Protein AF-0000000078949110 (afdb_homodimer)

Solvent-accessible surface area (backbone atoms only — not comparable to full-atom values): 43193 Å² total; per-residue (Å²): 131,86,78,84,68,80,86,79,82,76,79,74,78,76,80,79,73,82,74,72,78,74,80,65,83,63,80,73,73,74,68,74,80,67,79,79,68,74,84,76,77,80,49,69,48,63,39,64,66,60,83,47,96,80,57,63,56,23,34,49,20,56,70,68,18,57,61,73,33,51,44,63,53,48,57,71,72,58,41,80,30,63,53,30,54,44,43,53,49,53,48,49,52,57,60,41,47,79,79,43,52,50,91,63,30,30,33,39,50,19,75,79,65,41,47,70,56,48,55,45,32,51,31,51,28,40,94,92,32,74,63,19,63,16,56,42,74,40,63,64,95,45,69,68,45,10,41,65,63,27,50,57,45,54,54,46,79,45,52,37,32,32,26,30,76,55,95,86,36,77,41,85,52,33,38,39,37,38,39,33,24,40,34,49,34,73,50,74,43,73,46,97,84,68,51,76,44,79,48,73,43,81,45,54,69,67,58,43,51,55,52,46,51,54,43,52,49,50,53,52,51,58,55,39,27,58,86,36,74,75,26,55,51,33,72,25,39,38,38,39,34,40,28,41,39,49,55,71,84,50,91,58,44,38,34,49,46,29,33,30,45,18,47,54,79,45,69,67,46,69,78,41,80,42,59,46,45,65,35,50,38,84,42,70,65,23,50,73,75,36,43,69,61,40,51,35,48,53,50,51,50,50,50,57,28,48,26,66,72,42,93,54,82,58,37,33,43,33,38,25,51,76,88,34,76,47,35,39,41,33,41,39,54,42,79,80,67,50,52,62,58,50,51,46,50,50,31,43,47,47,54,46,48,67,72,58,44,71,57,77,26,30,38,36,37,43,33,24,26,76,91,58,40,72,46,32,39,38,38,22,49,56,74,52,72,54,44,75,45,73,61,130,134,94,78,86,82,82,81,79,80,76,81,76,80,72,88,82,78,84,76,75,79,76,81,65,83,66,82,71,77,74,67,75,79,65,81,79,68,71,82,76,75,79,48,69,50,63,40,65,65,59,84,48,95,80,57,64,56,22,33,48,19,55,69,68,18,56,62,72,32,52,45,62,53,48,57,71,72,57,43,80,30,62,53,30,53,43,43,52,50,53,47,49,52,56,58,41,47,78,79,43,50,51,89,63,30,30,33,38,49,20,76,78,64,42,48,71,56,47,54,44,31,51,32,49,28,40,93,91,33,75,64,19,62,17,58,41,74,40,63,65,94,45,70,67,44,10,40,66,62,27,51,56,45,53,57,48,77,45,52,37,32,32,25,30,76,55,95,87,37,78,40,84,51,30,38,39,36,38,40,35,25,38,34,49,35,72,48,72,43,73,47,98,84,67,51,77,45,80,50,72,42,80,45,54,67,67,59,45,49,56,52,46,51,54,44,50,49,50,53,53,52,57,55,40,27,60,86,35,74,75,26,55,51,35,71,25,38,38,38,41,33,38,28,40,40,48,56,68,84,49,91,58,42,38,34,49,46,29,33,30,45,18,46,54,78,47,68,68,48,70,78,39,80,42,60,45,43,67,36,50,38,84,41,71,67,23,50,74,74,35,43,72,62,42,52,35,48,53,50,50,50,51,50,57,27,46,26,66,72,41,94,53,81,59,37,32,42,34,38,27,50,76,87,34,75,46,35,38,42,32,40,39,56,44,79,81,65,51,53,63,57,50,52,43,50,50,33,43,48,48,55,47,47,67,72,58,42,70,58,78,26,30,39,37,36,42,34,25,28,79,92,58,41,72,46,32,40,38,37,23,50,55,76,51,73,52,43,75,45,73,61,130

Sequence (784 aa):
MLKKMGIGLMASVLFLSGCFPFVQDTEDNVVDMGEEGDPQEQEVGVVPQASTAENFYSSVLYDGTYIHGRTRGFGSAVVYNRADLDQLELGLTEIAKEHFDPETYFFREGQFILRDELNSWLMRESDDNPNGLNPPLGKGDNMREREEDQPRYLSHILEHNYLVEDNGEYKLGGIVIGLSMNSVYNFRVEDDQGRYNFYETDISENKMLEEGEKIAQEVVNRLRSQEREDGSFNDIPIVIALFREQPRDSVIPGNFVATAVAEPDKELSGLQSINERYYLFPSDDANNNARNDSDNFLRFREEVQGFFESYVGIVGKGYYRDNSLQELTIDVPIRYQGKTEIVALSQFIADRIEQRFPKNIKVQVYINSVGEKQEAIVVRQPNEEPFIHIFRMLKKMGIGLMASVLFLSGCFPFVQDTEDNVVDMGEEGDPQEQEVGVVPQASTAENFYSSVLYDGTYIHGRTRGFGSAVVYNRADLDQLELGLTEIAKEHFDPETYFFREGQFILRDELNSWLMRESDDNPNGLNPPLGKGDNMREREEDQPRYLSHILEHNYLVEDNGEYKLGGIVIGLSMNSVYNFRVEDDQGRYNFYETDISENKMLEEGEKIAQEVVNRLRSQEREDGSFNDIPIVIALFREQPRDSVIPGNFVATAVAEPDKELSGLQSINERYYLFPSDDANNNARNDSDNFLRFREEVQGFFESYVGIVGKGYYRDNSLQELTIDVPIRYQGKTEIVALSQFIADRIEQRFPKNIKVQVYINSVGEKQEAIVVRQPNEEPFIHIFR

Secondary structure (DSSP, 8-state):
-------------------------------------------EEEPPPP--TT-PPPBEEETTEEPPPTTTTHHHHH---HHHHHHHHHHHHHHHHTTS-TTTEEEEE--SS-HHHHHHHHSBP-SS-TT--BPPP-S-SSHHHHHHHS---EEEEEEEEEEEEETTEEEEEEEEEEEEE-SEEEEEEE-TTS-EEEEEEE--HHHHHHHHHHHHHHHHHHHT-TTSGGGGGGGS-EEEEEEEPPPTT-SS--EEEEEEEE-TTS-B-PPEE--EEEEEES-HHHHHH-HHHHHHHHHHHHHHHHHHT-----EEEEEEETTEEEEEEEEEEE----HHHHHHHHHHHHHHHHHHS-TTSEEEEEEEETTTEEEEEEEE-TTSPPEEEE--/-------------------------------------------EEEPPPP--TT-PPPBEEETTEEPPPTTTTHHHHH---HHHHHHHHHHHHHHHHTTS-TTTEEEEE--SS-HHHHHHHHSBP-SS-TT--BPPP-S-SSHHHHHHHS---EEEEEEEEEEEEETTEEEEEEEEEEEEE-SEEEEEEE-TTS-EEEEEEE--HHHHHHHHHHHHHHHHHHHT-TTSGGGGGGGS-EEEEEEEPPPTT-SS--EEEEEEEE-TT--B-PPEE--EEEEEES-HHHHHH-HHHHHHHHHHHHHHHHHHT-----EEEEEEETTEEEEEEEEEEE----HHHHHHHHHHHHHHHHHHS-TTSEEEEEEEETTTEEEEEEEE-TTSPPEEEE--

Radius of gyration: 35.21 Å; Cα contacts (8 Å, |Δi|>4): 1478; chains: 2; bounding box: 112×96×117 Å

Structure (mmCIF, N/CA/C/O backbone):
data_AF-0000000078949110-model_v1
#
loop_
_entity.id
_entity.type
_entity.pdbx_description
1 polymer 'BH0650 protein'
#
loop_
_atom_site.group_PDB
_atom_site.id
_atom_site.type_symbol
_atom_site.label_atom_id
_atom_site.label_alt_id
_atom_site.label_comp_id
_atom_site.label_asym_id
_atom_site.label_entity_id
_atom_site.label_seq_id
_atom_site.pdbx_PDB_ins_code
_atom_site.Cartn_x
_atom_site.Cartn_y
_atom_site.Cartn_z
_atom_site.occupancy
_atom_site.B_iso_or_equiv
_atom_site.auth_seq_id
_atom_site.auth_comp_id
_atom_site.auth_asym_id
_atom_site.auth_atom_id
_atom_site.pdbx_PDB_model_num
ATOM 1 N N . MET A 1 1 ? -33.031 52.219 -55.938 1 18.36 1 MET A N 1
ATOM 2 C CA . MET A 1 1 ? -32.812 52.875 -54.656 1 18.36 1 MET A CA 1
ATOM 3 C C . MET A 1 1 ? -33.969 52.5 -53.688 1 18.36 1 MET A C 1
ATOM 5 O O . MET A 1 1 ? -34 52.969 -52.562 1 18.36 1 MET A O 1
ATOM 9 N N . LEU A 1 2 ? -35.062 52.219 -54.375 1 19.25 2 LEU A N 1
ATOM 10 C CA . LEU A 1 2 ? -36.375 52.219 -53.688 1 19.25 2 LEU A CA 1
ATOM 11 C C . LEU A 1 2 ? -36.312 51.312 -52.469 1 19.25 2 LEU A C 1
ATOM 13 O O . LEU A 1 2 ? -35.812 50.219 -52.531 1 19.25 2 LEU A O 1
ATOM 17 N N . LYS A 1 3 ? -36.75 51.844 -51.25 1 21.36 3 LYS A N 1
ATOM 18 C CA . LYS A 1 3 ? -36.938 52.094 -49.844 1 21.36 3 LYS A CA 1
ATOM 19 C C . LYS A 1 3 ? -37.906 51.062 -49.219 1 21.36 3 LYS A C 1
ATOM 21 O O . LYS A 1 3 ? -39.125 51.156 -49.406 1 21.36 3 LYS A O 1
ATOM 26 N N . LYS A 1 4 ? -37.531 49.75 -49.469 1 23.06 4 LYS A N 1
ATOM 27 C CA . LYS A 1 4 ? -38.094 48.438 -49.125 1 23.06 4 LYS A CA 1
ATOM 28 C C . LYS A 1 4 ? -38.594 48.406 -47.688 1 23.06 4 LYS A C 1
ATOM 30 O O . LYS A 1 4 ? -37.812 48.188 -46.781 1 23.06 4 LYS A O 1
ATOM 35 N N . MET A 1 5 ? -39.406 49.312 -47.281 1 21.11 5 MET A N 1
ATOM 36 C CA . MET A 1 5 ? -39.969 49.719 -46 1 21.11 5 MET A CA 1
ATOM 37 C C . MET A 1 5 ? -40.656 48.531 -45.312 1 21.11 5 MET A C 1
ATOM 39 O O . MET A 1 5 ? -41 48.594 -44.125 1 21.11 5 MET A O 1
ATOM 43 N N . GLY A 1 6 ? -40.969 47.438 -46.062 1 23.23 6 GLY A N 1
ATOM 44 C CA . GLY A 1 6 ? -42.312 47.094 -45.625 1 23.23 6 GLY A CA 1
ATOM 45 C C . GLY A 1 6 ? -42.406 46.719 -44.156 1 23.23 6 GLY A C 1
ATOM 46 O O . GLY A 1 6 ? -41.375 46.438 -43.531 1 23.23 6 GLY A O 1
ATOM 47 N N . ILE A 1 7 ? -43.594 46.344 -43.562 1 25.47 7 ILE A N 1
ATOM 48 C CA . ILE A 1 7 ? -44.625 46.312 -42.531 1 25.47 7 ILE A CA 1
ATOM 49 C C . ILE A 1 7 ? -44.281 45.188 -41.531 1 25.47 7 ILE A C 1
ATOM 51 O O . ILE A 1 7 ? -44 44.062 -41.938 1 25.47 7 ILE A O 1
ATOM 55 N N . GLY A 1 8 ? -43.844 45.438 -40.219 1 24.33 8 GLY A N 1
ATOM 56 C CA . GLY A 1 8 ? -43.375 45.094 -38.906 1 24.33 8 GLY A CA 1
ATOM 57 C C . GLY A 1 8 ? -44.281 44.125 -38.188 1 24.33 8 GLY A C 1
ATOM 58 O O . GLY A 1 8 ? -44.156 43.906 -36.969 1 24.33 8 GLY A O 1
ATOM 59 N N . LEU A 1 9 ? -45.281 43.469 -38.906 1 24.45 9 LEU A N 1
ATOM 60 C CA . LEU A 1 9 ? -46.406 43.062 -38.094 1 24.45 9 LEU A CA 1
ATOM 61 C C . LEU A 1 9 ? -46 42.062 -37.031 1 24.45 9 LEU A C 1
ATOM 63 O O . LEU A 1 9 ? -45.344 41.062 -37.344 1 24.45 9 LEU A O 1
ATOM 67 N N . MET A 1 10 ? -46.125 42.344 -35.656 1 23.84 10 MET A N 1
ATOM 68 C CA . MET A 1 10 ? -45.844 42.031 -34.25 1 23.84 10 MET A CA 1
ATOM 69 C C . MET A 1 10 ? -46.531 40.75 -33.844 1 23.84 10 MET A C 1
ATOM 71 O O . MET A 1 10 ? -47.781 40.719 -33.719 1 23.84 10 MET A O 1
ATOM 75 N N . ALA A 1 11 ? -46.438 39.719 -34.531 1 23.95 11 ALA A N 1
ATOM 76 C CA . ALA A 1 11 ? -47.281 38.562 -34.312 1 23.95 11 ALA A CA 1
ATOM 77 C C . ALA A 1 11 ? -47.25 38.125 -32.844 1 23.95 11 ALA A C 1
ATOM 79 O O . ALA A 1 11 ? -46.188 37.75 -32.344 1 23.95 11 ALA A O 1
ATOM 80 N N . SER A 1 12 ? -48.094 38.656 -31.891 1 22.78 12 SER A N 1
ATOM 81 C CA . SER A 1 12 ? -48.344 38.562 -30.453 1 22.78 12 SER A CA 1
ATOM 82 C C . SER A 1 12 ? -48.75 37.156 -30.047 1 22.78 12 SER A C 1
ATOM 84 O O . SER A 1 12 ? -49.812 36.656 -30.422 1 22.78 12 SER A O 1
ATOM 86 N N . VAL A 1 13 ? -48 36.219 -30.391 1 25.86 13 VAL A N 1
ATOM 87 C CA . VAL A 1 13 ? -48.438 34.844 -30.219 1 25.86 13 VAL A CA 1
ATOM 88 C C . VAL A 1 13 ? -48.906 34.656 -28.766 1 25.86 13 VAL A C 1
ATOM 90 O O . VAL A 1 13 ? -48.125 34.812 -27.828 1 25.86 13 VAL A O 1
ATOM 93 N N . LEU A 1 14 ? -50.156 34.875 -28.484 1 23.41 14 LEU A N 1
ATOM 94 C CA . LEU A 1 14 ? -51 34.812 -27.297 1 23.41 14 LEU A CA 1
ATOM 95 C C . LEU A 1 14 ? -50.938 33.438 -26.656 1 23.41 14 LEU A C 1
ATOM 97 O O . LEU A 1 14 ? -51.344 32.438 -27.266 1 23.41 14 LEU A O 1
ATOM 101 N N . PHE A 1 15 ? -49.75 33.031 -26.141 1 26.47 15 PHE A N 1
ATOM 102 C CA . PHE A 1 15 ? -49.531 31.797 -25.406 1 26.47 15 PHE A CA 1
ATOM 103 C C . PHE A 1 15 ? -50.656 31.547 -24.406 1 26.47 15 PHE A C 1
ATOM 105 O O . PHE A 1 15 ? -50.844 32.344 -23.484 1 26.47 15 PHE A O 1
ATOM 112 N N . LEU A 1 16 ? -51.719 30.969 -24.828 1 24 16 LEU A N 1
ATOM 113 C CA . LEU A 1 16 ? -53 30.609 -24.234 1 24 16 LEU A CA 1
ATOM 114 C C . LEU A 1 16 ? -52.812 29.891 -22.906 1 24 16 LEU A C 1
ATOM 116 O O . LEU A 1 16 ? -51.875 29.094 -22.75 1 24 16 LEU A O 1
ATOM 120 N N . SER A 1 17 ? -53.438 30.344 -21.734 1 25.06 17 SER A N 1
ATOM 121 C CA . SER A 1 17 ? -53.656 30.406 -20.297 1 25.06 17 SER A CA 1
ATOM 122 C C . SER A 1 17 ? -54.188 29.094 -19.766 1 25.06 17 SER A C 1
ATOM 124 O O . SER A 1 17 ? -54.625 29.016 -18.609 1 25.06 17 SER A O 1
ATOM 126 N N . GLY A 1 18 ? -54 27.906 -20.375 1 25.11 18 GLY A N 1
ATOM 127 C CA . GLY A 1 18 ? -55 26.938 -19.969 1 25.11 18 GLY A CA 1
ATOM 128 C C . GLY A 1 18 ? -55 26.656 -18.469 1 25.11 18 GLY A C 1
ATOM 129 O O . GLY A 1 18 ? -53.938 26.625 -17.844 1 25.11 18 GLY A O 1
ATOM 130 N N . CYS A 1 19 ? -56.031 27.109 -17.781 1 24.56 19 CYS A N 1
ATOM 131 C CA . CYS A 1 19 ? -56.469 27.234 -16.391 1 24.56 19 CYS A CA 1
ATOM 132 C C . CYS A 1 19 ? -56.469 25.875 -15.695 1 24.56 19 CYS A C 1
ATOM 134 O O . CYS A 1 19 ? -57.312 25.031 -15.992 1 24.56 19 CYS A O 1
ATOM 136 N N . PHE A 1 20 ? -55.375 25.109 -15.82 1 22.92 20 PHE A N 1
ATOM 137 C CA . PHE A 1 20 ? -55.469 23.812 -15.156 1 22.92 20 PHE A CA 1
ATOM 138 C C . PHE A 1 20 ? -56.031 23.953 -13.75 1 22.92 20 PHE A C 1
ATOM 140 O O . PHE A 1 20 ? -55.562 24.797 -12.977 1 22.92 20 PHE A O 1
ATOM 147 N N . PRO A 1 21 ? -57.25 23.562 -13.5 1 23.31 21 PRO A N 1
ATOM 148 C CA . PRO A 1 21 ? -58.031 23.797 -12.289 1 23.31 21 PRO A CA 1
ATOM 149 C C . PRO A 1 21 ? -57.344 23.281 -11.023 1 23.31 21 PRO A C 1
ATOM 151 O O . PRO A 1 21 ? -56.719 22.203 -11.055 1 23.31 21 PRO A O 1
ATOM 154 N N . PHE A 1 22 ? -56.688 24.203 -10.273 1 21.75 22 PHE A N 1
ATOM 155 C CA . PHE A 1 22 ? -56.094 24.109 -8.938 1 21.75 22 PHE A CA 1
ATOM 156 C C . PHE A 1 22 ? -57.094 23.469 -7.973 1 21.75 22 PHE A C 1
ATOM 158 O O . PHE A 1 22 ? -58.062 24.109 -7.539 1 21.75 22 PHE A O 1
ATOM 165 N N . VAL A 1 23 ? -57.625 22.234 -8.484 1 22.27 23 VAL A N 1
ATOM 166 C CA . VAL A 1 23 ? -58.562 21.719 -7.492 1 22.27 23 VAL A CA 1
ATOM 167 C C . VAL A 1 23 ? -57.938 21.828 -6.098 1 22.27 23 VAL A C 1
ATOM 169 O O . VAL A 1 23 ? -56.875 21.266 -5.832 1 22.27 23 VAL A O 1
ATOM 172 N N . GLN A 1 24 ? -58.344 22.891 -5.344 1 22.56 24 GLN A N 1
ATOM 173 C CA . GLN A 1 24 ? -58.125 23.453 -4.008 1 22.56 24 GLN A CA 1
ATOM 174 C C . GLN A 1 24 ? -58.562 22.453 -2.932 1 22.56 24 GLN A C 1
ATOM 176 O O . GLN A 1 24 ? -59.219 22.828 -1.958 1 22.56 24 GLN A O 1
ATOM 181 N N . ASP A 1 25 ? -58.844 21.203 -3.258 1 24.28 25 ASP A N 1
ATOM 182 C CA . ASP A 1 25 ? -59.562 20.719 -2.072 1 24.28 25 ASP A CA 1
ATOM 183 C C . ASP A 1 25 ? -58.688 20.875 -0.821 1 24.28 25 ASP A C 1
ATOM 185 O O . ASP A 1 25 ? -57.531 20.422 -0.788 1 24.28 25 ASP A O 1
ATOM 189 N N . THR A 1 26 ? -59.094 21.859 0.025 1 24.12 26 THR A N 1
ATOM 190 C CA . THR A 1 26 ? -58.75 22.438 1.312 1 24.12 26 THR A CA 1
ATOM 191 C C . THR A 1 26 ? -58.781 21.375 2.41 1 24.12 26 THR A C 1
ATOM 193 O O . THR A 1 26 ? -58.656 21.703 3.594 1 24.12 26 THR A O 1
ATOM 196 N N . GLU A 1 27 ? -59.094 20.125 2.16 1 25.02 27 GLU A N 1
ATOM 197 C CA . GLU A 1 27 ? -59.438 19.547 3.455 1 25.02 27 GLU A CA 1
ATOM 198 C C . GLU A 1 27 ? -58.312 19.703 4.453 1 25.02 27 GLU A C 1
ATOM 200 O O . GLU A 1 27 ? -57.156 19.438 4.121 1 25.02 27 GLU A O 1
ATOM 205 N N . ASP A 1 28 ? -58.594 20.516 5.508 1 24.92 28 ASP A N 1
ATOM 206 C CA . ASP A 1 28 ? -57.906 20.922 6.727 1 24.92 28 ASP A CA 1
ATOM 207 C C . ASP A 1 28 ? -57.344 19.719 7.473 1 24.92 28 ASP A C 1
ATOM 209 O O . ASP A 1 28 ? -57.969 19.25 8.438 1 24.92 28 ASP A O 1
ATOM 213 N N . ASN A 1 29 ? -57.188 18.594 6.902 1 25.78 29 ASN A N 1
ATOM 214 C CA . ASN A 1 29 ? -56.875 17.609 7.926 1 25.78 29 ASN A CA 1
ATOM 215 C C . ASN A 1 29 ? -55.719 18.062 8.797 1 25.78 29 ASN A C 1
ATOM 217 O O . ASN A 1 29 ? -54.594 18.297 8.297 1 25.78 29 ASN A O 1
ATOM 221 N N . VAL A 1 30 ? -56.062 18.672 9.906 1 24.14 30 VAL A N 1
ATOM 222 C CA . VAL A 1 30 ? -55.219 18.953 11.062 1 24.14 30 VAL A CA 1
ATOM 223 C C . VAL A 1 30 ? -54.281 17.766 11.32 1 24.14 30 VAL A C 1
ATOM 225 O O . VAL A 1 30 ? -54.75 16.688 11.703 1 24.14 30 VAL A O 1
ATOM 228 N N . VAL A 1 31 ? -53.5 17.422 10.461 1 26.16 31 VAL A N 1
ATOM 229 C CA . VAL A 1 31 ? -52.5 16.453 10.938 1 26.16 31 VAL A CA 1
ATOM 230 C C . VAL A 1 31 ? -51.969 16.891 12.305 1 26.16 31 VAL A C 1
ATOM 232 O O . VAL A 1 31 ? -51.531 18.016 12.477 1 26.16 31 VAL A O 1
ATOM 235 N N . ASP A 1 32 ? -52.594 16.422 13.305 1 26.48 32 ASP A N 1
ATOM 236 C CA . ASP A 1 32 ? -52.062 16.5 14.664 1 26.48 32 ASP A CA 1
ATOM 237 C C . ASP A 1 32 ? -50.531 16.531 14.672 1 26.48 32 ASP A C 1
ATOM 239 O O . ASP A 1 32 ? -49.875 15.719 14.008 1 26.48 32 ASP A O 1
ATOM 243 N N . MET A 1 33 ? -50 17.719 14.828 1 27.97 33 MET A N 1
ATOM 244 C CA . MET A 1 33 ? -48.594 18.062 15.148 1 27.97 33 MET A CA 1
ATOM 245 C C . MET A 1 33 ? -48.031 17.094 16.188 1 27.97 33 MET A C 1
ATOM 247 O O . MET A 1 33 ? -48.438 17.141 17.359 1 27.97 33 MET A O 1
ATOM 251 N N . GLY A 1 34 ? -47.906 15.82 15.891 1 28.33 34 GLY A N 1
ATOM 252 C CA . GLY A 1 34 ? -47.375 14.852 16.844 1 28.33 34 GLY A CA 1
ATOM 253 C C . GLY A 1 34 ? -46.344 15.43 17.75 1 28.33 34 GLY A C 1
ATOM 254 O O . GLY A 1 34 ? -45.781 16.516 17.5 1 28.33 34 GLY A O 1
ATOM 255 N N . GLU A 1 35 ? -46.188 14.875 19.031 1 31.48 35 GLU A N 1
ATOM 256 C CA . GLU A 1 35 ? -45.312 15.172 20.172 1 31.48 35 GLU A CA 1
ATOM 257 C C . GLU A 1 35 ? -43.906 15.531 19.719 1 31.48 35 GLU A C 1
ATOM 259 O O . GLU A 1 35 ? -43.406 15 18.719 1 31.48 35 GLU A O 1
ATOM 264 N N . GLU A 1 36 ? -43.406 16.734 20.016 1 33.53 36 GLU A N 1
ATOM 265 C CA . GLU A 1 36 ? -42.031 17.234 20.031 1 33.53 36 GLU A CA 1
ATOM 266 C C . GLU A 1 36 ? -41.062 16.141 20.469 1 33.53 36 GLU A C 1
ATOM 268 O O . GLU A 1 36 ? -41.094 15.672 21.609 1 33.53 36 GLU A O 1
ATOM 273 N N . GLY A 1 37 ? -40.719 15.141 19.75 1 34.47 37 GLY A N 1
ATOM 274 C CA . GLY A 1 37 ? -39.781 14.125 20.188 1 34.47 37 GLY A CA 1
ATOM 275 C C . GLY A 1 37 ? -38.625 14.688 21 1 34.47 37 GLY A C 1
ATOM 276 O O . GLY A 1 37 ? -38.312 15.875 20.891 1 34.47 37 GLY A O 1
ATOM 277 N N . ASP A 1 38 ? -38.406 14.289 22.234 1 38.72 38 ASP A N 1
ATOM 278 C CA . ASP A 1 38 ? -37.312 14.688 23.125 1 38.72 38 ASP A CA 1
ATOM 279 C C . ASP A 1 38 ? -36.062 15.062 22.328 1 38.72 38 ASP A C 1
ATOM 281 O O . ASP A 1 38 ? -35.75 14.422 21.328 1 38.72 38 ASP A O 1
ATOM 285 N N . PRO A 1 39 ? -35.5 16.25 22.219 1 43.03 39 PRO A N 1
ATOM 286 C CA . PRO A 1 39 ? -34.188 16.5 21.578 1 43.03 39 PRO A CA 1
ATOM 287 C C . PRO A 1 39 ? -33.219 15.336 21.719 1 43.03 39 PRO A C 1
ATOM 289 O O . PRO A 1 39 ? -32.875 14.953 22.828 1 43.03 39 PRO A O 1
ATOM 292 N N . GLN A 1 40 ? -33.188 14.219 21.156 1 48.34 40 GLN A N 1
ATOM 293 C CA . GLN A 1 40 ? -32.312 13.055 21.203 1 48.34 40 GLN A CA 1
ATOM 294 C C . GLN A 1 40 ? -30.859 13.477 21.406 1 48.34 40 GLN A C 1
ATOM 296 O O . GLN A 1 40 ? -30.297 14.18 20.562 1 48.34 40 GLN A O 1
ATOM 301 N N . GLU A 1 41 ? -30.312 13.625 22.688 1 64.75 41 GLU A N 1
ATOM 302 C CA . GLU A 1 41 ? -28.938 13.93 23.094 1 64.75 41 GLU A CA 1
ATOM 303 C C . GLU A 1 41 ? -27.922 13.242 22.188 1 64.75 41 GLU A C 1
ATOM 305 O O . GLU A 1 41 ? -28.047 12.047 21.906 1 64.75 41 GLU A O 1
ATOM 310 N N . GLN A 1 42 ? -27.109 14 21.391 1 79.19 42 GLN A N 1
ATOM 311 C CA . GLN A 1 42 ? -26.016 13.5 20.562 1 79.19 42 GLN A CA 1
ATOM 312 C C . GLN A 1 42 ? -25.109 12.578 21.359 1 79.19 42 GLN A C 1
ATOM 314 O O . GLN A 1 42 ? -24.672 12.922 22.453 1 79.19 42 GLN A O 1
ATOM 319 N N . GLU A 1 43 ? -25.094 11.297 20.938 1 86.25 43 GLU A N 1
ATOM 320 C CA . GLU A 1 43 ? -24.203 10.344 21.594 1 86.25 43 GLU A CA 1
ATOM 321 C C . GLU A 1 43 ? -22.75 10.562 21.141 1 86.25 43 GLU A C 1
ATOM 323 O O . GLU A 1 43 ? -22.453 10.57 19.953 1 86.25 43 GLU A O 1
ATOM 328 N N . VAL A 1 44 ? -21.938 10.961 22.109 1 89 44 VAL A N 1
ATOM 329 C CA . VAL A 1 44 ? -20.516 11.18 21.828 1 89 44 VAL A CA 1
ATOM 330 C C . VAL A 1 44 ? -19.734 9.93 22.203 1 89 44 VAL A C 1
ATOM 332 O O . VAL A 1 44 ? -19.906 9.375 23.297 1 89 44 VAL A O 1
ATOM 335 N N . GLY A 1 45 ? -18.969 9.359 21.266 1 90.5 45 GLY A N 1
ATOM 336 C CA . GLY A 1 45 ? -18.094 8.219 21.453 1 90.5 45 GLY A CA 1
ATOM 337 C C . GLY A 1 45 ? -16.719 8.414 20.844 1 90.5 45 GLY A C 1
ATOM 338 O O . GLY A 1 45 ? -16.359 9.531 20.469 1 90.5 45 GLY A O 1
ATOM 339 N N . VAL A 1 46 ? -15.906 7.426 20.969 1 92.44 46 VAL A N 1
ATOM 340 C CA . VAL A 1 46 ? -14.562 7.516 20.406 1 92.44 46 VAL A CA 1
ATOM 341 C C . VAL A 1 46 ? -14.242 6.242 19.625 1 92.44 46 VAL A C 1
ATOM 343 O O . VAL A 1 46 ? -14.82 5.184 19.891 1 92.44 46 VAL A O 1
ATOM 346 N N . VAL A 1 47 ? -13.438 6.402 18.656 1 90.56 47 VAL A N 1
ATOM 347 C CA . VAL A 1 47 ? -12.844 5.227 18.031 1 90.56 47 VAL A CA 1
ATOM 348 C C . VAL A 1 47 ? -11.836 4.582 18.984 1 90.56 47 VAL A C 1
ATOM 350 O O . VAL A 1 47 ? -10.969 5.262 19.531 1 90.56 47 VAL A O 1
ATOM 353 N N . PRO A 1 48 ? -11.969 3.301 19.203 1 85.5 48 PRO A N 1
ATOM 354 C CA . PRO A 1 48 ? -10.961 2.686 20.078 1 85.5 48 PRO A CA 1
ATOM 355 C C . PRO A 1 48 ? -9.539 2.871 19.547 1 85.5 48 PRO A C 1
ATOM 357 O O . PRO A 1 48 ? -9.312 2.826 18.328 1 85.5 48 PRO A O 1
ATOM 360 N N . GLN A 1 49 ? -8.727 3.127 20.453 1 82.69 49 GLN A N 1
ATOM 361 C CA . GLN A 1 49 ? -7.328 3.299 20.078 1 82.69 49 GLN A CA 1
ATOM 362 C C . GLN A 1 49 ? -6.707 1.975 19.641 1 82.69 49 GLN A C 1
ATOM 364 O O . GLN A 1 49 ? -6.809 0.973 20.359 1 82.69 49 GLN A O 1
ATOM 369 N N . ALA A 1 50 ? -6.18 1.993 18.469 1 81.38 50 ALA A N 1
ATOM 370 C CA . ALA A 1 50 ? -5.461 0.805 18.016 1 81.38 50 ALA A CA 1
ATOM 371 C C . ALA A 1 50 ? -4.047 0.767 18.594 1 81.38 50 ALA A C 1
ATOM 373 O O . ALA A 1 50 ? -3.404 1.809 18.734 1 81.38 50 ALA A O 1
ATOM 374 N N . SER A 1 51 ? -3.676 -0.421 18.922 1 78.88 51 SER A N 1
ATOM 375 C CA . SER A 1 51 ? -2.303 -0.576 19.406 1 78.88 51 SER A CA 1
ATOM 376 C C . SER A 1 51 ? -1.31 -0.525 18.25 1 78.88 51 SER A C 1
ATOM 378 O O . SER A 1 51 ? -1.132 -1.512 17.531 1 78.88 51 SER A O 1
ATOM 380 N N . THR A 1 52 ? -0.805 0.622 18.016 1 82.06 52 THR A N 1
ATOM 381 C CA . THR A 1 52 ? 0.205 0.807 16.984 1 82.06 52 THR A CA 1
ATOM 382 C C . THR A 1 52 ? 1.462 1.451 17.562 1 82.06 52 THR A C 1
ATOM 384 O O . THR A 1 52 ? 1.403 2.117 18.594 1 82.06 52 THR A O 1
ATOM 387 N N . ALA A 1 53 ? 2.516 1.224 16.875 1 80.38 53 ALA A N 1
ATOM 388 C CA . ALA A 1 53 ? 3.779 1.821 17.297 1 80.38 53 ALA A CA 1
ATOM 389 C C . ALA A 1 53 ? 3.73 3.342 17.188 1 80.38 53 ALA A C 1
ATOM 391 O O . ALA A 1 53 ? 4.414 4.047 17.938 1 80.38 53 ALA A O 1
ATOM 392 N N . GLU A 1 54 ? 2.91 3.887 16.391 1 86.06 54 GLU A N 1
ATOM 393 C CA . GLU A 1 54 ? 2.844 5.328 16.172 1 86.06 54 GLU A CA 1
ATOM 394 C C . GLU A 1 54 ? 1.939 6.004 17.203 1 86.06 54 GLU A C 1
ATOM 396 O O . GLU A 1 54 ? 1.938 7.23 17.328 1 86.06 54 GLU A O 1
ATOM 401 N N . ASN A 1 55 ? 1.188 5.344 17.969 1 90.06 55 ASN A N 1
ATOM 402 C CA . ASN A 1 55 ? 0.375 5.855 19.062 1 90.06 55 ASN A CA 1
ATOM 403 C C . ASN A 1 55 ? -0.533 6.992 18.609 1 90.06 55 ASN A C 1
ATOM 405 O O . ASN A 1 55 ? -0.514 8.078 19.188 1 90.06 55 ASN A O 1
ATOM 409 N N . PHE A 1 56 ? -1.338 6.781 17.672 1 93.31 56 PHE A N 1
ATOM 410 C CA . PHE A 1 56 ? -2.264 7.781 17.156 1 93.31 56 PHE A CA 1
ATOM 411 C C . PHE A 1 56 ? -3.346 8.102 18.188 1 93.31 56 PHE A C 1
ATOM 413 O O . PHE A 1 56 ? -3.725 7.238 18.984 1 93.31 56 PHE A O 1
ATOM 420 N N . TYR A 1 57 ? -3.855 9.32 18.156 1 95.81 57 TYR A N 1
ATOM 421 C CA . TYR A 1 57 ? -4.988 9.688 19 1 95.81 57 TYR A CA 1
ATOM 422 C C . TYR A 1 57 ? -6.25 8.953 18.562 1 95.81 57 TYR A C 1
ATOM 424 O O . TYR A 1 57 ? -6.48 8.75 17.375 1 95.81 57 TYR A O 1
ATOM 432 N N . SER A 1 58 ? -7.027 8.594 19.562 1 95 58 SER A N 1
ATOM 433 C CA . SER A 1 58 ? -8.398 8.203 19.25 1 95 58 SER A CA 1
ATOM 434 C C . SER A 1 58 ? -9.234 9.414 18.844 1 95 58 SER A C 1
ATOM 436 O O . SER A 1 58 ? -9.109 10.492 19.422 1 95 58 SER A O 1
ATOM 438 N N . SER A 1 59 ? -10.047 9.195 17.828 1 95.19 59 SER A N 1
ATOM 439 C CA . SER A 1 59 ? -10.883 10.297 17.344 1 95.19 59 SER A CA 1
ATOM 440 C C . SER A 1 59 ? -12.25 10.281 18.016 1 95.19 59 SER A C 1
ATOM 442 O O . SER A 1 59 ? -12.812 9.211 18.266 1 95.19 59 SER A O 1
ATOM 444 N N . VAL A 1 60 ? -12.781 11.422 18.234 1 94.5 60 VAL A N 1
ATOM 445 C CA . VAL A 1 60 ? -14.117 11.57 18.797 1 94.5 60 VAL A CA 1
ATOM 446 C C . VAL A 1 60 ? -15.172 11.422 17.703 1 94.5 60 VAL A C 1
ATOM 448 O O . VAL A 1 60 ? -15 11.938 16.609 1 94.5 60 VAL A O 1
ATOM 451 N N . LEU A 1 61 ? -16.203 10.703 18.047 1 93.38 61 LEU A N 1
ATOM 452 C CA . LEU A 1 61 ? -17.312 10.484 17.141 1 93.38 61 LEU A CA 1
ATOM 453 C C . LEU A 1 61 ? -18.594 11.117 17.703 1 93.38 61 LEU A C 1
ATOM 455 O O . LEU A 1 61 ? -18.812 11.133 18.906 1 93.38 61 LEU A O 1
ATOM 459 N N . TYR A 1 62 ? -19.391 11.641 16.812 1 92.12 62 TYR A N 1
ATOM 460 C CA . TYR A 1 62 ? -20.703 12.156 17.125 1 92.12 62 TYR A CA 1
ATOM 461 C C . TYR A 1 62 ? -21.797 11.352 16.438 1 92.12 62 TYR A C 1
ATOM 463 O O . TYR A 1 62 ? -21.891 11.352 15.203 1 92.12 62 TYR A O 1
ATOM 471 N N . ASP A 1 63 ? -22.562 10.617 17.188 1 91.38 63 ASP A N 1
ATOM 472 C CA . ASP A 1 63 ? -23.578 9.695 16.688 1 91.38 63 ASP A CA 1
ATOM 473 C C . ASP A 1 63 ? -22.953 8.664 15.75 1 91.38 63 ASP A C 1
ATOM 475 O O . ASP A 1 63 ? -23.469 8.406 14.664 1 91.38 63 ASP A O 1
ATOM 479 N N . GLY A 1 64 ? -21.734 8.336 16.141 1 89.75 64 GLY A N 1
ATOM 480 C CA . GLY A 1 64 ? -21.047 7.281 15.43 1 89.75 64 GLY A CA 1
ATOM 481 C C . GLY A 1 64 ? -20.344 7.77 14.18 1 89.75 64 GLY A C 1
ATOM 482 O O . GLY A 1 64 ? -19.766 6.973 13.438 1 89.75 64 GLY A O 1
ATOM 483 N N . THR A 1 65 ? -20.312 9.039 14.008 1 93.19 65 THR A N 1
ATOM 484 C CA . THR A 1 65 ? -19.781 9.609 12.773 1 93.19 65 THR A CA 1
ATOM 485 C C . THR A 1 65 ? -18.578 10.5 13.055 1 93.19 65 THR A C 1
ATOM 487 O O . THR A 1 65 ? -18.547 11.211 14.062 1 93.19 65 THR A O 1
ATOM 490 N N . TYR A 1 66 ? -17.672 10.383 12.172 1 93.31 66 TYR A N 1
ATOM 491 C CA . TYR A 1 66 ? -16.5 11.25 12.242 1 93.31 66 TYR A CA 1
ATOM 492 C C . TYR A 1 66 ? -16.844 12.672 11.82 1 93.31 66 TYR A C 1
ATOM 494 O O . TYR A 1 66 ? -17.5 12.883 10.797 1 93.31 66 TYR A O 1
ATOM 502 N N . ILE A 1 67 ? -16.438 13.602 12.633 1 91.88 67 ILE A N 1
ATOM 503 C CA . ILE A 1 67 ? -16.719 14.992 12.297 1 91.88 67 ILE A CA 1
ATOM 504 C C . ILE A 1 67 ? -15.508 15.602 11.594 1 91.88 67 ILE A C 1
ATOM 506 O O . ILE A 1 67 ? -14.422 15.68 12.156 1 91.88 67 ILE A O 1
ATOM 510 N N . HIS A 1 68 ? -15.773 16.047 10.391 1 91.88 68 HIS A N 1
ATOM 511 C CA . HIS A 1 68 ? -14.719 16.656 9.594 1 91.88 68 HIS A CA 1
ATOM 512 C C . HIS A 1 68 ? -14.445 18.094 10.031 1 91.88 68 HIS A C 1
ATOM 514 O O . HIS A 1 68 ? -15.32 18.75 10.617 1 91.88 68 HIS A O 1
ATOM 520 N N . GLY A 1 69 ? -13.258 18.5 9.734 1 93.19 69 GLY A N 1
ATOM 521 C CA . GLY A 1 69 ? -12.93 19.891 10.016 1 93.19 69 GLY A CA 1
ATOM 522 C C . GLY A 1 69 ? -13.781 20.875 9.234 1 93.19 69 GLY A C 1
ATOM 523 O O . GLY A 1 69 ? -14.164 20.609 8.094 1 93.19 69 GLY A O 1
ATOM 524 N N . ARG A 1 70 ? -13.984 22.016 9.852 1 93.44 70 ARG A N 1
ATOM 525 C CA . ARG A 1 70 ? -14.805 23.031 9.211 1 93.44 70 ARG A CA 1
ATOM 526 C C . ARG A 1 70 ? -14.117 23.609 7.977 1 93.44 70 ARG A C 1
ATOM 528 O O . ARG A 1 70 ? -14.758 24.25 7.141 1 93.44 70 ARG A O 1
ATOM 535 N N . THR A 1 71 ? -12.867 23.344 7.883 1 91.62 71 THR A N 1
ATOM 536 C CA . THR A 1 71 ? -12.102 23.859 6.754 1 91.62 71 THR A CA 1
ATOM 537 C C . THR A 1 71 ? -11.625 22.719 5.855 1 91.62 71 THR A C 1
ATOM 539 O O . THR A 1 71 ? -10.609 22.844 5.168 1 91.62 71 THR A O 1
ATOM 542 N N . ARG A 1 72 ? -12.32 21.703 5.93 1 85.31 72 ARG A N 1
ATOM 543 C CA . ARG A 1 72 ? -11.984 20.5 5.156 1 85.31 72 ARG A CA 1
ATOM 544 C C . ARG A 1 72 ? -11.75 20.859 3.688 1 85.31 72 ARG A C 1
ATOM 546 O O . ARG A 1 72 ? -12.523 21.609 3.094 1 85.31 72 ARG A O 1
ATOM 553 N N . GLY A 1 73 ? -10.688 20.344 3.107 1 79.69 73 GLY A N 1
ATOM 554 C CA . GLY A 1 73 ? -10.406 20.531 1.692 1 79.69 73 GLY A CA 1
ATOM 555 C C . GLY A 1 73 ? -9.656 21.812 1.403 1 79.69 73 GLY A C 1
ATOM 556 O O . GLY A 1 73 ? -9.102 21.984 0.317 1 79.69 73 GLY A O 1
ATOM 557 N N . PHE A 1 74 ? -9.617 22.719 2.318 1 81.44 74 PHE A N 1
ATOM 558 C CA . PHE A 1 74 ? -8.984 24.016 2.105 1 81.44 74 PHE A CA 1
ATOM 559 C C . PHE A 1 74 ? -7.477 23.859 1.927 1 81.44 74 PHE A C 1
ATOM 561 O O . PHE A 1 74 ? -6.867 24.547 1.104 1 81.44 74 PHE A O 1
ATOM 568 N N . GLY A 1 75 ? -6.898 23.016 2.643 1 79.38 75 GLY A N 1
ATOM 569 C CA . GLY A 1 75 ? -5.473 22.75 2.533 1 79.38 75 GLY A CA 1
ATOM 570 C C . GLY A 1 75 ? -5.051 22.312 1.142 1 79.38 75 GLY A C 1
ATOM 571 O O . GLY A 1 75 ? -4.059 22.812 0.604 1 79.38 75 GLY A O 1
ATOM 572 N N . SER A 1 76 ? -5.809 21.484 0.605 1 75.56 76 SER A N 1
ATOM 573 C CA . SER A 1 76 ? -5.488 21 -0.732 1 75.56 76 SER A CA 1
ATOM 574 C C . SER A 1 76 ? -5.602 22.109 -1.769 1 75.56 76 SER A C 1
ATOM 576 O O . SER A 1 76 ? -4.977 22.047 -2.83 1 75.56 76 SER A O 1
ATOM 578 N N . ALA A 1 77 ? -6.312 23.094 -1.363 1 72.12 77 ALA A N 1
ATOM 579 C CA . ALA A 1 77 ? -6.547 24.188 -2.293 1 72.12 77 ALA A CA 1
ATOM 580 C C . ALA A 1 77 ? -5.414 25.219 -2.23 1 72.12 77 ALA A C 1
ATOM 582 O O . ALA A 1 77 ? -5.129 25.891 -3.217 1 72.12 77 ALA A O 1
ATOM 583 N N . VAL A 1 78 ? -4.801 25.219 -1.099 1 79.75 78 VAL A N 1
ATOM 584 C CA . VAL A 1 78 ? -3.91 26.375 -0.925 1 79.75 78 VAL A CA 1
ATOM 585 C C . VAL A 1 78 ? -2.475 25.875 -0.744 1 79.75 78 VAL A C 1
ATOM 587 O O . VAL A 1 78 ? -1.524 26.641 -0.964 1 79.75 78 VAL A O 1
ATOM 590 N N . VAL A 1 79 ? -2.369 24.703 -0.239 1 82.12 79 VAL A N 1
ATOM 591 C CA . VAL A 1 79 ? -1.044 24.109 -0.129 1 82.12 79 VAL A CA 1
ATOM 592 C C . VAL A 1 79 ? -0.778 23.219 -1.341 1 82.12 79 VAL A C 1
ATOM 594 O O . VAL A 1 79 ? -1.34 22.125 -1.453 1 82.12 79 VAL A O 1
ATOM 597 N N . TYR A 1 80 ? 0.079 23.609 -2.117 1 77.94 80 TYR A N 1
ATOM 598 C CA . TYR A 1 80 ? 0.25 23.016 -3.438 1 77.94 80 TYR A CA 1
ATOM 599 C C . TYR A 1 80 ? 0.956 21.672 -3.344 1 77.94 80 TYR A C 1
ATOM 601 O O . TYR A 1 80 ? 0.62 20.734 -4.074 1 77.94 80 TYR A O 1
ATOM 609 N N . ASN A 1 81 ? 1.793 21.594 -2.441 1 85.75 81 ASN A N 1
ATOM 610 C CA . ASN A 1 81 ? 2.572 20.375 -2.285 1 85.75 81 ASN A CA 1
ATOM 611 C C . ASN A 1 81 ? 1.895 19.391 -1.332 1 85.75 81 ASN A C 1
ATOM 613 O O . ASN A 1 81 ? 1.799 19.656 -0.131 1 85.75 81 ASN A O 1
ATOM 617 N N . ARG A 1 82 ? 1.492 18.297 -1.822 1 87.62 82 ARG A N 1
ATOM 618 C CA . ARG A 1 82 ? 0.796 17.297 -1.023 1 87.62 82 ARG A CA 1
ATOM 619 C C . ARG A 1 82 ? 1.678 16.797 0.115 1 87.62 82 ARG A C 1
ATOM 621 O O . ARG A 1 82 ? 1.188 16.531 1.214 1 87.62 82 ARG A O 1
ATOM 628 N N . ALA A 1 83 ? 2.936 16.672 -0.122 1 92.06 83 ALA A N 1
ATOM 629 C CA . ALA A 1 83 ? 3.863 16.219 0.914 1 92.06 83 ALA A CA 1
ATOM 630 C C . ALA A 1 83 ? 3.85 17.172 2.107 1 92.06 83 ALA A C 1
ATOM 632 O O . ALA A 1 83 ? 3.912 16.734 3.258 1 92.06 83 ALA A O 1
ATOM 633 N N . ASP A 1 84 ? 3.736 18.422 1.821 1 95.44 84 ASP A N 1
ATOM 634 C CA . ASP A 1 84 ? 3.652 19.422 2.883 1 95.44 84 ASP A CA 1
ATOM 635 C C . ASP A 1 84 ? 2.381 19.25 3.707 1 95.44 84 ASP A C 1
ATOM 637 O O . ASP A 1 84 ? 2.422 19.281 4.938 1 95.44 84 ASP A O 1
ATOM 641 N N . LEU A 1 85 ? 1.337 19.109 2.982 1 93.38 85 LEU A N 1
ATOM 642 C CA . LEU A 1 85 ? 0.056 18.969 3.666 1 93.38 85 LEU A CA 1
ATOM 643 C C . LEU A 1 85 ? 0.052 17.734 4.566 1 93.38 85 LEU A C 1
ATOM 645 O O . LEU A 1 85 ? -0.41 17.797 5.707 1 93.38 85 LEU A O 1
ATOM 649 N N . ASP A 1 86 ? 0.554 16.656 4.078 1 93.5 86 ASP A N 1
ATOM 650 C CA . ASP A 1 86 ? 0.631 15.422 4.859 1 93.5 86 ASP A CA 1
ATOM 651 C C . ASP A 1 86 ? 1.449 15.625 6.129 1 93.5 86 ASP A C 1
ATOM 653 O O . ASP A 1 86 ? 1.021 15.242 7.219 1 93.5 86 ASP A O 1
ATOM 657 N N . GLN A 1 87 ? 2.553 16.219 5.938 1 95.62 87 GLN A N 1
ATOM 658 C CA . GLN A 1 87 ? 3.434 16.422 7.086 1 95.62 87 GLN A CA 1
ATOM 659 C C . GLN A 1 87 ? 2.848 17.438 8.055 1 95.62 87 GLN A C 1
ATOM 661 O O . GLN A 1 87 ? 3 17.312 9.273 1 95.62 87 GLN A O 1
ATOM 666 N N . LEU A 1 88 ? 2.264 18.453 7.516 1 96.5 88 LEU A N 1
ATOM 667 C CA . LEU A 1 88 ? 1.606 19.422 8.375 1 96.5 88 LEU A CA 1
ATOM 668 C C . LEU A 1 88 ? 0.597 18.75 9.297 1 96.5 88 LEU A C 1
ATOM 670 O O . LEU A 1 88 ? 0.593 19 10.5 1 96.5 88 LEU A O 1
ATOM 674 N N . GLU A 1 89 ? -0.175 17.922 8.781 1 95.56 89 GLU A N 1
ATOM 675 C CA . GLU A 1 89 ? -1.238 17.281 9.547 1 95.56 89 GLU A CA 1
ATOM 676 C C . GLU A 1 89 ? -0.67 16.25 10.531 1 95.56 89 GLU A C 1
ATOM 678 O O . GLU A 1 89 ? -0.987 16.297 11.727 1 95.56 89 GLU A O 1
ATOM 683 N N . LEU A 1 90 ? 0.165 15.398 10.062 1 95.44 90 LEU A N 1
ATOM 684 C CA . LEU A 1 90 ? 0.722 14.367 10.93 1 95.44 90 LEU A CA 1
ATOM 685 C C . LEU A 1 90 ? 1.687 14.969 11.945 1 95.44 90 LEU A C 1
ATOM 687 O O . LEU A 1 90 ? 1.682 14.586 13.117 1 95.44 90 LEU A O 1
ATOM 691 N N . GLY A 1 91 ? 2.482 15.867 11.414 1 96.75 91 GLY A N 1
ATOM 692 C CA . GLY A 1 91 ? 3.443 16.5 12.305 1 96.75 91 GLY A CA 1
ATOM 693 C C . GLY A 1 91 ? 2.789 17.297 13.414 1 96.75 91 GLY A C 1
ATOM 694 O O . GLY A 1 91 ? 3.303 17.344 14.539 1 96.75 91 GLY A O 1
ATOM 695 N N . LEU A 1 92 ? 1.704 17.922 13.102 1 98.06 92 LEU A N 1
ATOM 696 C CA . LEU A 1 92 ? 1.008 18.719 14.117 1 98.06 92 LEU A CA 1
ATOM 697 C C . LEU A 1 92 ? 0.504 17.828 15.25 1 98.06 92 LEU A C 1
ATOM 699 O O . LEU A 1 92 ? 0.491 18.25 16.406 1 98.06 92 LEU A O 1
ATOM 703 N N . THR A 1 93 ? 0.102 16.609 14.93 1 97.5 93 THR A N 1
ATOM 704 C CA . THR A 1 93 ? -0.321 15.672 15.961 1 97.5 93 THR A CA 1
ATOM 705 C C . THR A 1 93 ? 0.863 15.25 16.828 1 97.5 93 THR A C 1
ATOM 707 O O . THR A 1 93 ? 0.709 15.031 18.031 1 97.5 93 THR A O 1
ATOM 710 N N . GLU A 1 94 ? 2.037 15.133 16.25 1 96 94 GLU A N 1
ATOM 711 C CA . GLU A 1 94 ? 3.23 14.797 17.016 1 96 94 GLU A CA 1
ATOM 712 C C . GLU A 1 94 ? 3.584 15.914 18 1 96 94 GLU A C 1
ATOM 714 O O . GLU A 1 94 ? 3.957 15.641 19.141 1 96 94 GLU A O 1
ATOM 719 N N . ILE A 1 95 ? 3.484 17.109 17.5 1 97.56 95 ILE A N 1
ATOM 720 C CA . ILE A 1 95 ? 3.723 18.25 18.375 1 97.56 95 ILE A CA 1
ATOM 721 C C . ILE A 1 95 ? 2.701 18.25 19.5 1 97.56 95 ILE A C 1
ATOM 723 O O . ILE A 1 95 ? 3.047 18.531 20.656 1 97.56 95 ILE A O 1
ATOM 727 N N . ALA A 1 96 ? 1.477 17.953 19.203 1 98.31 96 ALA A N 1
ATOM 728 C CA . ALA A 1 96 ? 0.408 17.906 20.203 1 98.31 96 ALA A CA 1
ATOM 729 C C . ALA A 1 96 ? 0.734 16.906 21.312 1 98.31 96 ALA A C 1
ATOM 731 O O . ALA A 1 96 ? 0.421 17.141 22.484 1 98.31 96 ALA A O 1
ATOM 732 N N . LYS A 1 97 ? 1.358 15.797 21 1 96.88 97 LYS A N 1
ATOM 733 C CA . LYS A 1 97 ? 1.655 14.734 21.953 1 96.88 97 LYS A CA 1
ATOM 734 C C . LYS A 1 97 ? 2.562 15.234 23.078 1 96.88 97 LYS A C 1
ATOM 736 O O . LYS A 1 97 ? 2.578 14.672 24.172 1 96.88 97 LYS A O 1
ATOM 741 N N . GLU A 1 98 ? 3.309 16.219 22.781 1 96 98 GLU A N 1
ATOM 742 C CA . GLU A 1 98 ? 4.191 16.797 23.797 1 96 98 GLU A CA 1
ATOM 743 C C . GLU A 1 98 ? 3.4 17.547 24.859 1 96 98 GLU A C 1
ATOM 745 O O . GLU A 1 98 ? 3.914 17.828 25.938 1 96 98 GLU A O 1
ATOM 750 N N . HIS A 1 99 ? 2.178 17.891 24.562 1 97.06 99 HIS A N 1
ATOM 751 C CA . HIS A 1 99 ? 1.364 18.719 25.453 1 97.06 99 HIS A CA 1
ATOM 752 C C . HIS A 1 99 ? 0.112 17.969 25.906 1 97.06 99 HIS A C 1
ATOM 754 O O . HIS A 1 99 ? -0.431 18.25 26.969 1 97.06 99 HIS A O 1
ATOM 760 N N . PHE A 1 100 ? -0.321 17.078 25.062 1 98.06 100 PHE A N 1
ATOM 761 C CA . PHE A 1 100 ? -1.562 16.344 25.281 1 98.06 100 PHE A CA 1
ATOM 762 C C . PHE A 1 100 ? -1.344 14.844 25.109 1 98.06 100 PHE A C 1
ATOM 764 O O . PHE A 1 100 ? -1.181 14.359 23.984 1 98.06 100 PHE A O 1
ATOM 771 N N . ASP A 1 101 ? -1.468 14.109 26.156 1 96.81 101 ASP A N 1
ATOM 772 C CA . ASP A 1 101 ? -1.199 12.672 26.156 1 96.81 101 ASP A CA 1
ATOM 773 C C . ASP A 1 101 ? -2.287 11.906 25.406 1 96.81 101 ASP A C 1
ATOM 775 O O . ASP A 1 101 ? -3.465 11.977 25.766 1 96.81 101 ASP A O 1
ATOM 779 N N . PRO A 1 102 ? -1.893 11.117 24.391 1 95.44 102 PRO A N 1
ATOM 780 C CA . PRO A 1 102 ? -2.895 10.383 23.625 1 95.44 102 PRO A CA 1
ATOM 781 C C . PRO A 1 102 ? -3.678 9.375 24.469 1 95.44 102 PRO A C 1
ATOM 783 O O . PRO A 1 102 ? -4.715 8.875 24.031 1 95.44 102 PRO A O 1
ATOM 786 N N . GLU A 1 103 ? -3.297 9.031 25.641 1 93.69 103 GLU A N 1
ATOM 787 C CA . GLU A 1 103 ? -4 8.102 26.516 1 93.69 103 GLU A CA 1
ATOM 788 C C . GLU A 1 103 ? -5.199 8.766 27.188 1 93.69 103 GLU A C 1
ATOM 790 O O . GLU A 1 103 ? -6.152 8.094 27.578 1 93.69 103 GLU A O 1
ATOM 795 N N . THR A 1 104 ? -5.094 10.078 27.328 1 95.12 104 THR A N 1
ATOM 796 C CA . THR A 1 104 ? -6.141 10.75 28.094 1 95.12 104 THR A CA 1
ATOM 797 C C . THR A 1 104 ? -6.844 11.805 27.234 1 95.12 104 THR A C 1
ATOM 799 O O . THR A 1 104 ? -7.914 12.297 27.594 1 95.12 104 THR A O 1
ATOM 802 N N . TYR A 1 105 ? -6.176 12.18 26.125 1 97.12 105 TYR A N 1
ATOM 803 C CA . TYR A 1 105 ? -6.789 13.156 25.219 1 97.12 105 TYR A CA 1
ATOM 804 C C . TYR A 1 105 ? -7.27 12.484 23.938 1 97.12 105 TYR A C 1
ATOM 806 O O . TYR A 1 105 ? -6.672 11.508 23.484 1 97.12 105 TYR A O 1
ATOM 814 N N . PHE A 1 106 ? -8.305 13.031 23.391 1 97.38 106 PHE A N 1
ATOM 815 C CA . PHE A 1 106 ? -8.922 12.539 22.156 1 97.38 106 PHE A CA 1
ATOM 816 C C . PHE A 1 106 ? -8.898 13.609 21.078 1 97.38 106 PHE A C 1
ATOM 818 O O . PHE A 1 106 ? -9 14.805 21.375 1 97.38 106 PHE A O 1
ATOM 825 N N . PHE A 1 107 ? -8.82 13.141 19.906 1 97.69 107 PHE A N 1
ATOM 826 C CA . PHE A 1 107 ? -8.594 14.047 18.797 1 97.69 107 PHE A CA 1
ATOM 827 C C . PHE A 1 107 ? -9.914 14.43 18.125 1 97.69 107 PHE A C 1
ATOM 829 O O . PHE A 1 107 ? -10.805 13.594 17.969 1 97.69 107 PHE A O 1
ATOM 836 N N . ARG A 1 108 ? -9.977 15.648 17.688 1 97.38 108 ARG A N 1
ATOM 837 C CA . ARG A 1 108 ? -11.031 16.172 16.828 1 97.38 108 ARG A CA 1
ATOM 838 C C . ARG A 1 108 ? -10.492 17.234 15.883 1 97.38 108 ARG A C 1
ATOM 840 O O . ARG A 1 108 ? -9.703 18.094 16.297 1 97.38 108 ARG A O 1
ATOM 847 N N . GLU A 1 109 ? -10.945 17.156 14.641 1 95.88 109 GLU A N 1
ATOM 848 C CA . GLU A 1 109 ? -10.547 18.188 13.68 1 95.88 109 GLU A CA 1
ATOM 849 C C . GLU A 1 109 ? -11.109 19.562 14.07 1 95.88 109 GLU A C 1
ATOM 851 O O . GLU A 1 109 ? -12.047 19.641 14.867 1 95.88 109 GLU A O 1
ATOM 856 N N . GLY A 1 110 ? -10.547 20.594 13.477 1 97.06 110 GLY A N 1
ATOM 857 C CA . GLY A 1 110 ? -10.891 21.969 13.812 1 97.06 110 GLY A CA 1
ATOM 858 C C . GLY A 1 110 ? -12.352 22.281 13.594 1 97.06 110 GLY A C 1
ATOM 859 O O . GLY A 1 110 ? -12.914 21.984 12.539 1 97.06 110 GLY A O 1
ATOM 860 N N . GLN A 1 111 ? -12.945 22.891 14.625 1 96 111 GLN A N 1
ATOM 861 C CA . GLN A 1 111 ? -14.367 23.219 14.562 1 96 111 GLN A CA 1
ATOM 862 C C . GLN A 1 111 ? -14.586 24.719 14.766 1 96 111 GLN A C 1
ATOM 864 O O . GLN A 1 111 ? -15.68 25.219 14.508 1 96 111 GLN A O 1
ATOM 869 N N . PHE A 1 112 ? -13.57 25.438 15.086 1 96.94 112 PHE A N 1
ATOM 870 C CA . PHE A 1 112 ? -13.812 26.766 15.633 1 96.94 112 PHE A CA 1
ATOM 871 C C . PHE A 1 112 ? -13.422 27.844 14.617 1 96.94 112 PHE A C 1
ATOM 873 O O . PHE A 1 112 ? -13.977 28.938 14.625 1 96.94 112 PHE A O 1
ATOM 880 N N . ILE A 1 113 ? -12.383 27.609 13.852 1 97.25 113 ILE A N 1
ATOM 881 C CA . ILE A 1 113 ? -12.086 28.5 12.734 1 97.25 113 ILE A CA 1
ATOM 882 C C . ILE A 1 113 ? -12.906 28.094 11.516 1 97.25 113 ILE A C 1
ATOM 884 O O . ILE A 1 113 ? -12.648 27.047 10.906 1 97.25 113 ILE A O 1
ATOM 888 N N . LEU A 1 114 ? -13.805 28.922 11.117 1 95.88 114 LEU A N 1
ATOM 889 C CA . LEU A 1 114 ? -14.711 28.594 10.023 1 95.88 114 LEU A CA 1
ATOM 890 C C . LEU A 1 114 ? -14.07 28.922 8.68 1 95.88 114 LEU A C 1
ATOM 892 O O . LEU A 1 114 ? -13.094 29.672 8.609 1 95.88 114 LEU A O 1
ATOM 896 N N . ARG A 1 115 ? -14.594 28.359 7.629 1 94.75 115 ARG A N 1
ATOM 897 C CA . ARG A 1 115 ? -14.023 28.469 6.289 1 94.75 115 ARG A CA 1
ATOM 898 C C . ARG A 1 115 ? -13.891 29.922 5.852 1 94.75 115 ARG A C 1
ATOM 900 O O . ARG A 1 115 ? -12.82 30.344 5.398 1 94.75 115 ARG A O 1
ATOM 907 N N . ASP A 1 116 ? -14.992 30.703 5.957 1 95.56 116 ASP A N 1
ATOM 908 C CA . ASP A 1 116 ? -14.984 32.094 5.539 1 95.56 116 ASP A CA 1
ATOM 909 C C . ASP A 1 116 ? -13.992 32.906 6.363 1 95.56 116 ASP A C 1
ATOM 911 O O . ASP A 1 116 ? -13.312 33.812 5.832 1 95.56 116 ASP A O 1
ATOM 915 N N . GLU A 1 117 ? -14 32.625 7.613 1 96.31 117 GLU A N 1
ATOM 916 C CA . GLU A 1 117 ? -13.047 33.281 8.5 1 96.31 117 GLU A CA 1
ATOM 917 C C . GLU A 1 117 ? -11.609 32.938 8.102 1 96.31 117 GLU A C 1
ATOM 919 O O . GLU A 1 117 ? -10.758 33.844 8.047 1 96.31 117 GLU A O 1
ATOM 924 N N . LEU A 1 118 ? -11.344 31.703 7.824 1 97.12 118 LEU A N 1
ATOM 925 C CA . LEU A 1 118 ? -10.008 31.281 7.398 1 97.12 118 LEU A CA 1
ATOM 926 C C . LEU A 1 118 ? -9.594 32 6.117 1 97.12 118 LEU A C 1
ATOM 928 O O . LEU A 1 118 ? -8.469 32.5 6.008 1 97.12 118 LEU A O 1
ATOM 932 N N . ASN A 1 119 ? -10.492 32.031 5.191 1 95.81 119 ASN A N 1
ATOM 933 C CA . ASN A 1 119 ? -10.211 32.719 3.938 1 95.81 119 ASN A CA 1
ATOM 934 C C . ASN A 1 119 ? -9.836 34.156 4.172 1 95.81 119 ASN A C 1
ATOM 936 O O . ASN A 1 119 ? -8.867 34.656 3.596 1 95.81 119 ASN A O 1
ATOM 940 N N . SER A 1 120 ? -10.609 34.812 4.984 1 97.12 120 SER A N 1
ATOM 941 C CA . SER A 1 120 ? -10.328 36.188 5.316 1 97.12 120 SER A CA 1
ATOM 942 C C . SER A 1 120 ? -8.969 36.344 5.984 1 97.12 120 SER A C 1
ATOM 944 O O . SER A 1 120 ? -8.203 37.25 5.648 1 97.12 120 SER A O 1
ATOM 946 N N . TRP A 1 121 ? -8.664 35.438 6.941 1 98 121 TRP A N 1
ATOM 947 C CA . TRP A 1 121 ? -7.402 35.5 7.672 1 98 121 TRP A CA 1
ATOM 948 C C . TRP A 1 121 ? -6.219 35.312 6.73 1 98 121 TRP A C 1
ATOM 950 O O . TRP A 1 121 ? -5.176 35.938 6.902 1 98 121 TRP A O 1
ATOM 960 N N . LEU A 1 122 ? -6.352 34.5 5.66 1 97.38 122 LEU A N 1
ATOM 961 C CA . LEU A 1 122 ? -5.23 34.125 4.801 1 97.38 122 LEU A CA 1
ATOM 962 C C . LEU A 1 122 ? -4.941 35.219 3.783 1 97.38 122 LEU A C 1
ATOM 964 O O . LEU A 1 122 ? -3.869 35.25 3.172 1 97.38 122 LEU A O 1
ATOM 968 N N . MET A 1 123 ? -5.848 36.125 3.609 1 96.62 123 MET A N 1
ATOM 969 C CA . MET A 1 123 ? -5.684 37.219 2.648 1 96.62 123 MET A CA 1
ATOM 970 C C . MET A 1 123 ? -4.871 38.375 3.254 1 96.62 123 MET A C 1
ATOM 972 O O . MET A 1 123 ? -4.512 38.312 4.43 1 96.62 123 MET A O 1
ATOM 976 N N . ARG A 1 124 ? -4.57 39.281 2.414 1 97.56 124 ARG A N 1
ATOM 977 C CA . ARG A 1 124 ? -3.875 40.5 2.865 1 97.56 124 ARG A CA 1
ATOM 978 C C . ARG A 1 124 ? -4.797 41.375 3.693 1 97.56 124 ARG A C 1
ATOM 980 O O . ARG A 1 124 ? -5.992 41.469 3.416 1 97.56 124 ARG A O 1
ATOM 987 N N . GLU A 1 125 ? -4.125 41.938 4.66 1 97.56 125 GLU A N 1
ATOM 988 C CA . GLU A 1 125 ? -4.828 43 5.355 1 97.56 125 GLU A CA 1
ATOM 989 C C . GLU A 1 125 ? -5.102 44.188 4.422 1 97.56 125 GLU A C 1
ATOM 991 O O . GLU A 1 125 ? -4.223 44.594 3.668 1 97.56 125 GLU A O 1
ATOM 996 N N . SER A 1 126 ? -6.301 44.656 4.457 1 96.19 126 SER A N 1
ATOM 997 C CA . SER A 1 126 ? -6.734 45.812 3.678 1 96.19 126 SER A CA 1
ATOM 998 C C . SER A 1 126 ? -7.949 46.5 4.309 1 96.19 126 SER A C 1
ATOM 1000 O O . SER A 1 126 ? -8.477 46 5.316 1 96.19 126 SER A O 1
ATOM 1002 N N . ASP A 1 127 ? -8.328 47.594 3.701 1 95.94 127 ASP A N 1
ATOM 1003 C CA . ASP A 1 127 ? -9.531 48.281 4.188 1 95.94 127 ASP A CA 1
ATOM 1004 C C . ASP A 1 127 ? -10.758 47.375 4.051 1 95.94 127 ASP A C 1
ATOM 1006 O O . ASP A 1 127 ? -11.641 47.406 4.91 1 95.94 127 ASP A O 1
ATOM 1010 N N . ASP A 1 128 ? -10.75 46.656 3.047 1 96.06 128 ASP A N 1
ATOM 1011 C CA . ASP A 1 128 ? -11.883 45.781 2.768 1 96.06 128 ASP A CA 1
ATOM 1012 C C . ASP A 1 128 ? -11.766 44.469 3.531 1 96.06 128 ASP A C 1
ATOM 1014 O O . ASP A 1 128 ? -12.742 43.75 3.656 1 96.06 128 ASP A O 1
ATOM 1018 N N . ASN A 1 129 ? -10.633 44.219 4.07 1 97.69 129 ASN A N 1
ATOM 1019 C CA . ASN A 1 129 ? -10.391 43 4.844 1 97.69 129 ASN A CA 1
ATOM 1020 C C . ASN A 1 129 ? -9.469 43.25 6.027 1 97.69 129 ASN A C 1
ATOM 1022 O O . ASN A 1 129 ? -8.312 42.812 6.035 1 97.69 129 ASN A O 1
ATOM 1026 N N . PRO A 1 130 ? -9.961 43.875 7.02 1 96.94 130 PRO A N 1
ATOM 1027 C CA . PRO A 1 130 ? -9.117 44.25 8.164 1 96.94 130 PRO A CA 1
ATOM 1028 C C . PRO A 1 130 ? -8.625 43.031 8.945 1 96.94 130 PRO A C 1
ATOM 1030 O O . PRO A 1 130 ? -7.719 43.156 9.773 1 96.94 130 PRO A O 1
ATOM 1033 N N . ASN A 1 131 ? -9.18 41.875 8.664 1 97.31 131 ASN A N 1
ATOM 1034 C CA . ASN A 1 131 ? -8.828 40.688 9.422 1 97.31 131 ASN A CA 1
ATOM 1035 C C . ASN A 1 131 ? -7.707 39.906 8.742 1 97.31 131 ASN A C 1
ATOM 1037 O O . ASN A 1 131 ? -7.297 38.844 9.234 1 97.31 131 ASN A O 1
ATOM 1041 N N . GLY A 1 132 ? -7.211 40.406 7.621 1 98.5 132 GLY A N 1
ATOM 1042 C CA . GLY A 1 132 ? -6.125 39.719 6.945 1 98.5 132 GLY A CA 1
ATOM 1043 C C . GLY A 1 132 ? -4.875 39.625 7.797 1 98.5 132 GLY A C 1
ATOM 1044 O O . GLY A 1 132 ? -4.5 40.562 8.5 1 98.5 132 GLY A O 1
ATOM 1045 N N . LEU A 1 133 ? -4.246 38.406 7.738 1 98.62 133 LEU A N 1
ATOM 1046 C CA . LEU A 1 133 ? -3.064 38.188 8.562 1 98.62 133 LEU A CA 1
ATOM 1047 C C . LEU A 1 133 ? -1.787 38.375 7.75 1 98.62 133 LEU A C 1
ATOM 1049 O O . LEU A 1 133 ? -0.696 38.469 8.312 1 98.62 133 LEU A O 1
ATOM 1053 N N . ASN A 1 134 ? -1.921 38.344 6.441 1 98.38 134 ASN A N 1
ATOM 1054 C CA . ASN A 1 134 ? -0.793 38.719 5.594 1 98.38 134 ASN A CA 1
ATOM 1055 C C . ASN A 1 134 ? -0.689 40.219 5.426 1 98.38 134 ASN A C 1
ATOM 1057 O O . ASN A 1 134 ? -1.703 40.938 5.441 1 98.38 134 ASN A O 1
ATOM 1061 N N . PRO A 1 135 ? 0.505 40.75 5.285 1 97.94 135 PRO A N 1
ATOM 1062 C CA . PRO A 1 135 ? 0.663 42.188 5.191 1 97.94 135 PRO A CA 1
ATOM 1063 C C . PRO A 1 135 ? 0.047 42.781 3.922 1 97.94 135 PRO A C 1
ATOM 1065 O O . PRO A 1 135 ? -0.075 42.094 2.914 1 97.94 135 PRO A O 1
ATOM 1068 N N . PRO A 1 136 ? -0.273 44.062 3.988 1 97.44 136 PRO A N 1
ATOM 1069 C CA . PRO A 1 136 ? -0.668 44.75 2.752 1 97.44 136 PRO A CA 1
ATOM 1070 C C . PRO A 1 136 ? 0.45 44.781 1.714 1 97.44 136 PRO A C 1
ATOM 1072 O O . PRO A 1 136 ? 1.597 44.469 2.025 1 97.44 136 PRO A O 1
ATOM 1075 N N . LEU A 1 137 ? 0.001 45.156 0.523 1 96.25 137 LEU A N 1
ATOM 1076 C CA . LEU A 1 137 ? 1.011 45.312 -0.517 1 96.25 137 LEU A CA 1
ATOM 1077 C C . LEU A 1 137 ? 2.074 46.312 -0.091 1 96.25 137 LEU A C 1
ATOM 1079 O O . LEU A 1 137 ? 1.763 47.312 0.562 1 96.25 137 LEU A O 1
ATOM 1083 N N . GLY A 1 138 ? 3.264 45.969 -0.47 1 96.44 138 GLY A N 1
ATOM 1084 C CA . GLY A 1 138 ? 4.383 46.781 -0.076 1 96.44 138 GLY A CA 1
ATOM 1085 C C . GLY A 1 138 ? 4.605 47.969 -1.01 1 96.44 138 GLY A C 1
ATOM 1086 O O . GLY A 1 138 ? 3.668 48.438 -1.65 1 96.44 138 GLY A O 1
ATOM 1087 N N . LYS A 1 139 ? 5.855 48.469 -1.007 1 96.81 139 LYS A N 1
ATOM 1088 C CA . LYS A 1 139 ? 6.262 49.594 -1.852 1 96.81 139 LYS A CA 1
ATOM 1089 C C . LYS A 1 139 ? 6.707 49.094 -3.229 1 96.81 139 LYS A C 1
ATOM 1091 O O . LYS A 1 139 ? 7.145 47.969 -3.381 1 96.81 139 LYS A O 1
ATOM 1096 N N . GLY A 1 140 ? 6.527 50 -4.211 1 95.25 140 GLY A N 1
ATOM 1097 C CA . GLY A 1 140 ? 6.984 49.688 -5.559 1 95.25 140 GLY A CA 1
ATOM 1098 C C . GLY A 1 140 ? 6.223 50.469 -6.629 1 95.25 140 GLY A C 1
ATOM 1099 O O . GLY A 1 140 ? 5.145 51 -6.363 1 95.25 140 GLY A O 1
ATOM 1100 N N . ASP A 1 141 ? 6.844 50.406 -7.902 1 94.12 141 ASP A N 1
ATOM 1101 C CA . ASP A 1 141 ? 6.281 51.188 -9.016 1 94.12 141 ASP A CA 1
ATOM 1102 C C . ASP A 1 141 ? 5.238 50.375 -9.766 1 94.12 141 ASP A C 1
ATOM 1104 O O . ASP A 1 141 ? 4.457 50.906 -10.547 1 94.12 141 ASP A O 1
ATOM 1108 N N . ASN A 1 142 ? 5.332 49.125 -9.586 1 92.94 142 ASN A N 1
ATOM 1109 C CA . ASN A 1 142 ? 4.371 48.25 -10.227 1 92.94 142 ASN A CA 1
ATOM 1110 C C . ASN A 1 142 ? 3.939 47.125 -9.289 1 92.94 142 ASN A C 1
ATOM 1112 O O . ASN A 1 142 ? 4.477 47 -8.188 1 92.94 142 ASN A O 1
ATOM 1116 N N . MET A 1 143 ? 2.98 46.406 -9.719 1 94 143 MET A N 1
ATOM 1117 C CA . MET A 1 143 ? 2.369 45.375 -8.875 1 94 143 MET A CA 1
ATOM 1118 C C . MET A 1 143 ? 3.385 44.312 -8.5 1 94 143 MET A C 1
ATOM 1120 O O . MET A 1 143 ? 3.367 43.781 -7.379 1 94 143 MET A O 1
ATOM 1124 N N . ARG A 1 144 ? 4.219 43.906 -9.43 1 95.38 144 ARG A N 1
ATOM 1125 C CA . ARG A 1 144 ? 5.234 42.875 -9.141 1 95.38 144 ARG A CA 1
ATOM 1126 C C . ARG A 1 144 ? 6.125 43.312 -7.98 1 95.38 144 ARG A C 1
ATOM 1128 O O . ARG A 1 144 ? 6.336 42.562 -7.035 1 95.38 144 ARG A O 1
ATOM 1135 N N . GLU A 1 145 ? 6.602 44.562 -8.07 1 96.12 145 GLU A N 1
ATOM 1136 C CA . GLU A 1 145 ? 7.496 45.094 -7.039 1 96.12 145 GLU A CA 1
ATOM 1137 C C . GLU A 1 145 ? 6.793 45.156 -5.688 1 96.12 145 GLU A C 1
ATOM 1139 O O . GLU A 1 145 ? 7.402 44.906 -4.652 1 96.12 145 GLU A O 1
ATOM 1144 N N . ARG A 1 146 ? 5.539 45.531 -5.699 1 96.56 146 ARG A N 1
ATOM 1145 C CA . ARG A 1 146 ? 4.777 45.656 -4.465 1 96.56 146 ARG A CA 1
ATOM 1146 C C . ARG A 1 146 ? 4.547 44.281 -3.812 1 96.56 146 ARG A C 1
ATOM 1148 O O . ARG A 1 146 ? 4.613 44.156 -2.588 1 96.56 146 ARG A O 1
ATOM 1155 N N . GLU A 1 147 ? 4.277 43.312 -4.602 1 96.25 147 GLU A N 1
ATOM 1156 C CA . GLU A 1 147 ? 4.129 41.938 -4.117 1 96.25 147 GLU A CA 1
ATOM 1157 C C . GLU A 1 147 ? 5.441 41.406 -3.549 1 96.25 147 GLU A C 1
ATOM 1159 O O . GLU A 1 147 ? 5.453 40.781 -2.502 1 96.25 147 GLU A O 1
ATOM 1164 N N . GLU A 1 148 ? 6.512 41.719 -4.227 1 96.81 148 GLU A N 1
ATOM 1165 C CA . GLU A 1 148 ? 7.824 41.219 -3.822 1 96.81 148 GLU A CA 1
ATOM 1166 C C . GLU A 1 148 ? 8.297 41.875 -2.537 1 96.81 148 GLU A C 1
ATOM 1168 O O . GLU A 1 148 ? 9.008 41.281 -1.733 1 96.81 148 GLU A O 1
ATOM 1173 N N . ASP A 1 149 ? 7.906 43.125 -2.381 1 96.62 149 ASP A N 1
ATOM 1174 C CA . ASP A 1 149 ? 8.297 43.906 -1.208 1 96.62 149 ASP A CA 1
ATOM 1175 C C . ASP A 1 149 ? 7.617 43.375 0.052 1 96.62 149 ASP A C 1
ATOM 1177 O O . ASP A 1 149 ? 8.188 43.438 1.144 1 96.62 149 ASP A O 1
ATOM 1181 N N . GLN A 1 150 ? 6.418 42.969 -0.089 1 97.38 150 GLN A N 1
ATOM 1182 C CA . GLN A 1 150 ? 5.66 42.375 1.012 1 97.38 150 GLN A CA 1
ATOM 1183 C C . GLN A 1 150 ? 4.945 41.125 0.572 1 97.38 150 GLN A C 1
ATOM 1185 O O . GLN A 1 150 ? 3.727 41.094 0.393 1 97.38 150 GLN A O 1
ATOM 1190 N N . PRO A 1 151 ? 5.68 40.062 0.521 1 97.69 151 PRO A N 1
ATOM 1191 C CA . PRO A 1 151 ? 5.051 38.812 0.131 1 97.69 151 PRO A CA 1
ATOM 1192 C C . PRO A 1 151 ? 4.051 38.281 1.169 1 97.69 151 PRO A C 1
ATOM 1194 O O . PRO A 1 151 ? 4.059 38.75 2.314 1 97.69 151 PRO A O 1
ATOM 1197 N N . ARG A 1 152 ? 3.164 37.438 0.74 1 97.12 152 ARG A N 1
ATOM 1198 C CA . ARG A 1 152 ? 2.346 36.719 1.708 1 97.12 152 ARG A CA 1
ATOM 1199 C C . ARG A 1 152 ? 3.152 35.625 2.398 1 97.12 152 ARG A C 1
ATOM 1201 O O . ARG A 1 152 ? 3.674 34.719 1.739 1 97.12 152 ARG A O 1
ATOM 1208 N N . TYR A 1 153 ? 3.17 35.719 3.691 1 98 153 TYR A N 1
ATOM 1209 C CA . TYR A 1 153 ? 3.977 34.781 4.469 1 98 153 TYR A CA 1
ATOM 1210 C C . TYR A 1 153 ? 3.154 33.562 4.891 1 98 153 TYR A C 1
ATOM 1212 O O . TYR A 1 153 ? 3.676 32.469 4.973 1 98 153 TYR A O 1
ATOM 1220 N N . LEU A 1 154 ? 1.933 33.781 5.188 1 98.12 154 LEU A N 1
ATOM 1221 C CA . LEU A 1 154 ? 1.021 32.75 5.684 1 98.12 154 LEU A CA 1
ATOM 1222 C C . LEU A 1 154 ? 0.254 32.125 4.535 1 98.12 154 LEU A C 1
ATOM 1224 O O . LEU A 1 154 ? -0.433 32.812 3.775 1 98.12 154 LEU A O 1
ATOM 1228 N N . SER A 1 155 ? 0.391 30.812 4.434 1 96.44 155 SER A N 1
ATOM 1229 C CA . SER A 1 155 ? -0.254 30.062 3.359 1 96.44 155 SER A CA 1
ATOM 1230 C C . SER A 1 155 ? -1.542 29.406 3.84 1 96.44 155 SER A C 1
ATOM 1232 O O . SER A 1 155 ? -2.533 29.359 3.109 1 96.44 155 SER A O 1
ATOM 1234 N N . HIS A 1 156 ? -1.514 28.828 4.984 1 96.62 156 HIS A N 1
ATOM 1235 C CA . HIS A 1 156 ? -2.621 28.031 5.508 1 96.62 156 HIS A CA 1
ATOM 1236 C C . HIS A 1 156 ? -2.605 28 7.035 1 96.62 156 HIS A C 1
ATOM 1238 O O . HIS A 1 156 ? -1.578 28.281 7.652 1 96.62 156 HIS A O 1
ATOM 1244 N N . ILE A 1 157 ? -3.777 27.812 7.598 1 98.12 157 ILE A N 1
ATOM 1245 C CA . ILE A 1 157 ? -3.92 27.594 9.031 1 98.12 157 ILE A CA 1
ATOM 1246 C C . ILE A 1 157 ? -4.676 26.281 9.281 1 98.12 157 ILE A C 1
ATOM 1248 O O . ILE A 1 157 ? -5.766 26.078 8.742 1 98.12 157 ILE A O 1
ATOM 1252 N N . LEU A 1 158 ? -4.047 25.422 10.055 1 97.5 158 LEU A N 1
ATOM 1253 C CA . LEU A 1 158 ? -4.66 24.141 10.422 1 97.5 158 LEU A CA 1
ATOM 1254 C C . LEU A 1 158 ? -4.996 24.109 11.906 1 97.5 158 LEU A C 1
ATOM 1256 O O . LEU A 1 158 ? -4.141 24.391 12.75 1 97.5 158 LEU A O 1
ATOM 1260 N N . GLU A 1 159 ? -6.211 23.812 12.211 1 98.5 159 GLU A N 1
ATOM 1261 C CA . GLU A 1 159 ? -6.688 23.719 13.586 1 98.5 159 GLU A CA 1
ATOM 1262 C C . GLU A 1 159 ? -6.926 22.266 13.984 1 98.5 159 GLU A C 1
ATOM 1264 O O . GLU A 1 159 ? -7.547 21.5 13.242 1 98.5 159 GLU A O 1
ATOM 1269 N N . HIS A 1 160 ? -6.371 21.875 15.094 1 98.38 160 HIS A N 1
ATOM 1270 C CA . HIS A 1 160 ? -6.668 20.609 15.758 1 98.38 160 HIS A CA 1
ATOM 1271 C C . HIS A 1 160 ? -7.207 20.844 17.172 1 98.38 160 HIS A C 1
ATOM 1273 O O . HIS A 1 160 ? -6.73 21.734 17.875 1 98.38 160 HIS A O 1
ATOM 1279 N N . ASN A 1 161 ? -8.195 20.031 17.547 1 98.56 161 ASN A N 1
ATOM 1280 C CA . ASN A 1 161 ? -8.758 20.094 18.891 1 98.56 161 ASN A CA 1
ATOM 1281 C C . ASN A 1 161 ? -8.5 18.812 19.672 1 98.56 161 ASN A C 1
ATOM 1283 O O . ASN A 1 161 ? -8.578 17.719 19.109 1 98.56 161 ASN A O 1
ATOM 1287 N N . TYR A 1 162 ? -8.18 18.969 20.875 1 98.5 162 TYR A N 1
ATOM 1288 C CA . TYR A 1 162 ? -7.93 17.844 21.766 1 98.5 162 TYR A CA 1
ATOM 1289 C C . TYR A 1 162 ? -8.875 17.891 22.969 1 98.5 162 TYR A C 1
ATOM 1291 O O . TYR A 1 162 ? -8.906 18.875 23.703 1 98.5 162 TYR A O 1
ATOM 1299 N N . LEU A 1 163 ? -9.594 16.812 23.094 1 98.06 163 LEU A N 1
ATOM 1300 C CA . LEU A 1 163 ? -10.656 16.75 24.094 1 98.06 163 LEU A CA 1
ATOM 1301 C C . LEU A 1 163 ? -10.273 15.805 25.234 1 98.06 163 LEU A C 1
ATOM 1303 O O . LEU A 1 163 ? -9.461 14.898 25.047 1 98.06 163 LEU A O 1
ATOM 1307 N N . VAL A 1 164 ? -10.852 16.016 26.422 1 96.88 164 VAL A N 1
ATOM 1308 C CA . VAL A 1 164 ? -10.68 15.164 27.594 1 96.88 164 VAL A CA 1
ATOM 1309 C C . VAL A 1 164 ? -12.047 14.656 28.062 1 96.88 164 VAL A C 1
ATOM 1311 O O . VAL A 1 164 ? -13.039 15.375 28 1 96.88 164 VAL A O 1
ATOM 1314 N N . GLU A 1 165 ? -12.008 13.398 28.406 1 93.44 165 GLU A N 1
ATOM 1315 C CA . GLU A 1 165 ? -13.234 12.82 28.938 1 93.44 165 GLU A CA 1
ATOM 1316 C C . GLU A 1 165 ? -13.461 13.234 30.391 1 93.44 165 GLU A C 1
ATOM 1318 O O . GLU A 1 165 ? -12.555 13.117 31.219 1 93.44 165 GLU A O 1
ATOM 1323 N N . ASP A 1 166 ? -14.609 13.781 30.641 1 90.62 166 ASP A N 1
ATOM 1324 C CA . ASP A 1 166 ? -15.008 14.172 32 1 90.62 166 ASP A CA 1
ATOM 1325 C C . ASP A 1 166 ? -16.438 13.703 32.312 1 90.62 166 ASP A C 1
ATOM 1327 O O . ASP A 1 166 ? -17.406 14.32 31.859 1 90.62 166 ASP A O 1
ATOM 1331 N N . ASN A 1 167 ? -16.609 12.664 33.094 1 88.12 167 ASN A N 1
ATOM 1332 C CA . ASN A 1 167 ? -17.906 12.117 33.531 1 88.12 167 ASN A CA 1
ATOM 1333 C C . ASN A 1 167 ? -18.766 11.758 32.312 1 88.12 167 ASN A C 1
ATOM 1335 O O . ASN A 1 167 ? -19.922 12.188 32.25 1 88.12 167 ASN A O 1
ATOM 1339 N N . GLY A 1 168 ? -18.172 11.148 31.344 1 84.5 168 GLY A N 1
ATOM 1340 C CA . GLY A 1 168 ? -18.906 10.648 30.188 1 84.5 168 GLY A CA 1
ATOM 1341 C C . GLY A 1 168 ? -19.047 11.672 29.078 1 84.5 168 GLY A C 1
ATOM 1342 O O . GLY A 1 168 ? -19.516 11.352 27.984 1 84.5 168 GLY A O 1
ATOM 1343 N N . GLU A 1 169 ? -18.641 12.852 29.422 1 90.25 169 GLU A N 1
ATOM 1344 C CA . GLU A 1 169 ? -18.672 13.898 28.406 1 90.25 169 GLU A CA 1
ATOM 1345 C C . GLU A 1 169 ? -17.281 14.234 27.906 1 90.25 169 GLU A C 1
ATOM 1347 O O . GLU A 1 169 ? -16.297 14.055 28.625 1 90.25 169 GLU A O 1
ATOM 1352 N N . TYR A 1 170 ? -17.219 14.648 26.688 1 94.25 170 TYR A N 1
ATOM 1353 C CA . TYR A 1 170 ? -15.953 15.07 26.109 1 94.25 170 TYR A CA 1
ATOM 1354 C C . TYR A 1 170 ? -15.883 16.578 25.969 1 94.25 170 TYR A C 1
ATOM 1356 O O . TYR A 1 170 ? -16.703 17.188 25.266 1 94.25 170 TYR A O 1
ATOM 1364 N N . LYS A 1 171 ? -14.969 17.141 26.719 1 95.06 171 LYS A N 1
ATOM 1365 C CA . LYS A 1 171 ? -14.812 18.594 26.734 1 95.06 171 LYS A CA 1
ATOM 1366 C C . LYS A 1 171 ? -13.492 19.016 26.094 1 95.06 171 LYS A C 1
ATOM 1368 O O . LYS A 1 171 ? -12.523 18.266 26.109 1 95.06 171 LYS A O 1
ATOM 1373 N N . LEU A 1 172 ? -13.523 20.203 25.547 1 96.94 172 LEU A N 1
ATOM 1374 C CA . LEU A 1 172 ? -12.312 20.734 24.938 1 96.94 172 LEU A CA 1
ATOM 1375 C C . LEU A 1 172 ? -11.219 20.938 25.984 1 96.94 172 LEU A C 1
ATOM 1377 O O . LEU A 1 172 ? -11.438 21.625 26.984 1 96.94 172 LEU A O 1
ATOM 1381 N N . GLY A 1 173 ? -10.055 20.297 25.734 1 97.75 173 GLY A N 1
ATOM 1382 C CA . GLY A 1 173 ? -8.938 20.391 26.656 1 97.75 173 GLY A CA 1
ATOM 1383 C C . GLY A 1 173 ? -7.773 21.188 26.109 1 97.75 173 GLY A C 1
ATOM 1384 O O . GLY A 1 173 ? -6.887 21.594 26.859 1 97.75 173 GLY A O 1
ATOM 1385 N N . GLY A 1 174 ? -7.793 21.406 24.828 1 98.44 174 GLY A N 1
ATOM 1386 C CA . GLY A 1 174 ? -6.723 22.156 24.188 1 98.44 174 GLY A CA 1
ATOM 1387 C C . GLY A 1 174 ? -6.914 22.328 22.703 1 98.44 174 GLY A C 1
ATOM 1388 O O . GLY A 1 174 ? -7.699 21.609 22.078 1 98.44 174 GLY A O 1
ATOM 1389 N N . ILE A 1 175 ? -6.23 23.312 22.188 1 98.75 175 ILE A N 1
ATOM 1390 C CA . ILE A 1 175 ? -6.234 23.609 20.766 1 98.75 175 ILE A CA 1
ATOM 1391 C C . ILE A 1 175 ? -4.801 23.688 20.25 1 98.75 175 ILE A C 1
ATOM 1393 O O . ILE A 1 175 ? -3.928 24.25 20.906 1 98.75 175 ILE A O 1
ATOM 1397 N N . VAL A 1 176 ? -4.57 23.047 19.156 1 98.81 176 VAL A N 1
ATOM 1398 C CA . VAL A 1 176 ? -3.281 23.172 18.484 1 98.81 176 VAL A CA 1
ATOM 1399 C C . VAL A 1 176 ? -3.48 23.781 17.094 1 98.81 176 VAL A C 1
ATOM 1401 O O . VAL A 1 176 ? -4.332 23.328 16.328 1 98.81 176 VAL A O 1
ATOM 1404 N N . ILE A 1 177 ? -2.723 24.828 16.812 1 98.81 177 ILE A N 1
ATOM 1405 C CA . ILE A 1 177 ? -2.82 25.531 15.547 1 98.81 177 ILE A CA 1
ATOM 1406 C C . ILE A 1 177 ? -1.513 25.391 14.773 1 98.81 177 ILE A C 1
ATOM 1408 O O . ILE A 1 177 ? -0.436 25.688 15.297 1 98.81 177 ILE A O 1
ATOM 1412 N N . GLY A 1 178 ? -1.656 24.859 13.562 1 98.62 178 GLY A N 1
ATOM 1413 C CA . GLY A 1 178 ? -0.534 24.891 12.641 1 98.62 178 GLY A CA 1
ATOM 1414 C C . GLY A 1 178 ? -0.591 26.062 11.672 1 98.62 178 GLY A C 1
ATOM 1415 O O . GLY A 1 178 ? -1.569 26.219 10.938 1 98.62 178 GLY A O 1
ATOM 1416 N N . LEU A 1 179 ? 0.451 26.891 11.711 1 98.75 179 LEU A N 1
ATOM 1417 C CA . LEU A 1 179 ? 0.614 27.938 10.711 1 98.75 179 LEU A CA 1
ATOM 1418 C C . LEU A 1 179 ? 1.555 27.484 9.602 1 98.75 179 LEU A C 1
ATOM 1420 O O . LEU A 1 179 ? 2.756 27.312 9.828 1 98.75 179 LEU A O 1
ATOM 1424 N N . SER A 1 180 ? 1.013 27.25 8.461 1 97.94 180 SER A N 1
ATOM 1425 C CA . SER A 1 180 ? 1.807 26.891 7.285 1 97.94 180 SER A CA 1
ATOM 1426 C C . SER A 1 180 ? 2.342 28.141 6.586 1 97.94 180 SER A C 1
ATOM 1428 O O . SER A 1 180 ? 1.567 28.953 6.086 1 97.94 180 SER A O 1
ATOM 1430 N N . MET A 1 181 ? 3.689 28.234 6.551 1 98.25 181 MET A N 1
ATOM 1431 C CA . MET A 1 181 ? 4.328 29.453 6.062 1 98.25 181 MET A CA 1
ATOM 1432 C C . MET A 1 181 ? 5.035 29.203 4.734 1 98.25 181 MET A C 1
ATOM 1434 O O . MET A 1 181 ? 5.672 28.172 4.555 1 98.25 181 MET A O 1
ATOM 1438 N N . ASN A 1 182 ? 4.977 30.188 3.898 1 96.94 182 ASN A N 1
ATOM 1439 C CA . ASN A 1 182 ? 5.645 30.094 2.604 1 96.94 182 ASN A CA 1
ATOM 1440 C C . ASN A 1 182 ? 7.156 30.219 2.742 1 96.94 182 ASN A C 1
ATOM 1442 O O . ASN A 1 182 ? 7.648 31.078 3.48 1 96.94 182 ASN A O 1
ATOM 1446 N N . SER A 1 183 ? 7.828 29.312 2.064 1 97.19 183 SER A N 1
ATOM 1447 C CA . SER A 1 183 ? 9.25 29.531 1.843 1 97.19 183 SER A CA 1
ATOM 1448 C C . SER A 1 183 ? 9.5 30.266 0.525 1 97.19 183 SER A C 1
ATOM 1450 O O . SER A 1 183 ? 10.516 30.938 0.369 1 97.19 183 SER A O 1
ATOM 1452 N N . VAL A 1 184 ? 8.688 29.984 -0.34 1 96.69 184 VAL A N 1
ATOM 1453 C CA . VAL A 1 184 ? 8.641 30.672 -1.63 1 96.69 184 VAL A CA 1
ATOM 1454 C C . VAL A 1 184 ? 7.23 31.203 -1.88 1 96.69 184 VAL A C 1
ATOM 1456 O O . VAL A 1 184 ? 6.254 30.453 -1.833 1 96.69 184 VAL A O 1
ATOM 1459 N N . TYR A 1 185 ? 7.133 32.469 -2.129 1 96.69 185 TYR A N 1
ATOM 1460 C CA . TYR A 1 185 ? 5.855 33.094 -2.434 1 96.69 185 TYR A CA 1
ATOM 1461 C C . TYR A 1 185 ? 5.621 33.156 -3.938 1 96.69 185 TYR A C 1
ATOM 1463 O O . TYR A 1 185 ? 6.383 33.812 -4.668 1 96.69 185 TYR A O 1
ATOM 1471 N N . ASN A 1 186 ? 4.621 32.406 -4.352 1 94.94 186 ASN A N 1
ATOM 1472 C CA . ASN A 1 186 ? 4.215 32.438 -5.754 1 94.94 186 ASN A CA 1
ATOM 1473 C C . ASN A 1 186 ? 3.02 33.344 -5.984 1 94.94 186 ASN A C 1
ATOM 1475 O O . ASN A 1 186 ? 2.025 33.281 -5.258 1 94.94 186 ASN A O 1
ATOM 1479 N N . PHE A 1 187 ? 3.135 34.188 -6.938 1 93.88 187 PHE A N 1
ATOM 1480 C CA . PHE A 1 187 ? 2.045 35.125 -7.207 1 93.88 187 PHE A CA 1
ATOM 1481 C C . PHE A 1 187 ? 1.968 35.438 -8.695 1 93.88 187 PHE A C 1
ATOM 1483 O O . PHE A 1 187 ? 2.871 35.094 -9.461 1 93.88 187 PHE A O 1
ATOM 1490 N N . ARG A 1 188 ? 0.822 35.938 -9.039 1 93.75 188 ARG A N 1
ATOM 1491 C CA . ARG A 1 188 ? 0.622 36.344 -10.43 1 93.75 188 ARG A CA 1
ATOM 1492 C C . ARG A 1 188 ? 0.189 37.812 -10.523 1 93.75 188 ARG A C 1
ATOM 1494 O O . ARG A 1 188 ? -0.429 38.344 -9.594 1 93.75 188 ARG A O 1
ATOM 1501 N N . VAL A 1 189 ? 0.607 38.375 -11.57 1 93.75 189 VAL A N 1
ATOM 1502 C CA . VAL A 1 189 ? 0.232 39.75 -11.852 1 93.75 189 VAL A CA 1
ATOM 1503 C C . VAL A 1 189 ? -0.424 39.844 -13.234 1 93.75 189 VAL A C 1
ATOM 1505 O O . VAL A 1 189 ? 0.048 39.219 -14.188 1 93.75 189 VAL A O 1
ATOM 1508 N N . GLU A 1 190 ? -1.544 40.469 -13.227 1 91.5 190 GLU A N 1
ATOM 1509 C CA . GLU A 1 190 ? -2.199 40.719 -14.508 1 91.5 190 GLU A CA 1
ATOM 1510 C C . GLU A 1 190 ? -1.635 41.969 -15.18 1 91.5 190 GLU A C 1
ATOM 1512 O O . GLU A 1 190 ? -1.512 43.031 -14.555 1 91.5 190 GLU A O 1
ATOM 1517 N N . ASP A 1 191 ? -1.273 41.781 -16.406 1 87.5 191 ASP A N 1
ATOM 1518 C CA . ASP A 1 191 ? -0.765 42.969 -17.109 1 87.5 191 ASP A CA 1
ATOM 1519 C C . ASP A 1 191 ? -1.9 43.75 -17.781 1 87.5 191 ASP A C 1
ATOM 1521 O O . ASP A 1 191 ? -3.076 43.438 -17.547 1 87.5 191 ASP A O 1
ATOM 1525 N N . ASP A 1 192 ? -1.396 44.812 -18.531 1 87.19 192 ASP A N 1
ATOM 1526 C CA . ASP A 1 192 ? -2.365 45.719 -19.125 1 87.19 192 ASP A CA 1
ATOM 1527 C C . ASP A 1 192 ? -3.191 45.031 -20.203 1 87.19 192 ASP A C 1
ATOM 1529 O O . ASP A 1 192 ? -4.277 45.5 -20.547 1 87.19 192 ASP A O 1
ATOM 1533 N N . GLN A 1 193 ? -2.707 44.031 -20.703 1 91.25 193 GLN A N 1
ATOM 1534 C CA . GLN A 1 193 ? -3.393 43.344 -21.797 1 91.25 193 GLN A CA 1
ATOM 1535 C C . GLN A 1 193 ? -4.227 42.188 -21.25 1 91.25 193 GLN A C 1
ATOM 1537 O O . GLN A 1 193 ? -4.805 41.406 -22.031 1 91.25 193 GLN A O 1
ATOM 1542 N N . GLY A 1 194 ? -4.195 42 -20.047 1 88.31 194 GLY A N 1
ATOM 1543 C CA . GLY A 1 194 ? -5 40.938 -19.438 1 88.31 194 GLY A CA 1
ATOM 1544 C C . GLY A 1 194 ? -4.273 39.625 -19.312 1 88.31 194 GLY A C 1
ATOM 1545 O O . GLY A 1 194 ? -4.871 38.594 -18.953 1 88.31 194 GLY A O 1
ATOM 1546 N N . ARG A 1 195 ? -3.027 39.594 -19.781 1 88.44 195 ARG A N 1
ATOM 1547 C CA . ARG A 1 195 ? -2.24 38.375 -19.672 1 88.44 195 ARG A CA 1
ATOM 1548 C C . ARG A 1 195 ? -1.637 38.25 -18.281 1 88.44 195 ARG A C 1
ATOM 1550 O O . ARG A 1 195 ? -1.197 39.219 -17.688 1 88.44 195 ARG A O 1
ATOM 1557 N N . TYR A 1 196 ? -1.641 37 -17.734 1 92 196 TYR A N 1
ATOM 1558 C CA . TYR A 1 196 ? -1.085 36.688 -16.406 1 92 196 TYR A CA 1
ATOM 1559 C C . TYR A 1 196 ? 0.391 36.344 -16.516 1 92 196 TYR A C 1
ATOM 1561 O O . TYR A 1 196 ? 0.774 35.5 -17.328 1 92 196 TYR A O 1
ATOM 1569 N N . ASN A 1 197 ? 1.17 37.094 -15.695 1 93.81 197 ASN A N 1
ATOM 1570 C CA . ASN A 1 197 ? 2.57 36.75 -15.5 1 93.81 197 ASN A CA 1
ATOM 1571 C C . ASN A 1 197 ? 2.818 36.156 -14.109 1 93.81 197 ASN A C 1
ATOM 1573 O O . ASN A 1 197 ? 2.316 36.688 -13.117 1 93.81 197 ASN A O 1
ATOM 1577 N N . PHE A 1 198 ? 3.533 35.062 -14.078 1 94 198 PHE A N 1
ATOM 1578 C CA . PHE A 1 198 ? 3.773 34.344 -12.836 1 94 198 PHE A CA 1
ATOM 1579 C C . PHE A 1 198 ? 5.176 34.625 -12.305 1 94 198 PHE A C 1
ATOM 1581 O O . PHE A 1 198 ? 6.137 34.688 -13.078 1 94 198 PHE A O 1
ATOM 1588 N N . TYR A 1 199 ? 5.203 34.906 -11.047 1 95.19 199 TYR A N 1
ATOM 1589 C CA . TYR A 1 199 ? 6.465 35.25 -10.398 1 95.19 199 TYR A CA 1
ATOM 1590 C C . TYR A 1 199 ? 6.625 34.5 -9.094 1 95.19 199 TYR A C 1
ATOM 1592 O O . TYR A 1 199 ? 5.668 33.875 -8.602 1 95.19 199 TYR A O 1
ATOM 1600 N N . GLU A 1 200 ? 7.855 34.406 -8.625 1 95.94 200 GLU A N 1
ATOM 1601 C CA . GLU A 1 200 ? 8.148 33.812 -7.312 1 95.94 200 GLU A CA 1
ATOM 1602 C C . GLU A 1 200 ? 9.195 34.656 -6.566 1 95.94 200 GLU A C 1
ATOM 1604 O O . GLU A 1 200 ? 10.047 35.281 -7.188 1 95.94 200 GLU A O 1
ATOM 1609 N N . THR A 1 201 ? 9.07 34.719 -5.316 1 96.62 201 THR A N 1
ATOM 1610 C CA . THR A 1 201 ? 10.062 35.375 -4.465 1 96.62 201 THR A CA 1
ATOM 1611 C C . THR A 1 201 ? 10.359 34.531 -3.234 1 96.62 201 THR A C 1
ATOM 1613 O O . THR A 1 201 ? 9.445 34.031 -2.576 1 96.62 201 THR A O 1
ATOM 1616 N N . ASP A 1 202 ? 11.656 34.375 -2.906 1 97.31 202 ASP A N 1
ATOM 1617 C CA . ASP A 1 202 ? 12.07 33.625 -1.743 1 97.31 202 ASP A CA 1
ATOM 1618 C C . ASP A 1 202 ? 11.805 34.375 -0.448 1 97.31 202 ASP A C 1
ATOM 1620 O O . ASP A 1 202 ? 11.961 35.594 -0.398 1 97.31 202 ASP A O 1
ATOM 1624 N N . ILE A 1 203 ? 11.422 33.688 0.551 1 98.06 203 ILE A N 1
ATOM 1625 C CA . ILE A 1 203 ? 11.266 34.25 1.896 1 98.06 203 ILE A CA 1
ATOM 1626 C C . ILE A 1 203 ? 12.297 33.594 2.83 1 98.06 203 ILE A C 1
ATOM 1628 O O . ILE A 1 203 ? 12.297 32.375 3.023 1 98.06 203 ILE A O 1
ATOM 1632 N N . SER A 1 204 ? 13.133 34.406 3.459 1 97.44 204 SER A N 1
ATOM 1633 C CA . SER A 1 204 ? 14.117 33.844 4.391 1 97.44 204 SER A CA 1
ATOM 1634 C C . SER A 1 204 ? 13.445 33.281 5.629 1 97.44 204 SER A C 1
ATOM 1636 O O . SER A 1 204 ? 12.367 33.719 6.023 1 97.44 204 SER A O 1
ATOM 1638 N N . GLU A 1 205 ? 14.109 32.312 6.223 1 96.62 205 GLU A N 1
ATOM 1639 C CA . GLU A 1 205 ? 13.562 31.688 7.43 1 96.62 205 GLU A CA 1
ATOM 1640 C C . GLU A 1 205 ? 13.414 32.719 8.547 1 96.62 205 GLU A C 1
ATOM 1642 O O . GLU A 1 205 ? 12.422 32.719 9.281 1 96.62 205 GLU A O 1
ATOM 1647 N N . ASN A 1 206 ? 14.406 33.562 8.648 1 97.38 206 ASN A N 1
ATOM 1648 C CA . ASN A 1 206 ? 14.367 34.594 9.688 1 97.38 206 ASN A CA 1
ATOM 1649 C C . ASN A 1 206 ? 13.164 35.5 9.531 1 97.38 206 ASN A C 1
ATOM 1651 O O . ASN A 1 206 ? 12.461 35.812 10.5 1 97.38 206 ASN A O 1
ATOM 1655 N N . LYS A 1 207 ? 12.984 36.031 8.344 1 97.75 207 LYS A N 1
ATOM 1656 C CA . LYS A 1 207 ? 11.836 36.875 8.102 1 97.75 207 LYS A CA 1
ATOM 1657 C C . LYS A 1 207 ? 10.523 36.156 8.328 1 97.75 207 LYS A C 1
ATOM 1659 O O . LYS A 1 207 ? 9.57 36.719 8.867 1 97.75 207 LYS A O 1
ATOM 1664 N N . MET A 1 208 ? 10.469 34.938 7.848 1 97.94 208 MET A N 1
ATOM 1665 C CA . MET A 1 208 ? 9.289 34.125 8.047 1 97.94 208 MET A CA 1
ATOM 1666 C C . MET A 1 208 ? 8.984 33.938 9.531 1 97.94 208 MET A C 1
ATOM 1668 O O . MET A 1 208 ? 7.828 34.062 9.945 1 97.94 208 MET A O 1
ATOM 1672 N N . LEU A 1 209 ? 10.008 33.719 10.383 1 98.12 209 LEU A N 1
ATOM 1673 C CA . LEU A 1 209 ? 9.836 33.531 11.82 1 98.12 209 LEU A CA 1
ATOM 1674 C C . LEU A 1 209 ? 9.312 34.812 12.469 1 98.12 209 LEU A C 1
ATOM 1676 O O . LEU A 1 209 ? 8.445 34.781 13.336 1 98.12 209 LEU A O 1
ATOM 1680 N N . GLU A 1 210 ? 9.844 35.906 12.055 1 97.69 210 GLU A N 1
ATOM 1681 C CA . GLU A 1 210 ? 9.406 37.188 12.578 1 97.69 210 GLU A CA 1
ATOM 1682 C C . GLU A 1 210 ? 7.922 37.438 12.297 1 97.69 210 GLU A C 1
ATOM 1684 O O . GLU A 1 210 ? 7.16 37.75 13.203 1 97.69 210 GLU A O 1
ATOM 1689 N N . GLU A 1 211 ? 7.613 37.25 11.031 1 98 211 GLU A N 1
ATOM 1690 C CA . GLU A 1 211 ? 6.215 37.438 10.656 1 98 211 GLU A CA 1
ATOM 1691 C C . GLU A 1 211 ? 5.332 36.375 11.281 1 98 211 GLU A C 1
ATOM 1693 O O . GLU A 1 211 ? 4.203 36.656 11.688 1 98 211 GLU A O 1
ATOM 1698 N N . GLY A 1 212 ? 5.809 35.188 11.328 1 98.44 212 GLY A N 1
ATOM 1699 C CA . GLY A 1 212 ? 5.082 34.094 11.945 1 98.44 212 GLY A CA 1
ATOM 1700 C C . GLY A 1 212 ? 4.746 34.344 13.398 1 98.44 212 GLY A C 1
ATOM 1701 O O . GLY A 1 212 ? 3.66 33.969 13.867 1 98.44 212 GLY A O 1
ATOM 1702 N N . GLU A 1 213 ? 5.676 34.875 14.109 1 98.06 213 GLU A N 1
ATOM 1703 C CA . GLU A 1 213 ? 5.445 35.188 15.516 1 98.06 213 GLU A CA 1
ATOM 1704 C C . GLU A 1 213 ? 4.32 36.188 15.688 1 98.06 213 GLU A C 1
ATOM 1706 O O . GLU A 1 213 ? 3.471 36.062 16.562 1 98.06 213 GLU A O 1
ATOM 1711 N N . LYS A 1 214 ? 4.336 37.219 14.844 1 98 214 LYS A N 1
ATOM 1712 C CA . LYS A 1 214 ? 3.283 38.219 14.883 1 98 214 LYS A CA 1
ATOM 1713 C C . LYS A 1 214 ? 1.92 37.594 14.586 1 98 214 LYS A C 1
ATOM 1715 O O . LYS A 1 214 ? 0.941 37.875 15.281 1 98 214 LYS A O 1
ATOM 1720 N N . ILE A 1 215 ? 1.939 36.844 13.57 1 98.62 215 ILE A N 1
ATOM 1721 C CA . ILE A 1 215 ? 0.699 36.188 13.156 1 98.62 215 ILE A CA 1
ATOM 1722 C C . ILE A 1 215 ? 0.203 35.25 14.266 1 98.62 215 ILE A C 1
ATOM 1724 O O . ILE A 1 215 ? -0.991 35.219 14.578 1 98.62 215 ILE A O 1
ATOM 1728 N N . ALA A 1 216 ? 1.089 34.5 14.875 1 98.75 216 ALA A N 1
ATOM 1729 C CA . ALA A 1 216 ? 0.754 33.594 15.969 1 98.75 216 ALA A CA 1
ATOM 1730 C C . ALA A 1 216 ? 0.068 34.312 17.109 1 98.75 216 ALA A C 1
ATOM 1732 O O . ALA A 1 216 ? -0.951 33.875 17.625 1 98.75 216 ALA A O 1
ATOM 1733 N N . GLN A 1 217 ? 0.629 35.438 17.484 1 98.06 217 GLN A N 1
ATOM 1734 C CA . GLN A 1 217 ? 0.059 36.25 18.562 1 98.06 217 GLN A CA 1
ATOM 1735 C C . GLN A 1 217 ? -1.355 36.688 18.219 1 98.06 217 GLN A C 1
ATOM 1737 O O . GLN A 1 217 ? -2.262 36.625 19.047 1 98.06 217 GLN A O 1
ATOM 1742 N N . GLU A 1 218 ? -1.477 37.125 17.016 1 98.12 218 GLU A N 1
ATOM 1743 C CA . GLU A 1 218 ? -2.783 37.625 16.578 1 98.12 218 GLU A CA 1
ATOM 1744 C C . GLU A 1 218 ? -3.814 36.5 16.562 1 98.12 218 GLU A C 1
ATOM 1746 O O . GLU A 1 218 ? -4.969 36.688 16.938 1 98.12 218 GLU A O 1
ATOM 1751 N N . VAL A 1 219 ? -3.445 35.312 16.062 1 98.44 219 VAL A N 1
ATOM 1752 C CA . VAL A 1 219 ? -4.34 34.188 16 1 98.44 219 VAL A CA 1
ATOM 1753 C C . VAL A 1 219 ? -4.809 33.812 17.406 1 98.44 219 VAL A C 1
ATOM 1755 O O . VAL A 1 219 ? -6.004 33.594 17.641 1 98.44 219 VAL A O 1
ATOM 1758 N N . VAL A 1 220 ? -3.918 33.781 18.406 1 98.31 220 VAL A N 1
ATOM 1759 C CA . VAL A 1 220 ? -4.27 33.438 19.781 1 98.31 220 VAL A CA 1
ATOM 1760 C C . VAL A 1 220 ? -5.211 34.531 20.344 1 98.31 220 VAL A C 1
ATOM 1762 O O . VAL A 1 220 ? -6.207 34.188 20.984 1 98.31 220 VAL A O 1
ATOM 1765 N N . ASN A 1 221 ? -4.902 35.812 20.078 1 97.19 221 ASN A N 1
ATOM 1766 C CA . ASN A 1 221 ? -5.758 36.875 20.531 1 97.19 221 ASN A CA 1
ATOM 1767 C C . ASN A 1 221 ? -7.184 36.75 20.016 1 97.19 221 ASN A C 1
ATOM 1769 O O . ASN A 1 221 ? -8.141 36.938 20.75 1 97.19 221 ASN A O 1
ATOM 1773 N N . ARG A 1 222 ? -7.254 36.406 18.781 1 97.31 222 ARG A N 1
ATOM 1774 C CA . ARG A 1 222 ? -8.57 36.281 18.156 1 97.31 222 ARG A CA 1
ATOM 1775 C C . ARG A 1 222 ? -9.312 35.062 18.734 1 97.31 222 ARG A C 1
ATOM 1777 O O . ARG A 1 222 ? -10.516 35.156 19 1 97.31 222 ARG A O 1
ATOM 1784 N N . LEU A 1 223 ? -8.641 33.938 18.906 1 97.69 223 LEU A N 1
ATOM 1785 C CA . LEU A 1 223 ? -9.266 32.75 19.453 1 97.69 223 LEU A CA 1
ATOM 1786 C C . LEU A 1 223 ? -9.742 33 20.891 1 97.69 223 LEU A C 1
ATOM 1788 O O . LEU A 1 223 ? -10.781 32.469 21.297 1 97.69 223 LEU A O 1
ATOM 1792 N N . ARG A 1 224 ? -9.07 33.812 21.625 1 97.12 224 ARG A N 1
ATOM 1793 C CA . ARG A 1 224 ? -9.375 34 23.047 1 97.12 224 ARG A CA 1
ATOM 1794 C C . ARG A 1 224 ? -10.297 35.219 23.234 1 97.12 224 ARG A C 1
ATOM 1796 O O . ARG A 1 224 ? -10.578 35.625 24.359 1 97.12 224 ARG A O 1
ATOM 1803 N N . SER A 1 225 ? -10.68 35.75 22.156 1 95 225 SER A N 1
ATOM 1804 C CA . SER A 1 225 ? -11.625 36.875 22.266 1 95 225 SER A CA 1
ATOM 1805 C C . SER A 1 225 ? -12.867 36.469 23.047 1 95 225 SER A C 1
ATOM 1807 O O . SER A 1 225 ? -13.336 35.344 22.953 1 95 225 SER A O 1
ATOM 1809 N N . GLN A 1 226 ? -13.453 37.406 23.734 1 90.5 226 GLN A N 1
ATOM 1810 C CA . GLN A 1 226 ? -14.648 37.188 24.531 1 90.5 226 GLN A CA 1
ATOM 1811 C C . GLN A 1 226 ? -15.828 36.781 23.656 1 90.5 226 GLN A C 1
ATOM 1813 O O . GLN A 1 226 ? -16.703 36.031 24.078 1 90.5 226 GLN A O 1
ATOM 1818 N N . GLU A 1 227 ? -15.781 37.188 22.469 1 89.94 227 GLU A N 1
ATOM 1819 C CA . GLU A 1 227 ? -16.875 36.938 21.531 1 89.94 227 GLU A CA 1
ATOM 1820 C C . GLU A 1 227 ? -16.875 35.5 21.047 1 89.94 227 GLU A C 1
ATOM 1822 O O . GLU A 1 227 ? -17.891 35 20.562 1 89.94 227 GLU A O 1
ATOM 1827 N N . ARG A 1 228 ? -15.711 34.875 21.281 1 91.69 228 ARG A N 1
ATOM 1828 C CA . ARG A 1 228 ? -15.578 33.5 20.828 1 91.69 228 ARG A CA 1
ATOM 1829 C C . ARG A 1 228 ? -15.867 32.5 21.969 1 91.69 228 ARG A C 1
ATOM 1831 O O . ARG A 1 228 ? -15.086 32.406 22.922 1 91.69 228 ARG A O 1
ATOM 1838 N N . GLU A 1 229 ? -16.938 31.781 21.844 1 91.38 229 GLU A N 1
ATOM 1839 C CA . GLU A 1 229 ? -17.297 30.766 22.812 1 91.38 229 GLU A CA 1
ATOM 1840 C C . GLU A 1 229 ? -17.312 31.328 24.234 1 91.38 229 GLU A C 1
ATOM 1842 O O . GLU A 1 229 ? -16.812 30.703 25.172 1 91.38 229 GLU A O 1
ATOM 1847 N N . ASP A 1 230 ? -17.734 32.531 24.375 1 90.25 230 ASP A N 1
ATOM 1848 C CA . ASP A 1 230 ? -17.859 33.219 25.656 1 90.25 230 ASP A CA 1
ATOM 1849 C C . ASP A 1 230 ? -16.516 33.219 26.406 1 90.25 230 ASP A C 1
ATOM 1851 O O . ASP A 1 230 ? -16.484 33.031 27.625 1 90.25 230 ASP A O 1
ATOM 1855 N N . GLY A 1 231 ? -15.414 33.219 25.656 1 90.12 231 GLY A N 1
ATOM 1856 C CA . GLY A 1 231 ? -14.078 33.312 26.234 1 90.12 231 GLY A CA 1
ATOM 1857 C C . GLY A 1 231 ? -13.57 32 26.781 1 90.12 231 GLY A C 1
ATOM 1858 O O . GLY A 1 231 ? -12.555 31.969 27.484 1 90.12 231 GLY A O 1
ATOM 1859 N N . SER A 1 232 ? -14.156 30.969 26.469 1 92.25 232 SER A N 1
ATOM 1860 C CA . SER A 1 232 ? -13.836 29.672 27.062 1 92.25 232 SER A CA 1
ATOM 1861 C C . SER A 1 232 ? -12.445 29.188 26.656 1 92.25 232 SER A C 1
ATOM 1863 O O . SER A 1 232 ? -11.836 28.375 27.359 1 92.25 232 SER A O 1
ATOM 1865 N N . PHE A 1 233 ? -11.891 29.781 25.609 1 96.94 233 PHE A N 1
ATOM 1866 C CA . PHE A 1 233 ? -10.586 29.344 25.125 1 96.94 233 PHE A CA 1
ATOM 1867 C C . PHE A 1 233 ? -9.469 29.906 26 1 96.94 233 PHE A C 1
ATOM 1869 O O . PHE A 1 233 ? -8.328 29.453 25.922 1 96.94 233 PHE A O 1
ATOM 1876 N N . ASN A 1 234 ? -9.828 30.875 26.875 1 96.25 234 ASN A N 1
ATOM 1877 C CA . ASN A 1 234 ? -8.859 31.375 27.844 1 96.25 234 ASN A CA 1
ATOM 1878 C C . ASN A 1 234 ? -8.516 30.312 28.891 1 96.25 234 ASN A C 1
ATOM 1880 O O . ASN A 1 234 ? -7.465 30.391 29.531 1 96.25 234 ASN A O 1
ATOM 1884 N N . ASP A 1 235 ? -9.32 29.312 29.047 1 95.94 235 ASP A N 1
ATOM 1885 C CA . ASP A 1 235 ? -9.203 28.344 30.141 1 95.94 235 ASP A CA 1
ATOM 1886 C C . ASP A 1 235 ? -8.43 27.109 29.688 1 95.94 235 ASP A C 1
ATOM 1888 O O . ASP A 1 235 ? -8.258 26.156 30.453 1 95.94 235 ASP A O 1
ATOM 1892 N N . ILE A 1 236 ? -8.016 27.062 28.5 1 97.56 236 ILE A N 1
ATOM 1893 C CA . ILE A 1 236 ? -7.32 25.891 27.969 1 97.56 236 ILE A CA 1
ATOM 1894 C C . ILE A 1 236 ? -6.023 26.312 27.281 1 97.56 236 ILE A C 1
ATOM 1896 O O . ILE A 1 236 ? -5.902 27.453 26.844 1 97.56 236 ILE A O 1
ATOM 1900 N N . PRO A 1 237 ? -5.031 25.406 27.219 1 98.5 237 PRO A N 1
ATOM 1901 C CA . PRO A 1 237 ? -3.816 25.734 26.469 1 98.5 237 PRO A CA 1
ATOM 1902 C C . PRO A 1 237 ? -4.059 25.797 24.953 1 98.5 237 PRO A C 1
ATOM 1904 O O . PRO A 1 237 ? -4.848 25.016 24.422 1 98.5 237 PRO A O 1
ATOM 1907 N N . ILE A 1 238 ? -3.424 26.75 24.359 1 98.75 238 ILE A N 1
ATOM 1908 C CA . ILE A 1 238 ? -3.361 26.844 22.906 1 98.75 238 ILE A CA 1
ATOM 1909 C C . ILE A 1 238 ? -1.909 26.75 22.438 1 98.75 238 ILE A C 1
ATOM 1911 O O . ILE A 1 238 ? -1.062 27.531 22.859 1 98.75 238 ILE A O 1
ATOM 1915 N N . VAL A 1 239 ? -1.622 25.719 21.641 1 98.81 239 VAL A N 1
ATOM 1916 C CA . VAL A 1 239 ? -0.281 25.516 21.109 1 98.81 239 VAL A CA 1
ATOM 1917 C C . VAL A 1 239 ? -0.238 25.984 19.656 1 98.81 239 VAL A C 1
ATOM 1919 O O . VAL A 1 239 ? -1.114 25.625 18.859 1 98.81 239 VAL A O 1
ATOM 1922 N N . ILE A 1 240 ? 0.735 26.812 19.328 1 98.88 240 ILE A N 1
ATOM 1923 C CA . ILE A 1 240 ? 0.954 27.25 17.953 1 98.88 240 ILE A CA 1
ATOM 1924 C C . ILE A 1 240 ? 2.24 26.625 17.406 1 98.88 240 ILE A C 1
ATOM 1926 O O . ILE A 1 240 ? 3.262 26.594 18.094 1 98.88 240 ILE A O 1
ATOM 1930 N N . ALA A 1 241 ? 2.168 26.062 16.234 1 98.81 241 ALA A N 1
ATOM 1931 C CA . ALA A 1 241 ? 3.35 25.516 15.57 1 98.81 241 ALA A CA 1
ATOM 1932 C C . ALA A 1 241 ? 3.537 26.156 14.195 1 98.81 241 ALA A C 1
ATOM 1934 O O . ALA A 1 241 ? 2.58 26.281 13.422 1 98.81 241 ALA A O 1
ATOM 1935 N N . LEU A 1 242 ? 4.762 26.578 13.922 1 98.88 242 LEU A N 1
ATOM 1936 C CA . LEU A 1 242 ? 5.094 27.172 12.625 1 98.88 242 LEU A CA 1
ATOM 1937 C C . LEU A 1 242 ? 5.703 26.125 11.695 1 98.88 242 LEU A C 1
ATOM 1939 O O . LEU A 1 242 ? 6.699 25.484 12.047 1 98.88 242 LEU A O 1
ATOM 1943 N N . PHE A 1 243 ? 5.102 25.922 10.586 1 98.5 243 PHE A N 1
ATOM 1944 C CA . PHE A 1 243 ? 5.531 24.984 9.555 1 98.5 243 PHE A CA 1
ATOM 1945 C C . PHE A 1 243 ? 6.074 25.719 8.344 1 98.5 243 PHE A C 1
ATOM 1947 O O . PHE A 1 243 ? 5.402 26.594 7.797 1 98.5 243 PHE A O 1
ATOM 1954 N N . ARG A 1 244 ? 7.266 25.438 7.969 1 98.12 244 ARG A N 1
ATOM 1955 C CA . ARG A 1 244 ? 7.844 26.047 6.773 1 98.12 244 ARG A CA 1
ATOM 1956 C C . ARG A 1 244 ? 7.668 25.141 5.562 1 98.12 244 ARG A C 1
ATOM 1958 O O . ARG A 1 244 ? 8.25 24.047 5.504 1 98.12 244 ARG A O 1
ATOM 1965 N N . GLU A 1 245 ? 6.934 25.562 4.59 1 97.06 245 GLU A N 1
ATOM 1966 C CA . GLU A 1 245 ? 6.652 24.781 3.393 1 97.06 245 GLU A CA 1
ATOM 1967 C C . GLU A 1 245 ? 7.898 24.641 2.518 1 97.06 245 GLU A C 1
ATOM 1969 O O . GLU A 1 245 ? 8.82 25.453 2.615 1 97.06 245 GLU A O 1
ATOM 1974 N N . GLN A 1 246 ? 7.855 23.578 1.689 1 96.25 246 GLN A N 1
ATOM 1975 C CA . GLN A 1 246 ? 8.836 23.453 0.611 1 96.25 246 GLN A CA 1
ATOM 1976 C C . GLN A 1 246 ? 8.328 24.125 -0.665 1 96.25 246 GLN A C 1
ATOM 1978 O O . GLN A 1 246 ? 7.137 24.391 -0.803 1 96.25 246 GLN A O 1
ATOM 1983 N N . PRO A 1 247 ? 9.352 24.391 -1.527 1 93.75 247 PRO A N 1
ATOM 1984 C CA . PRO A 1 247 ? 8.883 24.828 -2.844 1 93.75 247 PRO A CA 1
ATOM 1985 C C . PRO A 1 247 ? 7.91 23.844 -3.486 1 93.75 247 PRO A C 1
ATOM 1987 O O . PRO A 1 247 ? 7.918 22.656 -3.15 1 93.75 247 PRO A O 1
ATOM 1990 N N . ARG A 1 248 ? 7.137 24.281 -4.422 1 90 248 ARG A N 1
ATOM 1991 C CA . ARG A 1 248 ? 6.02 23.531 -4.98 1 90 248 ARG A CA 1
ATOM 1992 C C . ARG A 1 248 ? 6.504 22.25 -5.645 1 90 248 ARG A C 1
ATOM 1994 O O . ARG A 1 248 ? 5.797 21.234 -5.641 1 90 248 ARG A O 1
ATOM 2001 N N . ASP A 1 249 ? 7.656 22.141 -6.164 1 88.94 249 ASP A N 1
ATOM 2002 C CA . ASP A 1 249 ? 8.141 21 -6.934 1 88.94 249 ASP A CA 1
ATOM 2003 C C . ASP A 1 249 ? 8.992 20.078 -6.07 1 88.94 249 ASP A C 1
ATOM 2005 O O . ASP A 1 249 ? 9.555 19.109 -6.562 1 88.94 249 ASP A O 1
ATOM 2009 N N . SER A 1 250 ? 8.938 20.406 -4.832 1 92.12 250 SER A N 1
ATOM 2010 C CA . SER A 1 250 ? 9.773 19.609 -3.947 1 92.12 250 SER A CA 1
ATOM 2011 C C . SER A 1 250 ? 9.18 18.219 -3.744 1 92.12 250 SER A C 1
ATOM 2013 O O . SER A 1 250 ? 7.965 18.062 -3.609 1 92.12 250 SER A O 1
ATOM 2015 N N . VAL A 1 251 ? 10.133 17.188 -3.656 1 91.5 251 VAL A N 1
ATOM 2016 C CA . VAL A 1 251 ? 9.695 15.812 -3.451 1 91.5 251 VAL A CA 1
ATOM 2017 C C . VAL A 1 251 ? 9.688 15.492 -1.959 1 91.5 251 VAL A C 1
ATOM 2019 O O . VAL A 1 251 ? 9.125 14.484 -1.539 1 91.5 251 VAL A O 1
ATOM 2022 N N . ILE A 1 252 ? 10.312 16.281 -1.152 1 95.31 252 ILE A N 1
ATOM 2023 C CA . ILE A 1 252 ? 10.273 16.109 0.297 1 95.31 252 ILE A CA 1
ATOM 2024 C C . ILE A 1 252 ? 9.383 17.188 0.914 1 95.31 252 ILE A C 1
ATOM 2026 O O . ILE A 1 252 ? 9.219 18.266 0.343 1 95.31 252 ILE A O 1
ATOM 2030 N N . PRO A 1 253 ? 8.812 16.953 2.012 1 96.44 253 PRO A N 1
ATOM 2031 C CA . PRO A 1 253 ? 7.945 17.938 2.668 1 96.44 253 PRO A CA 1
ATOM 2032 C C . PRO A 1 253 ? 8.734 19 3.424 1 96.44 253 PRO A C 1
ATOM 2034 O O . PRO A 1 253 ? 9.945 18.859 3.619 1 96.44 253 PRO A O 1
ATOM 2037 N N . GLY A 1 254 ? 7.992 20.047 3.836 1 96.88 254 GLY A N 1
ATOM 2038 C CA . GLY A 1 254 ? 8.516 21.031 4.773 1 96.88 254 GLY A CA 1
ATOM 2039 C C . GLY A 1 254 ? 8.648 20.5 6.188 1 96.88 254 GLY A C 1
ATOM 2040 O O . GLY A 1 254 ? 8.656 19.281 6.398 1 96.88 254 GLY A O 1
ATOM 2041 N N . ASN A 1 255 ? 8.898 21.344 7.113 1 97.5 255 ASN A N 1
ATOM 2042 C CA . ASN A 1 255 ? 9.148 20.938 8.492 1 97.5 255 ASN A CA 1
ATOM 2043 C C . ASN A 1 255 ? 8.695 22.016 9.484 1 97.5 255 ASN A C 1
ATOM 2045 O O . ASN A 1 255 ? 8.625 23.188 9.141 1 97.5 255 ASN A O 1
ATOM 2049 N N . PHE A 1 256 ? 8.359 21.578 10.633 1 98.38 256 PHE A N 1
ATOM 2050 C CA . PHE A 1 256 ? 8.094 22.5 11.719 1 98.38 256 PHE A CA 1
ATOM 2051 C C . PHE A 1 256 ? 9.383 23.156 12.203 1 98.38 256 PHE A C 1
ATOM 2053 O O . PHE A 1 256 ? 10.414 22.5 12.328 1 98.38 256 PHE A O 1
ATOM 2060 N N . VAL A 1 257 ? 9.32 24.531 12.508 1 98.31 257 VAL A N 1
ATOM 2061 C CA . VAL A 1 257 ? 10.555 25.234 12.82 1 98.31 257 VAL A CA 1
ATOM 2062 C C . VAL A 1 257 ? 10.461 25.859 14.211 1 98.31 257 VAL A C 1
ATOM 2064 O O . VAL A 1 257 ? 11.477 26.188 14.828 1 98.31 257 VAL A O 1
ATOM 2067 N N . ALA A 1 258 ? 9.227 26 14.672 1 98.44 258 ALA A N 1
ATOM 2068 C CA . ALA A 1 258 ? 9.07 26.609 15.992 1 98.44 258 ALA A CA 1
ATOM 2069 C C . ALA A 1 258 ? 7.695 26.297 16.578 1 98.44 258 ALA A C 1
ATOM 2071 O O . ALA A 1 258 ? 6.777 25.906 15.859 1 98.44 258 ALA A O 1
ATOM 2072 N N . THR A 1 259 ? 7.594 26.406 17.844 1 98.38 259 THR A N 1
ATOM 2073 C CA . THR A 1 259 ? 6.336 26.266 18.578 1 98.38 259 THR A CA 1
ATOM 2074 C C . THR A 1 259 ? 6.234 27.328 19.672 1 98.38 259 THR A C 1
ATOM 2076 O O . THR A 1 259 ? 7.242 27.906 20.078 1 98.38 259 THR A O 1
ATOM 2079 N N . ALA A 1 260 ? 5.074 27.672 20.031 1 98.5 260 ALA A N 1
ATOM 2080 C CA . ALA A 1 260 ? 4.758 28.531 21.156 1 98.5 260 ALA A CA 1
ATOM 2081 C C . ALA A 1 260 ? 3.48 28.078 21.859 1 98.5 260 ALA A C 1
ATOM 2083 O O . ALA A 1 260 ? 2.629 27.422 21.25 1 98.5 260 ALA A O 1
ATOM 2084 N N . VAL A 1 261 ? 3.396 28.359 23.141 1 98.56 261 VAL A N 1
ATOM 2085 C CA . VAL A 1 261 ? 2.242 27.906 23.906 1 98.56 261 VAL A CA 1
ATOM 2086 C C . VAL A 1 261 ? 1.632 29.078 24.688 1 98.56 261 VAL A C 1
ATOM 2088 O O . VAL A 1 261 ? 2.354 29.891 25.25 1 98.56 261 VAL A O 1
ATOM 2091 N N . ALA A 1 262 ? 0.375 29.219 24.547 1 98.44 262 ALA A N 1
ATOM 2092 C CA . ALA A 1 262 ? -0.405 30.062 25.453 1 98.44 262 ALA A CA 1
ATOM 2093 C C . ALA A 1 262 ? -1.093 29.219 26.516 1 98.44 262 ALA A C 1
ATOM 2095 O O . ALA A 1 262 ? -2.125 28.594 26.266 1 98.44 262 ALA A O 1
ATOM 2096 N N . GLU A 1 263 ? -0.572 29.297 27.719 1 97.69 263 GLU A N 1
ATOM 2097 C CA . GLU A 1 263 ? -1.182 28.594 28.844 1 97.69 263 GLU A CA 1
ATOM 2098 C C . GLU A 1 263 ? -2.52 29.219 29.234 1 97.69 263 GLU A C 1
ATOM 2100 O O . GLU A 1 263 ? -2.828 30.344 28.812 1 97.69 263 GLU A O 1
ATOM 2105 N N . PRO A 1 264 ? -3.279 28.453 29.969 1 97 264 PRO A N 1
ATOM 2106 C CA . PRO A 1 264 ? -4.555 29.031 30.391 1 97 264 PRO A CA 1
ATOM 2107 C C . PRO A 1 264 ? -4.395 30.422 31 1 97 264 PRO A C 1
ATOM 2109 O O . PRO A 1 264 ? -3.561 30.625 31.891 1 97 264 PRO A O 1
ATOM 2112 N N . ASP A 1 265 ? -5.082 31.328 30.531 1 94.44 265 ASP A N 1
ATOM 2113 C CA . ASP A 1 265 ? -5.18 32.688 31 1 94.44 265 ASP A CA 1
ATOM 2114 C C . ASP A 1 265 ? -3.842 33.438 30.859 1 94.44 265 ASP A C 1
ATOM 2116 O O . ASP A 1 265 ? -3.551 34.375 31.609 1 94.44 265 ASP A O 1
ATOM 2120 N N . LYS A 1 266 ? -2.971 32.906 29.984 1 95.88 266 LYS A N 1
ATOM 2121 C CA . LYS A 1 266 ? -1.68 33.562 29.75 1 95.88 266 LYS A CA 1
ATOM 2122 C C . LYS A 1 266 ? -1.509 33.906 28.266 1 95.88 266 LYS A C 1
ATOM 2124 O O . LYS A 1 266 ? -2.182 33.344 27.406 1 95.88 266 LYS A O 1
ATOM 2129 N N . GLU A 1 267 ? -0.639 34.844 28.031 1 94.06 267 GLU A N 1
ATOM 2130 C CA . GLU A 1 267 ? -0.292 35.188 26.672 1 94.06 267 GLU A CA 1
ATOM 2131 C C . GLU A 1 267 ? 0.586 34.156 26.016 1 94.06 267 GLU A C 1
ATOM 2133 O O . GLU A 1 267 ? 1.09 33.25 26.688 1 94.06 267 GLU A O 1
ATOM 2138 N N . LEU A 1 268 ? 0.688 34.312 24.703 1 96 268 LEU A N 1
ATOM 2139 C CA . LEU A 1 268 ? 1.534 33.406 23.953 1 96 268 LEU A CA 1
ATOM 2140 C C . LEU A 1 268 ? 2.996 33.531 24.375 1 96 268 LEU A C 1
ATOM 2142 O O . LEU A 1 268 ? 3.5 34.656 24.5 1 96 268 LEU A O 1
ATOM 2146 N N . SER A 1 269 ? 3.557 32.406 24.641 1 94 269 SER A N 1
ATOM 2147 C CA . SER A 1 269 ? 4.977 32.438 24.984 1 94 269 SER A CA 1
ATOM 2148 C C . SER A 1 269 ? 5.824 32.844 23.781 1 94 269 SER A C 1
ATOM 2150 O O . SER A 1 269 ? 5.309 33 22.672 1 94 269 SER A O 1
ATOM 2152 N N . GLY A 1 270 ? 7.141 32.969 24.047 1 94.62 270 GLY A N 1
ATOM 2153 C CA . GLY A 1 270 ? 8.062 33.125 22.922 1 94.62 270 GLY A CA 1
ATOM 2154 C C . GLY A 1 270 ? 8.211 31.875 22.094 1 94.62 270 GLY A C 1
ATOM 2155 O O . GLY A 1 270 ? 7.812 30.781 22.531 1 94.62 270 GLY A O 1
ATOM 2156 N N . LEU A 1 271 ? 8.711 32.125 20.922 1 96.75 271 LEU A N 1
ATOM 2157 C CA . LEU A 1 271 ? 8.906 30.984 20.031 1 96.75 271 LEU A CA 1
ATOM 2158 C C . LEU A 1 271 ? 10.023 30.078 20.531 1 96.75 271 LEU A C 1
ATOM 2160 O O . LEU A 1 271 ? 11.094 30.562 20.922 1 96.75 271 LEU A O 1
ATOM 2164 N N . GLN A 1 272 ? 9.727 28.859 20.641 1 97.06 272 GLN A N 1
ATOM 2165 C CA . GLN A 1 272 ? 10.727 27.828 20.875 1 97.06 272 GLN A CA 1
ATOM 2166 C C . GLN A 1 272 ? 11.078 27.109 19.578 1 97.06 272 GLN A C 1
ATOM 2168 O O . GLN A 1 272 ? 10.203 26.547 18.906 1 97.06 272 GLN A O 1
ATOM 2173 N N . SER A 1 273 ? 12.344 27.062 19.328 1 96.44 273 SER A N 1
ATOM 2174 C CA . SER A 1 273 ? 12.781 26.484 18.047 1 96.44 273 SER A CA 1
ATOM 2175 C C . SER A 1 273 ? 12.633 24.969 18.047 1 96.44 273 SER A C 1
ATOM 2177 O O . SER A 1 273 ? 12.852 24.312 19.078 1 96.44 273 SER A O 1
ATOM 2179 N N . ILE A 1 274 ? 12.203 24.438 16.938 1 96.12 274 ILE A N 1
ATOM 2180 C CA . ILE A 1 274 ? 12.18 23.016 16.656 1 96.12 274 ILE A CA 1
ATOM 2181 C C . ILE A 1 274 ? 13.203 22.688 15.57 1 96.12 274 ILE A C 1
ATOM 2183 O O . ILE A 1 274 ? 13.242 23.344 14.523 1 96.12 274 ILE A O 1
ATOM 2187 N N . ASN A 1 275 ? 14.055 21.672 15.812 1 95.5 275 ASN A N 1
ATOM 2188 C CA . ASN A 1 275 ? 15.047 21.25 14.836 1 95.5 275 ASN A CA 1
ATOM 2189 C C . ASN A 1 275 ? 14.602 20 14.078 1 95.5 275 ASN A C 1
ATOM 2191 O O . ASN A 1 275 ? 15.031 18.891 14.406 1 95.5 275 ASN A O 1
ATOM 2195 N N . GLU A 1 276 ? 13.781 20.203 13.125 1 96.31 276 GLU A N 1
ATOM 2196 C CA . GLU A 1 276 ? 13.312 19.156 12.227 1 96.31 276 GLU A CA 1
ATOM 2197 C C . GLU A 1 276 ? 13.758 19.422 10.789 1 96.31 276 GLU A C 1
ATOM 2199 O O . GLU A 1 276 ? 13.812 20.562 10.352 1 96.31 276 GLU A O 1
ATOM 2204 N N . ARG A 1 277 ? 14.094 18.312 10.141 1 94.94 277 ARG A N 1
ATOM 2205 C CA . ARG A 1 277 ? 14.461 18.453 8.742 1 94.94 277 ARG A CA 1
ATOM 2206 C C . ARG A 1 277 ? 14.242 17.156 7.98 1 94.94 277 ARG A C 1
ATOM 2208 O O . ARG A 1 277 ? 14.195 16.078 8.578 1 94.94 277 ARG A O 1
ATOM 2215 N N . TYR A 1 278 ? 14.078 17.328 6.68 1 97.19 278 TYR A N 1
ATOM 2216 C CA . TYR A 1 278 ? 14.055 16.203 5.762 1 97.19 278 TYR A CA 1
ATOM 2217 C C . TYR A 1 278 ? 15.242 16.266 4.801 1 97.19 278 TYR A C 1
ATOM 2219 O O . TYR A 1 278 ? 15.641 17.344 4.363 1 97.19 278 TYR A O 1
ATOM 2227 N N . TYR A 1 279 ? 15.758 15.125 4.531 1 97.69 279 TYR A N 1
ATOM 2228 C CA . TYR A 1 279 ? 16.734 15 3.455 1 97.69 279 TYR A CA 1
ATOM 2229 C C . TYR A 1 279 ? 16.297 13.969 2.426 1 97.69 279 TYR A C 1
ATOM 2231 O O . TYR A 1 279 ? 15.75 12.922 2.783 1 97.69 279 TYR A O 1
ATOM 2239 N N . LEU A 1 280 ? 16.5 14.336 1.166 1 97.75 280 LEU A N 1
ATOM 2240 C CA . LEU A 1 280 ? 16.328 13.391 0.072 1 97.75 280 LEU A CA 1
ATOM 2241 C C . LEU A 1 280 ? 17.594 12.555 -0.138 1 97.75 280 LEU A C 1
ATOM 2243 O O . LEU A 1 280 ? 18.703 13.086 -0.087 1 97.75 280 LEU A O 1
ATOM 2247 N N . PHE A 1 281 ? 17.406 11.273 -0.274 1 98.12 281 PHE A N 1
ATOM 2248 C CA . PHE A 1 281 ? 18.516 10.375 -0.592 1 98.12 281 PHE A CA 1
ATOM 2249 C C . PHE A 1 281 ? 18.344 9.773 -1.979 1 98.12 281 PHE A C 1
ATOM 2251 O O . PHE A 1 281 ? 17.281 9.258 -2.307 1 98.12 281 PHE A O 1
ATOM 2258 N N . PRO A 1 282 ? 19.344 9.711 -2.768 1 96.94 282 PRO A N 1
ATOM 2259 C CA . PRO A 1 282 ? 20.578 10.477 -2.58 1 96.94 282 PRO A CA 1
ATOM 2260 C C . PRO A 1 282 ? 20.406 11.953 -2.924 1 96.94 282 PRO A C 1
ATOM 2262 O O . PRO A 1 282 ? 19.5 12.32 -3.674 1 96.94 282 PRO A O 1
ATOM 2265 N N . SER A 1 283 ? 21.156 12.828 -2.32 1 96.88 283 SER A N 1
ATOM 2266 C CA . SER A 1 283 ? 21.219 14.25 -2.639 1 96.88 283 SER A CA 1
ATOM 2267 C C . SER A 1 283 ? 22.484 14.891 -2.092 1 96.88 283 SER A C 1
ATOM 2269 O O . SER A 1 283 ? 23.125 14.336 -1.193 1 96.88 283 SER A O 1
ATOM 2271 N N . ASP A 1 284 ? 22.828 16.031 -2.633 1 96.75 284 ASP A N 1
ATOM 2272 C CA . ASP A 1 284 ? 23.969 16.781 -2.125 1 96.75 284 ASP A CA 1
ATOM 2273 C C . ASP A 1 284 ? 23.75 17.188 -0.67 1 96.75 284 ASP A C 1
ATOM 2275 O O . ASP A 1 284 ? 24.672 17.125 0.144 1 96.75 284 ASP A O 1
ATOM 2279 N N . ASP A 1 285 ? 22.578 17.609 -0.392 1 95.75 285 ASP A N 1
ATOM 2280 C CA . ASP A 1 285 ? 22.266 18.031 0.966 1 95.75 285 ASP A CA 1
ATOM 2281 C C . ASP A 1 285 ? 22.453 16.891 1.962 1 95.75 285 ASP A C 1
ATOM 2283 O O . ASP A 1 285 ? 23.047 17.094 3.029 1 95.75 285 ASP A O 1
ATOM 2287 N N . ALA A 1 286 ? 21.984 15.75 1.619 1 97.25 286 ALA A N 1
ATOM 2288 C CA . ALA A 1 286 ? 22.141 14.586 2.488 1 97.25 286 ALA A CA 1
ATOM 2289 C C . ALA A 1 286 ? 23.625 14.211 2.629 1 97.25 286 ALA A C 1
ATOM 2291 O O . ALA A 1 286 ? 24.078 13.875 3.721 1 97.25 286 ALA A O 1
ATOM 2292 N N . ASN A 1 287 ? 24.375 14.281 1.589 1 97.31 287 ASN A N 1
ATOM 2293 C CA . ASN A 1 287 ? 25.812 13.961 1.598 1 97.31 287 ASN A CA 1
ATOM 2294 C C . ASN A 1 287 ? 26.578 14.914 2.508 1 97.31 287 ASN A C 1
ATOM 2296 O O . ASN A 1 287 ? 27.531 14.5 3.172 1 97.31 287 ASN A O 1
ATOM 2300 N N . ASN A 1 288 ? 26.188 16.109 2.551 1 97.06 288 ASN A N 1
ATOM 2301 C CA . ASN A 1 288 ? 26.906 17.141 3.295 1 97.06 288 ASN A CA 1
ATOM 2302 C C . ASN A 1 288 ? 26.5 17.156 4.766 1 97.06 288 ASN A C 1
ATOM 2304 O O . ASN A 1 288 ? 27.328 17.469 5.633 1 97.06 288 ASN A O 1
ATOM 2308 N N . ASN A 1 289 ? 25.297 16.797 5.074 1 96.38 289 ASN A N 1
ATOM 2309 C CA . ASN A 1 289 ? 24.781 17.031 6.414 1 96.38 289 ASN A CA 1
ATOM 2310 C C . ASN A 1 289 ? 24.453 15.727 7.129 1 96.38 289 ASN A C 1
ATOM 2312 O O . ASN A 1 289 ? 24.25 15.711 8.344 1 96.38 289 ASN A O 1
ATOM 2316 N N . ALA A 1 290 ? 24.375 14.648 6.41 1 96.88 290 ALA A N 1
ATOM 2317 C CA . ALA A 1 290 ? 24.078 13.32 6.949 1 96.88 290 ALA A CA 1
ATOM 2318 C C . ALA A 1 290 ? 24.906 12.25 6.242 1 96.88 290 ALA A C 1
ATOM 2320 O O . ALA A 1 290 ? 24.359 11.266 5.742 1 96.88 290 ALA A O 1
ATOM 2321 N N . ARG A 1 291 ? 26.188 12.352 6.281 1 96.38 291 ARG A N 1
ATOM 2322 C CA . ARG A 1 291 ? 27.109 11.57 5.473 1 96.38 291 ARG A CA 1
ATOM 2323 C C . ARG A 1 291 ? 26.969 10.078 5.754 1 96.38 291 ARG A C 1
ATOM 2325 O O . ARG A 1 291 ? 26.859 9.281 4.824 1 96.38 291 ARG A O 1
ATOM 2332 N N . ASN A 1 292 ? 26.984 9.703 7.062 1 97.06 292 ASN A N 1
ATOM 2333 C CA . ASN A 1 292 ? 26.891 8.297 7.422 1 97.06 292 ASN A CA 1
ATOM 2334 C C . ASN A 1 292 ? 25.594 7.668 6.902 1 97.06 292 ASN A C 1
ATOM 2336 O O . ASN A 1 292 ? 25.609 6.566 6.355 1 97.06 292 ASN A O 1
ATOM 2340 N N . ASP A 1 293 ? 24.469 8.375 7.094 1 97.81 293 ASP A N 1
ATOM 2341 C CA . ASP A 1 293 ? 23.188 7.887 6.609 1 97.81 293 ASP A CA 1
ATOM 2342 C C . ASP A 1 293 ? 23.172 7.809 5.082 1 97.81 293 ASP A C 1
ATOM 2344 O O . ASP A 1 293 ? 22.594 6.883 4.512 1 97.81 293 ASP A O 1
ATOM 2348 N N . SER A 1 294 ? 23.781 8.781 4.449 1 98 294 SER A N 1
ATOM 2349 C CA . SER A 1 294 ? 23.891 8.789 2.994 1 98 294 SER A CA 1
ATOM 2350 C C . SER A 1 294 ? 24.672 7.574 2.494 1 98 294 SER A C 1
ATOM 2352 O O . SER A 1 294 ? 24.25 6.914 1.538 1 98 294 SER A O 1
ATOM 2354 N N . ASP A 1 295 ? 25.75 7.273 3.143 1 97.81 295 ASP A N 1
ATOM 2355 C CA . ASP A 1 295 ? 26.578 6.121 2.768 1 97.81 295 ASP A CA 1
ATOM 2356 C C . ASP A 1 295 ? 25.797 4.82 2.928 1 97.81 295 ASP A C 1
ATOM 2358 O O . ASP A 1 295 ? 25.828 3.953 2.051 1 97.81 295 ASP A O 1
ATOM 2362 N N . ASN A 1 296 ? 25.141 4.715 4.027 1 97.94 296 ASN A N 1
ATOM 2363 C CA . ASN A 1 296 ? 24.328 3.521 4.27 1 97.94 296 ASN A CA 1
ATOM 2364 C C . ASN A 1 296 ? 23.234 3.365 3.225 1 97.94 296 ASN A C 1
ATOM 2366 O O . ASN A 1 296 ? 22.953 2.256 2.762 1 97.94 296 ASN A O 1
ATOM 2370 N N . PHE A 1 297 ? 22.625 4.445 2.904 1 98.25 297 PHE A N 1
ATOM 2371 C CA . PHE A 1 297 ? 21.578 4.414 1.893 1 98.25 297 PHE A CA 1
ATOM 2372 C C . PHE A 1 297 ? 22.141 3.979 0.543 1 98.25 297 PHE A C 1
ATOM 2374 O O . PHE A 1 297 ? 21.516 3.18 -0.162 1 98.25 297 PHE A O 1
ATOM 2381 N N . LEU A 1 298 ? 23.234 4.543 0.141 1 97.12 298 LEU A N 1
ATOM 2382 C CA . LEU A 1 298 ? 23.844 4.199 -1.138 1 97.12 298 LEU A CA 1
ATOM 2383 C C . LEU A 1 298 ? 24.219 2.721 -1.18 1 97.12 298 LEU A C 1
ATOM 2385 O O . LEU A 1 298 ? 24.047 2.061 -2.207 1 97.12 298 LEU A O 1
ATOM 2389 N N . ARG A 1 299 ? 24.719 2.197 -0.07 1 97 299 ARG A N 1
ATOM 2390 C CA . ARG A 1 299 ? 25.031 0.772 0.007 1 97 299 ARG A CA 1
ATOM 2391 C C . ARG A 1 299 ? 23.766 -0.069 -0.131 1 97 299 ARG A C 1
ATOM 2393 O O . ARG A 1 299 ? 23.75 -1.059 -0.866 1 97 299 ARG A O 1
ATOM 2400 N N . PHE A 1 300 ? 22.75 0.307 0.592 1 97.56 300 PHE A N 1
ATOM 2401 C CA . PHE A 1 300 ? 21.453 -0.357 0.484 1 97.56 300 PHE A CA 1
ATOM 2402 C C . PHE A 1 300 ? 20.969 -0.366 -0.96 1 97.56 300 PHE A C 1
ATOM 2404 O O . PHE A 1 300 ? 20.562 -1.407 -1.476 1 97.56 300 PHE A O 1
ATOM 2411 N N . ARG A 1 301 ? 20.969 0.77 -1.532 1 96.31 301 ARG A N 1
ATOM 2412 C CA . ARG A 1 301 ? 20.547 0.928 -2.918 1 96.31 301 ARG A CA 1
ATOM 2413 C C . ARG A 1 301 ? 21.328 0.001 -3.842 1 96.31 301 ARG A C 1
ATOM 2415 O O . ARG A 1 301 ? 20.734 -0.677 -4.691 1 96.31 301 ARG A O 1
ATOM 2422 N N . GLU A 1 302 ? 22.641 -0.044 -3.725 1 95.5 302 GLU A N 1
ATOM 2423 C CA . GLU A 1 302 ? 23.5 -0.895 -4.539 1 95.5 302 GLU A CA 1
ATOM 2424 C C . GLU A 1 302 ? 23.172 -2.371 -4.344 1 95.5 302 GLU A C 1
ATOM 2426 O O . GLU A 1 302 ? 23.125 -3.135 -5.309 1 95.5 302 GLU A O 1
ATOM 2431 N N . GLU A 1 303 ? 22.938 -2.711 -3.146 1 94.88 303 GLU A N 1
ATOM 2432 C CA . GLU A 1 303 ? 22.625 -4.105 -2.844 1 94.88 303 GLU A CA 1
ATOM 2433 C C . GLU A 1 303 ? 21.297 -4.516 -3.445 1 94.88 303 GLU A C 1
ATOM 2435 O O . GLU A 1 303 ? 21.156 -5.605 -4.008 1 94.88 303 GLU A O 1
ATOM 2440 N N . VAL A 1 304 ? 20.312 -3.686 -3.348 1 95 304 VAL A N 1
ATOM 2441 C CA . VAL A 1 304 ? 19 -3.986 -3.904 1 95 304 VAL A CA 1
ATOM 2442 C C . VAL A 1 304 ? 19.078 -4.055 -5.426 1 95 304 VAL A C 1
ATOM 2444 O O . VAL A 1 304 ? 18.516 -4.949 -6.047 1 95 304 VAL A O 1
ATOM 2447 N N . GLN A 1 305 ? 19.828 -3.137 -5.984 1 94.06 305 GLN A N 1
ATOM 2448 C CA . GLN A 1 305 ? 20 -3.137 -7.43 1 94.06 305 GLN A CA 1
ATOM 2449 C C . GLN A 1 305 ? 20.781 -4.371 -7.891 1 94.06 305 GLN A C 1
ATOM 2451 O O . GLN A 1 305 ? 20.5 -4.922 -8.953 1 94.06 305 GLN A O 1
ATOM 2456 N N . GLY A 1 306 ? 21.719 -4.766 -7.105 1 92 306 GLY A N 1
ATOM 2457 C CA . GLY A 1 306 ? 22.484 -5.961 -7.402 1 92 306 GLY A CA 1
ATOM 2458 C C . GLY A 1 306 ? 21.688 -7.242 -7.266 1 92 306 GLY A C 1
ATOM 2459 O O . GLY A 1 306 ? 21.938 -8.219 -7.965 1 92 306 GLY A O 1
ATOM 2460 N N . PHE A 1 307 ? 20.703 -7.188 -6.434 1 92.56 307 PHE A N 1
ATOM 2461 C CA . PHE A 1 307 ? 19.859 -8.359 -6.188 1 92.56 307 PHE A CA 1
ATOM 2462 C C . PHE A 1 307 ? 19.141 -8.789 -7.461 1 92.56 307 PHE A C 1
ATOM 2464 O O . PHE A 1 307 ? 19.062 -9.977 -7.762 1 92.56 307 PHE A O 1
ATOM 2471 N N . PHE A 1 308 ? 18.562 -7.852 -8.172 1 86.25 308 PHE A N 1
ATOM 2472 C CA . PHE A 1 308 ? 17.812 -8.172 -9.383 1 86.25 308 PHE A CA 1
ATOM 2473 C C . PHE A 1 308 ? 18.625 -7.805 -10.625 1 86.25 308 PHE A C 1
ATOM 2475 O O . PHE A 1 308 ? 18.125 -7.918 -11.75 1 86.25 308 PHE A O 1
ATOM 2482 N N . GLU A 1 309 ? 19.766 -7.336 -10.547 1 81.44 309 GLU A N 1
ATOM 2483 C CA . GLU A 1 309 ? 20.594 -6.887 -11.656 1 81.44 309 GLU A CA 1
ATOM 2484 C C . GLU A 1 309 ? 19.859 -5.871 -12.531 1 81.44 309 GLU A C 1
ATOM 2486 O O . GLU A 1 309 ? 19.812 -6.02 -13.75 1 81.44 309 GLU A O 1
ATOM 2491 N N . SER A 1 310 ? 19.203 -5.059 -11.875 1 80.38 310 SER A N 1
ATOM 2492 C CA . SER A 1 310 ? 18.453 -4.016 -12.562 1 80.38 310 SER A CA 1
ATOM 2493 C C . SER A 1 310 ? 18.641 -2.662 -11.891 1 80.38 310 SER A C 1
ATOM 2495 O O . SER A 1 310 ? 18.734 -2.58 -10.664 1 80.38 310 SER A O 1
ATOM 2497 N N . TYR A 1 311 ? 18.828 -1.745 -12.828 1 77.44 311 TYR A N 1
ATOM 2498 C CA . TYR A 1 311 ? 18.938 -0.392 -12.297 1 77.44 311 TYR A CA 1
ATOM 2499 C C . TYR A 1 311 ? 17.562 0.22 -12.07 1 77.44 311 TYR A C 1
ATOM 2501 O O . TYR A 1 311 ? 16.75 0.282 -12.992 1 77.44 311 TYR A O 1
ATOM 2509 N N . VAL A 1 312 ? 17.328 0.411 -10.852 1 81.25 312 VAL A N 1
ATOM 2510 C CA . VAL A 1 312 ? 16.062 1.058 -10.516 1 81.25 312 VAL A CA 1
ATOM 2511 C C . VAL A 1 312 ? 16.328 2.346 -9.742 1 81.25 312 VAL A C 1
ATOM 2513 O O . VAL A 1 312 ? 17.359 2.469 -9.062 1 81.25 312 VAL A O 1
ATOM 2516 N N . GLY A 1 313 ? 15.516 3.367 -9.93 1 90.56 313 GLY A N 1
ATOM 2517 C CA . GLY A 1 313 ? 15.648 4.664 -9.281 1 90.56 313 GLY A CA 1
ATOM 2518 C C . GLY A 1 313 ? 15.133 4.668 -7.852 1 90.56 313 GLY A C 1
ATOM 2519 O O . GLY A 1 313 ? 14.117 5.297 -7.555 1 90.56 313 GLY A O 1
ATOM 2520 N N . ILE A 1 314 ? 15.945 4.035 -6.988 1 95.19 314 ILE A N 1
ATOM 2521 C CA . ILE A 1 314 ? 15.57 3.977 -5.578 1 95.19 314 ILE A CA 1
ATOM 2522 C C . ILE A 1 314 ? 15.828 5.328 -4.918 1 95.19 314 ILE A C 1
ATOM 2524 O O . ILE A 1 314 ? 16.938 5.871 -5.016 1 95.19 314 ILE A O 1
ATOM 2528 N N . VAL A 1 315 ? 14.805 5.871 -4.262 1 96.38 315 VAL A N 1
ATOM 2529 C CA . VAL A 1 315 ? 14.93 7.156 -3.58 1 96.38 315 VAL A CA 1
ATOM 2530 C C . VAL A 1 315 ? 14.438 7.027 -2.141 1 96.38 315 VAL A C 1
ATOM 2532 O O . VAL A 1 315 ? 13.609 6.16 -1.836 1 96.38 315 VAL A O 1
ATOM 2535 N N . GLY A 1 316 ? 15 7.82 -1.277 1 97.69 316 GLY A N 1
ATOM 2536 C CA . GLY A 1 316 ? 14.617 7.82 0.127 1 97.69 316 GLY A CA 1
ATOM 2537 C C . GLY A 1 316 ? 14.391 9.211 0.684 1 97.69 316 GLY A C 1
ATOM 2538 O O . GLY A 1 316 ? 14.945 10.188 0.178 1 97.69 316 GLY A O 1
ATOM 2539 N N . LYS A 1 317 ? 13.523 9.281 1.663 1 97.81 317 LYS A N 1
ATOM 2540 C CA . LYS A 1 317 ? 13.273 10.484 2.447 1 97.81 317 LYS A CA 1
ATOM 2541 C C . LYS A 1 317 ? 13.562 10.242 3.928 1 97.81 317 LYS A C 1
ATOM 2543 O O . LYS A 1 317 ? 12.93 9.391 4.559 1 97.81 317 LYS A O 1
ATOM 2548 N N . GLY A 1 318 ? 14.508 11.016 4.43 1 98.25 318 GLY A N 1
ATOM 2549 C CA . GLY A 1 318 ? 14.844 10.898 5.84 1 98.25 318 GLY A CA 1
ATOM 2550 C C . GLY A 1 318 ? 14.305 12.039 6.684 1 98.25 318 GLY A C 1
ATOM 2551 O O . GLY A 1 318 ? 14.508 13.211 6.355 1 98.25 318 GLY A O 1
ATOM 2552 N N . TYR A 1 319 ? 13.562 11.711 7.703 1 97.88 319 TYR A N 1
ATOM 2553 C CA . TYR A 1 319 ? 13.062 12.672 8.688 1 97.88 319 TYR A CA 1
ATOM 2554 C C . TYR A 1 319 ? 14 12.766 9.883 1 97.88 319 TYR A C 1
ATOM 2556 O O . TYR A 1 319 ? 14.281 11.758 10.539 1 97.88 319 TYR A O 1
ATOM 2564 N N . TYR A 1 320 ? 14.516 13.945 10.148 1 97.75 320 TYR A N 1
ATOM 2565 C CA . TYR A 1 320 ? 15.461 14.172 11.234 1 97.75 320 TYR A CA 1
ATOM 2566 C C . TYR A 1 320 ? 14.852 15.062 12.312 1 97.75 320 TYR A C 1
ATOM 2568 O O . TYR A 1 320 ? 14.172 16.047 11.992 1 97.75 320 TYR A O 1
ATOM 2576 N N . ARG A 1 321 ? 15.062 14.742 13.523 1 96 321 ARG A N 1
ATOM 2577 C CA . ARG A 1 321 ? 14.797 15.578 14.688 1 96 321 ARG A CA 1
ATOM 2578 C C . ARG A 1 321 ? 16.047 15.734 15.547 1 96 321 ARG A C 1
ATOM 2580 O O . ARG A 1 321 ? 16.672 14.734 15.93 1 96 321 ARG A O 1
ATOM 2587 N N . ASP A 1 322 ? 16.484 16.953 15.805 1 95.44 322 ASP A N 1
ATOM 2588 C CA . ASP A 1 322 ? 17.703 17.25 16.562 1 95.44 322 ASP A CA 1
ATOM 2589 C C . ASP A 1 322 ? 18.906 16.547 15.953 1 95.44 322 ASP A C 1
ATOM 2591 O O . ASP A 1 322 ? 19.672 15.898 16.672 1 95.44 322 ASP A O 1
ATOM 2595 N N . ASN A 1 323 ? 18.922 16.5 14.648 1 94 323 ASN A N 1
ATOM 2596 C CA . ASN A 1 323 ? 20.047 16.016 13.844 1 94 323 ASN A CA 1
ATOM 2597 C C . ASN A 1 323 ? 20.172 14.5 13.906 1 94 323 ASN A C 1
ATOM 2599 O O . ASN A 1 323 ? 21.219 13.945 13.555 1 94 323 ASN A O 1
ATOM 2603 N N . SER A 1 324 ? 19.141 13.922 14.375 1 96.25 324 SER A N 1
ATOM 2604 C CA . SER A 1 324 ? 19.109 12.461 14.414 1 96.25 324 SER A CA 1
ATOM 2605 C C . SER A 1 324 ? 18.016 11.906 13.5 1 96.25 324 SER A C 1
ATOM 2607 O O . SER A 1 324 ? 16.875 12.375 13.531 1 96.25 324 SER A O 1
ATOM 2609 N N . LEU A 1 325 ? 18.391 10.938 12.727 1 98 325 LEU A N 1
ATOM 2610 C CA . LEU A 1 325 ? 17.438 10.289 11.836 1 98 325 LEU A CA 1
ATOM 2611 C C . LEU A 1 325 ? 16.359 9.555 12.633 1 98 325 LEU A C 1
ATOM 2613 O O . LEU A 1 325 ? 16.688 8.742 13.508 1 98 325 LEU A O 1
ATOM 2617 N N . GLN A 1 326 ? 15.125 9.875 12.391 1 96.81 326 GLN A N 1
ATOM 2618 C CA . GLN A 1 326 ? 14.016 9.258 13.102 1 96.81 326 GLN A CA 1
ATOM 2619 C C . GLN A 1 326 ? 13.281 8.25 12.227 1 96.81 326 GLN A C 1
ATOM 2621 O O . GLN A 1 326 ? 12.828 7.211 12.711 1 96.81 326 GLN A O 1
ATOM 2626 N N . GLU A 1 327 ? 13.148 8.602 11 1 97.5 327 GLU A N 1
ATOM 2627 C CA . GLU A 1 327 ? 12.367 7.801 10.062 1 97.5 327 GLU A CA 1
ATOM 2628 C C . GLU A 1 327 ? 12.969 7.855 8.656 1 97.5 327 GLU A C 1
ATOM 2630 O O . GLU A 1 327 ? 13.406 8.914 8.203 1 97.5 327 GLU A O 1
ATOM 2635 N N . LEU A 1 328 ? 13.039 6.723 7.992 1 98.56 328 LEU A N 1
ATOM 2636 C CA . LEU A 1 328 ? 13.5 6.617 6.609 1 98.56 328 LEU A CA 1
ATOM 2637 C C . LEU A 1 328 ? 12.445 5.93 5.742 1 98.56 328 LEU A C 1
ATOM 2639 O O . LEU A 1 328 ? 12.055 4.797 6.016 1 98.56 328 LEU A O 1
ATOM 2643 N N . THR A 1 329 ? 11.945 6.656 4.746 1 98.25 329 THR A N 1
ATOM 2644 C CA . THR A 1 329 ? 11.016 6.117 3.766 1 98.25 329 THR A CA 1
ATOM 2645 C C . THR A 1 329 ? 11.711 5.879 2.428 1 98.25 329 THR A C 1
ATOM 2647 O O . THR A 1 329 ? 12.273 6.805 1.841 1 98.25 329 THR A O 1
ATOM 2650 N N . ILE A 1 330 ? 11.641 4.691 1.916 1 98.06 330 ILE A N 1
ATOM 2651 C CA . ILE A 1 330 ? 12.352 4.332 0.692 1 98.06 330 ILE A CA 1
ATOM 2652 C C . ILE A 1 330 ? 11.352 3.859 -0.362 1 98.06 330 ILE A C 1
ATOM 2654 O O . ILE A 1 330 ? 10.492 3.021 -0.08 1 98.06 330 ILE A O 1
ATOM 2658 N N . ASP A 1 331 ? 11.484 4.352 -1.525 1 96.06 331 ASP A N 1
ATOM 2659 C CA . ASP A 1 331 ? 10.68 3.932 -2.668 1 96.06 331 ASP A CA 1
ATOM 2660 C C . ASP A 1 331 ? 11.508 3.094 -3.643 1 96.06 331 ASP A C 1
ATOM 2662 O O . ASP A 1 331 ? 12.547 3.543 -4.129 1 96.06 331 ASP A O 1
ATOM 2666 N N . VAL A 1 332 ? 10.984 1.957 -3.932 1 95.69 332 VAL A N 1
ATOM 2667 C CA . VAL A 1 332 ? 11.648 1.041 -4.852 1 95.69 332 VAL A CA 1
ATOM 2668 C C . VAL A 1 332 ? 10.734 0.75 -6.043 1 95.69 332 VAL A C 1
ATOM 2670 O O . VAL A 1 332 ? 9.906 -0.162 -5.988 1 95.69 332 VAL A O 1
ATOM 2673 N N . PRO A 1 333 ? 10.883 1.442 -7.078 1 93.62 333 PRO A N 1
ATOM 2674 C CA . PRO A 1 333 ? 10.109 1.147 -8.289 1 93.62 333 PRO A CA 1
ATOM 2675 C C . PRO A 1 333 ? 10.664 -0.05 -9.062 1 93.62 333 PRO A C 1
ATOM 2677 O O . PRO A 1 333 ? 11.867 -0.14 -9.289 1 93.62 333 PRO A O 1
ATOM 2680 N N . ILE A 1 334 ? 9.773 -0.937 -9.43 1 90.81 334 ILE A N 1
ATOM 2681 C CA . ILE A 1 334 ? 10.211 -2.113 -10.172 1 90.81 334 ILE A CA 1
ATOM 2682 C C . ILE A 1 334 ? 9.32 -2.322 -11.391 1 90.81 334 ILE A C 1
ATOM 2684 O O . ILE A 1 334 ? 8.242 -1.722 -11.484 1 90.81 334 ILE A O 1
ATOM 2688 N N . ARG A 1 335 ? 9.844 -3.115 -12.289 1 85.75 335 ARG A N 1
ATOM 2689 C CA . ARG A 1 335 ? 8.992 -3.691 -13.32 1 85.75 335 ARG A CA 1
ATOM 2690 C C . ARG A 1 335 ? 8.391 -5.02 -12.859 1 85.75 335 ARG A C 1
ATOM 2692 O O . ARG A 1 335 ? 9.125 -5.938 -12.492 1 85.75 335 ARG A O 1
ATOM 2699 N N . TYR A 1 336 ? 7.145 -5.039 -12.891 1 76.94 336 TYR A N 1
ATOM 2700 C CA . TYR A 1 336 ? 6.48 -6.242 -12.398 1 76.94 336 TYR A CA 1
ATOM 2701 C C . TYR A 1 336 ? 6.754 -7.43 -13.312 1 76.94 336 TYR A C 1
ATOM 2703 O O . TYR A 1 336 ? 6.574 -7.34 -14.531 1 76.94 336 TYR A O 1
ATOM 2711 N N . GLN A 1 337 ? 7.094 -8.547 -12.656 1 78.56 337 GLN A N 1
ATOM 2712 C CA . GLN A 1 337 ? 7.332 -9.758 -13.43 1 78.56 337 GLN A CA 1
ATOM 2713 C C . GLN A 1 337 ? 6.723 -10.977 -12.742 1 78.56 337 GLN A C 1
ATOM 2715 O O . GLN A 1 337 ? 6.684 -12.07 -13.32 1 78.56 337 GLN A O 1
ATOM 2720 N N . GLY A 1 338 ? 6.289 -10.812 -11.57 1 87.88 338 GLY A N 1
ATOM 2721 C CA . GLY A 1 338 ? 5.695 -11.922 -10.836 1 87.88 338 GLY A CA 1
ATOM 2722 C C . GLY A 1 338 ? 5.707 -11.711 -9.336 1 87.88 338 GLY A C 1
ATOM 2723 O O . GLY A 1 338 ? 6.605 -11.062 -8.797 1 87.88 338 GLY A O 1
ATOM 2724 N N . LYS A 1 339 ? 4.82 -12.375 -8.664 1 91.94 339 LYS A N 1
ATOM 2725 C CA . LYS A 1 339 ? 4.68 -12.211 -7.223 1 91.94 339 LYS A CA 1
ATOM 2726 C C . LYS A 1 339 ? 5.82 -12.891 -6.473 1 91.94 339 LYS A C 1
ATOM 2728 O O . LYS A 1 339 ? 6.227 -12.438 -5.402 1 91.94 339 LYS A O 1
ATOM 2733 N N . THR A 1 340 ? 6.312 -13.922 -7.02 1 93.56 340 THR A N 1
ATOM 2734 C CA . THR A 1 340 ? 7.398 -14.617 -6.336 1 93.56 340 THR A CA 1
ATOM 2735 C C . THR A 1 340 ? 8.648 -13.742 -6.273 1 93.56 340 THR A C 1
ATOM 2737 O O . THR A 1 340 ? 9.383 -13.766 -5.285 1 93.56 340 THR A O 1
ATOM 2740 N N . GLU A 1 341 ? 8.859 -13 -7.352 1 92.5 341 GLU A N 1
ATOM 2741 C CA . GLU A 1 341 ? 9.969 -12.047 -7.34 1 92.5 341 GLU A CA 1
ATOM 2742 C C . GLU A 1 341 ? 9.758 -10.977 -6.27 1 92.5 341 GLU A C 1
ATOM 2744 O O . GLU A 1 341 ? 10.703 -10.586 -5.578 1 92.5 341 GLU A O 1
ATOM 2749 N N . ILE A 1 342 ? 8.531 -10.523 -6.195 1 93.75 342 ILE A N 1
ATOM 2750 C CA . ILE A 1 342 ? 8.195 -9.492 -5.223 1 93.75 342 ILE A CA 1
ATOM 2751 C C . ILE A 1 342 ? 8.422 -10.008 -3.809 1 93.75 342 ILE A C 1
ATOM 2753 O O . ILE A 1 342 ? 8.969 -9.297 -2.959 1 93.75 342 ILE A O 1
ATOM 2757 N N . VAL A 1 343 ? 8.031 -11.242 -3.568 1 95 343 VAL A N 1
ATOM 2758 C CA . VAL A 1 343 ? 8.25 -11.867 -2.268 1 95 343 VAL A CA 1
ATOM 2759 C C . VAL A 1 343 ? 9.742 -11.922 -1.963 1 95 343 VAL A C 1
ATOM 2761 O O . VAL A 1 343 ? 10.18 -11.508 -0.888 1 95 343 VAL A O 1
ATOM 2764 N N . ALA A 1 344 ? 10.5 -12.406 -2.91 1 94.75 344 ALA A N 1
ATOM 2765 C CA . ALA A 1 344 ? 11.938 -12.547 -2.73 1 94.75 344 ALA A CA 1
ATOM 2766 C C . ALA A 1 344 ? 12.586 -11.188 -2.467 1 94.75 344 ALA A C 1
ATOM 2768 O O . ALA A 1 344 ? 13.406 -11.055 -1.556 1 94.75 344 ALA A O 1
ATOM 2769 N N . LEU A 1 345 ? 12.219 -10.242 -3.271 1 94.62 345 LEU A N 1
ATOM 2770 C CA . LEU A 1 345 ? 12.758 -8.891 -3.111 1 94.62 345 LEU A CA 1
ATOM 2771 C C . LEU A 1 345 ? 12.406 -8.328 -1.739 1 94.62 345 LEU A C 1
ATOM 2773 O O . LEU A 1 345 ? 13.25 -7.711 -1.082 1 94.62 345 LEU A O 1
ATOM 2777 N N . SER A 1 346 ? 11.164 -8.484 -1.311 1 96.31 346 SER A N 1
ATOM 2778 C CA . SER A 1 346 ? 10.703 -7.977 -0.023 1 96.31 346 SER A CA 1
ATOM 2779 C C . SER A 1 346 ? 11.492 -8.594 1.129 1 96.31 346 SER A C 1
ATOM 2781 O O . SER A 1 346 ? 11.883 -7.891 2.064 1 96.31 346 SER A O 1
ATOM 2783 N N . GLN A 1 347 ? 11.758 -9.875 1.035 1 95.44 347 GLN A N 1
ATOM 2784 C CA . GLN A 1 347 ? 12.547 -10.555 2.059 1 95.44 347 GLN A CA 1
ATOM 2785 C C . GLN A 1 347 ? 13.984 -10.047 2.068 1 95.44 347 GLN A C 1
ATOM 2787 O O . GLN A 1 347 ? 14.57 -9.844 3.137 1 95.44 347 GLN A O 1
ATOM 2792 N N . PHE A 1 348 ? 14.5 -9.906 0.902 1 95.81 348 PHE A N 1
ATOM 2793 C CA . PHE A 1 348 ? 15.859 -9.375 0.791 1 95.81 348 PHE A CA 1
ATOM 2794 C C . PHE A 1 348 ? 15.953 -7.988 1.409 1 95.81 348 PHE A C 1
ATOM 2796 O O . PHE A 1 348 ? 16.875 -7.707 2.172 1 95.81 348 PHE A O 1
ATOM 2803 N N . ILE A 1 349 ? 14.984 -7.188 1.099 1 96.69 349 ILE A N 1
ATOM 2804 C CA . ILE A 1 349 ? 14.938 -5.82 1.61 1 96.69 349 ILE A CA 1
ATOM 2805 C C . ILE A 1 349 ? 14.828 -5.844 3.133 1 96.69 349 ILE A C 1
ATOM 2807 O O . ILE A 1 349 ? 15.508 -5.09 3.824 1 96.69 349 ILE A O 1
ATOM 2811 N N . ALA A 1 350 ? 13.969 -6.648 3.662 1 96.25 350 ALA A N 1
ATOM 2812 C CA . ALA A 1 350 ? 13.828 -6.777 5.109 1 96.25 350 ALA A CA 1
ATOM 2813 C C . ALA A 1 350 ? 15.164 -7.105 5.766 1 96.25 350 ALA A C 1
ATOM 2815 O O . ALA A 1 350 ? 15.516 -6.523 6.797 1 96.25 350 ALA A O 1
ATOM 2816 N N . ASP A 1 351 ? 15.867 -7.992 5.172 1 95.06 351 ASP A N 1
ATOM 2817 C CA . ASP A 1 351 ? 17.172 -8.391 5.688 1 95.06 351 ASP A CA 1
ATOM 2818 C C . ASP A 1 351 ? 18.172 -7.23 5.629 1 95.06 351 ASP A C 1
ATOM 2820 O O . ASP A 1 351 ? 18.906 -6.988 6.582 1 95.06 351 ASP A O 1
ATOM 2824 N N . ARG A 1 352 ? 18.188 -6.52 4.52 1 95.56 352 ARG A N 1
ATOM 2825 C CA . ARG A 1 352 ? 19.141 -5.438 4.316 1 95.56 352 ARG A CA 1
ATOM 2826 C C . ARG A 1 352 ? 18.844 -4.258 5.23 1 95.56 352 ARG A C 1
ATOM 2828 O O . ARG A 1 352 ? 19.75 -3.561 5.68 1 95.56 352 ARG A O 1
ATOM 2835 N N . ILE A 1 353 ? 17.578 -4 5.488 1 96.5 353 ILE A N 1
ATOM 2836 C CA . ILE A 1 353 ? 17.203 -2.951 6.43 1 96.5 353 ILE A CA 1
ATOM 2837 C C . ILE A 1 353 ? 17.859 -3.211 7.785 1 96.5 353 ILE A C 1
ATOM 2839 O O . ILE A 1 353 ? 18.406 -2.299 8.398 1 96.5 353 ILE A O 1
ATOM 2843 N N . GLU A 1 354 ? 17.828 -4.43 8.258 1 93.75 354 GLU A N 1
ATOM 2844 C CA . GLU A 1 354 ? 18.375 -4.805 9.547 1 93.75 354 GLU A CA 1
ATOM 2845 C C . GLU A 1 354 ? 19.891 -4.641 9.562 1 93.75 354 GLU A C 1
ATOM 2847 O O . GLU A 1 354 ? 20.484 -4.309 10.602 1 93.75 354 GLU A O 1
ATOM 2852 N N . GLN A 1 355 ? 20.5 -4.773 8.445 1 93.5 355 GLN A N 1
ATOM 2853 C CA . GLN A 1 355 ? 21.969 -4.754 8.367 1 93.5 355 GLN A CA 1
ATOM 2854 C C . GLN A 1 355 ? 22.484 -3.336 8.164 1 93.5 355 GLN A C 1
ATOM 2856 O O . GLN A 1 355 ? 23.562 -2.99 8.648 1 93.5 355 GLN A O 1
ATOM 2861 N N . ARG A 1 356 ? 21.734 -2.541 7.496 1 95.75 356 ARG A N 1
ATOM 2862 C CA . ARG A 1 356 ? 22.281 -1.281 7.004 1 95.75 356 ARG A CA 1
ATOM 2863 C C . ARG A 1 356 ? 21.828 -0.11 7.867 1 95.75 356 ARG A C 1
ATOM 2865 O O . ARG A 1 356 ? 22.5 0.921 7.934 1 95.75 356 ARG A O 1
ATOM 2872 N N . PHE A 1 357 ? 20.703 -0.249 8.562 1 97.5 357 PHE A N 1
ATOM 2873 C CA . PHE A 1 357 ? 20.141 0.896 9.273 1 97.5 357 PHE A CA 1
ATOM 2874 C C . PHE A 1 357 ? 20.031 0.606 10.766 1 97.5 357 PHE A C 1
ATOM 2876 O O . PHE A 1 357 ? 19.75 -0.525 11.164 1 97.5 357 PHE A O 1
ATOM 2883 N N . PRO A 1 358 ? 20.234 1.661 11.578 1 96.5 358 PRO A N 1
ATOM 2884 C CA . PRO A 1 358 ? 20.141 1.46 13.023 1 96.5 358 PRO A CA 1
ATOM 2885 C C . PRO A 1 358 ? 18.781 0.943 13.469 1 96.5 358 PRO A C 1
ATOM 2887 O O . PRO A 1 358 ? 17.75 1.296 12.875 1 96.5 358 PRO A O 1
ATOM 2890 N N . LYS A 1 359 ? 18.719 0.171 14.555 1 96 359 LYS A N 1
ATOM 2891 C CA . LYS A 1 359 ? 17.516 -0.511 15.031 1 96 359 LYS A CA 1
ATOM 2892 C C . LYS A 1 359 ? 16.516 0.481 15.617 1 96 359 LYS A C 1
ATOM 2894 O O . LYS A 1 359 ? 15.312 0.197 15.688 1 96 359 LYS A O 1
ATOM 2899 N N . ASN A 1 360 ? 16.953 1.634 16 1 96.31 360 ASN A N 1
ATOM 2900 C CA . ASN A 1 360 ? 16.109 2.547 16.766 1 96.31 360 ASN A CA 1
ATOM 2901 C C . ASN A 1 360 ? 15.383 3.525 15.852 1 96.31 360 ASN A C 1
ATOM 2903 O O . ASN A 1 360 ? 14.797 4.504 16.328 1 96.31 360 ASN A O 1
ATOM 2907 N N . ILE A 1 361 ? 15.445 3.381 14.531 1 97.31 361 ILE A N 1
ATOM 2908 C CA . ILE A 1 361 ? 14.711 4.258 13.633 1 97.31 361 ILE A CA 1
ATOM 2909 C C . ILE A 1 361 ? 13.617 3.461 12.914 1 97.31 361 ILE A C 1
ATOM 2911 O O . ILE A 1 361 ? 13.727 2.24 12.773 1 97.31 361 ILE A O 1
ATOM 2915 N N . LYS A 1 362 ? 12.594 4.156 12.555 1 97.25 362 LYS A N 1
ATOM 2916 C CA . LYS A 1 362 ? 11.562 3.561 11.703 1 97.25 362 LYS A CA 1
ATOM 2917 C C . LYS A 1 362 ? 12 3.543 10.242 1 97.25 362 LYS A C 1
ATOM 2919 O O . LYS A 1 362 ? 12.469 4.555 9.711 1 97.25 362 LYS A O 1
ATOM 2924 N N . VAL A 1 363 ? 11.883 2.428 9.578 1 98.31 363 VAL A N 1
ATOM 2925 C CA . VAL A 1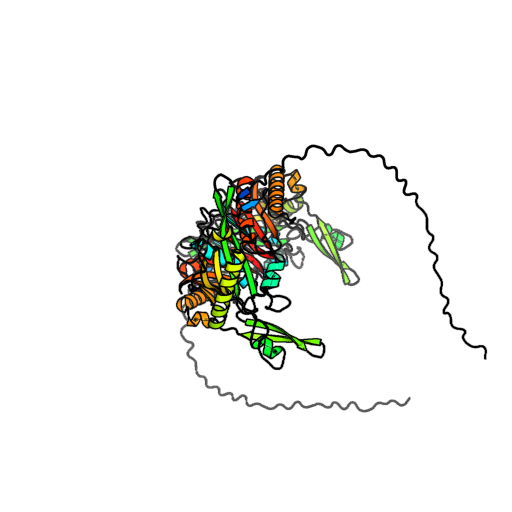 363 ? 12.188 2.316 8.156 1 98.31 363 VAL A CA 1
ATOM 2926 C C . VAL A 1 363 ? 10.992 1.71 7.414 1 98.31 363 VAL A C 1
ATOM 2928 O O . VAL A 1 363 ? 10.422 0.709 7.859 1 98.31 363 VAL A O 1
ATOM 2931 N N . GLN A 1 364 ? 10.539 2.34 6.434 1 98.12 364 GLN A N 1
ATOM 2932 C CA . GLN A 1 364 ? 9.492 1.775 5.59 1 98.12 364 GLN A CA 1
ATOM 2933 C C . GLN A 1 364 ? 9.898 1.8 4.121 1 98.12 364 GLN A C 1
ATOM 2935 O O . GLN A 1 364 ? 10.438 2.799 3.635 1 98.12 364 GLN A O 1
ATOM 2940 N N . VAL A 1 365 ? 9.688 0.727 3.449 1 98.25 365 VAL A N 1
ATOM 2941 C CA . VAL A 1 365 ? 10.039 0.563 2.041 1 98.25 365 VAL A CA 1
ATOM 2942 C C . VAL A 1 365 ? 8.781 0.242 1.232 1 98.25 365 VAL A C 1
ATOM 2944 O O . VAL A 1 365 ? 8.031 -0.676 1.575 1 98.25 365 VAL A O 1
ATOM 2947 N N . TYR A 1 366 ? 8.57 1.054 0.291 1 96.88 366 TYR A N 1
ATOM 2948 C CA . TYR A 1 366 ? 7.457 0.846 -0.629 1 96.88 366 TYR A CA 1
ATOM 2949 C C . TYR A 1 366 ? 7.949 0.298 -1.964 1 96.88 366 TYR A C 1
ATOM 2951 O O . TYR A 1 366 ? 8.711 0.96 -2.672 1 96.88 366 TYR A O 1
ATOM 2959 N N . ILE A 1 367 ? 7.539 -0.91 -2.283 1 96 367 ILE A N 1
ATOM 2960 C CA . ILE A 1 367 ? 7.848 -1.532 -3.566 1 96 367 ILE A CA 1
ATOM 2961 C C . ILE A 1 367 ? 6.68 -1.33 -4.531 1 96 367 ILE A C 1
ATOM 2963 O O . ILE A 1 367 ? 5.578 -1.835 -4.297 1 96 367 ILE A O 1
ATOM 2967 N N . ASN A 1 368 ? 6.969 -0.619 -5.578 1 92.94 368 ASN A N 1
ATOM 2968 C CA . ASN A 1 368 ? 5.898 -0.265 -6.508 1 92.94 368 ASN A CA 1
ATOM 2969 C C . ASN A 1 368 ? 6.258 -0.634 -7.945 1 92.94 368 ASN A C 1
ATOM 2971 O O . ASN A 1 368 ? 7.438 -0.693 -8.297 1 92.94 368 ASN A O 1
ATOM 2975 N N . SER A 1 369 ? 5.242 -1.001 -8.656 1 88.5 369 SER A N 1
ATOM 2976 C CA . SER A 1 369 ? 5.43 -1.251 -10.078 1 88.5 369 SER A CA 1
ATOM 2977 C C . SER A 1 369 ? 4.965 -0.063 -10.914 1 88.5 369 SER A C 1
ATOM 2979 O O . SER A 1 369 ? 4.43 0.909 -10.375 1 88.5 369 SER A O 1
ATOM 2981 N N . VAL A 1 370 ? 5.227 -0.18 -12.195 1 73.31 370 VAL A N 1
ATOM 2982 C CA . VAL A 1 370 ? 4.859 0.894 -13.117 1 73.31 370 VAL A CA 1
ATOM 2983 C C . VAL A 1 370 ? 3.357 1.163 -13.023 1 73.31 370 VAL A C 1
ATOM 2985 O O . VAL A 1 370 ? 2.561 0.232 -12.883 1 73.31 370 VAL A O 1
ATOM 2988 N N . GLY A 1 371 ? 2.959 2.406 -13.062 1 67.88 371 GLY A N 1
ATOM 2989 C CA . GLY A 1 371 ? 1.579 2.84 -12.914 1 67.88 371 GLY A CA 1
ATOM 2990 C C . GLY A 1 371 ? 1.168 3.029 -11.469 1 67.88 371 GLY A C 1
ATOM 2991 O O . GLY A 1 371 ? -0.022 3.014 -11.148 1 67.88 371 GLY A O 1
ATOM 2992 N N . GLU A 1 372 ? 2.154 2.912 -10.594 1 66.25 372 GLU A N 1
ATOM 2993 C CA . GLU A 1 372 ? 2.059 3.262 -9.18 1 66.25 372 GLU A CA 1
ATOM 2994 C C . GLU A 1 372 ? 1.241 2.229 -8.414 1 66.25 372 GLU A C 1
ATOM 2996 O O . GLU A 1 372 ? 0.559 2.566 -7.441 1 66.25 372 GLU A O 1
ATOM 3001 N N . LYS A 1 373 ? 1.271 1.066 -8.914 1 85.25 373 LYS A N 1
ATOM 3002 C CA . LYS A 1 373 ? 0.614 0.018 -8.141 1 85.25 373 LYS A CA 1
ATOM 3003 C C . LYS A 1 373 ? 1.517 -0.479 -7.016 1 85.25 373 LYS A C 1
ATOM 3005 O O . LYS A 1 373 ? 2.682 -0.81 -7.25 1 85.25 373 LYS A O 1
ATOM 3010 N N . GLN A 1 374 ? 0.991 -0.419 -5.848 1 92.12 374 GLN A N 1
ATOM 3011 C CA . GLN A 1 374 ? 1.731 -0.932 -4.699 1 92.12 374 GLN A CA 1
ATOM 3012 C C . GLN A 1 374 ? 1.773 -2.457 -4.707 1 92.12 374 GLN A C 1
ATOM 3014 O O . GLN A 1 374 ? 0.731 -3.111 -4.777 1 92.12 374 GLN A O 1
ATOM 3019 N N . GLU A 1 375 ? 3.023 -2.973 -4.703 1 94.62 375 GLU A N 1
ATOM 3020 C CA . GLU A 1 375 ? 3.184 -4.422 -4.781 1 94.62 375 GLU A CA 1
ATOM 3021 C C . GLU A 1 375 ? 3.453 -5.023 -3.406 1 94.62 375 GLU A C 1
ATOM 3023 O O . GLU A 1 375 ? 2.99 -6.121 -3.102 1 94.62 375 GLU A O 1
ATOM 3028 N N . ALA A 1 376 ? 4.223 -4.305 -2.668 1 96.44 376 ALA A N 1
ATOM 3029 C CA . ALA A 1 376 ? 4.574 -4.773 -1.33 1 96.44 376 ALA A CA 1
ATOM 3030 C C . ALA A 1 376 ? 5.059 -3.623 -0.453 1 96.44 376 ALA A C 1
ATOM 3032 O O . ALA A 1 376 ? 5.383 -2.545 -0.957 1 96.44 376 ALA A O 1
ATOM 3033 N N . ILE A 1 377 ? 4.984 -3.834 0.837 1 97.44 377 ILE A N 1
ATOM 3034 C CA . ILE A 1 377 ? 5.613 -2.902 1.768 1 97.44 377 ILE A CA 1
ATOM 3035 C C . ILE A 1 377 ? 6.422 -3.678 2.803 1 97.44 377 ILE A C 1
ATOM 3037 O O . ILE A 1 377 ? 6.074 -4.809 3.154 1 97.44 377 ILE A O 1
ATOM 3041 N N . VAL A 1 378 ? 7.527 -3.154 3.156 1 97.44 378 VAL A N 1
ATOM 3042 C CA . VAL A 1 378 ? 8.336 -3.6 4.281 1 97.44 378 VAL A CA 1
ATOM 3043 C C . VAL A 1 378 ? 8.461 -2.479 5.312 1 97.44 378 VAL A C 1
ATOM 3045 O O . VAL A 1 378 ? 8.914 -1.379 4.992 1 97.44 378 VAL A O 1
ATOM 3048 N N . VAL A 1 379 ? 7.973 -2.732 6.527 1 96.94 379 VAL A N 1
ATOM 3049 C CA . VAL A 1 379 ? 7.984 -1.704 7.566 1 96.94 379 VAL A CA 1
ATOM 3050 C C . VAL A 1 379 ? 8.688 -2.234 8.812 1 96.94 379 VAL A C 1
ATOM 3052 O O . VAL A 1 379 ? 8.32 -3.287 9.336 1 96.94 379 VAL A O 1
ATOM 3055 N N . ARG A 1 380 ? 9.688 -1.608 9.25 1 96.19 380 ARG A N 1
ATOM 3056 C CA . ARG A 1 380 ? 10.32 -1.912 10.531 1 96.19 380 ARG A CA 1
ATOM 3057 C C . ARG A 1 380 ? 10.133 -0.768 11.523 1 96.19 380 ARG A C 1
ATOM 3059 O O . ARG A 1 380 ? 10.68 0.321 11.328 1 96.19 380 ARG A O 1
ATOM 3066 N N . GLN A 1 381 ? 9.336 -0.969 12.555 1 95 381 GLN A N 1
ATOM 3067 C CA . GLN A 1 381 ? 9.227 -0.019 13.656 1 95 381 GLN A CA 1
ATOM 3068 C C . GLN A 1 381 ? 10.492 -0.03 14.516 1 95 381 GLN A C 1
ATOM 3070 O O . GLN A 1 381 ? 11.234 -1.012 14.516 1 95 381 GLN A O 1
ATOM 3075 N N . PRO A 1 382 ? 10.75 1.07 15.18 1 95.94 382 PRO A N 1
ATOM 3076 C CA . PRO A 1 382 ? 11.93 1.1 16.047 1 95.94 382 PRO A CA 1
ATOM 3077 C C . PRO A 1 382 ? 12.008 -0.101 16.984 1 95.94 382 PRO A C 1
ATOM 3079 O O . PRO A 1 382 ? 11.047 -0.386 17.703 1 95.94 382 PRO A O 1
ATOM 3082 N N . ASN A 1 383 ? 13.102 -0.842 16.906 1 94.88 383 ASN A N 1
ATOM 3083 C CA . ASN A 1 383 ? 13.461 -1.943 17.797 1 94.88 383 ASN A CA 1
ATOM 3084 C C . ASN A 1 383 ? 12.539 -3.145 17.594 1 94.88 383 ASN A C 1
ATOM 3086 O O . ASN A 1 383 ? 12.336 -3.938 18.516 1 94.88 383 ASN A O 1
ATOM 3090 N N . GLU A 1 384 ? 11.914 -3.234 16.484 1 92.81 384 GLU A N 1
ATOM 3091 C CA . GLU A 1 384 ? 11.07 -4.375 16.125 1 92.81 384 GLU A CA 1
ATOM 3092 C C . GLU A 1 384 ? 11.562 -5.059 14.859 1 92.81 384 GLU A C 1
ATOM 3094 O O . GLU A 1 384 ? 12.422 -4.523 14.156 1 92.81 384 GLU A O 1
ATOM 3099 N N . GLU A 1 385 ? 11.031 -6.219 14.594 1 91.81 385 GLU A N 1
ATOM 3100 C CA . GLU A 1 385 ? 11.32 -6.926 13.344 1 91.81 385 GLU A CA 1
ATOM 3101 C C . GLU A 1 385 ? 10.516 -6.344 12.188 1 91.81 385 GLU A C 1
ATOM 3103 O O . GLU A 1 385 ? 9.414 -5.82 12.391 1 91.81 385 GLU A O 1
ATOM 3108 N N . PRO A 1 386 ? 11.07 -6.457 10.984 1 93.94 386 PRO A N 1
ATOM 3109 C CA . PRO A 1 386 ? 10.352 -5.918 9.828 1 93.94 386 PRO A CA 1
ATOM 3110 C C . PRO A 1 386 ? 9.047 -6.66 9.547 1 93.94 386 PRO A C 1
ATOM 3112 O O . PRO A 1 386 ? 8.984 -7.883 9.695 1 93.94 386 PRO A O 1
ATOM 3115 N N . PHE A 1 387 ? 8.055 -5.934 9.289 1 94 387 PHE A N 1
ATOM 3116 C CA . PHE A 1 387 ? 6.777 -6.434 8.797 1 94 387 PHE A CA 1
ATOM 3117 C C . PHE A 1 387 ? 6.734 -6.422 7.273 1 94 387 PHE A C 1
ATOM 3119 O O . PHE A 1 387 ? 7.031 -5.398 6.648 1 94 387 PHE A O 1
ATOM 3126 N N . ILE A 1 388 ? 6.414 -7.562 6.648 1 95.94 388 ILE A N 1
ATOM 3127 C CA . ILE A 1 388 ? 6.312 -7.66 5.195 1 95.94 388 ILE A CA 1
ATOM 3128 C C . ILE A 1 388 ? 4.855 -7.895 4.793 1 95.94 388 ILE A C 1
ATOM 3130 O O . ILE A 1 388 ? 4.184 -8.766 5.352 1 95.94 388 ILE A O 1
ATOM 3134 N N . HIS A 1 389 ? 4.375 -7.117 3.912 1 96.44 389 HIS A N 1
ATOM 3135 C CA . HIS A 1 389 ? 3.053 -7.336 3.34 1 96.44 389 HIS A CA 1
ATOM 3136 C C . HIS A 1 389 ? 3.107 -7.363 1.815 1 96.44 389 HIS A C 1
ATOM 3138 O O . HIS A 1 389 ? 3.613 -6.43 1.192 1 96.44 389 HIS A O 1
ATOM 3144 N N . ILE A 1 390 ? 2.611 -8.414 1.239 1 96.06 390 ILE A N 1
ATOM 3145 C CA . ILE A 1 390 ? 2.473 -8.555 -0.206 1 96.06 390 ILE A CA 1
ATOM 3146 C C . ILE A 1 390 ? 1.029 -8.266 -0.615 1 96.06 390 ILE A C 1
ATOM 3148 O O . ILE A 1 390 ? 0.103 -8.945 -0.164 1 96.06 390 ILE A O 1
ATOM 3152 N N . PHE A 1 391 ? 0.847 -7.348 -1.41 1 94.38 391 PHE A N 1
ATOM 3153 C CA . PHE A 1 391 ? -0.499 -6.941 -1.796 1 94.38 391 PHE A CA 1
ATOM 3154 C C . PHE A 1 391 ? -1.168 -8.016 -2.646 1 94.38 391 PHE A C 1
ATOM 3156 O O . PHE A 1 391 ? -0.501 -8.711 -3.412 1 94.38 391 PHE A O 1
ATOM 3163 N N . ARG A 1 392 ? -2.494 -8.023 -2.445 1 89.62 392 ARG A N 1
ATOM 3164 C CA . ARG A 1 392 ? -3.305 -9 -3.16 1 89.62 392 ARG A CA 1
ATOM 3165 C C . ARG A 1 392 ? -4.207 -8.32 -4.184 1 89.62 392 ARG A C 1
ATOM 3167 O O . ARG A 1 392 ? -4.566 -7.152 -4.027 1 89.62 392 ARG A O 1
ATOM 3174 N N . MET B 1 1 ? 5.531 24.641 -83.312 1 19.48 1 MET B N 1
ATOM 3175 C CA . MET B 1 1 ? 5.156 23.25 -83.125 1 19.48 1 MET B CA 1
ATOM 3176 C C . MET B 1 1 ? 6.082 22.594 -82.062 1 19.48 1 MET B C 1
ATOM 3178 O O . MET B 1 1 ? 6.027 21.375 -81.875 1 19.48 1 MET B O 1
ATOM 3182 N N . LEU B 1 2 ? 7.082 23.344 -81.688 1 22.41 2 LEU B N 1
ATOM 3183 C CA . LEU B 1 2 ? 8.391 22.906 -81.188 1 22.41 2 LEU B CA 1
ATOM 3184 C C . LEU B 1 2 ? 8.281 22.266 -79.812 1 22.41 2 LEU B C 1
ATOM 3186 O O . LEU B 1 2 ? 7.949 22.938 -78.812 1 22.41 2 LEU B O 1
ATOM 3190 N N . LYS B 1 3 ? 7.914 20.828 -79.688 1 22.33 3 LYS B N 1
ATOM 3191 C CA . LYS B 1 3 ? 7.598 19.703 -78.812 1 22.33 3 LYS B CA 1
ATOM 3192 C C . LYS B 1 3 ? 8.672 19.5 -77.75 1 22.33 3 LYS B C 1
ATOM 3194 O O . LYS B 1 3 ? 9.859 19.656 -78.062 1 22.33 3 LYS B O 1
ATOM 3199 N N . LYS B 1 4 ? 8.32 19.234 -76.438 1 24.7 4 LYS B N 1
ATOM 3200 C CA . LYS B 1 4 ? 8.383 19.156 -75 1 24.7 4 LYS B CA 1
ATOM 3201 C C . LYS B 1 4 ? 9.312 18.031 -74.5 1 24.7 4 LYS B C 1
ATOM 3203 O O . LYS B 1 4 ? 8.914 16.859 -74.5 1 24.7 4 LYS B O 1
ATOM 3208 N N . MET B 1 5 ? 10.586 18 -75.125 1 25.89 5 MET B N 1
ATOM 3209 C CA . MET B 1 5 ? 11.617 16.984 -75.062 1 25.89 5 MET B CA 1
ATOM 3210 C C . MET B 1 5 ? 11.953 16.688 -73.562 1 25.89 5 MET B C 1
ATOM 3212 O O . MET B 1 5 ? 12.258 17.594 -72.812 1 25.89 5 MET B O 1
ATOM 3216 N N . GLY B 1 6 ? 11.469 15.5 -72.938 1 26.86 6 GLY B N 1
ATOM 3217 C CA . GLY B 1 6 ? 11.391 14.766 -71.688 1 26.86 6 GLY B CA 1
ATOM 3218 C C . GLY B 1 6 ? 12.734 14.633 -71 1 26.86 6 GLY B C 1
ATOM 3219 O O . GLY B 1 6 ? 13.766 14.453 -71.625 1 26.86 6 GLY B O 1
ATOM 3220 N N . ILE B 1 7 ? 13 15.148 -69.688 1 29.34 7 ILE B N 1
ATOM 3221 C CA . ILE B 1 7 ? 13.922 15.555 -68.625 1 29.34 7 ILE B CA 1
ATOM 3222 C C . ILE B 1 7 ? 14.617 14.32 -68.062 1 29.34 7 ILE B C 1
ATOM 3224 O O . ILE B 1 7 ? 15.055 14.328 -66.875 1 29.34 7 ILE B O 1
ATOM 3228 N N . GLY B 1 8 ? 14.641 13.086 -68.688 1 25.53 8 GLY B N 1
ATOM 3229 C CA . GLY B 1 8 ? 14.852 11.93 -67.812 1 25.53 8 GLY B CA 1
ATOM 3230 C C . GLY B 1 8 ? 16.234 11.883 -67.25 1 25.53 8 GLY B C 1
ATOM 3231 O O . GLY B 1 8 ? 16.625 10.867 -66.625 1 25.53 8 GLY B O 1
ATOM 3232 N N . LEU B 1 9 ? 17.141 12.938 -67.25 1 26.16 9 LEU B N 1
ATOM 3233 C CA . LEU B 1 9 ? 18.562 12.609 -67.312 1 26.16 9 LEU B CA 1
ATOM 3234 C C . LEU B 1 9 ? 18.984 11.969 -66 1 26.16 9 LEU B C 1
ATOM 3236 O O . LEU B 1 9 ? 18.578 12.406 -64.875 1 26.16 9 LEU B O 1
ATOM 3240 N N . MET B 1 10 ? 19.766 10.734 -65.938 1 25.89 10 MET B N 1
ATOM 3241 C CA . MET B 1 10 ? 20.375 9.578 -65.312 1 25.89 10 MET B CA 1
ATOM 3242 C C . MET B 1 10 ? 21.516 10 -64.375 1 25.89 10 MET B C 1
ATOM 3244 O O . MET B 1 10 ? 22.688 9.992 -64.812 1 25.89 10 MET B O 1
ATOM 3248 N N . ALA B 1 11 ? 21.453 11.094 -63.625 1 25.27 11 ALA B N 1
ATOM 3249 C CA . ALA B 1 11 ? 22.719 11.594 -63.125 1 25.27 11 ALA B CA 1
ATOM 3250 C C . ALA B 1 11 ? 23.406 10.555 -62.25 1 25.27 11 ALA B C 1
ATOM 3252 O O . ALA B 1 11 ? 22.844 10.109 -61.25 1 25.27 11 ALA B O 1
ATOM 3253 N N . SER B 1 12 ? 24.344 9.664 -62.75 1 24.36 12 SER B N 1
ATOM 3254 C CA . SER B 1 12 ? 25.219 8.602 -62.281 1 24.36 12 SER B CA 1
ATOM 3255 C C . SER B 1 12 ? 26.156 9.094 -61.188 1 24.36 12 SER B C 1
ATOM 3257 O O . SER B 1 12 ? 27.047 9.922 -61.438 1 24.36 12 SER B O 1
ATOM 3259 N N . VAL B 1 13 ? 25.656 9.477 -60 1 26.59 13 VAL B N 1
ATOM 3260 C CA . VAL B 1 13 ? 26.484 10.094 -58.969 1 26.59 13 VAL B CA 1
ATOM 3261 C C . VAL B 1 13 ? 27.656 9.18 -58.625 1 26.59 13 VAL B C 1
ATOM 3263 O O . VAL B 1 13 ? 27.453 8.055 -58.156 1 26.59 13 VAL B O 1
ATOM 3266 N N . LEU B 1 14 ? 28.891 9.352 -59.125 1 24.42 14 LEU B N 1
ATOM 3267 C CA . LEU B 1 14 ? 30.203 8.727 -59.094 1 24.42 14 LEU B CA 1
ATOM 3268 C C . LEU B 1 14 ? 30.828 8.789 -57.719 1 24.42 14 LEU B C 1
ATOM 3270 O O . LEU B 1 14 ? 31.953 9.258 -57.562 1 24.42 14 LEU B O 1
ATOM 3274 N N . PHE B 1 15 ? 30.094 8.797 -56.562 1 26.75 15 PHE B N 1
ATOM 3275 C CA . PHE B 1 15 ? 30.922 9.117 -55.375 1 26.75 15 PHE B CA 1
ATOM 3276 C C . PHE B 1 15 ? 32.094 8.164 -55.281 1 26.75 15 PHE B C 1
ATOM 3278 O O . PHE B 1 15 ? 31.938 6.949 -55.406 1 26.75 15 PHE B O 1
ATOM 3285 N N . LEU B 1 16 ? 33.438 8.602 -55.312 1 24.03 16 LEU B N 1
ATOM 3286 C CA . LEU B 1 16 ? 34.875 8.344 -55.344 1 24.03 16 LEU B CA 1
ATOM 3287 C C . LEU B 1 16 ? 35.312 7.527 -54.156 1 24.03 16 LEU B C 1
ATOM 3289 O O . LEU B 1 16 ? 34.812 7.727 -53.031 1 24.03 16 LEU B O 1
ATOM 3293 N N . SER B 1 17 ? 36.281 6.43 -54.219 1 25.36 17 SER B N 1
ATOM 3294 C CA . SER B 1 17 ? 36.906 5.18 -53.781 1 25.36 17 SER B CA 1
ATOM 3295 C C . SER B 1 17 ? 37.906 5.418 -52.656 1 25.36 17 SER B C 1
ATOM 3297 O O . SER B 1 17 ? 38.625 4.5 -52.281 1 25.36 17 SER B O 1
ATOM 3299 N N . GLY B 1 18 ? 38 6.559 -51.875 1 25.31 18 GLY B N 1
ATOM 3300 C CA . GLY B 1 18 ? 39.344 6.781 -51.375 1 25.31 18 GLY B CA 1
ATOM 3301 C C . GLY B 1 18 ? 39.812 5.652 -50.469 1 25.31 18 GLY B C 1
ATOM 3302 O O . GLY B 1 18 ? 39.031 5.059 -49.719 1 25.31 18 GLY B O 1
ATOM 3303 N N . CYS B 1 19 ? 41 4.977 -50.844 1 25.14 19 CYS B N 1
ATOM 3304 C CA . CYS B 1 19 ? 41.812 3.818 -50.5 1 25.14 19 CYS B CA 1
ATOM 3305 C C . CYS B 1 19 ? 42.406 3.988 -49.094 1 25.14 19 CYS B C 1
ATOM 3307 O O . CYS B 1 19 ? 43.344 4.746 -48.906 1 25.14 19 CYS B O 1
ATOM 3309 N N . PHE B 1 20 ? 41.688 4.555 -48.094 1 23.75 20 PHE B N 1
ATOM 3310 C CA . PHE B 1 20 ? 42.469 4.812 -46.875 1 23.75 20 PHE B CA 1
ATOM 3311 C C . PHE B 1 20 ? 43.25 3.568 -46.469 1 23.75 20 PHE B C 1
ATOM 3313 O O . PHE B 1 20 ? 42.688 2.467 -46.438 1 23.75 20 PHE B O 1
ATOM 3320 N N . PRO B 1 21 ? 44.625 3.611 -46.469 1 24.2 21 PRO B N 1
ATOM 3321 C CA . PRO B 1 21 ? 45.656 2.578 -46.312 1 24.2 21 PRO B CA 1
ATOM 3322 C C . PRO B 1 21 ? 45.562 1.836 -44.969 1 24.2 21 PRO B C 1
ATOM 3324 O O . PRO B 1 21 ? 45.312 2.453 -43.938 1 24.2 21 PRO B O 1
ATOM 3327 N N . PHE B 1 22 ? 45.031 0.626 -45.031 1 21.56 22 PHE B N 1
ATOM 3328 C CA . PHE B 1 22 ? 44.844 -0.369 -43.969 1 21.56 22 PHE B CA 1
ATOM 3329 C C . PHE B 1 22 ? 46.188 -0.733 -43.344 1 21.56 22 PHE B C 1
ATOM 3331 O O . PHE B 1 22 ? 46.969 -1.492 -43.938 1 21.56 22 PHE B O 1
ATOM 3338 N N . VAL B 1 23 ? 47 0.41 -42.969 1 23 23 VAL B N 1
ATOM 3339 C CA . VAL B 1 23 ? 48.281 -0.014 -42.438 1 23 23 VAL B CA 1
ATOM 3340 C C . VAL B 1 23 ? 48.062 -1.166 -41.438 1 23 23 VAL B C 1
ATOM 3342 O O . VAL B 1 23 ? 47.344 -1.023 -40.469 1 23 23 VAL B O 1
ATOM 3345 N N . GLN B 1 24 ? 48.344 -2.408 -41.906 1 22.19 24 GLN B N 1
ATOM 3346 C CA . GLN B 1 24 ? 48.312 -3.777 -41.406 1 22.19 24 GLN B CA 1
ATOM 3347 C C . GLN B 1 24 ? 49.312 -3.977 -40.281 1 22.19 24 GLN B C 1
ATOM 3349 O O . GLN B 1 24 ? 50.125 -4.895 -40.312 1 22.19 24 GLN B O 1
ATOM 3354 N N . ASP B 1 25 ? 49.938 -2.928 -39.75 1 24.84 25 ASP B N 1
ATOM 3355 C CA . ASP B 1 25 ? 51.062 -3.488 -39 1 24.84 25 ASP B CA 1
ATOM 3356 C C . ASP B 1 25 ? 50.594 -4.543 -38 1 24.84 25 ASP B C 1
ATOM 3358 O O . ASP B 1 25 ? 49.688 -4.277 -37.188 1 24.84 25 ASP B O 1
ATOM 3362 N N . THR B 1 26 ? 50.938 -5.824 -38.312 1 23.61 26 THR B N 1
ATOM 3363 C CA . THR B 1 26 ? 50.75 -7.16 -37.75 1 23.61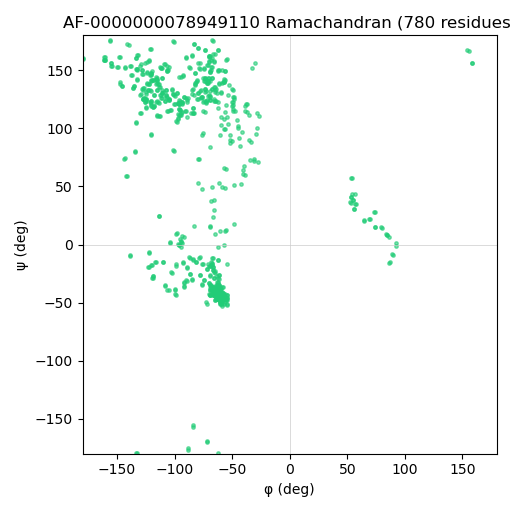 26 THR B CA 1
ATOM 3364 C C . THR B 1 26 ? 51.406 -7.285 -36.375 1 23.61 26 THR B C 1
ATOM 3366 O O . THR B 1 26 ? 51.5 -8.383 -35.812 1 23.61 26 THR B O 1
ATOM 3369 N N . GLU B 1 27 ? 52.062 -6.312 -35.844 1 25.58 27 GLU B N 1
ATOM 3370 C CA . GLU B 1 27 ? 52.906 -6.855 -34.781 1 25.58 27 GLU B CA 1
ATOM 3371 C C . GLU B 1 27 ? 52.125 -7.742 -33.844 1 25.58 27 GLU B C 1
ATOM 3373 O O . GLU B 1 27 ? 51.031 -7.375 -33.406 1 25.58 27 GLU B O 1
ATOM 3378 N N . ASP B 1 28 ? 52.562 -9.055 -33.781 1 24.27 28 ASP B N 1
ATOM 3379 C CA . ASP B 1 28 ? 52.188 -10.273 -33.062 1 24.27 28 ASP B CA 1
ATOM 3380 C C . ASP B 1 28 ? 52.219 -10.047 -31.562 1 24.27 28 ASP B C 1
ATOM 3382 O O . ASP B 1 28 ? 52.781 -10.836 -30.812 1 24.27 28 ASP B O 1
ATOM 3386 N N . ASN B 1 29 ? 52.312 -8.922 -31.062 1 26.16 29 ASN B N 1
ATOM 3387 C CA . ASN B 1 29 ? 52.562 -9.07 -29.625 1 26.16 29 ASN B CA 1
ATOM 3388 C C . ASN B 1 29 ? 51.562 -10.016 -28.969 1 26.16 29 ASN B C 1
ATOM 3390 O O . ASN B 1 29 ? 50.375 -9.734 -28.938 1 26.16 29 ASN B O 1
ATOM 3394 N N . VAL B 1 30 ? 51.938 -11.359 -28.969 1 23.83 30 VAL B N 1
ATOM 3395 C CA . VAL B 1 30 ? 51.375 -12.43 -28.172 1 23.83 30 VAL B CA 1
ATOM 3396 C C . VAL B 1 30 ? 51.094 -11.938 -26.75 1 23.83 30 VAL B C 1
ATOM 3398 O O . VAL B 1 30 ? 52.031 -11.625 -26.016 1 23.83 30 VAL B O 1
ATOM 3401 N N . VAL B 1 31 ? 50.344 -11.062 -26.594 1 26.38 31 VAL B N 1
ATOM 3402 C CA . VAL B 1 31 ? 49.969 -10.812 -25.219 1 26.38 31 VAL B CA 1
ATOM 3403 C C . VAL B 1 31 ? 49.75 -12.141 -24.484 1 26.38 31 VAL B C 1
ATOM 3405 O O . VAL B 1 31 ? 49.031 -13.016 -24.984 1 26.38 31 VAL B O 1
ATOM 3408 N N . ASP B 1 32 ? 50.719 -12.578 -23.797 1 26.05 32 ASP B N 1
ATOM 3409 C CA . ASP B 1 32 ? 50.625 -13.68 -22.844 1 26.05 32 ASP B CA 1
ATOM 3410 C C . ASP B 1 32 ? 49.25 -13.766 -22.234 1 26.05 32 ASP B C 1
ATOM 3412 O O . ASP B 1 32 ? 48.719 -12.773 -21.719 1 26.05 32 ASP B O 1
ATOM 3416 N N . MET B 1 33 ? 48.406 -14.609 -22.812 1 26.83 33 MET B N 1
ATOM 3417 C CA . MET B 1 33 ? 47.156 -15.094 -22.297 1 26.83 33 MET B CA 1
ATOM 3418 C C . MET B 1 33 ? 47.25 -15.383 -20.812 1 26.83 33 MET B C 1
ATOM 3420 O O . MET B 1 33 ? 47.969 -16.281 -20.391 1 26.83 33 MET B O 1
ATOM 3424 N N . GLY B 1 34 ? 47.406 -14.398 -20 1 27.92 34 GLY B N 1
ATOM 3425 C CA . GLY B 1 34 ? 47.5 -14.547 -18.547 1 27.92 34 GLY B CA 1
ATOM 3426 C C . GLY B 1 34 ? 46.719 -15.734 -18.016 1 27.92 34 GLY B C 1
ATOM 3427 O O . GLY B 1 34 ? 45.875 -16.297 -18.719 1 27.92 34 GLY B O 1
ATOM 3428 N N . GLU B 1 35 ? 47.125 -16.297 -16.766 1 30.38 35 GLU B N 1
ATOM 3429 C CA . GLU B 1 35 ? 46.625 -17.438 -16 1 30.38 35 GLU B CA 1
ATOM 3430 C C . GLU B 1 35 ? 45.125 -17.531 -16.062 1 30.38 35 GLU B C 1
ATOM 3432 O O . GLU B 1 35 ? 44.406 -16.516 -16.078 1 30.38 35 GLU B O 1
ATOM 3437 N N . GLU B 1 36 ? 44.531 -18.578 -16.672 1 32.97 36 GLU B N 1
ATOM 3438 C CA . GLU B 1 36 ? 43.156 -19.094 -16.516 1 32.97 36 GLU B CA 1
ATOM 3439 C C . GLU B 1 36 ? 42.656 -18.859 -15.102 1 32.97 36 GLU B C 1
ATOM 3441 O O . GLU B 1 36 ? 43.156 -19.422 -14.141 1 32.97 36 GLU B O 1
ATOM 3446 N N . GLY B 1 37 ? 42.344 -17.719 -14.664 1 34.12 37 GLY B N 1
ATOM 3447 C CA . GLY B 1 37 ? 41.844 -17.562 -13.312 1 34.12 37 GLY B CA 1
ATOM 3448 C C . GLY B 1 37 ? 40.938 -18.703 -12.867 1 34.12 37 GLY B C 1
ATOM 3449 O O . GLY B 1 37 ? 40.406 -19.438 -13.703 1 34.12 37 GLY B O 1
ATOM 3450 N N . ASP B 1 38 ? 41.25 -19.422 -11.805 1 38.38 38 ASP B N 1
ATOM 3451 C CA . ASP B 1 38 ? 40.469 -20.516 -11.242 1 38.38 38 ASP B CA 1
ATOM 3452 C C . ASP B 1 38 ? 38.969 -20.359 -11.57 1 38.38 38 ASP B C 1
ATOM 3454 O O . ASP B 1 38 ? 38.438 -19.25 -11.547 1 38.38 38 ASP B O 1
ATOM 3458 N N . PRO B 1 39 ? 38.25 -21.094 -12.367 1 42.66 39 PRO B N 1
ATOM 3459 C CA . PRO B 1 39 ? 36.781 -20.984 -12.469 1 42.66 39 PRO B CA 1
ATOM 3460 C C . PRO B 1 39 ? 36.125 -20.484 -11.172 1 42.66 39 PRO B C 1
ATOM 3462 O O . PRO B 1 39 ? 36.25 -21.141 -10.133 1 42.66 39 PRO B O 1
ATOM 3465 N N . GLN B 1 40 ? 36.156 -19.344 -10.664 1 47.88 40 GLN B N 1
ATOM 3466 C CA . GLN B 1 40 ? 35.562 -18.797 -9.438 1 47.88 40 GLN B CA 1
ATOM 3467 C C . GLN B 1 40 ? 34.219 -19.453 -9.141 1 47.88 40 GLN B C 1
ATOM 3469 O O . GLN B 1 40 ? 33.281 -19.359 -9.938 1 47.88 40 GLN B O 1
ATOM 3474 N N . GLU B 1 41 ? 34.125 -20.609 -8.391 1 64.69 41 GLU B N 1
ATOM 3475 C CA . GLU B 1 41 ? 32.969 -21.344 -7.91 1 64.69 41 GLU B CA 1
ATOM 3476 C C . GLU B 1 41 ? 31.828 -20.391 -7.547 1 64.69 41 GLU B C 1
ATOM 3478 O O . GLU B 1 41 ? 32.031 -19.406 -6.832 1 64.69 41 GLU B O 1
ATOM 3483 N N . GLN B 1 42 ? 30.703 -20.391 -8.328 1 79.38 42 GLN B N 1
ATOM 3484 C CA . GLN B 1 42 ? 29.5 -19.625 -8.023 1 79.38 42 GLN B CA 1
ATOM 3485 C C . GLN B 1 42 ? 29.094 -19.812 -6.566 1 79.38 42 GLN B C 1
ATOM 3487 O O . GLN B 1 42 ? 29 -20.938 -6.074 1 79.38 42 GLN B O 1
ATOM 3492 N N . GLU B 1 43 ? 29.172 -18.688 -5.832 1 86.38 43 GLU B N 1
ATOM 3493 C CA . GLU B 1 43 ? 28.719 -18.734 -4.441 1 86.38 43 GLU B CA 1
ATOM 3494 C C . GLU B 1 43 ? 27.203 -18.797 -4.352 1 86.38 43 GLU B C 1
ATOM 3496 O O . GLU B 1 43 ? 26.5 -17.938 -4.91 1 86.38 43 GLU B O 1
ATOM 3501 N N . VAL B 1 44 ? 26.719 -19.906 -3.855 1 89 44 VAL B N 1
ATOM 3502 C CA . VAL B 1 44 ? 25.281 -20.078 -3.682 1 89 44 VAL B CA 1
ATOM 3503 C C . VAL B 1 44 ? 24.891 -19.703 -2.252 1 89 44 VAL B C 1
ATOM 3505 O O . VAL B 1 44 ? 25.531 -20.141 -1.293 1 89 44 VAL B O 1
ATOM 3508 N N . GLY B 1 45 ? 23.969 -18.766 -2.076 1 90.56 45 GLY B N 1
ATOM 3509 C CA . GLY B 1 45 ? 23.406 -18.328 -0.8 1 90.56 45 GLY B CA 1
ATOM 3510 C C . GLY B 1 45 ? 21.891 -18.234 -0.808 1 90.56 45 GLY B C 1
ATOM 3511 O O . GLY B 1 45 ? 21.234 -18.719 -1.73 1 90.56 45 GLY B O 1
ATOM 3512 N N . VAL B 1 46 ? 21.359 -17.844 0.275 1 92.44 46 VAL B N 1
ATOM 3513 C CA . VAL B 1 46 ? 19.906 -17.703 0.361 1 92.44 46 VAL B CA 1
ATOM 3514 C C . VAL B 1 46 ? 19.547 -16.359 1.013 1 92.44 46 VAL B C 1
ATOM 3516 O O . VAL B 1 46 ? 20.3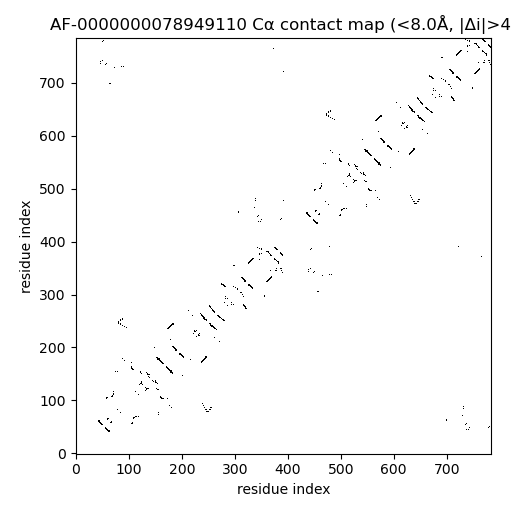44 -15.805 1.771 1 92.44 46 VAL B O 1
ATOM 3519 N N . VAL B 1 47 ? 18.438 -15.867 0.635 1 90.5 47 VAL B N 1
ATOM 3520 C CA . VAL B 1 47 ? 17.875 -14.758 1.383 1 90.5 47 VAL B CA 1
ATOM 3521 C C . VAL B 1 47 ? 17.375 -15.242 2.744 1 90.5 47 VAL B C 1
ATOM 3523 O O . VAL B 1 47 ? 16.656 -16.234 2.828 1 90.5 47 VAL B O 1
ATOM 3526 N N . PRO B 1 48 ? 17.797 -14.586 3.797 1 85.56 48 PRO B N 1
ATOM 3527 C CA . PRO B 1 48 ? 17.281 -15.031 5.09 1 85.56 48 PRO B CA 1
ATOM 3528 C C . PRO B 1 48 ? 15.75 -14.992 5.152 1 85.56 48 PRO B C 1
ATOM 3530 O O . PRO B 1 48 ? 15.133 -14.086 4.594 1 85.56 48 PRO B O 1
ATOM 3533 N N . GLN B 1 49 ? 15.281 -15.992 5.746 1 82.81 49 GLN B N 1
ATOM 3534 C CA . GLN B 1 49 ? 13.828 -16.047 5.895 1 82.81 49 GLN B CA 1
ATOM 3535 C C . GLN B 1 49 ? 13.328 -14.992 6.871 1 82.81 49 GLN B C 1
ATOM 3537 O O . GLN B 1 49 ? 13.844 -14.875 7.984 1 82.81 49 GLN B O 1
ATOM 3542 N N . ALA B 1 50 ? 12.43 -14.195 6.391 1 81.31 50 ALA B N 1
ATOM 3543 C CA . ALA B 1 50 ? 11.812 -13.227 7.293 1 81.31 50 ALA B CA 1
ATOM 3544 C C . ALA B 1 50 ? 10.703 -13.875 8.125 1 81.31 50 ALA B C 1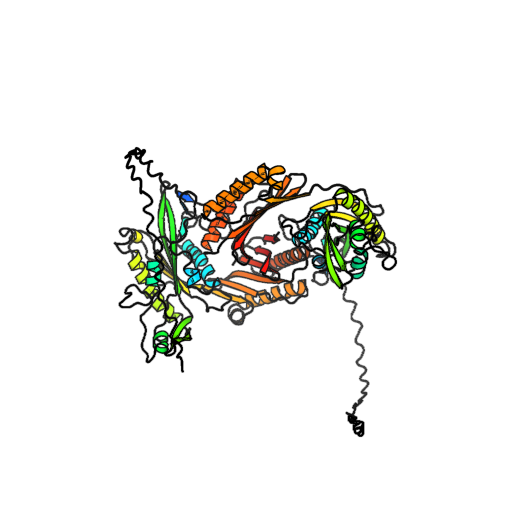
ATOM 3546 O O . ALA B 1 50 ? 9.984 -14.75 7.629 1 81.31 50 ALA B O 1
ATOM 3547 N N . SER B 1 51 ? 10.68 -13.461 9.336 1 79.06 51 SER B N 1
ATOM 3548 C CA . SER B 1 51 ? 9.602 -13.961 10.18 1 79.06 51 SER B CA 1
ATOM 3549 C C . SER B 1 51 ? 8.281 -13.281 9.844 1 79.06 51 SER B C 1
ATOM 3551 O O . SER B 1 51 ? 8.031 -12.148 10.266 1 79.06 51 SER B O 1
ATOM 3553 N N . THR B 1 52 ? 7.535 -13.922 9.031 1 82.31 52 THR B N 1
ATOM 3554 C CA . THR B 1 52 ? 6.215 -13.422 8.664 1 82.31 52 THR B CA 1
ATOM 3555 C C . THR B 1 52 ? 5.145 -14.477 8.922 1 82.31 52 THR B C 1
ATOM 3557 O O . THR B 1 52 ? 5.445 -15.672 8.969 1 82.31 52 THR B O 1
ATOM 3560 N N . ALA B 1 53 ? 3.973 -13.992 9.094 1 80.56 53 ALA B N 1
ATOM 3561 C CA . ALA B 1 53 ? 2.85 -14.906 9.305 1 80.56 53 ALA B CA 1
ATOM 3562 C C . ALA B 1 53 ? 2.602 -15.766 8.07 1 80.56 53 ALA B C 1
ATOM 3564 O O . ALA B 1 53 ? 2.105 -16.891 8.18 1 80.56 53 ALA B O 1
ATOM 3565 N N . GLU B 1 54 ? 3 -15.367 6.938 1 86.19 54 GLU B N 1
ATOM 3566 C CA . GLU B 1 54 ? 2.74 -16.094 5.699 1 86.19 54 GLU B CA 1
ATOM 3567 C C . GLU B 1 54 ? 3.816 -17.141 5.438 1 86.19 54 GLU B C 1
ATOM 3569 O O . GLU B 1 54 ? 3.654 -18 4.566 1 86.19 54 GLU B O 1
ATOM 3574 N N . ASN B 1 55 ? 4.887 -17.188 6.098 1 90.38 55 ASN B N 1
ATOM 3575 C CA . ASN B 1 55 ? 5.93 -18.203 6.027 1 90.38 55 ASN B CA 1
ATOM 3576 C C . ASN B 1 55 ? 6.422 -18.406 4.598 1 90.38 55 ASN B C 1
ATOM 3578 O O . ASN B 1 55 ? 6.418 -19.531 4.09 1 90.38 55 ASN B O 1
ATOM 3582 N N . PHE B 1 56 ? 6.879 -17.422 3.971 1 93.5 56 PHE B N 1
ATOM 3583 C CA . PHE B 1 56 ? 7.387 -17.484 2.605 1 93.5 56 PHE B CA 1
ATOM 3584 C C . PHE B 1 56 ? 8.688 -18.281 2.553 1 93.5 56 PHE B C 1
ATOM 3586 O O . PHE B 1 56 ? 9.453 -18.297 3.516 1 93.5 56 PHE B O 1
ATOM 3593 N N . TYR B 1 57 ? 8.945 -18.938 1.442 1 95.94 57 TYR B N 1
ATOM 3594 C CA . TYR B 1 57 ? 10.219 -19.625 1.229 1 95.94 57 TYR B CA 1
ATOM 3595 C C . TYR B 1 57 ? 11.359 -18.609 1.118 1 95.94 57 TYR B C 1
ATOM 3597 O O . TYR B 1 57 ? 11.195 -17.547 0.532 1 95.94 57 TYR B O 1
ATOM 3605 N N . SER B 1 58 ? 12.477 -19.031 1.667 1 95.12 58 SER B N 1
ATOM 3606 C CA . SER B 1 58 ? 13.703 -18.312 1.321 1 95.12 58 SER B CA 1
ATOM 3607 C C . SER B 1 58 ? 14.125 -18.609 -0.113 1 95.12 58 SER B C 1
ATOM 3609 O O . SER B 1 58 ? 14.031 -19.75 -0.57 1 95.12 58 SER B O 1
ATOM 3611 N N . SER B 1 59 ? 14.562 -17.578 -0.792 1 95.31 59 SER B N 1
ATOM 3612 C CA . SER B 1 59 ? 14.984 -17.75 -2.176 1 95.31 59 SER B CA 1
ATOM 3613 C C . SER B 1 59 ? 16.484 -18.016 -2.266 1 95.31 59 SER B C 1
ATOM 3615 O O . SER B 1 59 ? 17.266 -17.438 -1.51 1 95.31 59 SER B O 1
ATOM 3617 N N . VAL B 1 60 ? 16.844 -18.812 -3.199 1 94.5 60 VAL B N 1
ATOM 3618 C CA . VAL B 1 60 ? 18.25 -19.109 -3.453 1 94.5 60 VAL B CA 1
ATOM 3619 C C . VAL B 1 60 ? 18.875 -18 -4.301 1 94.5 60 VAL B C 1
ATOM 3621 O O . VAL B 1 60 ? 18.25 -17.516 -5.246 1 94.5 60 VAL B O 1
ATOM 3624 N N . LEU B 1 61 ? 20.062 -17.641 -3.926 1 93.38 61 LEU B N 1
ATOM 3625 C CA . LEU B 1 61 ? 20.828 -16.625 -4.641 1 93.38 61 LEU B CA 1
ATOM 3626 C C . LEU B 1 61 ? 22.094 -17.219 -5.262 1 93.38 61 LEU B C 1
ATOM 3628 O O . LEU B 1 61 ? 22.703 -18.109 -4.68 1 93.38 61 LEU B O 1
ATOM 3632 N N . TYR B 1 62 ? 22.422 -16.734 -6.418 1 92.12 62 TYR B N 1
ATOM 3633 C CA . TYR B 1 62 ? 23.672 -17.078 -7.086 1 92.12 62 TYR B CA 1
ATOM 3634 C C . TYR B 1 62 ? 24.562 -15.859 -7.227 1 92.12 62 TYR B C 1
ATOM 3636 O O . TYR B 1 62 ? 24.219 -14.906 -7.941 1 92.12 62 TYR B O 1
ATOM 3644 N N . ASP B 1 63 ? 25.672 -15.836 -6.52 1 91.5 63 ASP B N 1
ATOM 3645 C CA . ASP B 1 63 ? 26.578 -14.695 -6.449 1 91.5 63 ASP B CA 1
ATOM 3646 C C . ASP B 1 63 ? 25.844 -13.445 -5.961 1 91.5 63 ASP B C 1
ATOM 3648 O O . ASP B 1 63 ? 26 -12.367 -6.543 1 91.5 63 ASP B O 1
ATOM 3652 N N . GLY B 1 64 ? 24.922 -13.75 -5.078 1 89.81 64 GLY B N 1
ATOM 3653 C CA . GLY B 1 64 ? 24.203 -12.664 -4.43 1 89.81 64 GLY B CA 1
ATOM 3654 C C . GLY B 1 64 ? 23.047 -12.141 -5.25 1 89.81 64 GLY B C 1
ATOM 3655 O O . GLY B 1 64 ? 22.391 -11.172 -4.859 1 89.81 64 GLY B O 1
ATOM 3656 N N . THR B 1 65 ? 22.734 -12.805 -6.297 1 93.25 65 THR B N 1
ATOM 3657 C CA . THR B 1 65 ? 21.719 -12.312 -7.23 1 93.25 65 THR B CA 1
ATOM 3658 C C . THR B 1 65 ? 20.562 -13.297 -7.336 1 93.25 65 THR B C 1
ATOM 3660 O O . THR B 1 65 ? 20.766 -14.516 -7.32 1 93.25 65 THR B O 1
ATOM 3663 N N . TYR B 1 66 ? 19.438 -12.711 -7.418 1 93.44 66 TYR B N 1
ATOM 3664 C CA . TYR B 1 66 ? 18.234 -13.508 -7.637 1 93.44 66 TYR B CA 1
ATOM 3665 C C . TYR B 1 66 ? 18.188 -14.023 -9.062 1 93.44 66 TYR B C 1
ATOM 3667 O O . TYR B 1 66 ? 18.391 -13.273 -10.016 1 93.44 66 TYR B O 1
ATOM 3675 N N . ILE B 1 67 ? 17.922 -15.281 -9.188 1 91.94 67 ILE B N 1
ATOM 3676 C CA . ILE B 1 67 ? 17.828 -15.867 -10.523 1 91.94 67 ILE B CA 1
ATOM 3677 C C . ILE B 1 67 ? 16.359 -15.914 -10.961 1 91.94 67 ILE B C 1
ATOM 3679 O O . ILE B 1 67 ? 15.547 -16.578 -10.328 1 91.94 67 ILE B O 1
ATOM 3683 N N . HIS B 1 68 ? 16.125 -15.258 -12.062 1 91.94 68 HIS B N 1
ATOM 3684 C CA . HIS B 1 68 ? 14.766 -15.211 -12.602 1 91.94 68 HIS B CA 1
ATOM 3685 C C . HIS B 1 68 ? 14.43 -16.484 -13.359 1 91.94 68 HIS B C 1
ATOM 3687 O O . HIS B 1 68 ? 15.32 -17.188 -13.836 1 91.94 68 HIS B O 1
ATOM 3693 N N . GLY B 1 69 ? 13.148 -16.719 -13.43 1 93.25 69 GLY B N 1
ATOM 3694 C CA . GLY B 1 69 ? 12.711 -17.844 -14.219 1 93.25 69 GLY B CA 1
ATOM 3695 C C . GLY B 1 69 ? 13.062 -17.734 -15.695 1 93.25 69 GLY B C 1
ATOM 3696 O O . GLY B 1 69 ? 13.062 -16.625 -16.25 1 93.25 69 GLY B O 1
ATOM 3697 N N . ARG B 1 70 ? 13.266 -18.875 -16.297 1 93.44 70 ARG B N 1
ATOM 3698 C CA . ARG B 1 70 ? 13.633 -18.891 -17.703 1 93.44 70 ARG B CA 1
ATOM 3699 C C . ARG B 1 70 ? 12.477 -18.406 -18.578 1 93.44 70 ARG B C 1
ATOM 3701 O O . ARG B 1 70 ? 12.672 -18.062 -19.734 1 93.44 70 ARG B O 1
ATOM 3708 N N . THR B 1 71 ? 11.328 -18.391 -18 1 91.62 71 THR B N 1
ATOM 3709 C CA . THR B 1 71 ? 10.148 -17.984 -18.75 1 91.62 71 THR B CA 1
ATOM 3710 C C . THR B 1 71 ? 9.594 -16.672 -18.203 1 91.62 71 THR B C 1
ATOM 3712 O O . THR B 1 71 ? 8.398 -16.406 -18.344 1 91.62 71 THR B O 1
ATOM 3715 N N . ARG B 1 72 ? 10.43 -15.977 -17.625 1 85.44 72 ARG B N 1
ATOM 3716 C CA . ARG B 1 72 ? 10.055 -14.695 -17.031 1 85.44 72 ARG B CA 1
ATOM 3717 C C . ARG B 1 72 ? 9.273 -13.836 -18.016 1 85.44 72 ARG B C 1
ATOM 3719 O O . ARG B 1 72 ? 9.656 -13.727 -19.188 1 85.44 72 ARG B O 1
ATOM 3726 N N . GLY B 1 73 ? 8.172 -13.258 -17.594 1 79.81 73 GLY B N 1
ATOM 3727 C CA . GLY B 1 73 ? 7.395 -12.352 -18.422 1 79.81 73 GLY B CA 1
ATOM 3728 C C . GLY B 1 73 ? 6.383 -13.062 -19.297 1 79.81 73 GLY B C 1
ATOM 3729 O O . GLY B 1 73 ? 5.465 -12.438 -19.844 1 79.81 73 GLY B O 1
ATOM 3730 N N . PHE B 1 74 ? 6.508 -14.336 -19.453 1 81.44 74 PHE B N 1
ATOM 3731 C CA . PHE B 1 74 ? 5.625 -15.094 -20.344 1 81.44 74 PHE B CA 1
ATOM 3732 C C . PHE B 1 74 ? 4.199 -15.109 -19.797 1 81.44 74 PHE B C 1
ATOM 3734 O O . PHE B 1 74 ? 3.238 -15.016 -20.562 1 81.44 74 PHE B O 1
ATOM 3741 N N . GLY B 1 75 ? 4.059 -15.227 -18.562 1 79.25 75 GLY B N 1
ATOM 3742 C CA . GLY B 1 75 ? 2.75 -15.219 -17.938 1 79.25 75 GLY B CA 1
ATOM 3743 C C . GLY B 1 75 ? 1.956 -13.961 -18.219 1 79.25 75 GLY B C 1
ATOM 3744 O O . GLY B 1 75 ? 0.77 -14.023 -18.547 1 79.25 75 GLY B O 1
ATOM 3745 N N . SER B 1 76 ? 2.617 -12.906 -18.141 1 75.56 76 SER B N 1
ATOM 3746 C CA . SER B 1 76 ? 1.942 -11.641 -18.391 1 75.56 76 SER B CA 1
ATOM 3747 C C . SER B 1 76 ? 1.5 -11.523 -19.844 1 75.56 76 SER B C 1
ATOM 3749 O O . SER B 1 76 ? 0.568 -10.781 -20.156 1 75.56 76 SER B O 1
ATOM 3751 N N . ALA B 1 77 ? 2.127 -12.328 -20.625 1 72.19 77 ALA B N 1
ATOM 3752 C CA . ALA B 1 77 ? 1.834 -12.266 -22.047 1 72.19 77 ALA B CA 1
ATOM 3753 C C . ALA B 1 77 ? 0.64 -13.148 -22.406 1 72.19 77 ALA B C 1
ATOM 3755 O O . ALA B 1 77 ? -0.083 -12.875 -23.359 1 72.19 77 ALA B O 1
ATOM 3756 N N . VAL B 1 78 ? 0.464 -14.125 -21.578 1 79.81 78 VAL B N 1
ATOM 3757 C CA . VAL B 1 78 ? -0.492 -15.125 -22.047 1 79.81 78 VAL B CA 1
ATOM 3758 C C . VAL B 1 78 ? -1.673 -15.203 -21.078 1 79.81 78 VAL B C 1
ATOM 3760 O O . VAL B 1 78 ? -2.758 -15.656 -21.453 1 79.81 78 VAL B O 1
ATOM 3763 N N . VAL B 1 79 ? -1.4 -14.875 -19.875 1 82.19 79 VAL B N 1
ATOM 3764 C CA . VAL B 1 79 ? -2.484 -14.805 -18.891 1 82.19 79 VAL B CA 1
ATOM 3765 C C . VAL B 1 79 ? -2.996 -13.367 -18.797 1 82.19 79 VAL B C 1
ATOM 3767 O O . VAL B 1 79 ? -2.328 -12.508 -18.219 1 82.19 79 VAL B O 1
ATOM 3770 N N . TYR B 1 80 ? -4.113 -13.164 -19.219 1 78.69 80 TYR B N 1
ATOM 3771 C CA . TYR B 1 80 ? -4.629 -11.812 -19.438 1 78.69 80 TYR B CA 1
ATOM 3772 C C . TYR B 1 80 ? -5.012 -11.164 -18.109 1 78.69 80 TYR B C 1
ATOM 3774 O O . TYR B 1 80 ? -4.781 -9.969 -17.906 1 78.69 80 TYR B O 1
ATOM 3782 N N . ASN B 1 81 ? -5.48 -11.945 -17.266 1 86.06 81 ASN B N 1
ATOM 3783 C CA . ASN B 1 81 ? -5.938 -11.43 -15.984 1 86.06 81 ASN B CA 1
ATOM 3784 C C . ASN B 1 81 ? -4.816 -11.43 -14.945 1 86.06 81 ASN B C 1
ATOM 3786 O O . ASN B 1 81 ? -4.355 -12.484 -14.523 1 86.06 81 ASN B O 1
ATOM 3790 N N . ARG B 1 82 ? -4.434 -10.297 -14.531 1 87.81 82 ARG B N 1
ATOM 3791 C CA . ARG B 1 82 ? -3.346 -10.156 -13.57 1 87.81 82 ARG B CA 1
ATOM 3792 C C . ARG B 1 82 ? -3.682 -10.859 -12.258 1 87.81 82 ARG B C 1
ATOM 3794 O O . ARG B 1 82 ? -2.805 -11.438 -11.617 1 87.81 82 ARG B O 1
ATOM 3801 N N . ALA B 1 83 ? -4.902 -10.812 -11.852 1 92.19 83 ALA B N 1
ATOM 3802 C CA . ALA B 1 83 ? -5.328 -11.477 -10.625 1 92.19 83 ALA B CA 1
ATOM 3803 C C . ALA B 1 83 ? -5.062 -12.977 -10.695 1 92.19 83 ALA B C 1
ATOM 3805 O O . ALA B 1 83 ? -4.648 -13.586 -9.703 1 92.19 83 ALA B O 1
ATOM 3806 N N . ASP B 1 84 ? -5.266 -13.531 -11.836 1 95.56 84 ASP B N 1
ATOM 3807 C CA . ASP B 1 84 ? -4.988 -14.945 -12.039 1 95.56 84 ASP B CA 1
ATOM 3808 C C . ASP B 1 84 ? -3.498 -15.242 -11.891 1 95.56 84 ASP B C 1
ATOM 3810 O O . ASP B 1 84 ? -3.115 -16.203 -11.227 1 95.56 84 ASP B O 1
ATOM 3814 N N . LEU B 1 85 ? -2.768 -14.43 -12.555 1 93.44 85 LEU B N 1
ATOM 3815 C CA . LEU B 1 85 ? -1.325 -14.641 -12.508 1 93.44 85 LEU B CA 1
ATOM 3816 C C . LEU B 1 85 ? -0.803 -14.547 -11.078 1 93.44 85 LEU B C 1
ATOM 3818 O O . LEU B 1 85 ? 0.009 -15.375 -10.656 1 93.44 85 LEU B O 1
ATOM 3822 N N . ASP B 1 86 ? -1.248 -13.586 -10.352 1 93.56 86 ASP B N 1
ATOM 3823 C CA . ASP B 1 86 ? -0.844 -13.422 -8.953 1 93.56 86 ASP B CA 1
ATOM 3824 C C . ASP B 1 86 ? -1.191 -14.656 -8.133 1 93.56 86 ASP B C 1
ATOM 3826 O O . ASP B 1 86 ? -0.354 -15.172 -7.383 1 93.56 86 ASP B O 1
ATOM 3830 N N . GLN B 1 87 ? -2.371 -15.07 -8.305 1 95.69 87 GLN B N 1
ATOM 3831 C CA . GLN B 1 87 ? -2.822 -16.219 -7.527 1 95.69 87 GLN B CA 1
ATOM 3832 C C . GLN B 1 87 ? -2.115 -17.5 -7.973 1 95.69 87 GLN B C 1
ATOM 3834 O O . GLN B 1 87 ? -1.812 -18.359 -7.148 1 95.69 87 GLN B O 1
ATOM 3839 N N . LEU B 1 88 ? -1.937 -17.625 -9.227 1 96.5 88 LEU B N 1
ATOM 3840 C CA . LEU B 1 88 ? -1.2 -18.781 -9.734 1 96.5 88 LEU B CA 1
ATOM 3841 C C . LEU B 1 88 ? 0.166 -18.875 -9.062 1 96.5 88 LEU B C 1
ATOM 3843 O O . LEU B 1 88 ? 0.544 -19.953 -8.586 1 96.5 88 LEU B O 1
ATOM 3847 N N . GLU B 1 89 ? 0.838 -17.828 -8.977 1 95.62 89 GLU B N 1
ATOM 3848 C CA . GLU B 1 89 ? 2.193 -17.828 -8.438 1 95.62 89 GLU B CA 1
ATOM 3849 C C . GLU B 1 89 ? 2.18 -18.047 -6.926 1 95.62 89 GLU B C 1
ATOM 3851 O O . GLU B 1 89 ? 2.877 -18.922 -6.41 1 95.62 89 GLU B O 1
ATOM 3856 N N . LEU B 1 90 ? 1.394 -17.281 -6.238 1 95.5 90 LEU B N 1
ATOM 3857 C CA . LEU B 1 90 ? 1.354 -17.391 -4.781 1 95.5 90 LEU B CA 1
ATOM 3858 C C . LEU B 1 90 ? 0.713 -18.719 -4.355 1 95.5 90 LEU B C 1
ATOM 3860 O O . LEU B 1 90 ? 1.191 -19.359 -3.426 1 95.5 90 LEU B O 1
ATOM 3864 N N . GLY B 1 91 ? -0.361 -19 -5.051 1 96.81 91 GLY B N 1
ATOM 3865 C CA . GLY B 1 91 ? -1.046 -20.234 -4.711 1 96.81 91 GLY B CA 1
ATOM 3866 C C . GLY B 1 91 ? -0.191 -21.469 -4.934 1 96.81 91 GLY B C 1
ATOM 3867 O O . GLY B 1 91 ? -0.285 -22.438 -4.176 1 96.81 91 GLY B O 1
ATOM 3868 N N . LEU B 1 92 ? 0.596 -21.453 -5.957 1 98.12 92 LEU B N 1
ATOM 3869 C CA . LEU B 1 92 ? 1.453 -22.594 -6.242 1 98.12 92 LEU B CA 1
ATOM 3870 C C . LEU B 1 92 ? 2.461 -22.812 -5.121 1 98.12 92 LEU B C 1
ATOM 3872 O O . LEU B 1 92 ? 2.805 -23.953 -4.805 1 98.12 92 LEU B O 1
ATOM 3876 N N . THR B 1 93 ? 2.934 -21.75 -4.5 1 97.5 93 THR B N 1
ATOM 3877 C CA . THR B 1 93 ? 3.838 -21.875 -3.363 1 97.5 93 THR B CA 1
ATOM 3878 C C . THR B 1 93 ? 3.115 -22.469 -2.16 1 97.5 93 THR B C 1
ATOM 3880 O O . THR B 1 93 ? 3.709 -23.219 -1.385 1 97.5 93 THR B O 1
ATOM 3883 N N . GLU B 1 94 ? 1.846 -22.141 -1.978 1 96 94 GLU B N 1
ATOM 3884 C CA . GLU B 1 94 ? 1.064 -22.734 -0.891 1 96 94 GLU B CA 1
ATOM 3885 C C . GLU B 1 94 ? 0.889 -24.234 -1.082 1 96 94 GLU B C 1
ATOM 3887 O O . GLU B 1 94 ? 0.982 -25 -0.123 1 96 94 GLU B O 1
ATOM 3892 N N . ILE B 1 95 ? 0.609 -24.578 -2.309 1 97.62 95 ILE B N 1
ATOM 3893 C CA . ILE B 1 95 ? 0.498 -26 -2.621 1 97.62 95 ILE B CA 1
ATOM 3894 C C . ILE B 1 95 ? 1.831 -26.703 -2.354 1 97.62 95 ILE B C 1
ATOM 3896 O O . ILE B 1 95 ? 1.864 -27.812 -1.808 1 97.62 95 ILE B O 1
ATOM 3900 N N . ALA B 1 96 ? 2.912 -26.078 -2.703 1 98.31 96 ALA B N 1
ATOM 3901 C CA . ALA B 1 96 ? 4.25 -26.625 -2.486 1 98.31 96 ALA B CA 1
ATOM 3902 C C . ALA B 1 96 ? 4.5 -26.891 -1.006 1 98.31 96 ALA B C 1
ATOM 3904 O O . ALA B 1 96 ? 5.148 -27.875 -0.651 1 98.31 96 ALA B O 1
ATOM 3905 N N . LYS B 1 97 ? 4.008 -26.078 -0.125 1 96.94 97 LYS B N 1
ATOM 3906 C CA . LYS B 1 97 ? 4.242 -26.188 1.312 1 96.94 97 LYS B CA 1
ATOM 3907 C C . LYS B 1 97 ? 3.703 -27.5 1.858 1 96.94 97 LYS B C 1
ATOM 3909 O O . LYS B 1 97 ? 4.16 -27.984 2.898 1 96.94 97 LYS B O 1
ATOM 3914 N N . GLU B 1 98 ? 2.746 -28.016 1.195 1 96.06 98 GLU B N 1
ATOM 3915 C CA . GLU B 1 98 ? 2.186 -29.297 1.626 1 96.06 98 GLU B CA 1
ATOM 3916 C C . GLU B 1 98 ? 3.156 -30.453 1.359 1 96.06 98 GLU B C 1
ATOM 3918 O O . GLU B 1 98 ? 3.004 -31.531 1.916 1 96.06 98 GLU B O 1
ATOM 3923 N N . HIS B 1 99 ? 4.133 -30.234 0.534 1 97.12 99 HIS B N 1
ATOM 3924 C CA . HIS B 1 99 ? 5.051 -31.281 0.112 1 97.12 99 HIS B CA 1
ATOM 3925 C C . HIS B 1 99 ? 6.488 -30.953 0.495 1 97.12 99 HIS B C 1
ATOM 3927 O O . HIS B 1 99 ? 7.316 -31.844 0.68 1 97.12 99 HIS B O 1
ATOM 3933 N N . PHE B 1 100 ? 6.75 -29.672 0.561 1 98.06 100 PHE B N 1
ATOM 3934 C CA . PHE B 1 100 ? 8.094 -29.156 0.809 1 98.06 100 PHE B CA 1
ATOM 3935 C C . PHE B 1 100 ? 8.086 -28.141 1.932 1 98.06 100 PHE B C 1
ATOM 3937 O O . PHE B 1 100 ? 7.629 -27 1.741 1 98.06 100 PHE B O 1
ATOM 3944 N N . ASP B 1 101 ? 8.688 -28.438 3.021 1 96.81 101 ASP B N 1
ATOM 3945 C CA . ASP B 1 101 ? 8.68 -27.594 4.207 1 96.81 101 ASP B CA 1
ATOM 3946 C C . ASP B 1 101 ? 9.555 -26.344 4.004 1 96.81 101 ASP B C 1
ATOM 3948 O O . ASP B 1 101 ? 10.75 -26.469 3.734 1 96.81 101 ASP B O 1
ATOM 3952 N N . PRO B 1 102 ? 8.969 -25.156 4.184 1 95.5 102 PRO B N 1
ATOM 3953 C CA . PRO B 1 102 ? 9.75 -23.938 3.971 1 95.5 102 PRO B CA 1
ATOM 3954 C C . PRO B 1 102 ? 10.93 -23.812 4.926 1 95.5 102 PRO B C 1
ATOM 3956 O O . PRO B 1 102 ? 11.828 -22.984 4.711 1 95.5 102 PRO B O 1
ATOM 3959 N N . GLU B 1 103 ? 11.047 -24.562 5.973 1 93.81 103 GLU B N 1
ATOM 3960 C CA . GLU B 1 103 ? 12.156 -24.516 6.922 1 93.81 103 GLU B CA 1
ATOM 3961 C C . GLU B 1 103 ? 13.383 -25.234 6.363 1 93.81 103 GLU B C 1
ATOM 3963 O O . GLU B 1 103 ? 14.516 -24.953 6.77 1 93.81 103 GLU B O 1
ATOM 3968 N N . THR B 1 104 ? 13.102 -26.188 5.477 1 95.12 104 THR B N 1
ATOM 3969 C CA . THR B 1 104 ? 14.219 -27.016 5.016 1 95.12 104 THR B CA 1
ATOM 3970 C C . THR B 1 104 ? 14.391 -26.891 3.504 1 95.12 104 THR B C 1
ATOM 3972 O O . THR B 1 104 ? 15.422 -27.297 2.959 1 95.12 104 THR B O 1
ATOM 3975 N N . TYR B 1 105 ? 13.344 -26.406 2.846 1 97.12 105 TYR B N 1
ATOM 3976 C CA . TYR B 1 105 ? 13.43 -26.219 1.399 1 97.12 105 TYR B CA 1
ATOM 3977 C C . TYR B 1 105 ? 13.547 -24.75 1.035 1 97.12 105 TYR B C 1
ATOM 3979 O O . TYR B 1 105 ? 13 -23.891 1.729 1 97.12 105 TYR B O 1
ATOM 3987 N N . PHE B 1 106 ? 14.219 -24.5 -0.043 1 97.44 106 PHE B N 1
ATOM 3988 C CA . PHE B 1 106 ? 14.461 -23.156 -0.557 1 97.44 106 PHE B CA 1
ATOM 3989 C C . PHE B 1 106 ? 13.883 -23 -1.96 1 97.44 106 PHE B C 1
ATOM 3991 O O . PHE B 1 106 ? 13.875 -23.953 -2.742 1 97.44 106 PHE B O 1
ATOM 3998 N N . PHE B 1 107 ? 13.469 -21.844 -2.221 1 97.69 107 PHE B N 1
ATOM 3999 C CA . PHE B 1 107 ? 12.727 -21.594 -3.447 1 97.69 107 PHE B CA 1
ATOM 4000 C C . PHE B 1 107 ? 13.648 -21.109 -4.559 1 97.69 107 PHE B C 1
ATOM 4002 O O . PHE B 1 107 ? 14.562 -20.312 -4.312 1 97.69 107 PHE B O 1
ATOM 4009 N N . ARG B 1 108 ? 13.352 -21.516 -5.746 1 97.38 108 ARG B N 1
ATOM 4010 C CA . ARG B 1 108 ? 13.938 -21 -6.98 1 97.38 108 ARG B CA 1
ATOM 4011 C C . ARG B 1 108 ? 12.93 -21.047 -8.125 1 97.38 108 ARG B C 1
ATOM 4013 O O . ARG B 1 108 ? 12.203 -22.031 -8.281 1 97.38 108 ARG B O 1
ATOM 4020 N N . GLU B 1 109 ? 12.945 -20 -8.914 1 95.88 109 GLU B N 1
ATOM 4021 C CA . GLU B 1 109 ? 12.07 -19.984 -10.086 1 95.88 109 GLU B CA 1
ATOM 4022 C C . GLU B 1 109 ? 12.492 -21.031 -11.109 1 95.88 109 GLU B C 1
ATOM 4024 O O . GLU B 1 109 ? 13.617 -21.531 -11.055 1 95.88 109 GLU B O 1
ATOM 4029 N N . GLY B 1 110 ? 11.602 -21.312 -12.023 1 97 110 GLY B N 1
ATOM 4030 C CA . GLY B 1 110 ? 11.789 -22.375 -13.008 1 97 110 GLY B CA 1
ATOM 4031 C C . GLY B 1 110 ? 13.016 -22.172 -13.875 1 97 110 GLY B C 1
ATOM 4032 O O . GLY B 1 110 ? 13.219 -21.078 -14.414 1 97 110 GLY B O 1
ATOM 4033 N N . GLN B 1 111 ? 13.812 -23.234 -13.977 1 96 111 GLN B N 1
ATOM 4034 C CA . GLN B 1 111 ? 15.047 -23.156 -14.75 1 96 111 GLN B CA 1
ATOM 4035 C C . GLN B 1 111 ? 15.07 -24.203 -15.852 1 96 111 GLN B C 1
ATOM 4037 O O . GLN B 1 111 ? 15.906 -24.141 -16.75 1 96 111 GLN B O 1
ATOM 4042 N N . PHE B 1 112 ? 14.117 -25.078 -15.867 1 96.88 112 PHE B N 1
ATOM 4043 C CA . PHE B 1 112 ? 14.289 -26.297 -16.672 1 96.88 112 PHE B CA 1
ATOM 4044 C C . PHE B 1 112 ? 13.398 -26.266 -17.906 1 96.88 112 PHE B C 1
ATOM 4046 O O . PHE B 1 112 ? 13.734 -26.859 -18.922 1 96.88 112 PHE B O 1
ATOM 4053 N N . ILE B 1 113 ? 12.234 -25.688 -17.781 1 97.19 113 ILE B N 1
ATOM 4054 C CA . ILE B 1 113 ? 11.414 -25.453 -18.969 1 97.19 113 ILE B CA 1
ATOM 4055 C C . ILE B 1 113 ? 11.82 -24.125 -19.625 1 97.19 113 ILE B C 1
ATOM 4057 O O . ILE B 1 113 ? 11.555 -23.062 -19.078 1 97.19 113 ILE B O 1
ATOM 4061 N N . LEU B 1 114 ? 12.375 -24.203 -20.781 1 95.88 114 LEU B N 1
ATOM 4062 C CA . LEU B 1 114 ? 12.883 -23 -21.453 1 95.88 114 LEU B CA 1
ATOM 4063 C C . LEU B 1 114 ? 11.773 -22.297 -22.219 1 95.88 114 LEU B C 1
ATOM 4065 O O . LEU B 1 114 ? 10.719 -22.875 -22.484 1 95.88 114 LEU B O 1
ATOM 4069 N N . ARG B 1 115 ? 11.984 -21.078 -22.562 1 94.81 115 ARG B N 1
ATOM 4070 C CA . ARG B 1 115 ? 10.977 -20.219 -23.172 1 94.81 115 ARG B CA 1
ATOM 4071 C C . ARG B 1 115 ? 10.461 -20.812 -24.469 1 94.81 115 ARG B C 1
ATOM 4073 O O . ARG B 1 115 ? 9.242 -20.922 -24.672 1 94.81 115 ARG B O 1
ATOM 4080 N N . ASP B 1 116 ? 11.391 -21.203 -25.391 1 95.5 116 ASP B N 1
ATOM 4081 C CA . ASP B 1 116 ? 11 -21.766 -26.688 1 95.5 116 ASP B CA 1
ATOM 4082 C C . ASP B 1 116 ? 10.227 -23.062 -26.5 1 95.5 116 ASP B C 1
ATOM 4084 O O . ASP B 1 116 ? 9.258 -23.328 -27.219 1 95.5 116 ASP B O 1
ATOM 4088 N N . GLU B 1 117 ? 10.711 -23.828 -25.578 1 96.31 117 GLU B N 1
ATOM 4089 C CA . GLU B 1 117 ? 10.031 -25.078 -25.25 1 96.31 117 GLU B CA 1
ATOM 4090 C C . GLU B 1 117 ? 8.617 -24.812 -24.734 1 96.31 117 GLU B C 1
ATOM 4092 O O . GLU B 1 117 ? 7.664 -25.484 -25.156 1 96.31 117 GLU B O 1
ATOM 4097 N N . LEU B 1 118 ? 8.477 -23.875 -23.859 1 97.12 118 LEU B N 1
ATOM 4098 C CA . LEU B 1 118 ? 7.176 -23.5 -23.312 1 97.12 118 LEU B CA 1
ATOM 4099 C C . LEU B 1 118 ? 6.23 -23.047 -24.422 1 97.12 118 LEU B C 1
ATOM 4101 O O . LEU B 1 118 ? 5.066 -23.469 -24.453 1 97.12 118 LEU B O 1
ATOM 4105 N N . ASN B 1 119 ? 6.738 -22.203 -25.25 1 95.81 119 ASN B N 1
ATOM 4106 C CA . ASN B 1 119 ? 5.93 -21.734 -26.375 1 95.81 119 ASN B CA 1
ATOM 4107 C C . ASN B 1 119 ? 5.414 -22.891 -27.219 1 95.81 119 ASN B C 1
ATOM 4109 O O . ASN B 1 119 ? 4.234 -22.938 -27.578 1 95.81 119 ASN B O 1
ATOM 4113 N N . SER B 1 120 ? 6.309 -23.781 -27.516 1 97.12 120 SER B N 1
ATOM 4114 C CA . SER B 1 120 ? 5.926 -24.953 -28.297 1 97.12 120 SER B CA 1
ATOM 4115 C C . SER B 1 120 ? 4.875 -25.781 -27.562 1 97.12 120 SER B C 1
ATOM 4117 O O . SER B 1 120 ? 3.896 -26.219 -28.172 1 97.12 120 SER B O 1
ATOM 4119 N N . TRP B 1 121 ? 5.074 -26 -26.266 1 98 121 TRP B N 1
ATOM 4120 C CA . TRP B 1 121 ? 4.156 -26.797 -25.453 1 98 121 TRP B CA 1
ATOM 4121 C C . TRP B 1 121 ? 2.768 -26.172 -25.422 1 98 121 TRP B C 1
ATOM 4123 O O . TRP B 1 121 ? 1.758 -26.875 -25.453 1 98 121 TRP B O 1
ATOM 4133 N N . LEU B 1 122 ? 2.654 -24.828 -25.438 1 97.31 122 LEU B N 1
ATOM 4134 C CA . LEU B 1 122 ? 1.387 -24.141 -25.25 1 97.31 122 LEU B CA 1
ATOM 4135 C C . LEU B 1 122 ? 0.582 -24.094 -26.531 1 97.31 122 LEU B C 1
ATOM 4137 O O . LEU B 1 122 ? -0.62 -23.812 -26.516 1 97.31 122 LEU B O 1
ATOM 4141 N N . MET B 1 123 ? 1.212 -24.375 -27.641 1 96.62 123 MET B N 1
ATOM 4142 C CA . MET B 1 123 ? 0.544 -24.359 -28.938 1 96.62 123 MET B CA 1
ATOM 4143 C C . MET B 1 123 ? -0.194 -25.672 -29.188 1 96.62 123 MET B C 1
ATOM 4145 O O . MET B 1 123 ? -0.128 -26.594 -28.375 1 96.62 123 MET B O 1
ATOM 4149 N N . ARG B 1 124 ? -0.926 -25.656 -30.25 1 97.56 124 ARG B N 1
ATOM 4150 C CA . ARG B 1 124 ? -1.617 -26.875 -30.672 1 97.56 124 ARG B CA 1
ATOM 4151 C C . ARG B 1 124 ? -0.633 -27.906 -31.219 1 97.56 124 ARG B C 1
ATOM 4153 O O . ARG B 1 124 ? 0.361 -27.547 -31.859 1 97.56 124 ARG B O 1
ATOM 4160 N N . GLU B 1 125 ? -0.997 -29.094 -30.891 1 97.5 125 GLU B N 1
ATOM 4161 C CA . GLU B 1 125 ? -0.29 -30.172 -31.562 1 97.5 125 GLU B CA 1
ATOM 4162 C C . GLU B 1 125 ? -0.562 -30.156 -33.062 1 97.5 125 GLU B C 1
ATOM 4164 O O . GLU B 1 125 ? -1.706 -30 -33.5 1 97.5 125 GLU B O 1
ATOM 4169 N N . SER B 1 126 ? 0.468 -30.281 -33.812 1 96.19 126 SER B N 1
ATOM 4170 C CA . SER B 1 126 ? 0.402 -30.344 -35.281 1 96.19 126 SER B CA 1
ATOM 4171 C C . SER B 1 126 ? 1.629 -31.047 -35.844 1 96.19 126 SER B C 1
ATOM 4173 O O . SER B 1 126 ? 2.543 -31.422 -35.125 1 96.19 126 SER B O 1
ATOM 4175 N N . ASP B 1 127 ? 1.587 -31.234 -37.156 1 96 127 ASP B N 1
ATOM 4176 C CA . ASP B 1 127 ? 2.746 -31.812 -37.812 1 96 127 ASP B CA 1
ATOM 4177 C C . ASP B 1 127 ? 3.986 -30.953 -37.656 1 96 127 ASP B C 1
ATOM 4179 O O . ASP B 1 127 ? 5.094 -31.453 -37.469 1 96 127 ASP B O 1
ATOM 4183 N N . ASP B 1 128 ? 3.758 -29.734 -37.656 1 96.06 128 ASP B N 1
ATOM 4184 C CA . ASP B 1 128 ? 4.859 -28.781 -37.531 1 96.06 128 ASP B CA 1
ATOM 4185 C C . ASP B 1 128 ? 5.234 -28.562 -36.062 1 96.06 128 ASP B C 1
ATOM 4187 O O . ASP B 1 128 ? 6.305 -28.016 -35.781 1 96.06 128 ASP B O 1
ATOM 4191 N N . ASN B 1 129 ? 4.422 -28.984 -35.156 1 97.69 129 ASN B N 1
ATOM 4192 C CA . ASN B 1 129 ? 4.668 -28.859 -33.75 1 97.69 129 ASN B CA 1
ATOM 4193 C C . ASN B 1 129 ? 4.176 -30.078 -32.969 1 97.69 129 ASN B C 1
ATOM 4195 O O . ASN B 1 129 ? 3.197 -30 -32.219 1 97.69 129 ASN B O 1
ATOM 4199 N N . PRO B 1 130 ? 4.867 -31.141 -33.062 1 96.94 130 PRO B N 1
ATOM 4200 C CA . PRO B 1 130 ? 4.426 -32.375 -32.438 1 96.94 130 PRO B CA 1
ATOM 4201 C C . PRO B 1 130 ? 4.445 -32.281 -30.906 1 96.94 130 PRO B C 1
ATOM 4203 O O . PRO B 1 130 ? 3.875 -33.156 -30.219 1 96.94 130 PRO B O 1
ATOM 4206 N N . ASN B 1 131 ? 5.047 -31.25 -30.359 1 97.31 131 ASN B N 1
ATOM 4207 C CA . ASN B 1 131 ? 5.188 -31.141 -28.922 1 97.31 131 ASN B CA 1
ATOM 4208 C C . ASN B 1 131 ? 4.059 -30.312 -28.312 1 97.31 131 ASN B C 1
ATOM 4210 O O . ASN B 1 131 ? 4.031 -30.094 -27.094 1 97.31 131 ASN B O 1
ATOM 4214 N N . GLY B 1 132 ? 3.135 -29.875 -29.156 1 98.5 132 GLY B N 1
ATOM 4215 C CA . GLY B 1 132 ? 2.016 -29.109 -28.625 1 98.5 132 GLY B CA 1
ATOM 4216 C C . GLY B 1 132 ? 1.171 -29.891 -27.641 1 98.5 132 GLY B C 1
ATOM 4217 O O . GLY B 1 132 ? 0.905 -31.078 -27.844 1 98.5 132 GLY B O 1
ATOM 4218 N N . LEU B 1 133 ? 0.766 -29.203 -26.547 1 98.62 133 LEU B N 1
ATOM 4219 C CA . LEU B 1 133 ? 0.001 -29.875 -25.5 1 98.62 133 LEU B CA 1
ATOM 4220 C C . LEU B 1 133 ? -1.49 -29.594 -25.656 1 98.62 133 LEU B C 1
ATOM 4222 O O . LEU B 1 133 ? -2.32 -30.281 -25.047 1 98.62 133 LEU B O 1
ATOM 4226 N N . ASN B 1 134 ? -1.808 -28.562 -26.391 1 98.38 134 ASN B N 1
ATOM 4227 C CA . ASN B 1 134 ? -3.205 -28.344 -26.75 1 98.38 134 ASN B CA 1
ATOM 4228 C C . ASN B 1 134 ? -3.615 -29.188 -27.969 1 98.38 134 ASN B C 1
ATOM 4230 O O . ASN B 1 134 ? -2.793 -29.469 -28.844 1 98.38 134 ASN B O 1
ATOM 4234 N N . PRO B 1 135 ? -4.855 -29.609 -28.016 1 97.88 135 PRO B N 1
ATOM 4235 C CA . PRO B 1 135 ? -5.277 -30.469 -29.125 1 97.88 135 PRO B CA 1
ATOM 4236 C C . PRO B 1 135 ? -5.25 -29.766 -30.469 1 97.88 135 PRO B C 1
ATOM 4238 O O . PRO B 1 135 ? -5.371 -28.547 -30.531 1 97.88 135 PRO B O 1
ATOM 4241 N N . PRO B 1 136 ? -5.16 -30.578 -31.531 1 97.5 136 PRO B N 1
ATOM 4242 C CA . PRO B 1 136 ? -5.34 -30 -32.875 1 97.5 136 PRO B CA 1
ATOM 4243 C C . PRO B 1 136 ? -6.738 -29.406 -33.062 1 97.5 136 PRO B C 1
ATOM 4245 O O . PRO B 1 136 ? -7.629 -29.641 -32.25 1 97.5 136 PRO B O 1
ATOM 4248 N N . LEU B 1 137 ? -6.793 -28.656 -34.156 1 96.25 137 LEU B N 1
ATOM 4249 C CA . LEU B 1 137 ? -8.109 -28.141 -34.5 1 96.25 137 LEU B CA 1
ATOM 4250 C C . LEU B 1 137 ? -9.117 -29.266 -34.656 1 96.25 137 LEU B C 1
ATOM 4252 O O . LEU B 1 137 ? -8.773 -30.344 -35.156 1 96.25 137 LEU B O 1
ATOM 4256 N N . GLY B 1 138 ? -10.289 -28.969 -34.188 1 96.44 138 GLY B N 1
ATOM 4257 C CA . GLY B 1 138 ? -11.328 -29.984 -34.25 1 96.44 138 GLY B CA 1
ATOM 4258 C C . GLY B 1 138 ? -12.055 -30.047 -35.562 1 96.44 138 GLY B C 1
ATOM 4259 O O . GLY B 1 138 ? -11.484 -29.703 -36.594 1 96.44 138 GLY B O 1
ATOM 4260 N N . LYS B 1 139 ? -13.297 -30.562 -35.5 1 96.81 139 LYS B N 1
ATOM 4261 C CA . LYS B 1 139 ? -14.148 -30.703 -36.688 1 96.81 139 LYS B CA 1
ATOM 4262 C C . LYS B 1 139 ? -14.953 -29.422 -36.938 1 96.81 139 LYS B C 1
ATOM 4264 O O . LYS B 1 139 ? -15.227 -28.672 -36 1 96.81 139 LYS B O 1
ATOM 4269 N N . GLY B 1 140 ? -15.289 -29.203 -38.188 1 95.25 140 GLY B N 1
ATOM 4270 C CA . GLY B 1 140 ? -16.125 -28.078 -38.562 1 95.25 140 GLY B CA 1
ATOM 4271 C C . GLY B 1 140 ? -15.914 -27.609 -39.969 1 95.25 140 GLY B C 1
ATOM 4272 O O . GLY B 1 140 ? -14.922 -27.969 -40.625 1 95.25 140 GLY B O 1
ATOM 4273 N N . ASP B 1 141 ? -16.922 -26.703 -40.438 1 94.25 141 ASP B N 1
ATOM 4274 C CA . ASP B 1 141 ? -16.922 -26.25 -41.812 1 94.25 141 ASP B CA 1
ATOM 4275 C C . ASP B 1 141 ? -16.078 -24.984 -41.969 1 94.25 141 ASP B C 1
ATOM 4277 O O . ASP B 1 141 ? -15.719 -24.609 -43.094 1 94.25 141 ASP B O 1
ATOM 4281 N N . ASN B 1 142 ? -15.875 -24.375 -40.906 1 93 142 ASN B N 1
ATOM 4282 C CA . ASN B 1 142 ? -15.055 -23.172 -40.938 1 93 142 ASN B CA 1
ATOM 4283 C C . ASN B 1 142 ? -14.148 -23.109 -39.688 1 93 142 ASN B C 1
ATOM 4285 O O . ASN B 1 142 ? -14.242 -23.938 -38.812 1 93 142 ASN B O 1
ATOM 4289 N N . MET B 1 143 ? -13.297 -22.172 -39.719 1 94.06 143 MET B N 1
ATOM 4290 C CA . MET B 1 143 ? -12.273 -22.062 -38.688 1 94.06 143 MET B CA 1
ATOM 4291 C C . MET B 1 143 ? -12.898 -21.844 -37.312 1 94.06 143 MET B C 1
ATOM 4293 O O . MET B 1 143 ? -12.414 -22.375 -36.312 1 94.06 143 MET B O 1
ATOM 4297 N N . ARG B 1 144 ? -13.914 -21.031 -37.25 1 95.44 144 ARG B N 1
ATOM 4298 C CA . ARG B 1 144 ? -14.586 -20.781 -35.969 1 95.44 144 ARG B CA 1
ATOM 4299 C C . ARG B 1 144 ? -15.078 -22.094 -35.344 1 95.44 144 ARG B C 1
ATOM 4301 O O . ARG B 1 144 ? -14.82 -22.359 -34.188 1 95.44 144 ARG B O 1
ATOM 4308 N N . GLU B 1 145 ? -15.758 -22.875 -36.156 1 96.12 145 GLU B N 1
ATOM 4309 C CA . GLU B 1 145 ? -16.312 -24.141 -35.688 1 96.12 145 GLU B CA 1
ATOM 4310 C C . GLU B 1 145 ? -15.219 -25.094 -35.25 1 96.12 145 GLU B C 1
ATOM 4312 O O . GLU B 1 145 ? -15.367 -25.812 -34.25 1 96.12 145 GLU B O 1
ATOM 4317 N N . ARG B 1 146 ? -14.125 -25.109 -35.969 1 96.62 146 ARG B N 1
ATOM 4318 C CA . ARG B 1 146 ? -13.023 -26 -35.625 1 96.62 146 ARG B CA 1
ATOM 4319 C C . ARG B 1 146 ? -12.352 -25.609 -34.312 1 96.62 146 ARG B C 1
ATOM 4321 O O . ARG B 1 146 ? -11.977 -26.469 -33.531 1 96.62 146 ARG B O 1
ATOM 4328 N N . GLU B 1 147 ? -12.219 -24.344 -34.125 1 96.25 147 GLU B N 1
ATOM 4329 C CA . GLU B 1 147 ? -11.68 -23.828 -32.844 1 96.25 147 GLU B CA 1
ATOM 4330 C C . GLU B 1 147 ? -12.602 -24.141 -31.688 1 96.25 147 GLU B C 1
ATOM 4332 O O . GLU B 1 147 ? -12.141 -24.531 -30.609 1 96.25 147 GLU B O 1
ATOM 4337 N N . GLU B 1 148 ? -13.867 -24 -31.906 1 96.81 148 GLU B N 1
ATOM 4338 C CA . GLU B 1 148 ? -14.859 -24.219 -30.859 1 96.81 148 GLU B CA 1
ATOM 4339 C C . GLU B 1 148 ? -14.961 -25.703 -30.5 1 96.81 148 GLU B C 1
ATOM 4341 O O . GLU B 1 148 ? -15.234 -26.047 -29.344 1 96.81 148 GLU B O 1
ATOM 4346 N N . ASP B 1 149 ? -14.766 -26.531 -31.5 1 96.62 149 ASP B N 1
ATOM 4347 C CA . ASP B 1 149 ? -14.852 -27.969 -31.297 1 96.62 149 ASP B CA 1
ATOM 4348 C C . ASP B 1 149 ? -13.695 -28.484 -30.438 1 96.62 149 ASP B C 1
ATOM 4350 O O . ASP B 1 149 ? -13.859 -29.438 -29.688 1 96.62 149 ASP B O 1
ATOM 4354 N N . GLN B 1 150 ? -12.57 -27.906 -30.625 1 97.31 150 GLN B N 1
ATOM 4355 C CA . GLN B 1 150 ? -11.391 -28.25 -29.844 1 97.31 150 GLN B CA 1
ATOM 4356 C C . GLN B 1 150 ? -10.672 -27 -29.359 1 97.31 150 GLN B C 1
ATOM 4358 O O . GLN B 1 150 ? -9.609 -26.656 -29.891 1 97.31 150 GLN B O 1
ATOM 4363 N N . PRO B 1 151 ? -11.18 -26.438 -28.344 1 97.62 151 PRO B N 1
ATOM 4364 C CA . PRO B 1 151 ? -10.523 -25.234 -27.812 1 97.62 151 PRO B CA 1
ATOM 4365 C C . PRO B 1 151 ? -9.148 -25.531 -27.203 1 97.62 151 PRO B C 1
ATOM 4367 O O . PRO B 1 151 ? -8.836 -26.703 -26.938 1 97.62 151 PRO B O 1
ATOM 4370 N N . ARG B 1 152 ? -8.336 -24.516 -27.078 1 97.06 152 ARG B N 1
ATOM 4371 C CA . ARG B 1 152 ? -7.117 -24.656 -26.281 1 97.06 152 ARG B CA 1
ATOM 4372 C C . ARG B 1 152 ? -7.438 -24.641 -24.797 1 97.06 152 ARG B C 1
ATOM 4374 O O . ARG B 1 152 ? -7.988 -23.656 -24.281 1 97.06 152 ARG B O 1
ATOM 4381 N N . TYR B 1 153 ? -7.027 -25.703 -24.156 1 98 153 TYR B N 1
ATOM 4382 C CA . TYR B 1 153 ? -7.344 -25.844 -22.734 1 98 153 TYR B CA 1
ATOM 4383 C C . TYR B 1 153 ? -6.234 -25.266 -21.875 1 98 153 TYR B C 1
ATOM 4385 O O . TYR B 1 153 ? -6.5 -24.719 -20.797 1 98 153 TYR B O 1
ATOM 4393 N N . LEU B 1 154 ? -5.043 -25.406 -22.297 1 98.12 154 LEU B N 1
ATOM 4394 C CA . LEU B 1 154 ? -3.855 -24.984 -21.562 1 98.12 154 LEU B CA 1
ATOM 4395 C C . LEU B 1 154 ? -3.434 -23.578 -21.969 1 98.12 154 LEU B C 1
ATOM 4397 O O . LEU B 1 154 ? -3.18 -23.312 -23.141 1 98.12 154 LEU B O 1
ATOM 4401 N N . SER B 1 155 ? -3.369 -22.703 -20.984 1 96.44 155 SER B N 1
ATOM 4402 C CA . SER B 1 155 ? -3.02 -21.312 -21.234 1 96.44 155 SER B CA 1
ATOM 4403 C C . SER B 1 155 ? -1.554 -21.047 -20.906 1 96.44 155 SER B C 1
ATOM 4405 O O . SER B 1 155 ? -0.879 -20.297 -21.625 1 96.44 155 SER B O 1
ATOM 4407 N N . HIS B 1 156 ? -1.079 -21.562 -19.828 1 96.62 156 HIS B N 1
ATOM 4408 C CA . HIS B 1 156 ? 0.258 -21.281 -19.328 1 96.62 156 HIS B CA 1
ATOM 4409 C C . HIS B 1 156 ? 0.775 -22.422 -18.453 1 96.62 156 HIS B C 1
ATOM 4411 O O . HIS B 1 156 ? -0.007 -23.25 -17.984 1 96.62 156 HIS B O 1
ATOM 4417 N N . ILE B 1 157 ? 2.082 -22.531 -18.406 1 98.12 157 ILE B N 1
ATOM 4418 C CA . ILE B 1 157 ? 2.746 -23.453 -17.484 1 98.12 157 ILE B CA 1
ATOM 4419 C C . ILE B 1 157 ? 3.75 -22.703 -16.625 1 98.12 157 ILE B C 1
ATOM 4421 O O . ILE B 1 157 ? 4.602 -21.969 -17.141 1 98.12 157 ILE B O 1
ATOM 4425 N N . LEU B 1 158 ? 3.584 -22.844 -15.328 1 97.5 158 LEU B N 1
ATOM 4426 C CA . LEU B 1 158 ? 4.488 -22.234 -14.367 1 97.5 158 LEU B CA 1
ATOM 4427 C C . LEU B 1 158 ? 5.32 -23.281 -13.641 1 97.5 158 LEU B C 1
ATOM 4429 O O . LEU B 1 158 ? 4.773 -24.25 -13.094 1 97.5 158 LEU B O 1
ATOM 4433 N N . GLU B 1 159 ? 6.594 -23.109 -13.672 1 98.5 159 GLU B N 1
ATOM 4434 C CA . GLU B 1 159 ? 7.523 -24.016 -13.008 1 98.5 159 GLU B CA 1
ATOM 4435 C C . GLU B 1 159 ? 8.133 -23.375 -11.766 1 98.5 159 GLU B C 1
ATOM 4437 O O . GLU B 1 159 ? 8.57 -22.219 -11.805 1 98.5 159 GLU B O 1
ATOM 4442 N N . HIS B 1 160 ? 8.07 -24.078 -10.664 1 98.38 160 HIS B N 1
ATOM 4443 C CA . HIS B 1 160 ? 8.789 -23.734 -9.445 1 98.38 160 HIS B CA 1
ATOM 4444 C C . HIS B 1 160 ? 9.734 -24.859 -9.039 1 98.38 160 HIS B C 1
ATOM 4446 O O . HIS B 1 160 ? 9.398 -26.047 -9.156 1 98.38 160 HIS B O 1
ATOM 4452 N N . ASN B 1 161 ? 10.914 -24.453 -8.547 1 98.56 161 ASN B N 1
ATOM 4453 C CA . ASN B 1 161 ? 11.891 -25.422 -8.055 1 98.56 161 ASN B CA 1
ATOM 4454 C C . ASN B 1 161 ? 12.141 -25.25 -6.559 1 98.56 161 ASN B C 1
ATOM 4456 O O . ASN B 1 161 ? 12.219 -24.125 -6.059 1 98.56 161 ASN B O 1
ATOM 4460 N N . TYR B 1 162 ? 12.227 -26.328 -5.91 1 98.5 162 TYR B N 1
ATOM 4461 C CA . TYR B 1 162 ? 12.508 -26.359 -4.477 1 98.5 162 TYR B CA 1
ATOM 4462 C C . TYR B 1 162 ? 13.781 -27.125 -4.176 1 98.5 162 TYR B C 1
ATOM 4464 O O . TYR B 1 162 ? 13.906 -28.297 -4.527 1 98.5 162 TYR B O 1
ATOM 4472 N N . LEU B 1 163 ? 14.68 -26.422 -3.535 1 98.06 163 LEU B N 1
ATOM 4473 C CA . LEU B 1 163 ? 16.016 -26.969 -3.299 1 98.06 163 LEU B CA 1
ATOM 4474 C C . LEU B 1 163 ? 16.203 -27.312 -1.826 1 98.06 163 LEU B C 1
ATOM 4476 O O . LEU B 1 163 ? 15.547 -26.734 -0.958 1 98.06 163 LEU B O 1
ATOM 4480 N N . VAL B 1 164 ? 17.109 -28.25 -1.534 1 96.88 164 VAL B N 1
ATOM 4481 C CA . VAL B 1 164 ? 17.5 -28.641 -0.183 1 96.88 164 VAL B CA 1
ATOM 4482 C C . VAL B 1 164 ? 19.016 -28.453 -0.005 1 96.88 164 VAL B C 1
ATOM 4484 O O . VAL B 1 164 ? 19.781 -28.688 -0.932 1 96.88 164 VAL B O 1
ATOM 4487 N N . GLU B 1 165 ? 19.312 -27.922 1.157 1 93.38 165 GLU B N 1
ATOM 4488 C CA . GLU B 1 165 ? 20.734 -27.75 1.465 1 93.38 165 GLU B CA 1
ATOM 4489 C C . GLU B 1 165 ? 21.359 -29.078 1.869 1 93.38 165 GLU B C 1
ATOM 4491 O O . GLU B 1 165 ? 20.844 -29.797 2.729 1 93.38 165 GLU B O 1
ATOM 4496 N N . ASP B 1 166 ? 22.422 -29.422 1.204 1 90.44 166 ASP B N 1
ATOM 4497 C CA . ASP B 1 166 ? 23.188 -30.625 1.51 1 90.44 166 ASP B CA 1
ATOM 4498 C C . ASP B 1 166 ? 24.688 -30.312 1.545 1 90.44 166 ASP B C 1
ATOM 4500 O O . ASP B 1 166 ? 25.328 -30.203 0.498 1 90.44 166 ASP B O 1
ATOM 4504 N N . ASN B 1 167 ? 25.312 -30.25 2.713 1 88.06 167 ASN B N 1
ATOM 4505 C CA . ASN B 1 167 ? 26.734 -30 2.924 1 88.06 167 ASN B CA 1
ATOM 4506 C C . ASN B 1 167 ? 27.188 -28.719 2.238 1 88.06 167 ASN B C 1
ATOM 4508 O O . ASN B 1 167 ? 28.156 -28.734 1.473 1 88.06 167 ASN B O 1
ATOM 4512 N N . GLY B 1 168 ? 26.391 -27.688 2.359 1 84.38 168 GLY B N 1
ATOM 4513 C CA . GLY B 1 168 ? 26.766 -26.375 1.852 1 84.38 168 GLY B CA 1
ATOM 4514 C C . GLY B 1 168 ? 26.328 -26.156 0.416 1 84.38 168 GLY B C 1
ATOM 4515 O O . GLY B 1 168 ? 26.453 -25.047 -0.103 1 84.38 168 GLY B O 1
ATOM 4516 N N . GLU B 1 169 ? 25.875 -27.234 -0.145 1 90.12 169 GLU B N 1
ATOM 4517 C CA . GLU B 1 169 ? 25.375 -27.109 -1.515 1 90.12 169 GLU B CA 1
ATOM 4518 C C . GLU B 1 169 ? 23.859 -27.172 -1.562 1 90.12 169 GLU B C 1
ATOM 4520 O O . GLU B 1 169 ? 23.234 -27.781 -0.697 1 90.12 169 GLU B O 1
ATOM 4525 N N . TYR B 1 170 ? 23.312 -26.5 -2.537 1 94.19 170 TYR B N 1
ATOM 4526 C CA . TYR B 1 170 ? 21.875 -26.547 -2.736 1 94.19 170 TYR B CA 1
ATOM 4527 C C . TYR B 1 170 ? 21.5 -27.391 -3.943 1 94.19 170 TYR B C 1
ATOM 4529 O O . TYR B 1 170 ? 21.922 -27.109 -5.066 1 94.19 170 TYR B O 1
ATOM 4537 N N . LYS B 1 171 ? 20.828 -28.469 -3.648 1 95 171 LYS B N 1
ATOM 4538 C CA . LYS B 1 171 ? 20.438 -29.422 -4.688 1 95 171 LYS B CA 1
ATOM 4539 C C . LYS B 1 171 ? 18.938 -29.422 -4.906 1 95 171 LYS B C 1
ATOM 4541 O O . LYS B 1 171 ? 18.172 -29.125 -3.986 1 95 171 LYS B O 1
ATOM 4546 N N . LEU B 1 172 ? 18.578 -29.766 -6.121 1 96.88 172 LEU B N 1
ATOM 4547 C CA . LEU B 1 172 ? 17.156 -29.828 -6.441 1 96.88 172 LEU B CA 1
ATOM 4548 C C . LEU B 1 172 ? 16.469 -30.938 -5.641 1 96.88 172 LEU B C 1
ATOM 4550 O O . LEU B 1 172 ? 16.906 -32.094 -5.684 1 96.88 172 LEU B O 1
ATOM 4554 N N . GLY B 1 173 ? 15.422 -30.531 -4.887 1 97.75 173 GLY B N 1
ATOM 4555 C CA . GLY B 1 173 ? 14.695 -31.484 -4.062 1 97.75 173 GLY B CA 1
ATOM 4556 C C . GLY B 1 173 ? 13.297 -31.766 -4.562 1 97.75 173 GLY B C 1
ATOM 4557 O O . GLY B 1 173 ? 12.664 -32.75 -4.152 1 97.75 173 GLY B O 1
ATOM 4558 N N . GLY B 1 174 ? 12.836 -30.922 -5.449 1 98.44 174 GLY B N 1
ATOM 4559 C CA . GLY B 1 174 ? 11.5 -31.109 -6 1 98.44 174 GLY B CA 1
ATOM 4560 C C . GLY B 1 174 ? 11.133 -30.047 -7.023 1 98.44 174 GLY B C 1
ATOM 4561 O O . GLY B 1 174 ? 11.758 -28.984 -7.086 1 98.44 174 GLY B O 1
ATOM 4562 N N . ILE B 1 175 ? 10.156 -30.391 -7.809 1 98.75 175 ILE B N 1
ATOM 4563 C CA . ILE B 1 175 ? 9.617 -29.484 -8.82 1 98.75 175 ILE B CA 1
ATOM 4564 C C . ILE B 1 175 ? 8.102 -29.391 -8.672 1 98.75 175 ILE B C 1
ATOM 4566 O O . ILE B 1 175 ? 7.43 -30.391 -8.438 1 98.75 175 ILE B O 1
ATOM 4570 N N . VAL B 1 176 ? 7.621 -28.203 -8.711 1 98.81 176 VAL B N 1
ATOM 4571 C CA . VAL B 1 176 ? 6.18 -27.984 -8.727 1 98.81 176 VAL B CA 1
ATOM 4572 C C . VAL B 1 176 ? 5.781 -27.281 -10.016 1 98.81 176 VAL B C 1
ATOM 4574 O O . VAL B 1 176 ? 6.383 -26.266 -10.391 1 98.81 176 VAL B O 1
ATOM 4577 N N . ILE B 1 177 ? 4.801 -27.844 -10.695 1 98.81 177 ILE B N 1
ATOM 4578 C CA . ILE B 1 177 ? 4.328 -27.312 -11.969 1 98.81 177 ILE B CA 1
ATOM 4579 C C . ILE B 1 177 ? 2.881 -26.844 -11.836 1 98.81 177 ILE B C 1
ATOM 4581 O O . ILE B 1 177 ? 2.018 -27.609 -11.398 1 98.81 177 ILE B O 1
ATOM 4585 N N . GLY B 1 178 ? 2.678 -25.578 -12.148 1 98.62 178 GLY B N 1
ATOM 4586 C CA . GLY B 1 178 ? 1.316 -25.094 -12.297 1 98.62 178 GLY B CA 1
ATOM 4587 C C . GLY B 1 178 ? 0.836 -25.078 -13.734 1 98.62 178 GLY B C 1
ATOM 4588 O O . GLY B 1 178 ? 1.458 -24.453 -14.594 1 98.62 178 GLY B O 1
ATOM 4589 N N . LEU B 1 179 ? -0.248 -25.797 -13.977 1 98.75 179 LEU B N 1
ATOM 4590 C CA . LEU B 1 179 ? -0.922 -25.734 -15.266 1 98.75 179 LEU B CA 1
ATOM 4591 C C . LEU B 1 179 ? -2.098 -24.766 -15.211 1 98.75 179 LEU B C 1
ATOM 4593 O O . LEU B 1 179 ? -3.096 -25.016 -14.539 1 98.75 179 LEU B O 1
ATOM 4597 N N . SER B 1 180 ? -1.951 -23.656 -15.844 1 97.94 180 SER B N 1
ATOM 4598 C CA . SER B 1 180 ? -3.027 -22.672 -15.945 1 97.94 180 SER B CA 1
ATOM 4599 C C . SER B 1 180 ? -3.975 -23.016 -17.094 1 97.94 180 SER B C 1
ATOM 4601 O O . SER B 1 180 ? -3.57 -23.016 -18.266 1 97.94 180 SER B O 1
ATOM 4603 N N . MET B 1 181 ? -5.246 -23.281 -16.719 1 98.25 181 MET B N 1
ATOM 4604 C CA . MET B 1 181 ? -6.211 -23.781 -17.688 1 98.25 181 MET B CA 1
ATOM 4605 C C . MET B 1 181 ? -7.281 -22.734 -17.984 1 98.25 181 MET B C 1
ATOM 4607 O O . MET B 1 181 ? -7.758 -22.047 -17.078 1 98.25 181 MET B O 1
ATOM 4611 N N . ASN B 1 182 ? -7.672 -22.703 -19.219 1 97 182 ASN B N 1
ATOM 4612 C CA . ASN B 1 182 ? -8.719 -21.766 -19.625 1 97 182 ASN B CA 1
ATOM 4613 C C . ASN B 1 182 ? -10.094 -22.219 -19.125 1 97 182 ASN B C 1
ATOM 4615 O O . ASN B 1 182 ? -10.438 -23.391 -19.203 1 97 182 ASN B O 1
ATOM 4619 N N . SER B 1 183 ? -10.797 -21.25 -18.578 1 97.25 183 SER B N 1
ATOM 4620 C CA . SER B 1 183 ? -12.227 -21.453 -18.359 1 97.25 183 SER B CA 1
ATOM 4621 C C . SER B 1 183 ? -13.039 -20.953 -19.547 1 97.25 183 SER B C 1
ATOM 4623 O O . SER B 1 183 ? -14.148 -21.422 -19.797 1 97.25 183 SER B O 1
ATOM 4625 N N . VAL B 1 184 ? -12.531 -19.984 -20.109 1 96.75 184 VAL B N 1
ATOM 4626 C CA . VAL B 1 184 ? -13.047 -19.422 -21.359 1 96.75 184 VAL B CA 1
ATOM 4627 C C . VAL B 1 184 ? -11.922 -19.328 -22.391 1 96.75 184 VAL B C 1
ATOM 4629 O O . VAL B 1 184 ? -10.883 -18.734 -22.125 1 96.75 184 VAL B O 1
ATOM 4632 N N . TYR B 1 185 ? -12.148 -19.906 -23.516 1 96.69 185 TYR B N 1
ATOM 4633 C CA . TYR B 1 185 ? -11.18 -19.859 -24.609 1 96.69 185 TYR B CA 1
ATOM 4634 C C . TYR B 1 185 ? -11.492 -18.719 -25.562 1 96.69 185 TYR B C 1
ATOM 4636 O O . TYR B 1 185 ? -12.555 -18.688 -26.203 1 96.69 185 TYR B O 1
ATOM 4644 N N . ASN B 1 186 ? -10.586 -17.766 -25.562 1 94.94 186 ASN B N 1
ATOM 4645 C CA . ASN B 1 186 ? -10.695 -16.625 -26.484 1 94.94 186 ASN B CA 1
ATOM 4646 C C . ASN B 1 186 ? -9.828 -16.828 -27.719 1 94.94 186 ASN B C 1
ATOM 4648 O O . ASN B 1 186 ? -8.648 -17.172 -27.609 1 94.94 186 ASN B O 1
ATOM 4652 N N . PHE B 1 187 ? -10.406 -16.641 -28.844 1 93.88 187 PHE B N 1
ATOM 4653 C CA . PHE B 1 187 ? -9.656 -16.828 -30.078 1 93.88 187 PHE B CA 1
ATOM 4654 C C . PHE B 1 187 ? -10.156 -15.898 -31.172 1 93.88 187 PHE B C 1
ATOM 4656 O O . PHE B 1 187 ? -11.195 -15.25 -31.016 1 93.88 187 PHE B O 1
ATOM 4663 N N . ARG B 1 188 ? -9.297 -15.758 -32.125 1 93.75 188 ARG B N 1
ATOM 4664 C CA . ARG B 1 188 ? -9.664 -14.922 -33.281 1 93.75 188 ARG B CA 1
ATOM 4665 C C . ARG B 1 188 ? -9.539 -15.688 -34.594 1 93.75 188 ARG B C 1
ATOM 4667 O O . ARG B 1 188 ? -8.727 -16.609 -34.688 1 93.75 188 ARG B O 1
ATOM 4674 N N . VAL B 1 189 ? -10.383 -15.305 -35.438 1 93.81 189 VAL B N 1
ATOM 4675 C CA . VAL B 1 189 ? -10.359 -15.891 -36.781 1 93.81 189 VAL B CA 1
ATOM 4676 C C . VAL B 1 189 ? -10.242 -14.789 -37.812 1 93.81 189 VAL B C 1
ATOM 4678 O O . VAL B 1 189 ? -10.906 -13.75 -37.719 1 93.81 189 VAL B O 1
ATOM 4681 N N . GLU B 1 190 ? -9.32 -15.023 -38.688 1 91.5 190 GLU B N 1
ATOM 4682 C CA . GLU B 1 190 ? -9.195 -14.086 -39.812 1 91.5 190 GLU B CA 1
ATOM 4683 C C . GLU B 1 190 ? -10.156 -14.445 -40.938 1 91.5 190 GLU B C 1
ATOM 4685 O O . GLU B 1 190 ? -10.234 -15.609 -41.344 1 91.5 190 GLU B O 1
ATOM 4690 N N . ASP B 1 191 ? -10.883 -13.453 -41.375 1 87.62 191 ASP B N 1
ATOM 4691 C CA . ASP B 1 191 ? -11.789 -13.734 -42.5 1 87.62 191 ASP B CA 1
ATOM 4692 C C . ASP B 1 191 ? -11.094 -13.531 -43.844 1 87.62 191 ASP B C 1
ATOM 4694 O O . ASP B 1 191 ? -9.883 -13.305 -43.875 1 87.62 191 ASP B O 1
ATOM 4698 N N . ASP B 1 192 ? -12 -13.727 -44.875 1 87.25 192 ASP B N 1
ATOM 4699 C CA . ASP B 1 192 ? -11.461 -13.695 -46.25 1 87.25 192 ASP B CA 1
ATOM 4700 C C . ASP B 1 192 ? -10.961 -12.297 -46.594 1 87.25 192 ASP B C 1
ATOM 4702 O O . ASP B 1 192 ? -10.148 -12.133 -47.5 1 87.25 192 ASP B O 1
ATOM 4706 N N . GLN B 1 193 ? -11.422 -11.359 -45.938 1 91.38 193 GLN B N 1
ATOM 4707 C CA . GLN B 1 193 ? -11.047 -9.984 -46.219 1 91.38 193 GLN B CA 1
ATOM 4708 C C . GLN B 1 193 ? -9.898 -9.523 -45.344 1 91.38 193 GLN B C 1
ATOM 4710 O O . GLN B 1 193 ? -9.5 -8.352 -45.375 1 91.38 193 GLN B O 1
ATOM 4715 N N . GLY B 1 194 ? -9.469 -10.328 -44.5 1 88.62 194 GLY B N 1
ATOM 4716 C CA . GLY B 1 194 ? -8.336 -10.016 -43.656 1 88.62 194 GLY B CA 1
ATOM 4717 C C . GLY B 1 194 ? -8.742 -9.391 -42.344 1 88.62 194 GLY B C 1
ATOM 4718 O O . GLY B 1 194 ? -7.895 -8.938 -41.562 1 88.62 194 GLY B O 1
ATOM 4719 N N . ARG B 1 195 ? -10.055 -9.242 -42.125 1 88.69 195 ARG B N 1
ATOM 4720 C CA . ARG B 1 195 ? -10.539 -8.688 -40.875 1 88.69 195 ARG B CA 1
ATOM 4721 C C . ARG B 1 195 ? -10.594 -9.766 -39.781 1 88.69 195 ARG B C 1
ATOM 4723 O O . ARG B 1 195 ? -10.961 -10.906 -40.062 1 88.69 195 ARG B O 1
ATOM 4730 N N . TYR B 1 196 ? -10.188 -9.398 -38.531 1 91.94 196 TYR B N 1
ATOM 4731 C CA . TYR B 1 196 ? -10.203 -10.32 -37.406 1 91.94 196 TYR B CA 1
ATOM 4732 C C . TYR B 1 196 ? -11.539 -10.266 -36.656 1 91.94 196 TYR B C 1
ATOM 4734 O O . TYR B 1 196 ? -12.031 -9.188 -36.344 1 91.94 196 TYR B O 1
ATOM 4742 N N . ASN B 1 197 ? -12.102 -11.484 -36.531 1 93.94 197 ASN B N 1
ATOM 4743 C CA . ASN B 1 197 ? -13.273 -11.648 -35.688 1 93.94 197 ASN B CA 1
ATOM 4744 C C . ASN B 1 197 ? -12.922 -12.383 -34.406 1 93.94 197 ASN B C 1
ATOM 4746 O O . ASN B 1 197 ? -12.203 -13.383 -34.406 1 93.94 197 ASN B O 1
ATOM 4750 N N . PHE B 1 198 ? -13.391 -11.844 -33.312 1 94.06 198 PHE B N 1
ATOM 4751 C CA . PHE B 1 198 ? -13.062 -12.383 -32 1 94.06 198 PHE B CA 1
ATOM 4752 C C . PHE B 1 198 ? -14.219 -13.195 -31.438 1 94.06 198 PHE B C 1
ATOM 4754 O O . PHE B 1 198 ? -15.383 -12.797 -31.562 1 94.06 198 PHE B O 1
ATOM 4761 N N . TYR B 1 199 ? -13.859 -14.32 -30.938 1 95.25 199 TYR B N 1
ATOM 4762 C CA . TYR B 1 199 ? -14.859 -15.242 -30.406 1 95.25 199 TYR B CA 1
ATOM 4763 C C . TYR B 1 199 ? -14.422 -15.781 -29.047 1 95.25 199 TYR B C 1
ATOM 4765 O O . TYR B 1 199 ? -13.266 -15.625 -28.656 1 95.25 199 TYR B O 1
ATOM 4773 N N . GLU B 1 200 ? -15.383 -16.297 -28.297 1 95.88 200 GLU B N 1
ATOM 4774 C CA . GLU B 1 200 ? -15.102 -16.984 -27.031 1 95.88 200 GLU B CA 1
ATOM 4775 C C . GLU B 1 200 ? -15.945 -18.25 -26.891 1 95.88 200 GLU B C 1
ATOM 4777 O O . GLU B 1 200 ? -17.062 -18.312 -27.422 1 95.88 200 GLU B O 1
ATOM 4782 N N . THR B 1 201 ? -15.422 -19.219 -26.297 1 96.56 201 THR B N 1
ATOM 4783 C CA . THR B 1 201 ? -16.156 -20.438 -25.984 1 96.56 201 THR B CA 1
ATOM 4784 C C . THR B 1 201 ? -15.852 -20.906 -24.562 1 96.56 201 THR B C 1
ATOM 4786 O O . THR B 1 201 ? -14.695 -20.938 -24.141 1 96.56 201 THR B O 1
ATOM 4789 N N . ASP B 1 202 ? -16.922 -21.281 -23.828 1 97.31 202 ASP B N 1
ATOM 4790 C CA . ASP B 1 202 ? -16.766 -21.75 -22.453 1 97.31 202 ASP B CA 1
ATOM 4791 C C . ASP B 1 202 ? -16.203 -23.172 -22.422 1 97.31 202 ASP B C 1
ATOM 4793 O O . ASP B 1 202 ? -16.531 -24 -23.266 1 97.31 202 ASP B O 1
ATOM 4797 N N . ILE B 1 203 ? -15.383 -23.438 -21.484 1 98.06 203 ILE B N 1
ATOM 4798 C CA . ILE B 1 203 ? -14.867 -24.781 -21.219 1 98.06 203 ILE B CA 1
ATOM 4799 C C . ILE B 1 203 ? -15.383 -25.266 -19.859 1 98.06 203 ILE B C 1
ATOM 4801 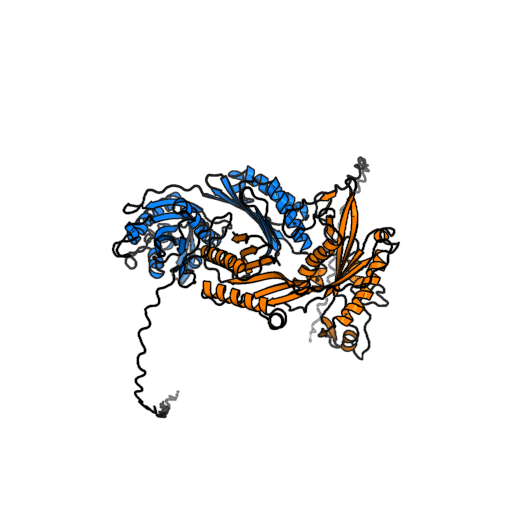O O . ILE B 1 203 ? -15.117 -24.641 -18.828 1 98.06 203 ILE B O 1
ATOM 4805 N N . SER B 1 204 ? -16.078 -26.375 -19.812 1 97.44 204 SER B N 1
ATOM 4806 C CA . SER B 1 204 ? -16.578 -26.906 -18.547 1 97.44 204 SER B CA 1
ATOM 4807 C C . SER B 1 204 ? -15.43 -27.375 -17.656 1 97.44 204 SER B C 1
ATOM 4809 O O . SER B 1 204 ? -14.367 -27.781 -18.156 1 97.44 204 SER B O 1
ATOM 4811 N N . GLU B 1 205 ? -15.672 -27.344 -16.375 1 96.69 205 GLU B N 1
ATOM 4812 C CA . GLU B 1 205 ? -14.648 -27.797 -15.438 1 96.69 205 GLU B CA 1
ATOM 4813 C C . GLU B 1 205 ? -14.289 -29.266 -15.664 1 96.69 205 GLU B C 1
ATOM 4815 O O . GLU B 1 205 ? -13.125 -29.641 -15.586 1 96.69 205 GLU B O 1
ATOM 4820 N N . ASN B 1 206 ? -15.32 -30.031 -15.914 1 97.44 206 ASN B N 1
ATOM 4821 C CA . ASN B 1 206 ? -15.094 -31.453 -16.141 1 97.44 206 ASN B CA 1
ATOM 4822 C C . ASN B 1 206 ? -14.188 -31.703 -17.344 1 97.44 206 ASN B C 1
ATOM 4824 O O . ASN B 1 206 ? -13.25 -32.5 -17.266 1 97.44 206 ASN B O 1
ATOM 4828 N N . LYS B 1 207 ? -14.523 -31.094 -18.422 1 97.75 207 LYS B N 1
ATOM 4829 C CA . LYS B 1 207 ? -13.695 -31.25 -19.625 1 97.75 207 LYS B CA 1
ATOM 4830 C C . LYS B 1 207 ? -12.281 -30.734 -19.391 1 97.75 207 LYS B C 1
ATOM 4832 O O . LYS B 1 207 ? -11.305 -31.328 -19.844 1 97.75 207 LYS B O 1
ATOM 4837 N N . MET B 1 208 ? -12.195 -29.609 -18.766 1 97.94 208 MET B N 1
ATOM 4838 C CA . MET B 1 208 ? -10.898 -29.047 -18.422 1 97.94 208 MET B CA 1
ATOM 4839 C C . MET B 1 208 ? -10.07 -30.016 -17.594 1 97.94 208 MET B C 1
ATOM 4841 O O . MET B 1 208 ? -8.883 -30.203 -17.844 1 97.94 208 MET B O 1
ATOM 4845 N N . LEU B 1 209 ? -10.688 -30.703 -16.594 1 98.12 209 LEU B N 1
ATOM 4846 C CA . LEU B 1 209 ? -9.992 -31.641 -15.719 1 98.12 209 LEU B CA 1
ATOM 4847 C C . LEU B 1 209 ? -9.508 -32.844 -16.516 1 98.12 209 LEU B C 1
ATOM 4849 O O . LEU B 1 209 ? -8.391 -33.344 -16.297 1 98.12 209 LEU B O 1
ATOM 4853 N N . GLU B 1 210 ? -10.32 -33.312 -17.391 1 97.75 210 GLU B N 1
ATOM 4854 C CA . GLU B 1 210 ? -9.953 -34.438 -18.25 1 97.75 210 GLU B CA 1
ATOM 4855 C C . GLU B 1 210 ? -8.719 -34.125 -19.078 1 97.75 210 GLU B C 1
ATOM 4857 O O . GLU B 1 210 ? -7.758 -34.906 -19.109 1 97.75 210 GLU B O 1
ATOM 4862 N N . GLU B 1 211 ? -8.844 -33 -19.75 1 98 211 GLU B N 1
ATOM 4863 C CA . GLU B 1 211 ? -7.707 -32.594 -20.578 1 98 211 GLU B CA 1
ATOM 4864 C C . GLU B 1 211 ? -6.496 -32.25 -19.719 1 98 211 GLU B C 1
ATOM 4866 O O . GLU B 1 211 ? -5.359 -32.531 -20.109 1 98 211 GLU B O 1
ATOM 4871 N N . GLY B 1 212 ? -6.727 -31.625 -18.641 1 98.44 212 GLY B N 1
ATOM 4872 C CA . GLY B 1 212 ? -5.656 -31.281 -17.719 1 98.44 212 GLY B CA 1
ATOM 4873 C C . GLY B 1 212 ? -4.883 -32.469 -17.219 1 98.44 212 GLY B C 1
ATOM 4874 O O . GLY B 1 212 ? -3.66 -32.438 -17.062 1 98.44 212 GLY B O 1
ATOM 4875 N N . GLU B 1 213 ? -5.586 -33.5 -16.922 1 98.06 213 GLU B N 1
ATOM 4876 C CA . GLU B 1 213 ? -4.938 -34.75 -16.453 1 98.06 213 GLU B CA 1
ATOM 4877 C C . GLU B 1 213 ? -4.012 -35.312 -17.531 1 98.06 213 GLU B C 1
ATOM 4879 O O . GLU B 1 213 ? -2.896 -35.75 -17.234 1 98.06 213 GLU B O 1
ATOM 4884 N N . LYS B 1 214 ? -4.477 -35.312 -18.766 1 98.06 214 LYS B N 1
ATOM 4885 C CA . LYS B 1 214 ? -3.662 -35.781 -19.875 1 98.06 214 LYS B CA 1
ATOM 4886 C C . LYS B 1 214 ? -2.402 -34.938 -20.047 1 98.06 214 LYS B C 1
ATOM 4888 O O . LYS B 1 214 ? -1.306 -35.5 -20.203 1 98.06 214 LYS B O 1
ATOM 4893 N N . ILE B 1 215 ? -2.65 -33.688 -20 1 98.62 215 ILE B N 1
ATOM 4894 C CA . ILE B 1 215 ? -1.539 -32.75 -20.156 1 98.62 215 ILE B CA 1
ATOM 4895 C C . ILE B 1 215 ? -0.542 -32.938 -19.016 1 98.62 215 ILE B C 1
ATOM 4897 O O . ILE B 1 215 ? 0.671 -32.969 -19.25 1 98.62 215 ILE B O 1
ATOM 4901 N N . ALA B 1 216 ? -1.023 -33.094 -17.812 1 98.75 216 ALA B N 1
ATOM 4902 C CA . ALA B 1 216 ? -0.184 -33.281 -16.625 1 98.75 216 ALA B CA 1
ATOM 4903 C C . ALA B 1 216 ? 0.72 -34.5 -16.797 1 98.75 216 ALA B C 1
ATOM 4905 O O . ALA B 1 216 ? 1.92 -34.438 -16.516 1 98.75 216 ALA B O 1
ATOM 4906 N N . GLN B 1 217 ? 0.148 -35.562 -17.234 1 98.12 217 GLN B N 1
ATOM 4907 C CA . GLN B 1 217 ? 0.912 -36.812 -17.453 1 98.12 217 GLN B CA 1
ATOM 4908 C C . GLN B 1 217 ? 2.02 -36.594 -18.484 1 98.12 217 GLN B C 1
ATOM 4910 O O . GLN B 1 217 ? 3.156 -37 -18.266 1 98.12 217 GLN B O 1
ATOM 4915 N N . GLU B 1 218 ? 1.646 -35.938 -19.516 1 98.19 218 GLU B N 1
ATOM 4916 C CA . GLU B 1 218 ? 2.621 -35.688 -20.578 1 98.19 218 GLU B CA 1
ATOM 4917 C C . GLU B 1 218 ? 3.756 -34.781 -20.094 1 98.19 218 GLU B C 1
ATOM 4919 O O . GLU B 1 218 ? 4.918 -35 -20.438 1 98.19 218 GLU B O 1
ATOM 4924 N N . VAL B 1 219 ? 3.432 -33.719 -19.344 1 98.44 219 VAL B N 1
ATOM 4925 C CA . VAL B 1 219 ? 4.434 -32.812 -18.812 1 98.44 219 VAL B CA 1
ATOM 4926 C C . VAL B 1 219 ? 5.414 -33.594 -17.938 1 98.44 219 VAL B C 1
ATOM 4928 O O . VAL B 1 219 ? 6.633 -33.406 -18.047 1 98.44 219 VAL B O 1
ATOM 4931 N N . VAL B 1 220 ? 4.949 -34.469 -17.047 1 98.31 220 VAL B N 1
ATOM 4932 C CA . VAL B 1 220 ? 5.805 -35.25 -16.156 1 98.31 220 VAL B CA 1
ATOM 4933 C C . VAL B 1 220 ? 6.684 -36.188 -16.984 1 98.31 220 VAL B C 1
ATOM 4935 O O . VAL B 1 220 ? 7.883 -36.312 -16.734 1 98.31 220 VAL B O 1
ATOM 4938 N N . ASN B 1 221 ? 6.094 -36.844 -18.016 1 97.19 221 ASN B N 1
ATOM 4939 C CA . ASN B 1 221 ? 6.855 -37.719 -18.875 1 97.19 221 ASN B CA 1
ATOM 4940 C C . ASN B 1 221 ? 8.016 -37 -19.547 1 97.19 221 ASN B C 1
ATOM 4942 O O . ASN B 1 221 ? 9.133 -37.5 -19.609 1 97.19 221 ASN B O 1
ATOM 4946 N N . ARG B 1 222 ? 7.715 -35.812 -20 1 97.31 222 ARG B N 1
ATOM 4947 C CA . ARG B 1 222 ? 8.742 -35.062 -20.688 1 97.31 222 ARG B CA 1
ATOM 4948 C C . ARG B 1 222 ? 9.836 -34.625 -19.703 1 97.31 222 ARG B C 1
ATOM 4950 O O . ARG B 1 222 ? 11.016 -34.656 -20.031 1 97.31 222 ARG B O 1
ATOM 4957 N N . LEU B 1 223 ? 9.461 -34.156 -18.531 1 97.69 223 LEU B N 1
ATOM 4958 C CA . LEU B 1 223 ? 10.43 -33.719 -17.531 1 97.69 223 LEU B CA 1
ATOM 4959 C C . LEU B 1 223 ? 11.32 -34.875 -17.094 1 97.69 223 LEU B C 1
ATOM 4961 O O . LEU B 1 223 ? 12.508 -34.688 -16.844 1 97.69 223 LEU B O 1
ATOM 4965 N N . ARG B 1 224 ? 10.812 -36.062 -17.078 1 97.12 224 ARG B N 1
ATOM 4966 C CA . ARG B 1 224 ? 11.547 -37.219 -16.562 1 97.12 224 ARG B CA 1
ATOM 4967 C C . ARG B 1 224 ? 12.258 -37.938 -17.688 1 97.12 224 ARG B C 1
ATOM 4969 O O . ARG B 1 224 ? 12.836 -39.031 -17.484 1 97.12 224 ARG B O 1
ATOM 4976 N N . SER B 1 225 ? 12.156 -37.406 -18.828 1 94.88 225 SER B N 1
ATOM 4977 C CA . SER B 1 225 ? 12.867 -38.031 -19.938 1 94.88 225 SER B CA 1
ATOM 4978 C C . SER B 1 225 ? 14.359 -38.156 -19.625 1 94.88 225 SER B C 1
ATOM 4980 O O . SER B 1 225 ? 14.945 -37.281 -18.984 1 94.88 225 SER B O 1
ATOM 4982 N N . GLN B 1 226 ? 14.977 -39.188 -20.172 1 90.31 226 GLN B N 1
ATOM 4983 C CA . GLN B 1 226 ? 16.406 -39.438 -19.953 1 90.31 226 GLN B CA 1
ATOM 4984 C C . GLN B 1 226 ? 17.25 -38.312 -20.562 1 90.31 226 GLN B C 1
ATOM 4986 O O . GLN B 1 226 ? 18.328 -38 -20.047 1 90.31 226 GLN B O 1
ATOM 4991 N N . GLU B 1 227 ? 16.734 -37.688 -21.484 1 89.75 227 GLU B N 1
ATOM 4992 C CA . GLU B 1 227 ? 17.469 -36.625 -22.203 1 89.75 227 GLU B CA 1
ATOM 4993 C C . GLU B 1 227 ? 17.531 -35.344 -21.359 1 89.75 227 GLU B C 1
ATOM 4995 O O . GLU B 1 227 ? 18.375 -34.469 -21.609 1 89.75 227 GLU B O 1
ATOM 5000 N N . ARG B 1 228 ? 16.641 -35.344 -20.375 1 91.62 228 ARG B N 1
ATOM 5001 C CA . ARG B 1 228 ? 16.594 -34.156 -19.516 1 91.62 228 ARG B CA 1
ATOM 5002 C C . ARG B 1 228 ? 17.422 -34.344 -18.25 1 91.62 228 ARG B C 1
ATOM 5004 O O . ARG B 1 228 ? 17.047 -35.125 -17.391 1 91.62 228 ARG B O 1
ATOM 5011 N N . GLU B 1 229 ? 18.5 -33.625 -18.141 1 91.25 229 GLU B N 1
ATOM 5012 C CA . GLU B 1 229 ? 19.344 -33.656 -16.953 1 91.25 229 GLU B CA 1
ATOM 5013 C C . GLU B 1 229 ? 19.75 -35.094 -16.609 1 91.25 229 GLU B C 1
ATOM 5015 O O . GLU B 1 229 ? 19.719 -35.5 -15.453 1 91.25 229 GLU B O 1
ATOM 5020 N N . ASP B 1 230 ? 19.969 -35.875 -17.578 1 90.06 230 ASP B N 1
ATOM 5021 C CA . ASP B 1 230 ? 20.406 -37.25 -17.453 1 90.06 230 ASP B CA 1
ATOM 5022 C C . ASP B 1 230 ? 19.438 -38.062 -16.578 1 90.06 230 ASP B C 1
ATOM 5024 O O . ASP B 1 230 ? 19.859 -38.875 -15.766 1 90.06 230 ASP B O 1
ATOM 5028 N N . GLY B 1 231 ? 18.156 -37.688 -16.609 1 90 231 GLY B N 1
ATOM 5029 C CA . GLY B 1 231 ? 17.109 -38.406 -15.906 1 90 231 GLY B CA 1
ATOM 5030 C C . GLY B 1 231 ? 17.047 -38.094 -14.422 1 90 231 GLY B C 1
ATOM 5031 O O . GLY B 1 231 ? 16.359 -38.75 -13.656 1 90 231 GLY B O 1
ATOM 5032 N N . SER B 1 232 ? 17.656 -37.094 -14 1 92.12 232 SER B N 1
ATOM 5033 C CA . SER B 1 232 ? 17.797 -36.781 -12.578 1 92.12 232 SER B CA 1
ATOM 5034 C C . SER B 1 232 ? 16.453 -36.406 -11.961 1 92.12 232 SER B C 1
ATOM 5036 O O . SER B 1 232 ? 16.266 -36.531 -10.75 1 92.12 232 SER B O 1
ATOM 5038 N N . PHE B 1 233 ? 15.477 -36.062 -12.797 1 96.88 233 PHE B N 1
ATOM 5039 C CA . PHE B 1 233 ? 14.18 -35.656 -12.273 1 96.88 233 PHE B CA 1
ATOM 5040 C C . PHE B 1 233 ? 13.367 -36.875 -11.844 1 96.88 233 PHE B C 1
ATOM 5042 O O . PHE B 1 233 ? 12.359 -36.719 -11.141 1 96.88 233 PHE B O 1
ATOM 5049 N N . ASN B 1 234 ? 13.836 -38.094 -12.203 1 96.12 234 ASN B N 1
ATOM 5050 C CA . ASN B 1 234 ? 13.195 -39.312 -11.727 1 96.12 234 ASN B CA 1
ATOM 5051 C C . ASN B 1 234 ? 13.414 -39.5 -10.227 1 96.12 234 ASN B C 1
ATOM 5053 O O . ASN B 1 234 ? 12.656 -40.219 -9.57 1 96.12 234 ASN B O 1
ATOM 5057 N N . ASP B 1 235 ? 14.375 -38.844 -9.664 1 95.88 235 ASP B N 1
ATOM 5058 C CA . ASP B 1 235 ? 14.797 -39.094 -8.289 1 95.88 235 ASP B CA 1
ATOM 5059 C C . ASP B 1 235 ? 14.141 -38.094 -7.324 1 95.88 235 ASP B C 1
ATOM 5061 O O . ASP B 1 235 ? 14.406 -38.125 -6.121 1 95.88 235 ASP B O 1
ATOM 5065 N N . ILE B 1 236 ? 13.352 -37.219 -7.801 1 97.56 236 ILE B N 1
ATOM 5066 C CA . ILE B 1 236 ? 12.727 -36.219 -6.957 1 97.56 236 ILE B CA 1
ATOM 5067 C C . ILE B 1 236 ? 11.219 -36.188 -7.211 1 97.56 236 ILE B C 1
ATOM 5069 O O . ILE B 1 236 ? 10.758 -36.594 -8.281 1 97.56 236 ILE B O 1
ATOM 5073 N N . PRO B 1 237 ? 10.43 -35.719 -6.215 1 98.5 237 PRO B N 1
ATOM 5074 C CA . PRO B 1 237 ? 9 -35.562 -6.461 1 98.5 237 PRO B CA 1
ATOM 5075 C C . PRO B 1 237 ? 8.688 -34.406 -7.422 1 98.5 237 PRO B C 1
ATOM 5077 O O . PRO B 1 237 ? 9.359 -33.375 -7.395 1 98.5 237 PRO B O 1
ATOM 5080 N N . ILE B 1 238 ? 7.73 -34.656 -8.258 1 98.75 238 ILE B N 1
ATOM 5081 C CA . ILE B 1 238 ? 7.152 -33.625 -9.109 1 98.75 238 ILE B CA 1
ATOM 5082 C C . ILE B 1 238 ? 5.668 -33.469 -8.789 1 98.75 238 ILE B C 1
ATOM 5084 O O . ILE B 1 238 ? 4.898 -34.438 -8.867 1 98.75 238 ILE B O 1
ATOM 5088 N N . VAL B 1 239 ? 5.309 -32.281 -8.344 1 98.81 239 VAL B N 1
ATOM 5089 C CA . VAL B 1 239 ? 3.916 -31.969 -8.031 1 98.81 239 VAL B CA 1
ATOM 5090 C C . VAL B 1 239 ? 3.297 -31.156 -9.164 1 98.81 239 VAL B C 1
ATOM 5092 O O . VAL B 1 239 ? 3.893 -30.188 -9.641 1 98.81 239 VAL B O 1
ATOM 5095 N N . ILE B 1 240 ? 2.137 -31.594 -9.633 1 98.88 240 ILE B N 1
ATOM 5096 C CA . ILE B 1 240 ? 1.387 -30.844 -10.641 1 98.88 240 ILE B CA 1
ATOM 5097 C C . ILE B 1 240 ? 0.117 -30.266 -10.023 1 98.88 240 ILE B C 1
ATOM 5099 O O . ILE B 1 240 ? -0.582 -30.953 -9.273 1 98.88 240 ILE B O 1
ATOM 5103 N N . ALA B 1 241 ? -0.134 -29.016 -10.266 1 98.81 241 ALA B N 1
ATOM 5104 C CA . ALA B 1 241 ? -1.366 -28.375 -9.812 1 98.81 241 ALA B CA 1
ATOM 5105 C C . ALA B 1 241 ? -2.121 -27.766 -10.984 1 98.81 241 ALA B C 1
ATOM 5107 O O . ALA B 1 241 ? -1.526 -27.094 -11.836 1 98.81 241 ALA B O 1
ATOM 5108 N N . LEU B 1 242 ? -3.414 -28.016 -11.039 1 98.88 242 LEU B N 1
ATOM 5109 C CA . LEU B 1 242 ? -4.266 -27.453 -12.086 1 98.88 242 LEU B CA 1
ATOM 5110 C C . LEU B 1 242 ? -4.973 -26.203 -11.586 1 98.88 242 LEU B C 1
ATOM 5112 O O . LEU B 1 242 ? -5.664 -26.234 -10.562 1 98.88 242 LEU B O 1
ATOM 5116 N N . PHE B 1 243 ? -4.766 -25.141 -12.242 1 98.5 243 PHE B N 1
ATOM 5117 C CA . PHE B 1 243 ? -5.355 -23.828 -11.945 1 98.5 243 PHE B CA 1
ATOM 5118 C C . PHE B 1 243 ? -6.406 -23.469 -12.992 1 98.5 243 PHE B C 1
ATOM 5120 O O . PHE B 1 243 ? -6.129 -23.5 -14.195 1 98.5 243 PHE B O 1
ATOM 5127 N N . ARG B 1 244 ? -7.59 -23.203 -12.57 1 98.19 244 ARG B N 1
ATOM 5128 C CA . ARG B 1 244 ? -8.641 -22.766 -13.484 1 98.19 244 ARG B CA 1
ATOM 5129 C C . ARG B 1 244 ? -8.742 -21.25 -13.523 1 98.19 244 ARG B C 1
ATOM 5131 O O . ARG B 1 244 ? -9.117 -20.625 -12.531 1 98.19 244 ARG B O 1
ATOM 5138 N N . GLU B 1 245 ? -8.469 -20.656 -14.641 1 97.12 245 GLU B N 1
ATOM 5139 C CA . GLU B 1 245 ? -8.492 -19.203 -14.797 1 97.12 245 GLU B CA 1
ATOM 5140 C C . GLU B 1 245 ? -9.914 -18.672 -14.742 1 97.12 245 GLU B C 1
ATOM 5142 O O . GLU B 1 245 ? -10.875 -19.406 -14.984 1 97.12 245 GLU B O 1
ATOM 5147 N N . GLN B 1 246 ? -9.992 -17.359 -14.398 1 96.31 246 GLN B N 1
ATOM 5148 C CA . GLN B 1 246 ? -11.25 -16.641 -14.555 1 96.31 246 GLN B CA 1
ATOM 5149 C C . GLN B 1 246 ? -11.344 -16 -15.938 1 96.31 246 GLN B C 1
ATOM 5151 O O . GLN B 1 246 ? -10.336 -15.867 -16.641 1 96.31 246 GLN B O 1
ATOM 5156 N N . PRO B 1 247 ? -12.617 -15.68 -16.266 1 93.81 247 PRO B N 1
ATOM 5157 C CA . PRO B 1 247 ? -12.719 -14.875 -17.484 1 93.81 247 PRO B CA 1
ATOM 5158 C C . PRO B 1 247 ? -11.875 -13.602 -17.422 1 93.81 247 PRO B C 1
ATOM 5160 O O . PRO B 1 247 ? -11.57 -13.117 -16.328 1 93.81 247 PRO B O 1
ATOM 5163 N N . ARG B 1 248 ? -11.555 -13.047 -18.547 1 90.06 248 ARG B N 1
ATOM 5164 C CA . ARG B 1 248 ? -10.586 -11.953 -18.656 1 90.06 248 ARG B CA 1
ATOM 5165 C C . ARG B 1 248 ? -11.047 -10.727 -17.875 1 90.06 248 ARG B C 1
ATOM 5167 O O . ARG B 1 248 ? -10.219 -9.984 -17.344 1 90.06 248 ARG B O 1
ATOM 5174 N N . ASP B 1 249 ? -12.273 -10.469 -17.703 1 89.25 249 ASP B N 1
ATOM 5175 C CA . ASP B 1 249 ? -12.789 -9.25 -17.078 1 89.25 249 ASP B CA 1
ATOM 5176 C C . ASP B 1 249 ? -13.125 -9.477 -15.609 1 89.25 249 ASP B C 1
ATOM 5178 O O . ASP B 1 249 ? -13.648 -8.578 -14.945 1 89.25 249 ASP B O 1
ATOM 5182 N N . SER B 1 250 ? -12.703 -10.609 -15.195 1 92.31 250 SER B N 1
ATOM 5183 C CA . SER B 1 250 ? -13.031 -10.922 -13.812 1 92.31 250 SER B CA 1
ATOM 5184 C C . SER B 1 250 ? -12.18 -10.102 -12.844 1 92.31 250 SER B C 1
ATOM 5186 O O . SER B 1 250 ? -10.992 -9.906 -13.07 1 92.31 250 SER B O 1
ATOM 5188 N N . VAL B 1 251 ? -12.859 -9.688 -11.695 1 91.88 251 VAL B N 1
ATOM 5189 C CA . VAL B 1 251 ? -12.156 -8.906 -10.688 1 91.88 251 VAL B CA 1
ATOM 5190 C C . VAL B 1 251 ? -11.57 -9.836 -9.625 1 91.88 251 VAL B C 1
ATOM 5192 O O . VAL B 1 251 ? -10.734 -9.422 -8.82 1 91.88 251 VAL B O 1
ATOM 5195 N N . ILE B 1 252 ? -12.008 -11.039 -9.555 1 95.44 252 ILE B N 1
ATOM 5196 C CA . ILE B 1 252 ? -11.445 -12.031 -8.648 1 95.44 252 ILE B CA 1
ATOM 5197 C C . ILE B 1 252 ? -10.586 -13.023 -9.438 1 95.44 252 ILE B C 1
ATOM 5199 O O . ILE B 1 252 ? -10.812 -13.234 -10.633 1 95.44 252 ILE B O 1
ATOM 5203 N N . PRO B 1 253 ? -9.633 -13.609 -8.852 1 96.5 253 PRO B N 1
ATOM 5204 C CA . PRO B 1 253 ? -8.773 -14.578 -9.539 1 96.5 253 PRO B CA 1
ATOM 5205 C C . PRO B 1 253 ? -9.422 -15.961 -9.664 1 96.5 253 PRO B C 1
ATOM 5207 O O . PRO B 1 253 ? -10.445 -16.219 -9.031 1 96.5 253 PRO B O 1
ATOM 5210 N N . GLY B 1 254 ? -8.766 -16.797 -10.492 1 96.94 254 GLY B N 1
ATOM 5211 C CA . GLY B 1 254 ? -9.094 -18.219 -10.539 1 96.94 254 GLY B CA 1
ATOM 5212 C C . GLY B 1 254 ? -8.641 -18.969 -9.312 1 96.94 254 GLY B C 1
ATOM 5213 O O . GLY B 1 254 ? -8.367 -18.375 -8.266 1 96.94 254 GLY B O 1
ATOM 5214 N N . ASN B 1 255 ? -8.711 -20.266 -9.367 1 97.56 255 ASN B N 1
ATOM 5215 C CA . ASN B 1 255 ? -8.391 -21.094 -8.219 1 97.56 255 ASN B CA 1
ATOM 5216 C C . ASN B 1 255 ? -7.812 -22.438 -8.641 1 97.56 255 ASN B C 1
ATOM 5218 O O . ASN B 1 255 ? -8.062 -22.906 -9.758 1 97.56 255 ASN B O 1
ATOM 5222 N N . PHE B 1 256 ? -7.027 -22.984 -7.793 1 98.38 256 PHE B N 1
ATOM 5223 C CA . PHE B 1 256 ? -6.562 -24.359 -7.996 1 98.38 256 PHE B CA 1
ATOM 5224 C C . PHE B 1 256 ? -7.699 -25.344 -7.785 1 98.38 256 PHE B C 1
ATOM 5226 O O . PHE B 1 256 ? -8.492 -25.203 -6.855 1 98.38 256 PHE B O 1
ATOM 5233 N N . VAL B 1 257 ? -7.758 -26.438 -8.672 1 98.31 257 VAL B N 1
ATOM 5234 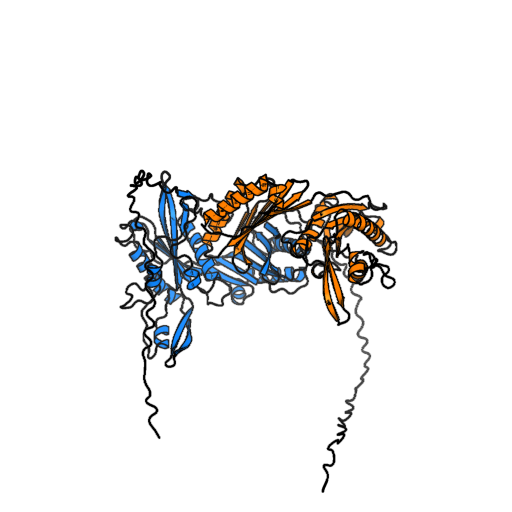C CA . VAL B 1 257 ? -8.914 -27.328 -8.617 1 98.31 257 VAL B CA 1
ATOM 5235 C C . VAL B 1 257 ? -8.445 -28.766 -8.359 1 98.31 257 VAL B C 1
ATOM 5237 O O . VAL B 1 257 ? -9.227 -29.609 -7.922 1 98.31 257 VAL B O 1
ATOM 5240 N N . ALA B 1 258 ? -7.168 -28.984 -8.641 1 98.44 258 ALA B N 1
ATOM 5241 C CA . ALA B 1 258 ? -6.672 -30.344 -8.438 1 98.44 258 ALA B CA 1
ATOM 5242 C C . ALA B 1 258 ? -5.148 -30.359 -8.344 1 98.44 258 ALA B C 1
ATOM 5244 O O . ALA B 1 258 ? -4.484 -29.406 -8.758 1 98.44 258 ALA B O 1
ATOM 5245 N N . THR B 1 259 ? -4.633 -31.375 -7.77 1 98.44 259 THR B N 1
ATOM 5246 C CA . THR B 1 259 ? -3.197 -31.641 -7.703 1 98.44 259 THR B CA 1
ATOM 5247 C C . THR B 1 259 ? -2.9 -33.125 -7.934 1 98.44 259 THR B C 1
ATOM 5249 O O . THR B 1 259 ? -3.793 -33.969 -7.816 1 98.44 259 THR B O 1
ATOM 5252 N N . ALA B 1 260 ? -1.765 -33.406 -8.398 1 98.5 260 ALA B N 1
ATOM 5253 C CA . ALA B 1 260 ? -1.226 -34.75 -8.539 1 98.5 260 ALA B CA 1
ATOM 5254 C C . ALA B 1 260 ? 0.271 -34.781 -8.242 1 98.5 260 ALA B C 1
ATOM 5256 O O . ALA B 1 260 ? 0.955 -33.75 -8.375 1 98.5 260 ALA B O 1
ATOM 5257 N N . VAL B 1 261 ? 0.749 -35.938 -7.793 1 98.56 261 VAL B N 1
ATOM 5258 C CA . VAL B 1 261 ? 2.156 -36.031 -7.418 1 98.56 261 VAL B CA 1
ATOM 5259 C C . VAL B 1 261 ? 2.787 -37.25 -8.094 1 98.56 261 VAL B C 1
ATOM 5261 O O . VAL B 1 261 ? 2.178 -38.312 -8.164 1 98.56 261 VAL B O 1
ATOM 5264 N N . ALA B 1 262 ? 3.873 -37 -8.727 1 98.44 262 ALA B N 1
ATOM 5265 C CA . ALA B 1 262 ? 4.762 -38.094 -9.141 1 98.44 262 ALA B CA 1
ATOM 5266 C C . ALA B 1 262 ? 5.91 -38.281 -8.148 1 98.44 262 ALA B C 1
ATOM 5268 O O . ALA B 1 262 ? 6.875 -37.5 -8.156 1 98.44 262 ALA B O 1
ATOM 5269 N N . GLU B 1 263 ? 5.836 -39.312 -7.359 1 97.69 263 GLU B N 1
ATOM 5270 C CA . GLU B 1 263 ? 6.906 -39.625 -6.414 1 97.69 263 GLU B CA 1
ATOM 5271 C C . GLU B 1 263 ? 8.172 -40.094 -7.141 1 97.69 263 GLU B C 1
ATOM 5273 O O . GLU B 1 263 ? 8.125 -40.406 -8.328 1 97.69 263 GLU B O 1
ATOM 5278 N N . PRO B 1 264 ? 9.258 -40.031 -6.406 1 96.94 264 PRO B N 1
ATOM 5279 C CA . PRO B 1 264 ? 10.484 -40.5 -7.055 1 96.94 264 PRO B CA 1
ATOM 5280 C C . PRO B 1 264 ? 10.312 -41.844 -7.727 1 96.94 264 PRO B C 1
ATOM 5282 O O . PRO B 1 264 ? 9.82 -42.812 -7.105 1 96.94 264 PRO B O 1
ATOM 5285 N N . ASP B 1 265 ? 10.633 -41.938 -8.914 1 94.44 265 ASP B N 1
ATOM 5286 C CA . ASP B 1 265 ? 10.648 -43.156 -9.742 1 94.44 265 ASP B CA 1
ATOM 5287 C C . ASP B 1 265 ? 9.242 -43.719 -9.914 1 94.44 265 ASP B C 1
ATOM 5289 O O . ASP B 1 265 ? 9.078 -44.906 -10.125 1 94.44 265 ASP B O 1
ATOM 5293 N N . LYS B 1 266 ? 8.227 -42.906 -9.719 1 95.81 266 LYS B N 1
ATOM 5294 C CA . LYS B 1 266 ? 6.84 -43.312 -9.898 1 95.81 266 LYS B CA 1
ATOM 5295 C C . LYS B 1 266 ? 6.117 -42.438 -10.914 1 95.81 266 LYS B C 1
ATOM 5297 O O . LYS B 1 266 ? 6.551 -41.344 -11.195 1 95.81 266 LYS B O 1
ATOM 5302 N N . GLU B 1 267 ? 5.082 -43 -11.445 1 94.12 267 GLU B N 1
ATOM 5303 C CA . GLU B 1 267 ? 4.227 -42.25 -12.359 1 94.12 267 GLU B CA 1
ATOM 5304 C C . GLU B 1 267 ? 3.365 -41.219 -11.609 1 94.12 267 GLU B C 1
ATOM 5306 O O . GLU B 1 267 ? 3.289 -41.25 -10.375 1 94.12 267 GLU B O 1
ATOM 5311 N N . LEU B 1 268 ? 2.793 -40.375 -12.414 1 96 268 LEU B N 1
ATOM 5312 C CA . LEU B 1 268 ? 1.905 -39.375 -11.836 1 96 268 LEU B CA 1
ATOM 5313 C C . LEU B 1 268 ? 0.676 -40.031 -11.211 1 96 268 LEU B C 1
ATOM 5315 O O . LEU B 1 268 ? 0.071 -40.906 -11.82 1 96 268 LEU B O 1
ATOM 5319 N N . SER B 1 269 ? 0.424 -39.625 -10.016 1 93.94 269 SER B N 1
ATOM 5320 C CA . SER B 1 269 ? -0.771 -40.125 -9.352 1 93.94 269 SER B CA 1
ATOM 5321 C C . SER B 1 269 ? -2.039 -39.625 -10.023 1 93.94 269 SER B C 1
ATOM 5323 O O . SER B 1 269 ? -1.975 -38.812 -10.938 1 93.94 269 SER B O 1
ATOM 5325 N N . GLY B 1 270 ? -3.18 -40.125 -9.539 1 94.5 270 GLY B N 1
ATOM 5326 C CA . GLY B 1 270 ? -4.441 -39.531 -9.953 1 94.5 270 GLY B CA 1
ATOM 5327 C C . GLY B 1 270 ? -4.648 -38.156 -9.391 1 94.5 270 GLY B C 1
ATOM 5328 O O . GLY B 1 270 ? -3.947 -37.719 -8.469 1 94.5 270 GLY B O 1
ATOM 5329 N N . LEU B 1 271 ? -5.559 -37.469 -10.047 1 96.75 271 LEU B N 1
ATOM 5330 C CA . LEU B 1 271 ? -5.855 -36.125 -9.609 1 96.75 271 LEU B CA 1
ATOM 5331 C C . LEU B 1 271 ? -6.566 -36.125 -8.258 1 96.75 271 LEU B C 1
ATOM 5333 O O . LEU B 1 271 ? -7.496 -36.906 -8.047 1 96.75 271 LEU B O 1
ATOM 5337 N N . GLN B 1 272 ? -6.055 -35.406 -7.367 1 97.06 272 GLN B N 1
ATOM 5338 C CA . GLN B 1 272 ? -6.734 -35.125 -6.109 1 97.06 272 GLN B CA 1
ATOM 5339 C C . GLN B 1 272 ? -7.379 -33.719 -6.148 1 97.06 272 GLN B C 1
ATOM 5341 O O . GLN B 1 272 ? -6.703 -32.719 -6.395 1 97.06 272 GLN B O 1
ATOM 5346 N N . SER B 1 273 ? -8.625 -33.719 -5.805 1 96.44 273 SER B N 1
ATOM 5347 C CA . SER B 1 273 ? -9.367 -32.469 -5.918 1 96.44 273 SER B CA 1
ATOM 5348 C C . SER B 1 273 ? -8.977 -31.5 -4.812 1 96.44 273 SER B C 1
ATOM 5350 O O . SER B 1 273 ? -8.711 -31.906 -3.682 1 96.44 273 SER B O 1
ATOM 5352 N N . ILE B 1 274 ? -8.875 -30.25 -5.172 1 96.19 274 ILE B N 1
ATOM 5353 C CA . ILE B 1 274 ? -8.703 -29.125 -4.25 1 96.19 274 ILE B CA 1
ATOM 5354 C C . ILE B 1 274 ? -9.969 -28.266 -4.238 1 96.19 274 ILE B C 1
ATOM 5356 O O . ILE B 1 274 ? -10.477 -27.891 -5.297 1 96.19 274 ILE B O 1
ATOM 5360 N N . ASN B 1 275 ? -10.492 -27.953 -3.051 1 95.56 275 ASN B N 1
ATOM 5361 C CA . ASN B 1 275 ? -11.68 -27.125 -2.92 1 95.56 275 ASN B CA 1
ATOM 5362 C C . ASN B 1 275 ? -11.312 -25.688 -2.537 1 95.56 275 ASN B C 1
ATOM 5364 O O . ASN B 1 275 ? -11.398 -25.312 -1.367 1 95.56 275 ASN B O 1
ATOM 5368 N N . GLU B 1 276 ? -10.938 -24.953 -3.514 1 96.31 276 GLU B N 1
ATOM 5369 C CA . GLU B 1 276 ? -10.633 -23.531 -3.369 1 96.31 276 GLU B CA 1
ATOM 5370 C C . GLU B 1 276 ? -11.578 -22.672 -4.207 1 96.31 276 GLU B C 1
ATOM 5372 O O . GLU B 1 276 ? -11.977 -23.078 -5.309 1 96.31 276 GLU B O 1
ATOM 5377 N N . ARG B 1 277 ? -11.93 -21.547 -3.602 1 95 277 ARG B N 1
ATOM 5378 C CA . ARG B 1 277 ? -12.781 -20.641 -4.355 1 95 277 ARG B CA 1
ATOM 5379 C C . ARG B 1 277 ? -12.625 -19.203 -3.859 1 95 277 ARG B C 1
ATOM 5381 O O . ARG B 1 277 ? -12.188 -18.984 -2.727 1 95 277 ARG B O 1
ATOM 5388 N N . TYR B 1 278 ? -12.953 -18.297 -4.766 1 97.25 278 TYR B N 1
ATOM 5389 C CA . TYR B 1 278 ? -13.055 -16.891 -4.418 1 97.25 278 TYR B CA 1
ATOM 5390 C C . TYR B 1 278 ? -14.492 -16.391 -4.582 1 97.25 278 TYR B C 1
ATOM 5392 O O . TYR B 1 278 ? -15.195 -16.812 -5.508 1 97.25 278 TYR B O 1
ATOM 5400 N N . TYR B 1 279 ? -14.867 -15.562 -3.684 1 97.75 279 TYR B N 1
ATOM 5401 C CA . TYR B 1 279 ? -16.125 -14.836 -3.85 1 97.75 279 TYR B CA 1
ATOM 5402 C C . TYR B 1 279 ? -15.891 -13.328 -3.785 1 97.75 279 TYR B C 1
ATOM 5404 O O . TYR B 1 279 ? -15.086 -12.852 -2.979 1 97.75 279 TYR B O 1
ATOM 5412 N N . LEU B 1 280 ? -16.594 -12.641 -4.688 1 97.81 280 LEU B N 1
ATOM 5413 C CA . LEU B 1 280 ? -16.656 -11.18 -4.629 1 97.81 280 LEU B CA 1
ATOM 5414 C C . LEU B 1 280 ? -17.75 -10.719 -3.676 1 97.81 280 LEU B C 1
ATOM 5416 O O . LEU B 1 280 ? -18.844 -11.273 -3.666 1 97.81 280 LEU B O 1
ATOM 5420 N N . PHE B 1 281 ? -17.406 -9.773 -2.82 1 98.12 281 PHE B N 1
ATOM 5421 C CA . PHE B 1 281 ? -18.391 -9.156 -1.932 1 98.12 281 PHE B CA 1
ATOM 5422 C C . PHE B 1 281 ? -18.609 -7.691 -2.293 1 98.12 281 PHE B C 1
ATOM 5424 O O . PHE B 1 281 ? -17.641 -6.938 -2.449 1 98.12 281 PHE B O 1
ATOM 5431 N N . PRO B 1 282 ? -19.781 -7.23 -2.336 1 96.94 282 PRO B N 1
ATOM 5432 C CA . PRO B 1 282 ? -20.984 -8.062 -2.389 1 96.94 282 PRO B CA 1
ATOM 5433 C C . PRO B 1 282 ? -21.203 -8.703 -3.758 1 96.94 282 PRO B C 1
ATOM 5435 O O . PRO B 1 282 ? -20.688 -8.203 -4.762 1 96.94 282 PRO B O 1
ATOM 5438 N N . SER B 1 283 ? -21.828 -9.836 -3.836 1 97 283 SER B N 1
ATOM 5439 C CA . SER B 1 283 ? -22.234 -10.492 -5.07 1 97 283 SER B CA 1
ATOM 5440 C C . SER B 1 283 ? -23.328 -11.523 -4.816 1 97 283 SER B C 1
ATOM 5442 O O . SER B 1 283 ? -23.516 -11.969 -3.682 1 97 283 SER B O 1
ATOM 5444 N N . ASP B 1 284 ? -24.031 -11.891 -5.875 1 96.81 284 ASP B N 1
ATOM 5445 C CA . ASP B 1 284 ? -25.031 -12.938 -5.762 1 96.81 284 ASP B CA 1
ATOM 5446 C C . ASP B 1 284 ? -24.406 -14.266 -5.352 1 96.81 284 ASP B C 1
ATOM 5448 O O . ASP B 1 284 ? -24.953 -15 -4.531 1 96.81 284 ASP B O 1
ATOM 5452 N N . ASP B 1 285 ? -23.297 -14.539 -5.918 1 95.94 285 ASP B N 1
ATOM 5453 C CA . ASP B 1 285 ? -22.594 -15.781 -5.609 1 95.94 285 ASP B CA 1
ATOM 5454 C C . ASP B 1 285 ? -22.234 -15.852 -4.125 1 95.94 285 ASP B C 1
ATOM 5456 O O . ASP B 1 285 ? -22.438 -16.891 -3.484 1 95.94 285 ASP B O 1
ATOM 5460 N N . ALA B 1 286 ? -21.719 -14.797 -3.611 1 97.38 286 ALA B N 1
ATOM 5461 C CA . ALA B 1 286 ? -21.375 -14.758 -2.191 1 97.38 286 ALA B CA 1
ATOM 5462 C C . ALA B 1 286 ? -22.625 -14.883 -1.322 1 97.38 286 ALA B C 1
ATOM 5464 O O . ALA B 1 286 ? -22.609 -15.578 -0.303 1 97.38 286 ALA B O 1
ATOM 5465 N N . ASN B 1 287 ? -23.703 -14.258 -1.674 1 97.31 287 ASN B N 1
ATOM 5466 C CA . ASN B 1 287 ? -24.953 -14.305 -0.935 1 97.31 287 ASN B CA 1
ATOM 5467 C C . ASN B 1 287 ? -25.516 -15.727 -0.884 1 97.31 287 ASN B C 1
ATOM 5469 O O . ASN B 1 287 ? -26.094 -16.141 0.127 1 97.31 287 ASN B O 1
ATOM 5473 N N . ASN B 1 288 ? -25.344 -16.453 -1.917 1 97.12 288 ASN B N 1
ATOM 5474 C CA . ASN B 1 288 ? -25.922 -17.781 -2.039 1 97.12 288 ASN B CA 1
ATOM 5475 C C . ASN B 1 288 ? -25.047 -18.844 -1.382 1 97.12 288 ASN B C 1
ATOM 5477 O O . ASN B 1 288 ? -25.547 -19.844 -0.859 1 97.12 288 ASN B O 1
ATOM 5481 N N . ASN B 1 289 ? -23.766 -18.641 -1.356 1 96.5 289 ASN B N 1
ATOM 5482 C CA . ASN B 1 289 ? -22.859 -19.719 -0.979 1 96.5 289 ASN B CA 1
ATOM 5483 C C . ASN B 1 289 ? -22.094 -19.391 0.3 1 96.5 289 ASN B C 1
ATOM 5485 O O . ASN B 1 289 ? -21.484 -20.266 0.909 1 96.5 289 ASN B O 1
ATOM 5489 N N . ALA B 1 290 ? -22.094 -18.156 0.699 1 96.94 290 ALA B N 1
ATOM 5490 C CA . ALA B 1 290 ? -21.422 -17.688 1.9 1 96.94 290 ALA B CA 1
ATOM 5491 C C . ALA B 1 290 ? -22.234 -16.609 2.613 1 96.94 290 ALA B C 1
ATOM 5493 O O . ALA B 1 290 ? -21.734 -15.523 2.9 1 96.94 290 ALA B O 1
ATOM 5494 N N . ARG B 1 291 ? -23.422 -16.922 2.996 1 96.5 291 ARG B N 1
ATOM 5495 C CA . ARG B 1 291 ? -24.422 -15.977 3.467 1 96.5 291 ARG B CA 1
ATOM 5496 C C . ARG B 1 291 ? -23.938 -15.227 4.703 1 96.5 291 ARG B C 1
ATOM 5498 O O . ARG B 1 291 ? -24.031 -14 4.766 1 96.5 291 ARG B O 1
ATOM 5505 N N . ASN B 1 292 ? -23.438 -15.984 5.719 1 97.12 292 ASN B N 1
ATOM 5506 C CA . ASN B 1 292 ? -22.984 -15.352 6.957 1 97.12 292 ASN B CA 1
ATOM 5507 C C . ASN B 1 292 ? -21.859 -14.344 6.695 1 97.12 292 ASN B C 1
ATOM 5509 O O . ASN B 1 292 ? -21.875 -13.242 7.238 1 97.12 292 ASN B O 1
ATOM 5513 N N . ASP B 1 293 ? -20.891 -14.75 5.875 1 97.88 293 ASP B N 1
ATOM 5514 C CA . ASP B 1 293 ? -19.781 -13.859 5.535 1 97.88 293 ASP B CA 1
ATOM 5515 C C . ASP B 1 293 ? -20.281 -12.641 4.75 1 97.88 293 ASP B C 1
ATOM 5517 O O . ASP B 1 293 ? -19.781 -11.531 4.934 1 97.88 293 ASP B O 1
ATOM 5521 N N . SER B 1 294 ? -21.234 -12.883 3.865 1 98.06 294 SER B N 1
ATOM 5522 C CA . SER B 1 294 ? -21.844 -11.797 3.1 1 98.06 294 SER B CA 1
ATOM 5523 C C . SER B 1 294 ? -22.531 -10.789 4.016 1 98.06 294 SER B C 1
ATOM 5525 O O . SER B 1 294 ? -22.359 -9.578 3.844 1 98.06 294 SER B O 1
ATOM 5527 N N . ASP B 1 295 ? -23.25 -11.266 4.984 1 97.81 295 ASP B N 1
ATOM 5528 C CA . ASP B 1 295 ? -23.938 -10.398 5.934 1 97.81 295 ASP B CA 1
ATOM 5529 C C . ASP B 1 295 ? -22.938 -9.57 6.742 1 97.81 295 ASP B C 1
ATOM 5531 O O . ASP B 1 295 ? -23.125 -8.367 6.934 1 97.81 295 ASP B O 1
ATOM 5535 N N . ASN B 1 296 ? -21.922 -10.227 7.195 1 98 296 ASN B N 1
ATOM 5536 C CA . ASN B 1 296 ? -20.906 -9.531 7.953 1 98 296 ASN B CA 1
ATOM 5537 C C . ASN B 1 296 ? -20.219 -8.453 7.117 1 98 296 ASN B C 1
ATOM 5539 O O . ASN B 1 296 ? -19.938 -7.359 7.609 1 98 296 ASN B O 1
ATOM 5543 N N . PHE B 1 297 ? -19.969 -8.781 5.914 1 98.25 297 PHE B N 1
ATOM 5544 C CA . PHE B 1 297 ? -19.344 -7.816 5.016 1 98.25 297 PHE B CA 1
ATOM 5545 C C . PHE B 1 297 ? -20.25 -6.613 4.797 1 98.25 297 PHE B C 1
ATOM 5547 O O . PHE B 1 297 ? -19.781 -5.469 4.805 1 98.25 297 PHE B O 1
ATOM 5554 N N . LEU B 1 298 ? -21.484 -6.84 4.535 1 97.19 298 LEU B N 1
ATOM 5555 C CA . LEU B 1 298 ? -22.438 -5.758 4.305 1 97.19 298 LEU B CA 1
ATOM 5556 C C . LEU B 1 298 ? -22.547 -4.859 5.531 1 97.19 298 LEU B C 1
ATOM 5558 O O . LEU B 1 298 ? -22.625 -3.637 5.406 1 97.19 298 LEU B O 1
ATOM 5562 N N . ARG B 1 299 ? -22.547 -5.461 6.715 1 97 299 ARG B N 1
ATOM 5563 C CA . ARG B 1 299 ? -22.562 -4.68 7.945 1 97 299 ARG B CA 1
ATOM 5564 C C . ARG B 1 299 ? -21.297 -3.83 8.07 1 97 299 ARG B C 1
ATOM 5566 O O . ARG B 1 299 ? -21.359 -2.648 8.414 1 97 299 ARG B O 1
ATOM 5573 N N . PHE B 1 300 ? -20.156 -4.445 7.832 1 97.56 300 PHE B N 1
ATOM 5574 C CA . PHE B 1 300 ? -18.891 -3.729 7.828 1 97.56 300 PHE B CA 1
ATOM 5575 C C . PHE B 1 300 ? -18.938 -2.543 6.871 1 97.56 300 PHE B C 1
ATOM 5577 O O . PHE B 1 300 ? -18.562 -1.429 7.234 1 97.56 300 PHE B O 1
ATOM 5584 N N . ARG B 1 301 ? -19.344 -2.82 5.691 1 96.31 301 ARG B N 1
ATOM 5585 C CA . ARG B 1 301 ? -19.453 -1.795 4.66 1 96.31 301 ARG B CA 1
ATOM 5586 C C . ARG B 1 301 ? -20.328 -0.643 5.125 1 96.31 301 ARG B C 1
ATOM 5588 O O . ARG B 1 301 ? -19.969 0.525 4.973 1 96.31 301 ARG B O 1
ATOM 5595 N N . GLU B 1 302 ? -21.5 -0.924 5.676 1 95.5 302 GLU B N 1
ATOM 5596 C CA . GLU B 1 302 ? -22.438 0.081 6.172 1 95.5 302 GLU B CA 1
ATOM 5597 C C . GLU B 1 302 ? -21.812 0.917 7.285 1 95.5 302 GLU B C 1
ATOM 5599 O O . GLU B 1 302 ? -21.969 2.139 7.32 1 95.5 302 GLU B O 1
ATOM 5604 N N . GLU B 1 303 ? -21.125 0.257 8.125 1 94.81 303 GLU B N 1
ATOM 5605 C CA . GLU B 1 303 ? -20.5 0.954 9.242 1 94.81 303 GLU B CA 1
ATOM 5606 C C . GLU B 1 303 ? -19.406 1.896 8.766 1 94.81 303 GLU B C 1
ATOM 5608 O O . GLU B 1 303 ? -19.297 3.027 9.242 1 94.81 303 GLU B O 1
ATOM 5613 N N . VAL B 1 304 ? -18.609 1.46 7.852 1 94.94 304 VAL B N 1
ATOM 5614 C CA . VAL B 1 304 ? -17.531 2.293 7.316 1 94.94 304 VAL B CA 1
ATOM 5615 C C . VAL B 1 304 ? -18.125 3.479 6.559 1 94.94 304 VAL B C 1
ATOM 5617 O O . VAL B 1 304 ? -17.656 4.609 6.699 1 94.94 304 VAL B O 1
ATOM 5620 N N . GLN B 1 305 ? -19.156 3.209 5.82 1 94 305 GLN B N 1
ATOM 5621 C CA . GLN B 1 305 ? -19.812 4.281 5.082 1 94 305 GLN B CA 1
ATOM 5622 C C . GLN B 1 305 ? -20.484 5.273 6.035 1 94 305 GLN B C 1
ATOM 5624 O O . GLN B 1 305 ? -20.5 6.477 5.77 1 94 305 GLN B O 1
ATOM 5629 N N . GLY B 1 306 ? -21.016 4.773 7.09 1 91.94 306 GLY B N 1
ATOM 5630 C CA . GLY B 1 306 ? -21.625 5.617 8.102 1 91.94 306 GLY B CA 1
ATOM 5631 C C . GLY B 1 306 ? -20.625 6.453 8.875 1 91.94 306 GLY B C 1
ATOM 5632 O O . GLY B 1 306 ? -20.938 7.555 9.32 1 91.94 306 GLY B O 1
ATOM 5633 N N . PHE B 1 307 ? -19.438 5.953 8.938 1 92.5 307 PHE B N 1
ATOM 5634 C CA . PHE B 1 307 ? -18.391 6.641 9.68 1 92.5 307 PHE B CA 1
ATOM 5635 C C . PHE B 1 307 ? -18.094 8 9.055 1 92.5 307 PHE B C 1
ATOM 5637 O O . PHE B 1 307 ? -17.906 8.992 9.766 1 92.5 307 PHE B O 1
ATOM 5644 N N . PHE B 1 308 ? -17.953 8.055 7.758 1 86.38 308 PHE B N 1
ATOM 5645 C CA . PHE B 1 308 ? -17.625 9.305 7.078 1 86.38 308 PHE B CA 1
ATOM 5646 C C . PHE B 1 308 ? -18.859 9.883 6.398 1 86.38 308 PHE B C 1
ATOM 5648 O O . PHE B 1 308 ? -18.781 10.898 5.699 1 86.38 308 PHE B O 1
ATOM 5655 N N . GLU B 1 309 ? -19.969 9.328 6.488 1 81 309 GLU B N 1
ATOM 5656 C CA . GLU B 1 309 ? -21.203 9.742 5.824 1 81 309 GLU B CA 1
ATOM 5657 C C . GLU B 1 309 ? -21 9.891 4.32 1 81 309 GLU B C 1
ATOM 5659 O O . GLU B 1 309 ? -21.344 10.922 3.736 1 81 309 GLU B O 1
ATOM 5664 N N . SER B 1 310 ? -20.297 8.992 3.826 1 79.94 310 SER B N 1
ATOM 5665 C CA . SER B 1 310 ? -20.016 8.992 2.393 1 79.94 310 SER B CA 1
ATOM 5666 C C . SER B 1 310 ? -20.188 7.594 1.803 1 79.94 310 SER B C 1
ATOM 5668 O O . SER B 1 310 ? -19.875 6.594 2.457 1 79.94 310 SER B O 1
ATOM 5670 N N . TYR B 1 311 ? -20.844 7.703 0.659 1 76.94 311 TYR B N 1
ATOM 5671 C CA . TYR B 1 311 ? -21 6.426 -0.033 1 76.94 311 TYR B CA 1
ATOM 5672 C C . TYR B 1 311 ? -19.766 6.105 -0.866 1 76.94 311 TYR B C 1
ATOM 5674 O O . TYR B 1 311 ? -19.359 6.898 -1.719 1 76.94 311 TYR B O 1
ATOM 5682 N N . VAL B 1 312 ? -19.141 5.102 -0.421 1 81.06 312 VAL B N 1
ATOM 5683 C CA . VAL B 1 312 ? -17.969 4.656 -1.172 1 81.06 312 VAL B CA 1
ATOM 5684 C C . VAL B 1 312 ? -18.172 3.215 -1.631 1 81.06 312 VAL B C 1
ATOM 5686 O O . VAL B 1 312 ? -18.891 2.449 -0.996 1 81.06 312 VAL B O 1
ATOM 5689 N N . GLY B 1 313 ? -17.641 2.852 -2.799 1 90.56 313 GLY B N 1
ATOM 5690 C CA . GLY B 1 313 ? -17.766 1.523 -3.381 1 90.56 313 GLY B CA 1
ATOM 5691 C C . GLY B 1 313 ? -16.797 0.521 -2.775 1 90.56 313 GLY B C 1
ATOM 5692 O O . GLY B 1 313 ? -15.867 0.069 -3.441 1 90.56 313 GLY B O 1
ATOM 5693 N N . ILE B 1 314 ? -17.141 0.134 -1.527 1 95.25 314 ILE B N 1
ATOM 5694 C CA . ILE B 1 314 ? -16.297 -0.834 -0.837 1 95.25 314 ILE B CA 1
ATOM 5695 C C . ILE B 1 314 ? -16.547 -2.23 -1.405 1 95.25 314 ILE B C 1
ATOM 5697 O O . ILE B 1 314 ? -17.688 -2.682 -1.489 1 95.25 314 ILE B O 1
ATOM 5701 N N . VAL B 1 315 ? -15.469 -2.898 -1.817 1 96.38 315 VAL B N 1
ATOM 5702 C CA . VAL B 1 315 ? -15.562 -4.246 -2.371 1 96.38 315 VAL B CA 1
ATOM 5703 C C . VAL B 1 315 ? -14.586 -5.172 -1.649 1 96.38 315 VAL B C 1
ATOM 5705 O O . VAL B 1 315 ? -13.578 -4.719 -1.104 1 96.38 315 VAL B O 1
ATOM 5708 N N . GLY B 1 316 ? -14.945 -6.43 -1.585 1 97.69 316 GLY B N 1
ATOM 5709 C CA . GLY B 1 316 ? -14.109 -7.43 -0.942 1 97.69 316 GLY B CA 1
ATOM 5710 C C . GLY B 1 316 ? -13.938 -8.688 -1.771 1 97.69 316 GLY B C 1
ATOM 5711 O O . GLY B 1 316 ? -14.789 -9.008 -2.609 1 97.69 316 GLY B O 1
ATOM 5712 N N . LYS B 1 317 ? -12.812 -9.336 -1.586 1 97.88 317 LYS B N 1
ATOM 5713 C CA . LYS B 1 317 ? -12.516 -10.641 -2.158 1 97.88 317 LYS B CA 1
ATOM 5714 C C . LYS B 1 317 ? -12.227 -11.664 -1.063 1 97.88 317 LYS B C 1
ATOM 5716 O O . LYS B 1 317 ? -11.289 -11.5 -0.284 1 97.88 317 LYS B O 1
ATOM 5721 N N . GLY B 1 318 ? -13.055 -12.695 -1.055 1 98.25 318 GLY B N 1
ATOM 5722 C CA . GLY B 1 318 ? -12.859 -13.75 -0.07 1 98.25 318 GLY B CA 1
ATOM 5723 C C . GLY B 1 318 ? -12.258 -15.016 -0.657 1 98.25 318 GLY B C 1
ATOM 5724 O O . GLY B 1 318 ? -12.758 -15.539 -1.655 1 98.25 318 GLY B O 1
ATOM 5725 N N . TYR B 1 319 ? -11.164 -15.453 -0.105 1 97.88 319 TYR B N 1
ATOM 5726 C CA . TYR B 1 319 ? -10.531 -16.719 -0.464 1 97.88 319 TYR B CA 1
ATOM 5727 C C . TYR B 1 319 ? -11 -17.844 0.449 1 97.88 319 TYR B C 1
ATOM 5729 O O . TYR B 1 319 ? -10.867 -17.75 1.672 1 97.88 319 TYR B O 1
ATOM 5737 N N . TYR B 1 320 ? -11.578 -18.875 -0.133 1 97.75 320 TYR B N 1
ATOM 5738 C CA . TYR B 1 320 ? -12.109 -20.016 0.623 1 97.75 320 TYR B CA 1
ATOM 5739 C C . TYR B 1 320 ? -11.328 -21.281 0.319 1 97.75 320 TYR B C 1
ATOM 5741 O O . TYR B 1 320 ? -10.977 -21.547 -0.834 1 97.75 320 TYR B O 1
ATOM 5749 N N . ARG B 1 321 ? -11.047 -22.031 1.308 1 96 321 ARG B N 1
ATOM 5750 C CA . ARG B 1 321 ? -10.547 -23.406 1.222 1 96 321 ARG B CA 1
ATOM 5751 C C . ARG B 1 321 ? -11.43 -24.359 2.012 1 96 321 ARG B C 1
ATOM 5753 O O . ARG B 1 321 ? -11.703 -24.125 3.191 1 96 321 ARG B O 1
ATOM 5760 N N . ASP B 1 322 ? -11.945 -25.391 1.378 1 95.56 322 ASP B N 1
ATOM 5761 C CA . ASP B 1 322 ? -12.852 -26.375 1.984 1 95.56 322 ASP B CA 1
ATOM 5762 C C . ASP B 1 322 ? -14.062 -25.672 2.607 1 95.56 322 ASP B C 1
ATOM 5764 O O . ASP B 1 322 ? -14.414 -25.938 3.76 1 95.56 322 ASP B O 1
ATOM 5768 N N . ASN B 1 323 ? -14.531 -24.656 1.931 1 94.12 323 ASN B N 1
ATOM 5769 C CA . ASN B 1 323 ? -15.766 -23.938 2.244 1 94.12 323 ASN B CA 1
ATOM 5770 C C . ASN B 1 323 ? -15.602 -23.047 3.477 1 94.12 323 ASN B C 1
ATOM 5772 O O . ASN B 1 323 ? -16.594 -22.625 4.07 1 94.12 323 ASN B O 1
ATOM 5776 N N . SER B 1 324 ? -14.391 -22.859 3.816 1 96.31 324 SER B N 1
ATOM 5777 C CA . SER B 1 324 ? -14.102 -21.969 4.934 1 96.31 324 SER B CA 1
ATOM 5778 C C . SER B 1 324 ? -13.32 -20.75 4.477 1 96.31 324 SER B C 1
ATOM 5780 O O . SER B 1 324 ? -12.336 -20.875 3.742 1 96.31 324 SER B O 1
ATOM 5782 N N . LEU B 1 325 ? -13.766 -19.609 4.922 1 98 325 LEU B N 1
ATOM 5783 C CA . LEU B 1 325 ? -13.078 -18.375 4.594 1 98 325 LEU B CA 1
ATOM 5784 C C . LEU B 1 325 ? -11.688 -18.344 5.219 1 98 325 LEU B C 1
ATOM 5786 O O . LEU B 1 325 ? -11.539 -18.547 6.426 1 98 325 LEU B O 1
ATOM 5790 N N . GLN B 1 326 ? -10.68 -18.125 4.41 1 96.88 326 GLN B N 1
ATOM 5791 C CA . GLN B 1 326 ? -9.305 -18.094 4.887 1 96.88 326 GLN B CA 1
ATOM 5792 C C . GLN B 1 326 ? -8.766 -16.672 4.922 1 96.88 326 GLN B C 1
ATOM 5794 O O . GLN B 1 326 ? -8 -16.312 5.82 1 96.88 326 GLN B O 1
ATOM 5799 N N . GLU B 1 327 ? -9.125 -15.938 3.93 1 97.56 327 GLU B N 1
ATOM 5800 C CA . GLU B 1 327 ? -8.594 -14.594 3.752 1 97.56 327 GLU B CA 1
ATOM 5801 C C . GLU B 1 327 ? -9.641 -13.664 3.15 1 97.56 327 GLU B C 1
ATOM 5803 O O . GLU B 1 327 ? -10.383 -14.055 2.244 1 97.56 327 GLU B O 1
ATOM 5808 N N . LEU B 1 328 ? -9.742 -12.453 3.67 1 98.62 328 LEU B N 1
ATOM 5809 C CA . LEU B 1 328 ? -10.625 -11.414 3.148 1 98.62 328 LEU B CA 1
ATOM 5810 C C . LEU B 1 328 ? -9.844 -10.148 2.826 1 98.62 328 LEU B C 1
ATOM 5812 O O . LEU B 1 328 ? -9.188 -9.578 3.703 1 98.62 328 LEU B O 1
ATOM 5816 N N . THR B 1 329 ? -9.844 -9.758 1.555 1 98.25 329 THR B N 1
ATOM 5817 C CA . THR B 1 329 ? -9.227 -8.516 1.1 1 98.25 329 THR B CA 1
ATOM 5818 C C . THR B 1 329 ? -10.297 -7.473 0.784 1 98.25 329 THR B C 1
ATOM 5820 O O . THR B 1 329 ? -11.164 -7.699 -0.056 1 98.25 329 THR B O 1
ATOM 5823 N N . ILE B 1 330 ? -10.211 -6.324 1.392 1 98.12 330 ILE B N 1
ATOM 5824 C CA . ILE B 1 330 ? -11.227 -5.289 1.234 1 98.12 330 ILE B CA 1
ATOM 5825 C C . ILE B 1 330 ? -10.586 -4.02 0.669 1 98.12 330 ILE B C 1
ATOM 5827 O O . ILE B 1 330 ? -9.555 -3.562 1.167 1 98.12 330 ILE B O 1
ATOM 5831 N N . ASP B 1 331 ? -11.188 -3.473 -0.307 1 96.06 331 ASP B N 1
ATOM 5832 C CA . ASP B 1 331 ? -10.766 -2.203 -0.893 1 96.06 331 ASP B CA 1
ATOM 5833 C C . ASP B 1 331 ? -11.727 -1.076 -0.506 1 96.06 331 ASP B C 1
ATOM 5835 O O . ASP B 1 331 ? -12.93 -1.165 -0.752 1 96.06 331 ASP B O 1
ATOM 5839 N N . VAL B 1 332 ? -11.156 -0.053 0.023 1 95.69 332 VAL B N 1
ATOM 5840 C CA . VAL B 1 332 ? -11.93 1.107 0.446 1 95.69 332 VAL B CA 1
ATOM 5841 C C . VAL B 1 332 ? -11.453 2.35 -0.302 1 95.69 332 VAL B C 1
ATOM 5843 O O . VAL B 1 332 ? -10.516 3.025 0.137 1 95.69 332 VAL B O 1
ATOM 5846 N N . PRO B 1 333 ? -12.055 2.674 -1.351 1 93.69 333 PRO B N 1
ATOM 5847 C CA . PRO B 1 333 ? -11.711 3.91 -2.059 1 93.69 333 PRO B CA 1
ATOM 5848 C C . PRO B 1 333 ? -12.281 5.156 -1.382 1 93.69 333 PRO B C 1
ATOM 5850 O O . PRO B 1 333 ? -13.461 5.18 -1.011 1 93.69 333 PRO B O 1
ATOM 5853 N N . ILE B 1 334 ? -11.453 6.152 -1.223 1 90.81 334 ILE B N 1
ATOM 5854 C CA . ILE B 1 334 ? -11.914 7.379 -0.585 1 90.81 334 ILE B CA 1
ATOM 5855 C C . ILE B 1 334 ? -11.469 8.586 -1.408 1 90.81 334 ILE B C 1
ATOM 5857 O O . ILE B 1 334 ? -10.609 8.461 -2.291 1 90.81 334 ILE B O 1
ATOM 5861 N N . ARG B 1 335 ? -12.117 9.68 -1.117 1 85.44 335 ARG B N 1
ATOM 5862 C CA . ARG B 1 335 ? -11.578 10.969 -1.542 1 85.44 335 ARG B CA 1
ATOM 5863 C C . ARG B 1 335 ? -10.648 11.547 -0.484 1 85.44 335 ARG B C 1
ATOM 5865 O O . ARG B 1 335 ? -11.039 11.719 0.671 1 85.44 335 ARG B O 1
ATOM 5872 N N . TYR B 1 336 ? -9.508 11.805 -0.924 1 76.88 336 TYR B N 1
ATOM 5873 C CA . T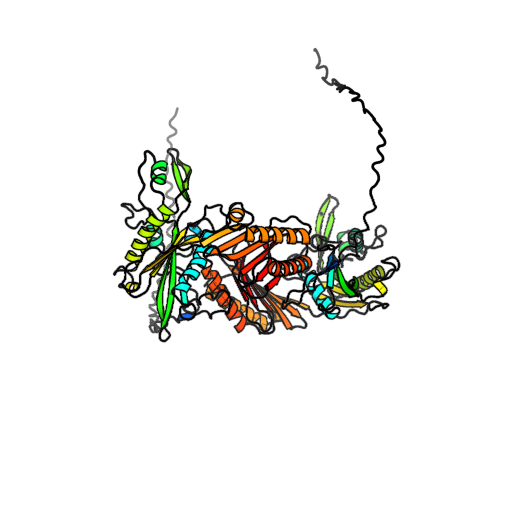YR B 1 336 ? -8.523 12.305 0.03 1 76.88 336 TYR B CA 1
ATOM 5874 C C . TYR B 1 336 ? -8.891 13.695 0.524 1 76.88 336 TYR B C 1
ATOM 5876 O O . TYR B 1 336 ? -9.156 14.594 -0.277 1 76.88 336 TYR B O 1
ATOM 5884 N N . GLN B 1 337 ? -8.781 13.836 1.853 1 78.88 337 GLN B N 1
ATOM 5885 C CA . GLN B 1 337 ? -9.07 15.141 2.432 1 78.88 337 GLN B CA 1
ATOM 5886 C C . GLN B 1 337 ? -8.07 15.492 3.527 1 78.88 337 GLN B C 1
ATOM 5888 O O . GLN B 1 337 ? -8.039 16.625 4.012 1 78.88 337 GLN B O 1
ATOM 5893 N N . GLY B 1 338 ? -7.285 14.57 3.898 1 87.88 338 GLY B N 1
ATOM 5894 C CA . GLY B 1 338 ? -6.301 14.812 4.941 1 87.88 338 GLY B CA 1
ATOM 5895 C C . GLY B 1 338 ? -5.828 13.539 5.613 1 87.88 338 GLY B C 1
ATOM 5896 O O . GLY B 1 338 ? -6.578 12.57 5.727 1 87.88 338 GLY B O 1
ATOM 5897 N N . LYS B 1 339 ? -4.672 13.594 6.18 1 92 339 LYS B N 1
ATOM 5898 C CA . LYS B 1 339 ? -4.07 12.414 6.793 1 92 339 LYS B CA 1
ATOM 5899 C C . LYS B 1 339 ? -4.75 12.086 8.117 1 92 339 LYS B C 1
ATOM 5901 O O . LYS B 1 339 ? -4.836 10.914 8.5 1 92 339 LYS B O 1
ATOM 5906 N N . THR B 1 340 ? -5.215 13.062 8.773 1 93.62 340 THR B N 1
ATOM 5907 C CA . THR B 1 340 ? -5.863 12.789 10.055 1 93.62 340 THR B CA 1
ATOM 5908 C C . THR B 1 340 ? -7.141 11.984 9.852 1 93.62 340 THR B C 1
ATOM 5910 O O . THR B 1 340 ? -7.473 11.117 10.672 1 93.62 340 THR B O 1
ATOM 5913 N N . GLU B 1 341 ? -7.84 12.297 8.766 1 92.56 341 GLU B N 1
ATOM 5914 C CA . GLU B 1 341 ? -9.016 11.5 8.43 1 92.56 341 GLU B CA 1
ATOM 5915 C C . GLU B 1 341 ? -8.633 10.047 8.133 1 92.56 341 GLU B C 1
ATOM 5917 O O . GLU B 1 341 ? -9.336 9.125 8.547 1 92.56 341 GLU B O 1
ATOM 5922 N N . ILE B 1 342 ? -7.559 9.914 7.418 1 93.81 342 ILE B N 1
ATOM 5923 C CA . ILE B 1 342 ? -7.086 8.586 7.047 1 93.81 342 ILE B CA 1
ATOM 5924 C C . ILE B 1 342 ? -6.723 7.801 8.305 1 93.81 342 ILE B C 1
ATOM 5926 O O . ILE B 1 342 ? -7.051 6.617 8.422 1 93.81 342 ILE B O 1
ATOM 5930 N N . VAL B 1 343 ? -6.062 8.461 9.227 1 94.94 343 VAL B N 1
ATOM 5931 C CA . VAL B 1 343 ? -5.707 7.824 10.492 1 94.94 343 VAL B CA 1
ATOM 5932 C C . VAL B 1 343 ? -6.973 7.375 11.219 1 94.94 343 VAL B C 1
ATOM 5934 O O . VAL B 1 343 ? -7.074 6.227 11.648 1 94.94 343 VAL B O 1
ATOM 5937 N N . ALA B 1 344 ? -7.91 8.273 11.336 1 94.75 344 ALA B N 1
ATOM 5938 C CA . ALA B 1 344 ? -9.156 7.977 12.031 1 94.75 344 ALA B CA 1
ATOM 5939 C C . ALA B 1 344 ? -9.891 6.812 11.375 1 94.75 344 ALA B C 1
ATOM 5941 O O . ALA B 1 344 ? -10.352 5.895 12.055 1 94.75 344 ALA B O 1
ATOM 5942 N N . LEU B 1 345 ? -9.992 6.891 10.078 1 94.62 345 LEU B N 1
ATOM 5943 C CA . LEU B 1 345 ? -10.664 5.836 9.336 1 94.62 345 LEU B CA 1
ATOM 5944 C C . LEU B 1 345 ? -9.969 4.496 9.539 1 94.62 345 LEU B C 1
ATOM 5946 O O . LEU B 1 345 ? -10.625 3.467 9.719 1 94.62 345 LEU B O 1
ATOM 5950 N N . SER B 1 346 ? -8.641 4.484 9.461 1 96.31 346 SER B N 1
ATOM 5951 C CA . SER B 1 346 ? -7.859 3.264 9.625 1 96.31 346 SER B CA 1
ATOM 5952 C C . SER B 1 346 ? -8.086 2.641 11 1 96.31 346 SER B C 1
ATOM 5954 O O . SER B 1 346 ? -8.25 1.424 11.117 1 96.31 346 SER B O 1
ATOM 5956 N N . GLN B 1 347 ? -8.141 3.475 12.016 1 95.44 347 GLN B N 1
ATOM 5957 C CA . GLN B 1 347 ? -8.398 2.988 13.367 1 95.44 347 GLN B CA 1
ATOM 5958 C C . GLN B 1 347 ? -9.812 2.418 13.484 1 95.44 347 GLN B C 1
ATOM 5960 O O . GLN B 1 347 ? -10.016 1.381 14.117 1 95.44 347 GLN B O 1
ATOM 5965 N N . PHE B 1 348 ? -10.719 3.129 12.914 1 95.75 348 PHE B N 1
ATOM 5966 C CA . PHE B 1 348 ? -12.102 2.656 12.922 1 95.75 348 PHE B CA 1
ATOM 5967 C C . PHE B 1 348 ? -12.211 1.297 12.242 1 95.75 348 PHE B C 1
ATOM 5969 O O . PHE B 1 348 ? -12.852 0.384 12.766 1 95.75 348 PHE B O 1
ATOM 5976 N N . ILE B 1 349 ? -11.555 1.188 11.117 1 96.69 349 ILE B N 1
ATOM 5977 C CA . ILE B 1 349 ? -11.57 -0.05 10.352 1 96.69 349 ILE B CA 1
ATOM 5978 C C . ILE B 1 349 ? -10.938 -1.174 11.164 1 96.69 349 ILE B C 1
ATOM 5980 O O . ILE B 1 349 ? -11.469 -2.287 11.211 1 96.69 349 ILE B O 1
ATOM 5984 N N . ALA B 1 350 ? -9.828 -0.926 11.773 1 96.25 350 ALA B N 1
ATOM 5985 C CA . ALA B 1 350 ? -9.172 -1.924 12.617 1 96.25 350 ALA B CA 1
ATOM 5986 C C . ALA B 1 350 ? -10.125 -2.443 13.688 1 96.25 350 ALA B C 1
ATOM 5988 O O . ALA B 1 350 ? -10.195 -3.648 13.938 1 96.25 350 ALA B O 1
ATOM 5989 N N . ASP B 1 351 ? -10.836 -1.551 14.281 1 95.06 351 ASP B N 1
ATOM 5990 C CA . ASP B 1 351 ? -11.797 -1.913 15.32 1 95.06 351 ASP B CA 1
ATOM 5991 C C . ASP B 1 351 ? -12.93 -2.762 14.742 1 95.06 351 ASP B C 1
ATOM 5993 O O . ASP B 1 351 ? -13.32 -3.764 15.344 1 95.06 351 ASP B O 1
ATOM 5997 N N . ARG B 1 352 ? -13.445 -2.365 13.602 1 95.56 352 ARG B N 1
ATOM 5998 C CA . ARG B 1 352 ? -14.586 -3.051 13.008 1 95.56 352 ARG B CA 1
ATOM 5999 C C . ARG B 1 352 ? -14.188 -4.438 12.508 1 95.56 352 ARG B C 1
ATOM 6001 O O . ARG B 1 352 ? -15 -5.367 12.539 1 95.56 352 ARG B O 1
ATOM 6008 N N . ILE B 1 353 ? -12.984 -4.59 12.016 1 96.5 353 ILE B N 1
ATOM 6009 C CA . ILE B 1 353 ? -12.492 -5.898 11.602 1 96.5 353 ILE B CA 1
ATOM 6010 C C . ILE B 1 353 ? -12.586 -6.875 12.773 1 96.5 353 ILE B C 1
ATOM 6012 O O . ILE B 1 353 ? -13.047 -8.008 12.609 1 96.5 353 ILE B O 1
ATOM 6016 N N . GLU B 1 354 ? -12.188 -6.453 13.945 1 93.75 354 GLU B N 1
ATOM 6017 C CA . GLU B 1 354 ? -12.188 -7.297 15.141 1 93.75 354 GLU B CA 1
ATOM 6018 C C . GLU B 1 354 ? -13.609 -7.668 15.547 1 93.75 354 GLU B C 1
ATOM 6020 O O . GLU B 1 354 ? -13.852 -8.758 16.078 1 93.75 354 GLU B O 1
ATOM 6025 N N . GLN B 1 355 ? -14.547 -6.84 15.242 1 93.62 355 GLN B N 1
ATOM 6026 C CA . GLN B 1 355 ? -15.922 -7.043 15.688 1 93.62 355 GLN B CA 1
ATOM 6027 C C . GLN B 1 355 ? -16.719 -7.867 14.68 1 93.62 355 GLN B C 1
ATOM 6029 O O . GLN B 1 355 ? -17.609 -8.633 15.055 1 93.62 355 GLN B O 1
ATOM 6034 N N . ARG B 1 356 ? -16.375 -7.734 13.438 1 95.81 356 ARG B N 1
ATOM 6035 C CA . ARG B 1 356 ? -17.266 -8.25 12.398 1 95.81 356 ARG B CA 1
ATOM 6036 C C . ARG B 1 356 ? -16.75 -9.562 11.828 1 95.81 356 ARG B C 1
ATOM 6038 O O . ARG B 1 356 ? -17.516 -10.367 11.305 1 95.81 356 ARG B O 1
ATOM 6045 N N . PHE B 1 357 ? -15.445 -9.812 11.93 1 97.56 357 PHE B N 1
ATOM 6046 C CA . PHE B 1 357 ? -14.883 -10.977 11.266 1 97.56 357 PHE B CA 1
ATOM 6047 C C . PHE B 1 357 ? -14.219 -11.914 12.266 1 97.56 357 PHE B C 1
ATOM 6049 O O . PHE B 1 357 ? -13.633 -11.461 13.258 1 97.56 357 PHE B O 1
ATOM 6056 N N . PRO B 1 358 ? -14.273 -13.219 11.977 1 96.5 358 PRO B N 1
ATOM 6057 C CA . PRO B 1 358 ? -13.664 -14.18 12.906 1 96.5 358 PRO B CA 1
ATOM 6058 C C . PRO B 1 358 ? -12.156 -13.969 13.07 1 96.5 358 PRO B C 1
ATOM 6060 O O . PRO B 1 358 ? -11.484 -13.57 12.117 1 96.5 358 PRO B O 1
ATOM 6063 N N . LYS B 1 359 ? -11.602 -14.297 14.219 1 96.06 359 LYS B N 1
ATOM 6064 C CA . LYS B 1 359 ? -10.219 -14.031 14.586 1 96.06 359 LYS B CA 1
ATOM 6065 C C . LYS B 1 359 ? -9.258 -14.93 13.805 1 96.06 359 LYS B C 1
ATOM 6067 O O . LYS B 1 359 ? -8.086 -14.602 13.648 1 96.06 359 LYS B O 1
ATOM 6072 N N . ASN B 1 360 ? -9.734 -16.016 13.305 1 96.38 360 ASN B N 1
ATOM 6073 C CA . ASN B 1 360 ? -8.844 -17.031 12.734 1 96.38 360 ASN B CA 1
ATOM 6074 C C . ASN B 1 360 ? -8.648 -16.812 11.234 1 96.38 360 ASN B C 1
ATOM 6076 O O . ASN B 1 360 ? -8.109 -17.688 10.547 1 96.38 360 ASN B O 1
ATOM 6080 N N . ILE B 1 361 ? -9.148 -15.742 10.641 1 97.31 361 ILE B N 1
ATOM 6081 C CA . ILE B 1 361 ? -8.93 -15.477 9.219 1 97.31 361 ILE B CA 1
ATOM 6082 C C . ILE B 1 361 ? -8.031 -14.25 9.055 1 97.31 361 ILE B C 1
ATOM 6084 O O . ILE B 1 361 ? -7.977 -13.398 9.938 1 97.31 361 ILE B O 1
ATOM 6088 N N . LYS B 1 362 ? -7.324 -14.234 7.973 1 97.31 362 LYS B N 1
ATOM 6089 C CA . LYS B 1 362 ? -6.566 -13.047 7.605 1 97.31 362 LYS B CA 1
ATOM 6090 C C . LYS B 1 362 ? -7.469 -11.992 6.965 1 97.31 362 LYS B C 1
ATOM 6092 O O . LYS B 1 362 ? -8.25 -12.312 6.062 1 97.31 362 LYS B O 1
ATOM 6097 N N . VAL B 1 363 ? -7.406 -10.773 7.414 1 98.38 363 VAL B N 1
ATOM 6098 C CA . VAL B 1 363 ? -8.156 -9.672 6.824 1 98.38 363 VAL B CA 1
ATOM 6099 C C . VAL B 1 363 ? -7.211 -8.531 6.469 1 98.38 363 VAL B C 1
ATOM 6101 O O . VAL B 1 363 ? -6.363 -8.141 7.277 1 98.38 363 VAL B O 1
ATOM 6104 N N . GLN B 1 364 ? -7.234 -8.102 5.285 1 98.19 364 GLN B N 1
ATOM 6105 C CA . GLN B 1 364 ? -6.465 -6.93 4.887 1 98.19 364 GLN B CA 1
ATOM 6106 C C . GLN B 1 364 ? -7.352 -5.898 4.199 1 98.19 364 GLN B C 1
ATOM 6108 O O . GLN B 1 364 ? -8.188 -6.246 3.361 1 98.19 364 GLN B O 1
ATOM 6113 N N . VAL B 1 365 ? -7.211 -4.676 4.57 1 98.25 365 VAL B N 1
ATOM 6114 C CA . VAL B 1 365 ? -7.992 -3.562 4.039 1 98.25 365 VAL B CA 1
ATOM 6115 C C . VAL B 1 365 ? -7.059 -2.533 3.406 1 98.25 365 VAL B C 1
ATOM 6117 O O . VAL B 1 365 ? -6.094 -2.092 4.035 1 98.25 365 VAL B O 1
ATOM 6120 N N . TYR B 1 366 ? -7.324 -2.279 2.197 1 96.88 366 TYR B N 1
ATOM 6121 C CA . TYR B 1 366 ? -6.578 -1.264 1.465 1 96.88 366 TYR B CA 1
ATOM 6122 C C . TYR B 1 366 ? -7.395 0.012 1.313 1 96.88 366 TYR B C 1
ATOM 6124 O O . TYR B 1 366 ? -8.453 0.007 0.682 1 96.88 366 TYR B O 1
ATOM 6132 N N . ILE B 1 367 ? -6.922 1.087 1.923 1 96 367 ILE B N 1
ATOM 6133 C CA . ILE B 1 367 ? -7.543 2.4 1.795 1 96 367 ILE B CA 1
ATOM 6134 C C . ILE B 1 367 ? -6.832 3.203 0.707 1 96 367 ILE B C 1
ATOM 6136 O O . ILE B 1 367 ? -5.648 3.529 0.839 1 96 367 ILE B O 1
ATOM 6140 N N . ASN B 1 368 ? -7.586 3.502 -0.318 1 92.94 368 ASN B N 1
ATOM 6141 C CA . ASN B 1 368 ? -6.977 4.164 -1.467 1 92.94 368 ASN B CA 1
ATOM 6142 C C . ASN B 1 368 ? -7.734 5.43 -1.854 1 92.94 368 ASN B C 1
ATOM 6144 O O . ASN B 1 368 ? -8.938 5.543 -1.593 1 92.94 368 ASN B O 1
ATOM 6148 N N . SER B 1 369 ? -6.977 6.367 -2.318 1 88.44 369 SER B N 1
ATOM 6149 C CA . SER B 1 369 ? -7.598 7.578 -2.848 1 88.44 369 SER B CA 1
ATOM 6150 C C . SER B 1 369 ? -7.641 7.555 -4.371 1 88.44 369 SER B C 1
ATOM 6152 O O . SER B 1 369 ? -7.133 6.621 -5 1 88.44 369 SER B O 1
ATOM 6154 N N . VAL B 1 370 ? -8.281 8.578 -4.906 1 73.31 370 VAL B N 1
ATOM 6155 C CA . VAL B 1 370 ? -8.438 8.672 -6.355 1 73.31 370 VAL B CA 1
ATOM 6156 C C . VAL B 1 370 ? -7.062 8.648 -7.02 1 73.31 370 VAL B C 1
ATOM 6158 O O . VAL B 1 370 ? -6.109 9.242 -6.508 1 73.31 370 VAL B O 1
ATOM 6161 N N . GLY B 1 371 ? -6.945 7.977 -8.133 1 67.94 371 GLY B N 1
ATOM 6162 C CA . GLY B 1 371 ? -5.695 7.797 -8.859 1 67.94 371 GLY B CA 1
ATOM 6163 C C . GLY B 1 371 ? -4.863 6.641 -8.336 1 67.94 371 GLY B C 1
ATOM 6164 O O . GLY B 1 371 ? -3.65 6.594 -8.555 1 67.94 371 GLY B O 1
ATOM 6165 N N . GLU B 1 372 ? -5.465 5.891 -7.43 1 66.19 372 GLU B N 1
ATOM 6166 C CA . GLU B 1 372 ? -4.957 4.613 -6.938 1 66.19 372 GLU B CA 1
ATOM 6167 C C . GLU B 1 372 ? -3.762 4.82 -6.008 1 66.19 372 GLU B C 1
ATOM 6169 O O . GLU B 1 372 ? -2.857 3.98 -5.957 1 66.19 372 GLU B O 1
ATOM 6174 N N . LYS B 1 373 ? -3.756 5.93 -5.398 1 85.31 373 LYS B N 1
ATOM 6175 C CA . LYS B 1 373 ? -2.707 6.113 -4.402 1 85.31 373 LYS B CA 1
ATOM 6176 C C . LYS B 1 373 ? -3.066 5.422 -3.092 1 85.31 373 LYS B C 1
ATOM 6178 O O . LYS B 1 373 ? -4.168 5.605 -2.568 1 85.31 373 LYS B O 1
ATOM 6183 N N . GLN B 1 374 ? -2.189 4.586 -2.67 1 92.19 374 GLN B N 1
ATOM 6184 C CA . GLN B 1 374 ? -2.389 3.91 -1.393 1 92.19 374 GLN B CA 1
ATOM 6185 C C . GLN B 1 374 ? -2.176 4.867 -0.224 1 92.19 374 GLN B C 1
ATOM 6187 O O . GLN B 1 374 ? -1.13 5.512 -0.125 1 92.19 374 GLN B O 1
ATOM 6192 N N . GLU B 1 375 ? -3.244 4.98 0.592 1 94.69 375 GLU B N 1
ATOM 6193 C CA . GLU B 1 375 ? -3.176 5.922 1.707 1 94.69 375 GLU B CA 1
ATOM 6194 C C . GLU B 1 375 ? -2.85 5.207 3.014 1 94.69 375 GLU B C 1
ATOM 6196 O O . GLU B 1 375 ? -2.135 5.746 3.861 1 94.69 375 GLU B O 1
ATOM 6201 N N . ALA B 1 376 ? -3.422 4.066 3.137 1 96.44 376 ALA B N 1
ATOM 6202 C CA . ALA B 1 376 ? -3.203 3.285 4.352 1 96.44 376 ALA B CA 1
ATOM 6203 C C . ALA B 1 376 ? -3.545 1.815 4.125 1 96.44 376 ALA B C 1
ATOM 6205 O O . ALA B 1 376 ? -4.203 1.468 3.145 1 96.44 376 ALA B O 1
ATOM 6206 N N . ILE B 1 377 ? -2.994 0.976 4.973 1 97.44 377 ILE B N 1
ATOM 6207 C CA . ILE B 1 377 ? -3.412 -0.421 4.992 1 97.44 377 ILE B CA 1
ATOM 6208 C C . ILE B 1 377 ? -3.67 -0.862 6.434 1 97.44 377 ILE B C 1
ATOM 6210 O O . ILE B 1 377 ? -3.031 -0.365 7.363 1 97.44 377 ILE B O 1
ATOM 6214 N N . VAL B 1 378 ? -4.648 -1.645 6.617 1 97.44 378 VAL B N 1
ATOM 6215 C CA . VAL B 1 378 ? -4.934 -2.359 7.855 1 97.44 378 VAL B CA 1
ATOM 6216 C C . VAL B 1 378 ? -4.879 -3.865 7.609 1 97.44 378 VAL B C 1
ATOM 6218 O O . VAL B 1 378 ? -5.598 -4.387 6.754 1 97.44 378 VAL B O 1
ATOM 6221 N N . VAL B 1 379 ? -3.975 -4.551 8.305 1 96.94 379 VAL B N 1
ATOM 6222 C CA . VAL B 1 379 ? -3.803 -5.984 8.102 1 96.94 379 VAL B CA 1
ATOM 6223 C C . VAL B 1 379 ? -3.936 -6.719 9.43 1 96.94 379 VAL B C 1
ATOM 6225 O O . VAL B 1 379 ? -3.234 -6.402 10.391 1 96.94 379 VAL B O 1
ATOM 6228 N N . ARG B 1 380 ? -4.801 -7.617 9.547 1 96.25 380 ARG B N 1
ATOM 6229 C CA . ARG B 1 380 ? -4.895 -8.508 10.695 1 96.25 380 ARG B CA 1
ATOM 6230 C C . ARG B 1 380 ? -4.574 -9.945 10.305 1 96.25 380 ARG B C 1
ATOM 6232 O O . ARG B 1 380 ? -5.328 -10.578 9.562 1 96.25 380 ARG B O 1
ATOM 6239 N N . GLN B 1 381 ? -3.449 -10.469 10.758 1 95.06 381 GLN B N 1
ATOM 6240 C CA . GLN B 1 381 ? -3.131 -11.883 10.602 1 95.06 381 GLN B CA 1
ATOM 6241 C C . GLN B 1 381 ? -3.996 -12.75 11.516 1 95.06 381 GLN B C 1
ATOM 6243 O O . GLN B 1 381 ? -4.516 -12.266 12.523 1 95.06 381 GLN B O 1
ATOM 6248 N N . PRO B 1 382 ? -4.191 -13.992 11.141 1 95.94 382 PRO B N 1
ATOM 6249 C CA . PRO B 1 382 ? -4.988 -14.867 12 1 95.94 382 PRO B CA 1
ATOM 6250 C C . PRO B 1 382 ? -4.527 -14.844 13.453 1 95.94 382 PRO B C 1
ATOM 6252 O O . PRO B 1 382 ? -3.344 -15.047 13.734 1 95.94 382 PRO B O 1
ATOM 6255 N N . ASN B 1 383 ? -5.434 -14.5 14.352 1 94.88 383 ASN B N 1
ATOM 6256 C CA . ASN B 1 383 ? -5.27 -14.539 15.805 1 94.88 383 ASN B CA 1
ATOM 6257 C C . ASN B 1 383 ? -4.285 -13.484 16.281 1 94.88 383 ASN B C 1
ATOM 6259 O O . ASN B 1 383 ? -3.645 -13.648 17.328 1 94.88 383 ASN B O 1
ATOM 6263 N N . GLU B 1 384 ? -4.078 -12.469 15.516 1 92.88 384 GLU B N 1
ATOM 6264 C CA . GLU B 1 384 ? -3.23 -11.344 15.906 1 92.88 384 GLU B CA 1
ATOM 6265 C C . GLU B 1 384 ?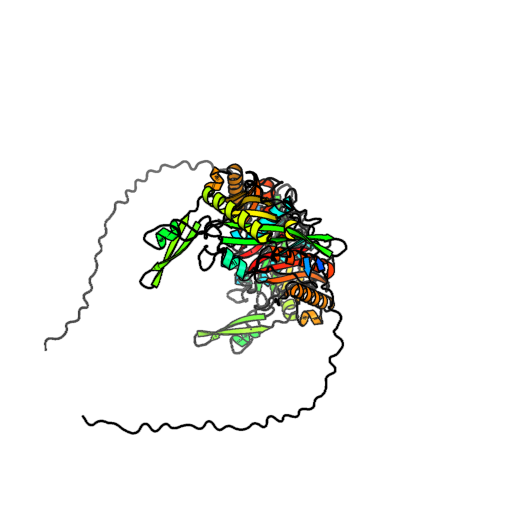 -4.012 -10.031 15.891 1 92.88 384 GLU B C 1
ATOM 6267 O O . GLU B 1 384 ? -5.141 -9.984 15.398 1 92.88 384 GLU B O 1
ATOM 6272 N N . GLU B 1 385 ? -3.418 -9.016 16.453 1 91.88 385 GLU B N 1
ATOM 6273 C CA . GLU B 1 385 ? -3.996 -7.676 16.391 1 91.88 385 GLU B CA 1
ATOM 6274 C C . GLU B 1 385 ? -3.748 -7.02 15.039 1 91.88 385 GLU B C 1
ATOM 6276 O O . GLU B 1 385 ? -2.756 -7.32 14.367 1 91.88 385 GLU B O 1
ATOM 6281 N N . PRO B 1 386 ? -4.668 -6.133 14.656 1 93.94 386 PRO B N 1
ATOM 6282 C CA . PRO B 1 386 ? -4.492 -5.469 13.359 1 93.94 386 PRO B CA 1
ATOM 6283 C C . PRO B 1 386 ? -3.258 -4.57 13.32 1 93.94 386 PRO B C 1
ATOM 6285 O O . PRO B 1 386 ? -2.945 -3.902 14.312 1 93.94 386 PRO B O 1
ATOM 6288 N N . PHE B 1 387 ? -2.549 -4.664 12.281 1 94 387 PHE B N 1
ATOM 6289 C CA . PHE B 1 387 ? -1.451 -3.762 11.945 1 94 387 PHE B CA 1
ATOM 6290 C C . PHE B 1 387 ? -1.941 -2.605 11.086 1 94 387 PHE B C 1
ATOM 6292 O O . PHE B 1 387 ? -2.607 -2.82 10.07 1 94 387 PHE B O 1
ATOM 6299 N N . ILE B 1 388 ? -1.667 -1.352 11.492 1 95.94 388 ILE B N 1
ATOM 6300 C CA . ILE B 1 388 ? -2.059 -0.168 10.734 1 95.94 388 ILE B CA 1
ATOM 6301 C C . ILE B 1 388 ? -0.814 0.528 10.188 1 95.94 388 ILE B C 1
ATOM 6303 O O . ILE B 1 388 ? 0.148 0.765 10.922 1 95.94 388 ILE B O 1
ATOM 6307 N N . HIS B 1 389 ? -0.806 0.796 8.945 1 96.44 389 HIS B N 1
ATOM 6308 C CA . HIS B 1 389 ? 0.255 1.592 8.336 1 96.44 389 HIS B CA 1
ATOM 6309 C C . HIS B 1 389 ? -0.319 2.76 7.539 1 96.44 389 HIS B C 1
ATOM 6311 O O . HIS B 1 389 ? -1.164 2.562 6.664 1 96.44 389 HIS B O 1
ATOM 6317 N N . ILE B 1 390 ? 0.116 3.934 7.855 1 96.06 390 ILE B N 1
ATOM 6318 C CA . ILE B 1 390 ? -0.232 5.145 7.121 1 96.06 390 ILE B CA 1
ATOM 6319 C C . ILE B 1 390 ? 0.908 5.52 6.176 1 96.06 390 ILE B C 1
ATOM 6321 O O . ILE B 1 390 ? 2.035 5.754 6.617 1 96.06 390 ILE B O 1
ATOM 6325 N N . PHE B 1 391 ? 0.647 5.586 4.98 1 94.44 391 PHE B N 1
ATOM 6326 C CA . PHE B 1 391 ? 1.686 5.855 3.992 1 94.44 391 PHE B CA 1
ATOM 6327 C C . PHE B 1 391 ? 2.193 7.285 4.113 1 94.44 391 PHE B C 1
ATOM 6329 O O . PHE B 1 391 ? 1.433 8.195 4.453 1 94.44 391 PHE B O 1
ATOM 6336 N N . ARG B 1 392 ? 3.486 7.355 3.768 1 89.69 392 ARG B N 1
ATOM 6337 C CA . ARG B 1 392 ? 4.156 8.648 3.836 1 89.69 392 ARG B CA 1
ATOM 6338 C C . ARG B 1 392 ? 4.516 9.156 2.443 1 89.69 392 ARG B C 1
ATOM 6340 O O . ARG B 1 392 ? 4.707 8.359 1.52 1 89.69 392 ARG B O 1
#

Foldseek 3Di:
DDDPDDDPPPPPVPPDDPCPDPPPPPPPPPPPPPDPPDPPPWQKDWDDFDDDLLLAAIAIDTNNHADDALQPPVCVVQPQAPQAVVCLVSVLRVVVCVVDPSVFKHKHFHHFQHNVNFVLCQDEDDPVRPNHLFHDFQDDDDRVVRCQRGPRFFGGKTKMWIWGDDPSDTHTAEIEMETETEQKGWDWDQDPVRDIDIDIYGDDPVNSLVSVVVSVQSVLCVCQDCVGPNRVNLQHKYKYWYWYADPNPDPHGTGTFWMWMAGRNGGIDDTDTWDKDKDKAPDPVCCVQPVLLNVLVVVLQVVLCVVVVHDWPKMKMFIDTPSHTAEIEIETEDADDDLVVVVVSLVVSQVSCPVRDDQQHKYKYFYAYPVGHTAKMWIRHRNGGIDIDGDD/DPDDPDPPDPPPPPPDDPPPDPPPPPPPPVPPPPDPPDPPPFQKDWDDFDDDLLLAAIAIDTNNHADDALQPPVCVVQPQAPQAVVCLVSVLRVVVCVVDPSVFKHKHFHHFQHNVNFVLCQDEDDPVRNNHLFHDFQDDDDRVVRCQRGPRFFGGKTKMWIWGDDPSDTHTAEIEMETETEQKGWDWDQDPVRDIDIDIYGDDPVNSLVSVVVSVQSVLCVCQDCVGPNRVNLQHKYKYWYWYADPNPDPHGTGTFWMWMAGRNGGIDDTDTWDKDKDKAPDPVCCVLPVLLNVLVVVLQVVLCVVVVHDWPKMKMFIDTPSHTAEIEIETEDADDDLVVVVVSLVVSQVSCPVRDDQQHKYKYFYAYPPGHTAKMWIRHRNGGIDIDGDD

Organism: Halalkalibacterium halodurans (strain ATCC BAA-125 / DSM 18197 / FERM 7344 / JCM 9153 / C-125) (NCBI:txid272558)

InterPro domains:
  IPR011426 CamS sex pheromone cAM373 [PF07537] (66-385)
  IPR011426 CamS sex pheromone cAM373 [PIRSF012509] (3-392)

Nearest PDB structures (foldseek):
  4hn3-assembly2_D  TM=9.496E-01  e=2.973E-42  Listeria monocytogenes EGD-e
  4hn3-assembly1_A  TM=9.360E-01  e=1.229E-41  Listeria monocytogenes EGD-e
  4hn3-assembly2_C  TM=9.467E-01  e=5.077E-41  Listeria monocytogenes EGD-e
  3ib5-assembly1_A-2  TM=9.097E-01  e=1.888E-36  Ligilactobacillus salivarius UCC118
  3n2q-assembly1_A-2  TM=5.638E-01  e=1.376E-24  Bacillus cereus ATCC 14579

pLDDT: mean 87.31, std 21.25, range [18.36, 98.88]